Protein 4GLT (pdb70)

Structure (mmCIF, N/CA/C/O backbone):
data_4GLT
#
_entry.id   4GLT
#
_cell.length_a   54.815
_cell.length_b   97.024
_cell.length_c   81.868
_cell.angle_alpha   90.00
_cell.angle_beta   105.38
_cell.angle_gamma   90.00
#
_symmetry.space_group_name_H-M   'P 1 21 1'
#
loop_
_entity.id
_entity.type
_entity.pdbx_description
1 polymer 'Glutathione S-transferase-like protein'
2 non-polymer GLUTATHIONE
3 water water
#
loop_
_atom_site.group_PDB
_atom_site.id
_atom_site.type_symbol
_atom_site.label_atom_id
_atom_site.label_alt_id
_atom_site.label_comp_id
_atom_site.label_asym_id
_atom_site.label_entity_id
_atom_site.label_seq_id
_atom_site.pdbx_PDB_ins_code
_atom_site.Cartn_x
_atom_site.Cartn_y
_atom_site.Cartn_z
_atom_site.occupancy
_atom_site.B_iso_or_equiv
_atom_site.auth_seq_id
_atom_site.auth_comp_id
_atom_site.auth_asym_id
_atom_site.auth_atom_id
_atom_site.pdbx_PDB_model_num
ATOM 1 N N . ASN A 1 17 ? -24.280 -38.655 21.814 1.00 85.47 -5 ASN A N 1
ATOM 2 C CA . ASN A 1 17 ? -25.167 -37.565 21.329 1.00 99.77 -5 ASN A CA 1
ATOM 3 C C . ASN A 1 17 ? -26.632 -37.943 21.513 1.00 98.69 -5 ASN A C 1
ATOM 4 O O . ASN A 1 17 ? -26.996 -38.518 22.540 1.00 102.64 -5 ASN A O 1
ATOM 9 N N . LEU A 1 18 ? -27.467 -37.632 20.525 1.00 87.24 -4 LEU A N 1
ATOM 10 C CA . LEU A 1 18 ? -28.906 -37.872 20.651 1.00 86.33 -4 LEU A CA 1
ATOM 11 C C . LEU A 1 18 ? -29.570 -38.469 19.410 1.00 78.51 -4 LEU A C 1
ATOM 12 O O . LEU A 1 18 ? -29.349 -38.016 18.291 1.00 68.19 -4 LEU A O 1
ATOM 17 N N . TYR A 1 19 ? -30.412 -39.472 19.633 1.00 75.57 -3 TYR A N 1
ATOM 18 C CA . TYR A 1 19 ? -31.259 -40.020 18.585 1.00 70.62 -3 TYR A CA 1
ATOM 19 C C . TYR A 1 19 ? -32.512 -39.168 18.360 1.00 68.40 -3 TYR A C 1
ATOM 20 O O . TYR A 1 19 ? -32.961 -38.441 19.253 1.00 63.22 -3 TYR A O 1
ATOM 29 N N . PHE A 1 20 ? -33.075 -39.271 17.160 1.00 70.86 -2 PHE A N 1
ATOM 30 C CA . PHE A 1 20 ? -34.301 -38.553 16.809 1.00 66.79 -2 PHE A CA 1
ATOM 31 C C . PHE A 1 20 ? -34.094 -37.046 16.878 1.00 71.35 -2 PHE A C 1
ATOM 32 O O . PHE A 1 20 ? -35.046 -36.272 16.998 1.00 70.63 -2 PHE A O 1
ATOM 40 N N . GLN A 1 21 ? -32.836 -36.636 16.796 1.00 76.75 -1 GLN A N 1
ATOM 41 C CA . GLN A 1 21 ? -32.494 -35.226 16.781 1.00 72.46 -1 GLN A CA 1
ATOM 42 C C . GLN A 1 21 ? -33.186 -34.496 15.623 1.00 79.60 -1 GLN A C 1
ATOM 43 O O . GLN A 1 21 ? -33.240 -34.993 14.499 1.00 67.62 -1 GLN A O 1
ATOM 49 N N . SER A 1 22 ? -33.728 -33.317 15.907 1.00 73.16 0 SER A N 1
ATOM 50 C CA . SER A 1 22 ? -34.325 -32.497 14.865 1.00 73.44 0 SER A CA 1
ATOM 51 C C . SER A 1 22 ? -33.273 -31.579 14.262 1.00 65.84 0 SER A C 1
ATOM 52 O O . SER A 1 22 ? -32.203 -31.387 14.837 1.00 63.80 0 SER A O 1
ATOM 55 N N . MET A 1 23 ? -33.581 -31.013 13.102 1.00 62.77 1 MET A N 1
ATOM 56 C CA . MET A 1 23 ? -32.732 -29.992 12.517 1.00 58.05 1 MET A CA 1
ATOM 57 C C . MET A 1 23 ? -32.712 -28.805 13.460 1.00 74.22 1 MET A C 1
ATOM 58 O O . MET A 1 23 ? -33.757 -28.396 13.973 1.00 77.89 1 MET A O 1
ATOM 63 N N . LYS A 1 24 ? -31.527 -28.246 13.677 1.00 61.05 2 LYS A N 1
ATOM 64 C CA . LYS A 1 24 ? -31.374 -27.091 14.550 1.00 63.01 2 LYS A CA 1
ATOM 65 C C . LYS A 1 24 ? -31.035 -25.843 13.746 1.00 55.47 2 LYS A C 1
ATOM 66 O O . LYS A 1 24 ? -30.184 -25.884 12.864 1.00 69.07 2 LYS A O 1
ATOM 72 N N . LEU A 1 25 ? -31.717 -24.740 14.045 1.00 64.38 3 LEU A N 1
ATOM 73 C CA . LEU A 1 25 ? -31.459 -23.470 13.372 1.00 53.58 3 LEU A CA 1
ATOM 74 C C . LEU A 1 25 ? -30.890 -22.425 14.315 1.00 61.79 3 LEU A C 1
ATOM 75 O O . LEU A 1 25 ? -31.640 -21.776 15.044 1.00 69.64 3 LEU A O 1
ATOM 80 N N . LEU A 1 26 ? -29.579 -22.242 14.281 1.00 69.07 4 LEU A N 1
ATOM 81 C CA . LEU A 1 26 ? -28.951 -21.216 15.087 1.00 49.67 4 LEU A CA 1
ATOM 82 C C . LEU A 1 26 ? -29.427 -19.865 14.611 1.00 62.15 4 LEU A C 1
ATOM 83 O O . LEU A 1 26 ? -29.417 -19.583 13.426 1.00 55.85 4 LEU A O 1
ATOM 88 N N . TYR A 1 27 ? -29.805 -19.013 15.544 1.00 53.06 5 TYR A N 1
ATOM 89 C CA . TYR A 1 27 ? -30.326 -17.695 15.211 1.00 64.58 5 TYR A CA 1
ATOM 90 C C . TYR A 1 27 ? -30.222 -16.735 16.395 1.00 61.16 5 TYR A C 1
ATOM 91 O O . TYR A 1 27 ? -30.097 -17.164 17.542 1.00 52.81 5 TYR A O 1
ATOM 100 N N . SER A 1 28 ? -30.283 -15.436 16.100 1.00 60.87 6 SER A N 1
ATOM 101 C CA . SER A 1 28 ? -30.342 -14.389 17.122 1.00 75.78 6 SER A CA 1
ATOM 102 C C . SER A 1 28 ? -31.696 -13.710 17.013 1.00 54.88 6 SER A C 1
ATOM 103 O O . SER A 1 28 ? -32.440 -13.972 16.073 1.00 67.87 6 SER A O 1
ATOM 106 N N . ASN A 1 29 ? -32.010 -12.829 17.960 1.00 61.98 7 ASN A N 1
ATOM 107 C CA . ASN A 1 29 ? -33.317 -12.159 17.973 1.00 65.75 7 ASN A CA 1
ATOM 108 C C . ASN A 1 29 ? -33.475 -11.002 16.986 1.00 74.48 7 ASN A C 1
ATOM 109 O O . ASN A 1 29 ? -34.591 -10.575 16.703 1.00 69.42 7 ASN A O 1
ATOM 114 N N . THR A 1 30 ? -32.367 -10.495 16.459 1.00 68.06 8 THR A N 1
ATOM 115 C CA . THR A 1 30 ? -32.431 -9.327 15.590 1.00 59.09 8 THR A CA 1
ATOM 116 C C . THR A 1 30 ? -32.077 -9.626 14.134 1.00 60.87 8 THR A C 1
ATOM 117 O O . THR A 1 30 ? -32.387 -8.836 13.254 1.00 63.01 8 THR A O 1
ATOM 121 N N . SER A 1 31 ? -31.448 -10.770 13.877 1.00 56.97 9 SER A N 1
ATOM 122 C CA . SER A 1 31 ? -30.964 -11.083 12.526 1.00 58.99 9 SER A CA 1
ATOM 123 C C . SER A 1 31 ? -32.061 -11.257 11.471 1.00 51.76 9 SER A C 1
ATOM 124 O O . SER A 1 31 ? -32.801 -12.228 11.517 1.00 50.50 9 SER A O 1
ATOM 127 N N . PRO A 1 32 ? -32.137 -10.337 10.489 1.00 52.45 10 PRO A N 1
ATOM 128 C CA . PRO A 1 32 ? -33.203 -10.397 9.478 1.00 61.96 10 PRO A CA 1
ATOM 129 C C . PRO A 1 32 ? -33.012 -11.560 8.501 1.00 48.64 10 PRO A C 1
ATOM 130 O O . PRO A 1 32 ? -33.972 -12.034 7.889 1.00 46.44 10 PRO A O 1
ATOM 134 N N . TYR A 1 33 ? -31.774 -12.018 8.384 1.00 51.93 11 TYR A N 1
ATOM 135 C CA . TYR A 1 33 ? -31.449 -13.191 7.576 1.00 76.08 11 TYR A CA 1
ATOM 136 C C . TYR A 1 33 ? -31.918 -14.453 8.279 1.00 50.34 11 TYR A C 1
ATOM 137 O O . TYR A 1 33 ? -32.369 -15.389 7.639 1.00 50.51 11 TYR A O 1
ATOM 146 N N . ALA A 1 34 ? -31.784 -14.468 9.602 1.00 49.21 12 ALA A N 1
ATOM 147 C CA . ALA A 1 34 ? -32.274 -15.569 10.406 1.00 49.05 12 ALA A CA 1
ATOM 148 C C . ALA A 1 34 ? -33.793 -15.595 10.317 1.00 55.95 12 ALA A C 1
ATOM 149 O O . ALA A 1 34 ? -34.397 -16.653 10.176 1.00 56.95 12 ALA A O 1
ATOM 151 N N . ARG A 1 35 ? -34.398 -14.416 10.383 1.00 45.30 13 ARG A N 1
ATOM 152 C CA . ARG A 1 35 ? -35.842 -14.298 10.356 1.00 46.86 13 ARG A CA 1
ATOM 153 C C . ARG A 1 35 ? -36.416 -14.843 9.049 1.00 49.11 13 ARG A C 1
ATOM 154 O O . ARG A 1 35 ? -37.453 -15.506 9.051 1.00 55.51 13 ARG A O 1
ATOM 162 N N . LYS A 1 36 ? -35.752 -14.541 7.938 1.00 62.19 14 LYS A N 1
ATOM 163 C CA . LYS A 1 36 ? -36.172 -15.045 6.633 1.00 53.75 14 LYS A CA 1
ATOM 164 C C . LYS A 1 36 ? -36.202 -16.577 6.687 1.00 61.98 14 LYS A C 1
ATOM 165 O O . LYS A 1 36 ? -37.151 -17.210 6.205 1.00 51.75 14 LYS A O 1
ATOM 171 N N . VAL A 1 37 ? -35.169 -17.168 7.292 1.00 46.63 15 VAL A N 1
ATOM 172 C CA . VAL A 1 37 ? -35.104 -18.622 7.470 1.00 43.90 15 VAL A CA 1
ATOM 173 C C . VAL A 1 37 ? -36.219 -19.136 8.390 1.00 50.97 15 VAL A C 1
ATOM 174 O O . VAL A 1 37 ? -36.901 -20.104 8.072 1.00 48.83 15 VAL A O 1
ATOM 178 N N . ARG A 1 38 ? -36.408 -18.496 9.540 1.00 64.76 16 ARG A N 1
ATOM 179 C CA . ARG A 1 38 ? -37.450 -18.948 10.456 1.00 57.63 16 ARG A CA 1
ATOM 180 C C . ARG A 1 38 ? -38.807 -18.892 9.769 1.00 57.85 16 ARG A C 1
ATOM 181 O O . ARG A 1 38 ? -39.609 -19.818 9.893 1.00 66.00 16 ARG A O 1
ATOM 189 N N . VAL A 1 39 ? -39.059 -17.817 9.027 1.00 58.58 17 VAL A N 1
ATOM 190 C CA . VAL A 1 39 ? -40.357 -17.640 8.383 1.00 47.57 17 VAL A CA 1
ATOM 191 C C . VAL A 1 39 ? -40.624 -18.710 7.329 1.00 49.16 17 VAL A C 1
ATOM 192 O O . VAL A 1 39 ? -41.770 -19.136 7.129 1.00 60.80 17 VAL A O 1
ATOM 196 N N . VAL A 1 40 ? -39.576 -19.132 6.637 1.00 51.94 18 VAL A N 1
ATOM 197 C CA . VAL A 1 40 ? -39.736 -20.117 5.581 1.00 50.66 18 VAL A CA 1
ATOM 198 C C . VAL A 1 40 ? -40.052 -21.440 6.253 1.00 62.67 18 VAL A C 1
ATOM 199 O O . VAL A 1 40 ? -40.914 -22.185 5.789 1.00 54.87 18 VAL A O 1
ATOM 203 N N . ALA A 1 41 ? -39.373 -21.699 7.374 1.00 50.02 19 ALA A N 1
ATOM 204 C CA . ALA A 1 41 ? -39.577 -22.925 8.142 1.00 50.25 19 ALA A CA 1
ATOM 205 C C . ALA A 1 41 ? -41.043 -23.101 8.516 1.00 48.93 19 ALA A C 1
ATOM 206 O O . ALA A 1 41 ? -41.592 -24.201 8.419 1.00 58.53 19 ALA A O 1
ATOM 208 N N . ALA A 1 42 ? -41.668 -22.011 8.954 1.00 56.61 20 ALA A N 1
ATOM 209 C CA . ALA A 1 42 ? -43.068 -22.035 9.352 1.00 50.53 20 ALA A CA 1
ATOM 210 C C . ALA A 1 42 ? -43.964 -22.241 8.140 1.00 59.06 20 ALA A C 1
ATOM 211 O O . ALA A 1 42 ? -44.899 -23.028 8.181 1.00 55.28 20 ALA A O 1
ATOM 213 N N . GLU A 1 43 ? -43.681 -21.539 7.060 1.00 55.64 21 GLU A N 1
ATOM 214 C CA . GLU A 1 43 ? -44.489 -21.669 5.866 1.00 60.94 21 GLU A CA 1
ATOM 215 C C . GLU A 1 43 ? -44.426 -23.077 5.304 1.00 58.36 21 GLU A C 1
ATOM 216 O O . GLU A 1 43 ? -45.408 -23.595 4.830 1.00 65.19 21 GLU A O 1
ATOM 222 N N . LYS A 1 44 ? -43.266 -23.701 5.350 1.00 69.97 22 LYS A N 1
ATOM 223 C CA . LYS A 1 44 ? -43.167 -25.064 4.871 1.00 62.75 22 LYS A CA 1
ATOM 224 C C . LYS A 1 44 ? -43.814 -26.021 5.859 1.00 73.10 22 LYS A C 1
ATOM 225 O O . LYS A 1 44 ? -44.049 -27.173 5.545 1.00 68.27 22 LYS A O 1
ATOM 231 N N . ARG A 1 45 ? -44.083 -25.541 7.064 1.00 61.31 23 ARG A N 1
ATOM 232 C CA . ARG A 1 45 ? -44.607 -26.411 8.098 1.00 78.61 23 ARG A CA 1
ATOM 233 C C . ARG A 1 45 ? -43.588 -27.447 8.465 1.00 72.67 23 ARG A C 1
ATOM 234 O O . ARG A 1 45 ? -43.900 -28.618 8.567 1.00 76.23 23 ARG A O 1
ATOM 242 N N . ILE A 1 46 ? -42.353 -27.012 8.618 1.00 59.81 24 ILE A N 1
ATOM 243 C CA . ILE A 1 46 ? -41.293 -27.901 9.026 1.00 66.91 24 ILE A CA 1
ATOM 244 C C . ILE A 1 46 ? -40.962 -27.669 10.490 1.00 63.26 24 ILE A C 1
ATOM 245 O O . ILE A 1 46 ? -40.761 -26.543 10.913 1.00 66.84 24 ILE A O 1
ATOM 250 N N . ASP A 1 47 ? -40.926 -28.744 11.263 1.00 59.09 25 ASP A N 1
ATOM 251 C CA . ASP A 1 47 ? -40.581 -28.654 12.667 1.00 62.01 25 ASP A CA 1
ATOM 252 C C . ASP A 1 47 ? -39.084 -28.516 12.749 1.00 63.42 25 ASP A C 1
ATOM 253 O O . ASP A 1 47 ? -38.356 -29.328 12.213 1.00 70.15 25 ASP A O 1
ATOM 258 N N . VAL A 1 48 ? -38.625 -27.493 13.447 1.00 70.55 26 VAL A N 1
ATOM 259 C CA . VAL A 1 48 ? -37.192 -27.230 13.552 1.00 57.36 26 VAL A CA 1
ATOM 260 C C . VAL A 1 48 ? -36.814 -26.726 14.946 1.00 64.71 26 VAL A C 1
ATOM 261 O O . VAL A 1 48 ? -37.430 -25.806 15.476 1.00 76.89 26 VAL A O 1
ATOM 265 N N . ASP A 1 49 ? -35.806 -27.343 15.545 1.00 65.75 27 ASP A N 1
ATOM 266 C CA . ASP A 1 49 ? -35.314 -26.918 16.849 1.00 69.47 27 ASP A CA 1
ATOM 267 C C . ASP A 1 49 ? -34.642 -25.556 16.706 1.00 72.52 27 ASP A C 1
ATOM 268 O O . ASP A 1 49 ? -33.517 -25.459 16.229 1.00 77.36 27 ASP A O 1
ATOM 273 N N . MET A 1 50 ? -35.340 -24.500 17.102 1.00 68.24 28 MET A N 1
ATOM 274 C CA . MET A 1 50 ? -34.818 -23.154 16.915 1.00 63.73 28 MET A CA 1
ATOM 275 C C . MET A 1 50 ? -33.944 -22.760 18.098 1.00 52.05 28 MET A C 1
ATOM 276 O O . MET A 1 50 ? -34.429 -22.688 19.218 1.00 63.69 28 MET A O 1
ATOM 281 N N . VAL A 1 51 ? -32.663 -22.505 17.857 1.00 61.21 29 VAL A N 1
ATOM 282 C CA . VAL A 1 51 ? -31.725 -22.251 18.963 1.00 61.33 29 VAL A CA 1
ATOM 283 C C . VAL A 1 51 ? -31.231 -20.807 18.998 1.00 71.15 29 VAL A C 1
ATOM 284 O O . VAL A 1 51 ? -30.362 -20.410 18.217 1.00 62.95 29 VAL A O 1
ATOM 288 N N . LEU A 1 52 ? -31.797 -20.020 19.906 1.00 75.83 30 LEU A N 1
ATOM 289 C CA . LEU A 1 52 ? -31.358 -18.649 20.095 1.00 65.43 30 LEU A CA 1
ATOM 290 C C . LEU A 1 52 ? -29.900 -18.694 20.502 1.00 63.31 30 LEU A C 1
ATOM 291 O O . LEU A 1 52 ? -29.509 -19.497 21.348 1.00 65.83 30 LEU A O 1
ATOM 296 N N . VAL A 1 53 ? -29.091 -17.834 19.904 1.00 64.93 31 VAL A N 1
ATOM 297 C CA . VAL A 1 53 ? -27.656 -17.906 20.125 1.00 78.21 31 VAL A CA 1
ATOM 298 C C . VAL A 1 53 ? -27.041 -16.522 20.319 1.00 72.85 31 VAL A C 1
ATOM 299 O O . VAL A 1 53 ? -27.646 -15.508 19.964 1.00 74.58 31 VAL A O 1
ATOM 303 N N . VAL A 1 54 ? -25.862 -16.489 20.922 1.00 74.08 32 VAL A N 1
ATOM 304 C CA . VAL A 1 54 ? -25.107 -15.260 21.085 1.00 71.53 32 VAL A CA 1
ATOM 305 C C . VAL A 1 54 ? -23.790 -15.510 20.394 1.00 84.00 32 VAL A C 1
ATOM 306 O O . VAL A 1 54 ? -23.091 -16.466 20.711 1.00 109.37 32 VAL A O 1
ATOM 310 N N . LEU A 1 55 ? -23.437 -14.643 19.458 1.00 107.99 33 LEU A N 1
ATOM 311 C CA . LEU A 1 55 ? -22.303 -14.899 18.585 1.00 103.14 33 LEU A CA 1
ATOM 312 C C . LEU A 1 55 ? -20.993 -15.016 19.317 1.00 104.50 33 LEU A C 1
ATOM 313 O O . LEU A 1 55 ? -20.180 -15.877 19.005 1.00 149.27 33 LEU A O 1
ATOM 318 N N . ALA A 1 56 ? -20.796 -14.158 20.301 1.00 103.90 34 ALA A N 1
ATOM 319 C CA . ALA A 1 56 ? -19.569 -14.155 21.083 1.00 94.27 34 ALA A CA 1
ATOM 320 C C . ALA A 1 56 ? -19.325 -15.442 21.884 1.00 100.76 34 ALA A C 1
ATOM 321 O O . ALA A 1 56 ? -18.186 -15.842 22.089 1.00 108.65 34 ALA A O 1
ATOM 323 N N . ASP A 1 57 ? -20.410 -16.066 22.327 1.00 92.83 35 ASP A N 1
ATOM 324 C CA . ASP A 1 57 ? -20.363 -17.137 23.317 1.00 89.15 35 ASP A CA 1
ATOM 325 C C . ASP A 1 57 ? -19.579 -18.402 22.974 1.00 105.07 35 ASP A C 1
ATOM 326 O O . ASP A 1 57 ? -19.623 -18.915 21.855 1.00 90.73 35 ASP A O 1
ATOM 328 N N . PRO A 1 58 ? -18.867 -18.887 23.988 1.00 90.69 36 PRO A N 1
ATOM 329 C CA . PRO A 1 58 ? -18.101 -20.141 23.947 1.00 91.36 36 PRO A CA 1
ATOM 330 C C . PRO A 1 58 ? -18.904 -21.449 23.932 1.00 100.59 36 PRO A C 1
ATOM 331 O O . PRO A 1 58 ? -18.505 -22.389 23.245 1.00 106.24 36 PRO A O 1
ATOM 335 N N . GLU A 1 59 ? -19.997 -21.518 24.691 1.00 112.42 37 GLU A N 1
ATOM 336 C CA . GLU A 1 59 ? -20.731 -22.774 24.862 1.00 110.13 37 GLU A CA 1
ATOM 337 C C . GLU A 1 59 ? -21.261 -23.318 23.542 1.00 98.03 37 GLU A C 1
ATOM 338 O O . GLU A 1 59 ? -21.168 -24.515 23.272 1.00 86.51 37 GLU A O 1
ATOM 340 N N . CYS A 1 60 ? -21.797 -22.432 22.715 1.00 89.62 38 CYS A N 1
ATOM 341 C CA . CYS A 1 60 ? -22.197 -22.786 21.378 1.00 93.62 38 CYS A CA 1
ATOM 342 C C . CYS A 1 60 ? -21.256 -22.001 20.491 1.00 99.05 38 CYS A C 1
ATOM 343 O O . CYS A 1 60 ? -21.396 -20.794 20.331 1.00 77.83 38 CYS A O 1
ATOM 346 N N . PRO A 1 61 ? -20.305 -22.690 19.886 1.00 93.07 39 PRO A N 1
ATOM 347 C CA . PRO A 1 61 ? -19.354 -22.001 19.025 1.00 87.52 39 PRO A CA 1
ATOM 348 C C . PRO A 1 61 ? -19.795 -22.204 17.600 1.00 85.58 39 PRO A C 1
ATOM 349 O O . PRO A 1 61 ? -19.703 -23.288 17.042 1.00 69.36 39 PRO A O 1
ATOM 353 N N . VAL A 1 62 ? -20.263 -21.116 17.016 1.00 90.21 40 VAL A N 1
ATOM 354 C CA . VAL A 1 62 ? -20.802 -21.117 15.684 1.00 68.57 40 VAL A CA 1
ATOM 355 C C . VAL A 1 62 ? -19.736 -21.514 14.696 1.00 69.92 40 VAL A C 1
ATOM 356 O O . VAL A 1 62 ? -20.002 -22.209 13.731 1.00 66.88 40 VAL A O 1
ATOM 360 N N . ALA A 1 63 ? -18.527 -21.045 14.943 1.00 55.82 41 ALA A N 1
ATOM 361 C CA . ALA A 1 63 ? -17.405 -21.260 14.051 1.00 78.24 41 ALA A CA 1
ATOM 362 C C . ALA A 1 63 ? -17.162 -22.729 13.753 1.00 82.71 41 ALA A C 1
ATOM 363 O O . ALA A 1 63 ? -16.559 -23.062 12.744 1.00 86.09 41 ALA A O 1
ATOM 365 N N . ASP A 1 64 ? -17.589 -23.600 14.651 1.00 79.81 42 ASP A N 1
ATOM 366 C CA . ASP A 1 64 ? -17.438 -25.030 14.444 1.00 70.97 42 ASP A CA 1
ATOM 367 C C . ASP A 1 64 ? -18.475 -25.534 13.435 1.00 68.53 42 ASP A C 1
ATOM 368 O O . ASP A 1 64 ? -18.353 -26.635 12.902 1.00 65.35 42 ASP A O 1
ATOM 373 N N . HIS A 1 65 ? -19.500 -24.737 13.171 1.00 62.99 43 HIS A N 1
ATOM 374 C CA . HIS A 1 65 ? -20.522 -25.151 12.217 1.00 59.04 43 HIS A CA 1
ATOM 375 C C . HIS A 1 65 ? -20.526 -24.241 10.993 1.00 66.90 43 HIS A C 1
ATOM 376 O O . HIS A 1 65 ? -20.705 -24.688 9.859 1.00 63.03 43 HIS A O 1
ATOM 383 N N . ASN A 1 66 ? -20.313 -22.956 11.227 1.00 68.47 44 ASN A N 1
ATOM 384 C CA . ASN A 1 66 ? -20.097 -22.025 10.137 1.00 53.13 44 ASN A CA 1
ATOM 385 C C . ASN A 1 66 ? -18.783 -21.299 10.349 1.00 56.55 44 ASN A C 1
ATOM 386 O O . ASN A 1 66 ? -18.659 -20.503 11.275 1.00 79.66 44 ASN A O 1
ATOM 391 N N . PRO A 1 67 ? -17.786 -21.587 9.502 1.00 62.39 45 PRO A N 1
ATOM 392 C CA . PRO A 1 67 ? -16.454 -21.014 9.676 1.00 56.77 45 PRO A CA 1
ATOM 393 C C . PRO A 1 67 ? -16.477 -19.489 9.598 1.00 65.31 45 PRO A C 1
ATOM 394 O O . PRO A 1 67 ? -15.650 -18.825 10.229 1.00 63.40 45 PRO A O 1
ATOM 398 N N . LEU A 1 68 ? -17.427 -18.954 8.832 1.00 48.50 46 LEU A N 1
ATOM 399 C CA . LEU A 1 68 ? -17.613 -17.520 8.686 1.00 54.11 46 LEU A CA 1
ATOM 400 C C . LEU A 1 68 ? -17.999 -16.883 10.020 1.00 58.01 46 LEU A C 1
ATOM 401 O O . LEU A 1 68 ? -17.782 -15.696 10.230 1.00 73.86 46 LEU A O 1
ATOM 406 N N . GLY A 1 69 ? -18.580 -17.682 10.911 1.00 58.61 47 GLY A N 1
ATOM 407 C CA . GLY A 1 69 ? -19.043 -17.209 12.218 1.00 53.29 47 GLY A CA 1
ATOM 408 C C . GLY A 1 69 ? -20.384 -16.496 12.184 1.00 58.73 47 GLY A C 1
ATOM 409 O O . GLY A 1 69 ? -20.680 -15.678 13.053 1.00 69.19 47 GLY A O 1
ATOM 410 N N . LYS A 1 70 ? -21.206 -16.812 11.190 1.00 52.40 48 LYS A N 1
ATOM 411 C CA . LYS A 1 70 ? -22.413 -16.043 10.945 1.00 47.68 48 LYS A CA 1
ATOM 412 C C . LYS A 1 70 ? -23.694 -16.852 11.105 1.00 53.72 48 LYS A C 1
ATOM 413 O O . LYS A 1 70 ? -23.767 -18.021 10.727 1.00 51.18 48 LYS A O 1
ATOM 419 N N . ILE A 1 71 ? -24.707 -16.202 11.663 1.00 48.58 49 ILE A N 1
ATOM 420 C CA . ILE A 1 71 ? -26.033 -16.774 11.794 1.00 51.71 49 ILE A CA 1
ATOM 421 C C . ILE A 1 71 ? -26.855 -16.260 10.609 1.00 51.72 49 ILE A C 1
ATOM 422 O O . ILE A 1 71 ? -26.555 -15.199 10.086 1.00 54.92 49 ILE A O 1
ATOM 427 N N . PRO A 1 72 ? -27.869 -17.021 10.154 1.00 49.21 50 PRO A N 1
ATOM 428 C CA . PRO A 1 72 ? -28.295 -18.323 10.650 1.00 50.30 50 PRO A CA 1
ATOM 429 C C . PRO A 1 72 ? -27.416 -19.457 10.121 1.00 57.41 50 PRO A C 1
ATOM 430 O O . PRO A 1 72 ? -26.848 -19.341 9.041 1.00 55.99 50 PRO A O 1
ATOM 434 N N . VAL A 1 73 ? -27.393 -20.556 10.862 1.00 64.03 51 VAL A N 1
ATOM 435 C CA . VAL A 1 73 ? -26.838 -21.811 10.417 1.00 62.88 51 VAL A CA 1
ATOM 436 C C . VAL A 1 73 ? -27.873 -22.887 10.652 1.00 52.64 51 VAL A C 1
ATOM 437 O O . VAL A 1 73 ? -28.414 -22.968 11.735 1.00 55.43 51 VAL A O 1
ATOM 441 N N . LEU A 1 74 ? -28.146 -23.719 9.654 1.00 55.62 52 LEU A N 1
ATOM 442 C CA . LEU A 1 74 ? -28.977 -24.901 9.872 1.00 57.64 52 LEU A CA 1
ATOM 443 C C . LEU A 1 74 ? -28.088 -26.122 10.064 1.00 55.74 52 LEU A C 1
ATOM 444 O O . LEU A 1 74 ? -27.393 -26.548 9.137 1.00 54.15 52 LEU A O 1
ATOM 449 N N . ILE A 1 75 ? -28.091 -26.658 11.283 1.00 59.95 53 ILE A N 1
ATOM 450 C CA . ILE A 1 75 ? -27.393 -27.902 11.598 1.00 57.48 53 ILE A CA 1
ATOM 451 C C . ILE A 1 75 ? -28.344 -29.089 11.489 1.00 56.52 53 ILE A C 1
ATOM 452 O O . ILE A 1 75 ? -29.262 -29.216 12.295 1.00 59.57 53 ILE A O 1
ATOM 457 N N . LEU A 1 76 ? -28.117 -29.947 10.494 1.00 62.62 54 LEU A N 1
ATOM 458 C CA . LEU A 1 76 ? -28.944 -31.134 10.249 1.00 63.47 54 LEU A CA 1
ATOM 459 C C . LEU A 1 76 ? -28.535 -32.307 11.150 1.00 65.85 54 LEU A C 1
ATOM 460 O O . LEU A 1 76 ? -27.442 -32.307 11.708 1.00 63.42 54 LEU A O 1
ATOM 465 N N . PRO A 1 77 ? -29.417 -33.316 11.293 1.00 75.26 55 PRO A N 1
ATOM 466 C CA . PRO A 1 77 ? -29.162 -34.478 12.159 1.00 69.66 55 PRO A CA 1
ATOM 467 C C . PRO A 1 77 ? -27.841 -35.210 11.880 1.00 78.91 55 PRO A C 1
ATOM 468 O O . PRO A 1 77 ? -27.347 -35.927 12.754 1.00 78.78 55 PRO A O 1
ATOM 472 N N . ASP A 1 78 ? -27.284 -35.044 10.680 1.00 90.92 56 ASP A N 1
ATOM 473 C CA . ASP A 1 78 ? -25.960 -35.592 10.361 1.00 85.39 56 ASP A CA 1
ATOM 474 C C . ASP A 1 78 ? -24.889 -34.835 11.136 1.00 81.41 56 ASP A C 1
ATOM 475 O O . ASP A 1 78 ? -23.759 -35.302 11.289 1.00 81.70 56 ASP A O 1
ATOM 480 N N . GLY A 1 79 ? -25.244 -33.647 11.608 1.00 69.64 57 GLY A N 1
ATOM 481 C CA . GLY A 1 79 ? -24.270 -32.762 12.223 1.00 76.95 57 GLY A CA 1
ATOM 482 C C . GLY A 1 79 ? -23.603 -31.917 11.158 1.00 83.91 57 GLY A C 1
ATOM 483 O O . GLY A 1 79 ? -22.601 -31.253 11.422 1.00 85.21 57 GLY A O 1
ATOM 484 N N . GLU A 1 80 ? -24.156 -31.949 9.946 1.00 77.92 58 GLU A N 1
ATOM 485 C CA . GLU A 1 80 ? -23.623 -31.148 8.853 1.00 69.02 58 GLU A CA 1
ATOM 486 C C . GLU A 1 80 ? -24.425 -29.862 8.742 1.00 74.20 58 GLU A C 1
ATOM 487 O O . GLU A 1 80 ? -25.650 -29.883 8.823 1.00 72.30 58 GLU A O 1
ATOM 493 N N . SER A 1 81 ? -23.735 -28.742 8.553 1.00 62.72 59 SER A N 1
ATOM 494 C CA . SER A 1 81 ? -24.396 -27.443 8.621 1.00 72.63 59 SER A CA 1
ATOM 495 C C . SER A 1 81 ? -24.467 -26.709 7.285 1.00 67.58 59 SER A C 1
ATOM 496 O O . SER A 1 81 ? -23.500 -26.661 6.535 1.00 73.12 59 SER A O 1
ATOM 499 N N . LEU A 1 82 ? -25.605 -26.076 7.056 1.00 64.65 60 LEU A N 1
ATOM 500 C CA . LEU A 1 82 ? -25.841 -25.277 5.873 1.00 59.90 60 LEU A CA 1
ATOM 501 C C . LEU A 1 82 ? -25.944 -23.793 6.228 1.00 66.54 60 LEU A C 1
ATOM 502 O O . LEU A 1 82 ? -26.604 -23.423 7.184 1.00 46.98 60 LEU A O 1
ATOM 507 N N . TYR A 1 83 ? -25.257 -22.967 5.451 1.00 49.54 61 TYR A N 1
ATOM 508 C CA . TYR A 1 83 ? -25.258 -21.518 5.558 1.00 52.03 61 TYR A CA 1
ATOM 509 C C . TYR A 1 83 ? -24.919 -21.114 4.136 1.00 62.27 61 TYR A C 1
ATOM 510 O O . TYR A 1 83 ? -24.370 -21.921 3.425 1.00 46.36 61 TYR A O 1
ATOM 519 N N . ASP A 1 84 ? -25.215 -19.907 3.682 1.00 64.68 62 ASP A N 1
ATOM 520 C CA . ASP A 1 84 ? -25.904 -18.863 4.407 1.00 49.72 62 ASP A CA 1
ATOM 521 C C . ASP A 1 84 ? -27.397 -18.994 4.218 1.00 54.05 62 ASP A C 1
ATOM 522 O O . ASP A 1 84 ? -27.886 -20.015 3.793 1.00 45.28 62 ASP A O 1
ATOM 527 N N . SER A 1 85 ? -28.115 -17.937 4.529 1.00 43.87 63 SER A N 1
ATOM 528 C CA . SER A 1 85 ? -29.549 -17.983 4.504 1.00 50.56 63 SER A CA 1
ATOM 529 C C . SER A 1 85 ? -30.059 -18.363 3.133 1.00 48.99 63 SER A C 1
ATOM 530 O O . SER A 1 85 ? -31.048 -19.050 3.031 1.00 48.58 63 SER A O 1
ATOM 533 N N . ARG A 1 86 ? -29.408 -17.901 2.080 1.00 50.23 64 ARG A N 1
ATOM 534 C CA . ARG A 1 86 ? -29.853 -18.230 0.730 1.00 53.70 64 ARG A CA 1
ATOM 535 C C . ARG A 1 86 ? -29.787 -19.716 0.382 1.00 47.10 64 ARG A C 1
ATOM 536 O O . ARG A 1 86 ? -30.674 -20.234 -0.266 1.00 40.08 64 ARG A O 1
ATOM 544 N N . VAL A 1 87 ? -28.737 -20.390 0.819 1.00 41.35 65 VAL A N 1
ATOM 545 C CA . VAL A 1 87 ? -28.629 -21.831 0.670 1.00 43.06 65 VAL A CA 1
ATOM 546 C C . VAL A 1 87 ? -29.707 -22.552 1.506 1.00 64.84 65 VAL A C 1
ATOM 547 O O . VAL A 1 87 ? -30.434 -23.413 0.992 1.00 47.08 65 VAL A O 1
ATOM 551 N N . ILE A 1 88 ? -29.804 -22.179 2.785 1.00 47.38 66 ILE A N 1
ATOM 552 C CA . ILE A 1 88 ? -30.709 -22.806 3.753 1.00 47.33 66 ILE A CA 1
ATOM 553 C C . ILE A 1 88 ? -32.172 -22.811 3.307 1.00 46.57 66 ILE A C 1
ATOM 554 O O . ILE A 1 88 ? -32.882 -23.808 3.440 1.00 46.60 66 ILE A O 1
ATOM 559 N N . VAL A 1 89 ? -32.609 -21.673 2.796 1.00 47.08 67 VAL A N 1
ATOM 560 C CA . VAL A 1 89 ? -33.951 -21.495 2.256 1.00 53.21 67 VAL A CA 1
ATOM 561 C C . VAL A 1 89 ? -34.254 -22.314 0.989 1.00 52.16 67 VAL A C 1
ATOM 562 O O . VAL A 1 89 ? -35.421 -22.601 0.691 1.00 53.57 67 VAL A O 1
ATOM 566 N N . GLU A 1 90 ? -33.238 -22.675 0.217 1.00 58.06 68 GLU A N 1
ATOM 567 C CA . GLU A 1 90 ? -33.511 -23.529 -0.939 1.00 64.71 68 GLU A CA 1
ATOM 568 C C . GLU A 1 90 ? -33.661 -24.959 -0.444 1.00 62.48 68 GLU A C 1
ATOM 569 O O . GLU A 1 90 ? -34.566 -25.685 -0.841 1.00 55.33 68 GLU A O 1
ATOM 575 N N . TYR A 1 91 ? -32.773 -25.343 0.460 1.00 55.70 69 TYR A N 1
ATOM 576 C CA . TYR A 1 91 ? -32.868 -26.632 1.121 1.00 54.94 69 TYR A CA 1
ATOM 577 C C . TYR A 1 91 ? -34.251 -26.917 1.729 1.00 54.02 69 TYR A C 1
ATOM 578 O O . TYR A 1 91 ? -34.808 -27.990 1.523 1.00 59.67 69 TYR A O 1
ATOM 587 N N . LEU A 1 92 ? -34.796 -25.963 2.480 1.00 49.61 70 LEU A N 1
ATOM 588 C CA . LEU A 1 92 ? -36.059 -26.179 3.190 1.00 52.97 70 LEU A CA 1
ATOM 589 C C . LEU A 1 92 ? -37.284 -26.203 2.268 1.00 60.29 70 LEU A C 1
ATOM 590 O O . LEU A 1 92 ? -38.221 -26.963 2.498 1.00 57.46 70 LEU A O 1
ATOM 595 N N . ASP A 1 93 ? -37.284 -25.380 1.223 1.00 47.36 71 ASP A N 1
ATOM 596 C CA . ASP A 1 93 ? -38.435 -25.339 0.327 1.00 53.69 71 ASP A CA 1
ATOM 597 C C . ASP A 1 93 ? -38.622 -26.688 -0.358 1.00 61.42 71 ASP A C 1
ATOM 598 O O . ASP A 1 93 ? -39.689 -26.977 -0.873 1.00 57.29 71 ASP A O 1
ATOM 603 N N . HIS A 1 94 ? -37.587 -27.520 -0.336 1.00 68.67 72 HIS A N 1
ATOM 604 C CA . HIS A 1 94 ? -37.632 -28.815 -1.012 1.00 57.33 72 HIS A CA 1
ATOM 605 C C . HIS A 1 94 ? -37.989 -29.939 -0.040 1.00 67.76 72 HIS A C 1
ATOM 606 O O . HIS A 1 94 ? -38.157 -31.082 -0.443 1.00 63.08 72 HIS A O 1
ATOM 613 N N . ARG A 1 95 ? -38.002 -29.634 1.248 1.00 61.71 73 ARG A N 1
ATOM 614 C CA . ARG A 1 95 ? -38.384 -30.601 2.273 1.00 55.72 73 ARG A CA 1
ATOM 615 C C . ARG A 1 95 ? -39.848 -31.053 2.250 1.00 71.66 73 ARG A C 1
ATOM 616 O O . ARG A 1 95 ? -40.146 -32.200 2.520 1.00 71.45 73 ARG A O 1
ATOM 624 N N . THR A 1 96 ? -40.757 -30.131 1.975 1.00 62.57 74 THR A N 1
ATOM 625 C CA . THR A 1 96 ? -42.174 -30.427 1.999 1.00 65.94 74 THR A CA 1
ATOM 626 C C . THR A 1 96 ? -42.886 -29.806 0.817 1.00 71.03 74 THR A C 1
ATOM 627 O O . THR A 1 96 ? -42.423 -28.850 0.221 1.00 67.67 74 THR A O 1
ATOM 631 N N . PRO A 1 97 ? -44.043 -30.350 0.504 1.00 74.45 75 PRO A N 1
ATOM 632 C CA . PRO A 1 97 ? -44.807 -29.955 -0.673 1.00 74.42 75 PRO A CA 1
ATOM 633 C C . PRO A 1 97 ? -45.863 -28.946 -0.322 1.00 80.54 75 PRO A C 1
ATOM 634 O O . PRO A 1 97 ? -46.770 -28.723 -1.105 1.00 73.29 75 PRO A O 1
ATOM 638 N N . VAL A 1 98 ? -45.763 -28.359 0.857 1.00 66.86 76 VAL A N 1
ATOM 639 C CA . VAL A 1 98 ? -46.805 -27.471 1.317 1.00 87.62 76 VAL A CA 1
ATOM 640 C C . VAL A 1 98 ? -46.997 -26.300 0.382 1.00 97.58 76 VAL A C 1
ATOM 641 O O . VAL A 1 98 ? -48.121 -25.960 0.023 1.00 129.79 76 VAL A O 1
ATOM 645 N N . ALA A 1 99 ? -45.902 -25.694 -0.037 1.00 96.33 77 ALA A N 1
ATOM 646 C CA . ALA A 1 99 ? -45.986 -24.564 -0.939 1.00 106.40 77 ALA A CA 1
ATOM 647 C C . ALA A 1 99 ? -44.686 -24.471 -1.686 1.00 93.41 77 ALA A C 1
ATOM 648 O O . ALA A 1 99 ? -43.696 -25.056 -1.273 1.00 89.59 77 ALA A O 1
ATOM 650 N N . HIS A 1 100 ? -44.679 -23.759 -2.797 1.00 84.64 78 HIS A N 1
ATOM 651 C CA . HIS A 1 100 ? -43.431 -23.566 -3.483 1.00 67.17 78 HIS A CA 1
ATOM 652 C C . HIS A 1 100 ? -42.975 -22.158 -3.191 1.00 69.99 78 HIS A C 1
ATOM 653 O O . HIS A 1 100 ? -43.419 -21.215 -3.824 1.00 76.78 78 HIS A O 1
ATOM 660 N N . LEU A 1 101 ? -42.082 -22.023 -2.224 1.00 59.93 79 LEU A N 1
ATOM 661 C CA . LEU A 1 101 ? -41.499 -20.742 -1.905 1.00 63.08 79 LEU A CA 1
ATOM 662 C C . LEU A 1 101 ? -40.631 -20.307 -3.067 1.00 74.50 79 LEU A C 1
ATOM 663 O O . LEU A 1 101 ? -40.559 -19.136 -3.391 1.00 75.15 79 LEU A O 1
ATOM 668 N N . ILE A 1 102 ? -39.952 -21.267 -3.676 1.00 56.70 80 ILE A N 1
ATOM 669 C CA . ILE A 1 102 ? -39.190 -21.004 -4.876 1.00 54.79 80 ILE A CA 1
ATOM 670 C C . ILE A 1 102 ? -39.839 -21.725 -6.046 1.00 55.71 80 ILE A C 1
ATOM 671 O O . ILE A 1 102 ? -39.821 -22.941 -6.113 1.00 60.93 80 ILE A O 1
ATOM 676 N N . PRO A 1 103 ? -40.367 -20.971 -6.993 1.00 52.69 81 PRO A N 1
ATOM 677 C CA . PRO A 1 103 ? -41.077 -21.565 -8.120 1.00 56.43 81 PRO A CA 1
ATOM 678 C C . PRO A 1 103 ? -40.226 -22.544 -8.929 1.00 62.17 81 PRO A C 1
ATOM 679 O O . PRO A 1 103 ? -39.031 -22.332 -9.116 1.00 66.75 81 PRO A O 1
ATOM 683 N N . GLN A 1 104 ? -40.856 -23.611 -9.399 1.00 65.31 82 GLN A N 1
ATOM 684 C CA . GLN A 1 104 ? -40.208 -24.599 -10.255 1.00 78.91 82 GLN A CA 1
ATOM 685 C C . GLN A 1 104 ? -39.854 -24.016 -11.628 1.00 85.11 82 GLN A C 1
ATOM 686 O O . GLN A 1 104 ? -38.799 -24.322 -12.184 1.00 81.83 82 GLN A O 1
ATOM 692 N N . ASP A 1 105 ? -40.734 -23.178 -12.173 1.00 63.81 83 ASP A N 1
ATOM 693 C CA . ASP A 1 105 ? -40.495 -22.565 -13.484 1.00 73.93 83 ASP A CA 1
ATOM 694 C C . ASP A 1 105 ? -39.315 -21.592 -13.449 1.00 65.97 83 ASP A C 1
ATOM 695 O O . ASP A 1 105 ? -39.235 -20.718 -12.582 1.00 81.85 83 ASP A O 1
ATOM 700 N N . HIS A 1 106 ? -38.400 -21.739 -14.399 1.00 69.58 84 HIS A N 1
ATOM 701 C CA . HIS A 1 106 ? -37.140 -21.004 -14.339 1.00 77.20 84 HIS A CA 1
ATOM 702 C C . HIS A 1 106 ? -37.324 -19.485 -14.379 1.00 65.54 84 HIS A C 1
ATOM 703 O O . HIS A 1 106 ? -36.700 -18.761 -13.602 1.00 62.00 84 HIS A O 1
ATOM 710 N N . THR A 1 107 ? -38.174 -19.003 -15.280 1.00 61.83 85 THR A N 1
ATOM 711 C CA . THR A 1 107 ? -38.455 -17.573 -15.348 1.00 60.84 85 THR A CA 1
ATOM 712 C C . THR A 1 107 ? -38.837 -17.081 -13.953 1.00 57.22 85 THR A C 1
ATOM 713 O O . THR A 1 107 ? -38.129 -16.266 -13.341 1.00 76.03 85 THR A O 1
ATOM 717 N N . ALA A 1 108 ? -39.948 -17.605 -13.446 1.00 59.22 86 ALA A N 1
ATOM 718 C CA . ALA A 1 108 ? -40.437 -17.250 -12.113 1.00 56.27 86 ALA A CA 1
ATOM 719 C C . ALA A 1 108 ? -39.381 -17.401 -11.017 1.00 56.71 86 ALA A C 1
ATOM 720 O O . ALA A 1 108 ? -39.311 -16.586 -10.105 1.00 64.87 86 ALA A O 1
ATOM 722 N N . LYS A 1 109 ? -38.562 -18.441 -11.102 1.00 57.93 87 LYS A N 1
ATOM 723 C CA . LYS A 1 109 ? -37.583 -18.706 -10.046 1.00 60.57 87 LYS A CA 1
ATOM 724 C C . LYS A 1 109 ? -36.405 -17.723 -10.037 1.00 50.19 87 LYS A C 1
ATOM 725 O O . LYS A 1 109 ? -35.919 -17.303 -8.982 1.00 50.06 87 LYS A O 1
ATOM 731 N N . ILE A 1 110 ? -35.942 -17.346 -11.217 1.00 56.85 88 ILE A N 1
ATOM 732 C CA . ILE A 1 110 ? -34.932 -16.307 -11.297 1.00 54.00 88 ILE A CA 1
ATOM 733 C C . ILE A 1 110 ? -35.553 -14.984 -10.838 1.00 51.89 88 ILE A C 1
ATOM 734 O O . ILE A 1 110 ? -34.925 -14.195 -10.131 1.00 58.23 88 ILE A O 1
ATOM 739 N N . ALA A 1 111 ? -36.796 -14.753 -11.249 1.00 59.29 89 ALA A N 1
ATOM 740 C CA . ALA A 1 111 ? -37.532 -13.598 -10.775 1.00 53.72 89 ALA A CA 1
ATOM 741 C C . ALA A 1 111 ? -37.570 -13.582 -9.248 1.00 59.65 89 ALA A C 1
ATOM 742 O O . ALA A 1 111 ? -37.386 -12.531 -8.632 1.00 65.51 89 ALA A O 1
ATOM 744 N N . VAL A 1 112 ? -37.785 -14.745 -8.637 1.00 55.50 90 VAL A N 1
ATOM 745 C CA . VAL A 1 112 ? -37.866 -14.831 -7.181 1.00 58.89 90 VAL A CA 1
ATOM 746 C C . VAL A 1 112 ? -36.528 -14.570 -6.532 1.00 57.41 90 VAL A C 1
ATOM 747 O O . VAL A 1 112 ? -36.436 -13.824 -5.557 1.00 60.20 90 VAL A O 1
ATOM 751 N N . ARG A 1 113 ? -35.478 -15.173 -7.069 1.00 56.69 91 ARG A N 1
ATOM 752 C CA . ARG A 1 113 ? -34.161 -14.993 -6.461 1.00 52.45 91 ARG A CA 1
ATOM 753 C C . ARG A 1 113 ? -33.603 -13.573 -6.684 1.00 55.70 91 ARG A C 1
ATOM 754 O O . ARG A 1 113 ? -32.792 -13.092 -5.894 1.00 55.43 91 ARG A O 1
ATOM 762 N N . ARG A 1 114 ? -34.058 -12.896 -7.738 1.00 52.05 92 ARG A N 1
ATOM 763 C CA . ARG A 1 114 ? -33.639 -11.515 -7.998 1.00 48.58 92 ARG A CA 1
ATOM 764 C C . ARG A 1 114 ? -34.226 -10.553 -6.962 1.00 63.05 92 ARG A C 1
ATOM 765 O O . ARG A 1 114 ? -33.485 -9.793 -6.295 1.00 58.05 92 ARG A O 1
ATOM 773 N N . TRP A 1 115 ? -35.548 -10.613 -6.799 1.00 38.07 93 TRP A N 1
ATOM 774 C CA . TRP A 1 115 ? -36.209 -9.903 -5.700 1.00 43.67 93 TRP A CA 1
ATOM 775 C C . TRP A 1 115 ? -35.445 -10.110 -4.393 1.00 52.08 93 TRP A C 1
ATOM 776 O O . TRP A 1 115 ? -35.071 -9.137 -3.719 1.00 54.52 93 TRP A O 1
ATOM 787 N N . GLU A 1 116 ? -35.223 -11.379 -4.038 1.00 42.43 94 GLU A N 1
ATOM 788 C CA . GLU A 1 116 ? -34.561 -11.742 -2.768 1.00 47.42 94 GLU A CA 1
ATOM 789 C C . GLU A 1 116 ? -33.173 -11.120 -2.594 1.00 43.91 94 GLU A C 1
ATOM 790 O O . GLU A 1 116 ? -32.778 -10.759 -1.479 1.00 66.40 94 GLU A O 1
ATOM 796 N N . ALA A 1 117 ? -32.416 -11.058 -3.690 1.00 43.21 95 ALA A N 1
ATOM 797 C CA . ALA A 1 117 ? -31.088 -10.442 -3.689 1.00 47.68 95 ALA A CA 1
ATOM 798 C C . ALA A 1 117 ? -31.212 -8.939 -3.483 1.00 47.21 95 ALA A C 1
ATOM 799 O O . ALA A 1 117 ? -30.402 -8.330 -2.784 1.00 40.37 95 ALA A O 1
ATOM 801 N N . LEU A 1 118 ? -32.248 -8.343 -4.064 1.00 41.31 96 LEU A N 1
ATOM 802 C CA . LEU A 1 118 ? -32.475 -6.917 -3.888 1.00 51.52 96 LEU A CA 1
ATOM 803 C C . LEU A 1 118 ? -32.758 -6.638 -2.419 1.00 56.27 96 LEU A C 1
ATOM 804 O O . LEU A 1 118 ? -32.163 -5.747 -1.813 1.00 55.33 96 LEU A O 1
ATOM 809 N N . ALA A 1 119 ? -33.675 -7.422 -1.865 1.00 55.99 97 ALA A N 1
ATOM 810 C CA . ALA A 1 119 ? -34.052 -7.340 -0.460 1.00 44.34 97 ALA A CA 1
ATOM 811 C C . ALA A 1 119 ? -32.876 -7.628 0.473 1.00 50.43 97 ALA A C 1
ATOM 812 O O . ALA A 1 119 ? -32.634 -6.887 1.428 1.00 47.68 97 ALA A O 1
ATOM 814 N N . ASP A 1 120 ? -32.139 -8.701 0.214 1.00 48.82 98 ASP A N 1
ATOM 815 C CA . ASP A 1 120 ? -30.969 -8.973 1.050 1.00 45.73 98 ASP A CA 1
ATOM 816 C C . ASP A 1 120 ? -29.934 -7.860 0.908 1.00 44.52 98 ASP A C 1
ATOM 817 O O . ASP A 1 120 ? -29.287 -7.478 1.876 1.00 41.26 98 ASP A O 1
ATOM 822 N N . GLY A 1 121 ? -29.803 -7.329 -0.301 1.00 45.14 99 GLY A N 1
ATOM 823 C CA . GLY A 1 121 ? -28.823 -6.289 -0.580 1.00 45.32 99 GLY A CA 1
ATOM 824 C C . GLY A 1 121 ? -29.114 -5.010 0.183 1.00 51.15 99 GLY A C 1
ATOM 825 O O . GLY A 1 121 ? -28.212 -4.372 0.724 1.00 51.91 99 GLY A O 1
ATOM 826 N N . VAL A 1 122 ? -30.386 -4.642 0.216 1.00 47.06 100 VAL A N 1
ATOM 827 C CA . VAL A 1 122 ? -30.838 -3.520 1.013 1.00 51.33 100 VAL A CA 1
ATOM 828 C C . VAL A 1 122 ? -30.532 -3.771 2.483 1.00 49.66 100 VAL A C 1
ATOM 829 O O . VAL A 1 122 ? -30.080 -2.875 3.205 1.00 55.32 100 VAL A O 1
ATOM 833 N N . THR A 1 123 ? -30.762 -4.999 2.925 1.00 51.60 101 THR A N 1
ATOM 834 C CA . THR A 1 123 ? -30.511 -5.346 4.317 1.00 46.02 101 THR A CA 1
ATOM 835 C C . THR A 1 123 ? -29.011 -5.202 4.578 1.00 44.11 101 THR A C 1
ATOM 836 O O . THR A 1 123 ? -28.609 -4.661 5.604 1.00 54.62 101 THR A O 1
ATOM 840 N N . ASP A 1 124 ? -28.181 -5.648 3.634 1.00 48.41 102 ASP A N 1
ATOM 841 C CA . ASP A 1 124 ? -26.731 -5.553 3.825 1.00 54.25 102 ASP A CA 1
ATOM 842 C C . ASP A 1 124 ? -26.369 -4.095 3.975 1.00 54.45 102 ASP A C 1
ATOM 843 O O . ASP A 1 124 ? -25.451 -3.761 4.708 1.00 47.21 102 ASP A O 1
ATOM 848 N N . ALA A 1 125 ? -27.075 -3.231 3.249 1.00 52.47 103 ALA A N 1
ATOM 849 C CA . ALA A 1 125 ? -26.731 -1.814 3.235 1.00 49.01 103 ALA A CA 1
ATOM 850 C C . ALA A 1 125 ? -27.073 -1.202 4.592 1.00 55.11 103 ALA A C 1
ATOM 851 O O . ALA A 1 125 ? -26.276 -0.457 5.169 1.00 57.68 103 ALA A O 1
ATOM 853 N N . ALA A 1 126 ? -28.242 -1.566 5.110 1.00 56.06 104 ALA A N 1
ATOM 854 C CA . ALA A 1 126 ? -28.692 -1.142 6.434 1.00 57.07 104 ALA A CA 1
ATOM 855 C C . ALA A 1 126 ? -27.790 -1.643 7.556 1.00 53.27 104 ALA A C 1
ATOM 856 O O . ALA A 1 126 ? -27.465 -0.902 8.478 1.00 58.54 104 ALA A O 1
ATOM 858 N N . VAL A 1 127 ? -27.406 -2.909 7.491 1.00 49.35 105 VAL A N 1
ATOM 859 C CA . VAL A 1 127 ? -26.519 -3.463 8.494 1.00 61.58 105 VAL A CA 1
ATOM 860 C C . VAL A 1 127 ? -25.224 -2.672 8.481 1.00 66.06 105 VAL A C 1
ATOM 861 O O . VAL A 1 127 ? -24.637 -2.378 9.534 1.00 63.90 105 VAL A O 1
ATOM 865 N N . ALA A 1 128 ? -24.790 -2.323 7.274 1.00 53.96 106 ALA A N 1
ATOM 866 C CA . ALA A 1 128 ? -23.537 -1.606 7.093 1.00 63.73 106 ALA A CA 1
ATOM 867 C C . ALA A 1 128 ? -23.632 -0.267 7.798 1.00 64.17 106 ALA A C 1
ATOM 868 O O . ALA A 1 128 ? -22.807 0.072 8.652 1.00 52.59 106 ALA A O 1
ATOM 870 N N . ALA A 1 129 ? -24.661 0.489 7.439 1.00 53.72 107 ALA A N 1
ATOM 871 C CA . ALA A 1 129 ? -24.925 1.756 8.084 1.00 57.57 107 ALA A CA 1
ATOM 872 C C . ALA A 1 129 ? -24.930 1.577 9.605 1.00 63.28 107 ALA A C 1
ATOM 873 O O . ALA A 1 129 ? -24.126 2.187 10.316 1.00 61.67 107 ALA A O 1
ATOM 875 N N . VAL A 1 130 ? -25.825 0.718 10.093 1.00 60.32 108 VAL A N 1
ATOM 876 C CA . VAL A 1 130 ? -25.990 0.499 11.529 1.00 57.18 108 VAL A CA 1
ATOM 877 C C . VAL A 1 130 ? -24.673 0.209 12.241 1.00 54.57 108 VAL A C 1
ATOM 878 O O . VAL A 1 130 ? -24.336 0.853 13.231 1.00 73.84 108 VAL A O 1
ATOM 882 N N . MET A 1 131 ? -23.926 -0.764 11.740 1.00 61.01 109 MET A N 1
ATOM 883 C CA . MET A 1 131 ? -22.641 -1.087 12.354 1.00 70.94 109 MET A CA 1
ATOM 884 C C . MET A 1 131 ? -21.672 0.084 12.250 1.00 66.70 109 MET A C 1
ATOM 885 O O . MET A 1 131 ? -20.848 0.309 13.152 1.00 58.30 109 MET A O 1
ATOM 890 N N . GLU A 1 132 ? -21.767 0.839 11.157 1.00 63.05 110 GLU A N 1
ATOM 891 C CA . GLU A 1 132 ? -20.868 1.977 10.968 1.00 63.88 110 GLU A CA 1
ATOM 892 C C . GLU A 1 132 ? -21.021 2.939 12.134 1.00 67.85 110 GLU A C 1
ATOM 893 O O . GLU A 1 132 ? -20.049 3.519 12.611 1.00 64.87 110 GLU A O 1
ATOM 899 N N . GLY A 1 133 ? -22.257 3.090 12.594 1.00 77.48 111 GLY A N 1
ATOM 900 C CA . GLY A 1 133 ? -22.559 3.995 13.686 1.00 63.31 111 GLY A CA 1
ATOM 901 C C . GLY A 1 133 ? -22.072 3.471 15.020 1.00 73.45 111 GLY A C 1
ATOM 902 O O . GLY A 1 133 ? -21.996 4.215 15.998 1.00 77.62 111 GLY A O 1
ATOM 903 N N . ARG A 1 134 ? -21.740 2.186 15.062 1.00 72.62 112 ARG A N 1
ATOM 904 C CA . ARG A 1 134 ? -21.324 1.552 16.302 1.00 62.39 112 ARG A CA 1
ATOM 905 C C . ARG A 1 134 ? -19.816 1.546 16.472 1.00 76.52 112 ARG A C 1
ATOM 906 O O . ARG A 1 134 ? -19.305 1.034 17.470 1.00 64.83 112 ARG A O 1
ATOM 914 N N . ARG A 1 135 ? -19.103 2.096 15.498 1.00 73.03 113 ARG A N 1
ATOM 915 C CA . ARG A 1 135 ? -17.648 2.123 15.567 1.00 72.25 113 ARG A CA 1
ATOM 916 C C . ARG A 1 135 ? -17.203 3.050 16.698 1.00 81.39 113 ARG A C 1
ATOM 917 O O . ARG A 1 135 ? -17.966 3.918 17.119 1.00 93.18 113 ARG A O 1
ATOM 925 N N . PRO A 1 136 ? -15.980 2.850 17.223 1.00 91.16 114 PRO A N 1
ATOM 926 C CA . PRO A 1 136 ? -15.501 3.746 18.275 1.00 88.80 114 PRO A CA 1
ATOM 927 C C . PRO A 1 136 ? -15.674 5.211 17.877 1.00 96.22 114 PRO A C 1
ATOM 928 O O . PRO A 1 136 ? -15.650 5.541 16.686 1.00 81.00 114 PRO A O 1
ATOM 932 N N . GLU A 1 137 ? -15.842 6.078 18.873 1.00 101.00 115 GLU A N 1
ATOM 933 C CA . GLU A 1 137 ? -16.261 7.457 18.625 1.00 100.76 115 GLU A CA 1
ATOM 934 C C . GLU A 1 137 ? -15.369 8.214 17.638 1.00 102.39 115 GLU A C 1
ATOM 935 O O . GLU A 1 137 ? -15.867 8.983 16.814 1.00 110.28 115 GLU A O 1
ATOM 941 N N . GLY A 1 138 ? -14.062 7.985 17.713 1.00 89.15 116 GLY A N 1
ATOM 942 C CA . GLY A 1 138 ? -13.119 8.598 16.780 1.00 92.81 116 GLY A CA 1
ATOM 943 C C . GLY A 1 138 ? -13.274 8.089 15.341 1.00 104.19 116 GLY A C 1
ATOM 944 O O . GLY A 1 138 ? -13.447 8.879 14.409 1.00 103.03 116 GLY A O 1
ATOM 945 N N . MET A 1 139 ? -13.215 6.771 15.164 1.00 97.99 117 MET A N 1
ATOM 946 C CA . MET A 1 139 ? -13.165 6.178 13.826 1.00 96.21 117 MET A CA 1
ATOM 947 C C . MET A 1 139 ? -14.532 5.847 13.225 1.00 84.77 117 MET A C 1
ATOM 948 O O . MET A 1 139 ? -14.869 4.682 13.041 1.00 85.27 117 MET A O 1
ATOM 953 N N . GLN A 1 140 ? -15.295 6.880 12.886 1.00 90.45 118 GLN A N 1
ATOM 954 C CA . GLN A 1 140 ? -16.632 6.703 12.331 1.00 74.12 118 GLN A CA 1
ATOM 955 C C . GLN A 1 140 ? -16.875 7.662 11.165 1.00 83.23 118 GLN A C 1
ATOM 956 O O . GLN A 1 140 ? -16.661 8.867 11.289 1.00 101.53 118 GLN A O 1
ATOM 962 N N . ASP A 1 141 ? -17.342 7.128 10.038 1.00 85.84 119 ASP A N 1
ATOM 963 C CA . ASP A 1 141 ? -17.344 7.881 8.785 1.00 89.67 119 ASP A CA 1
ATOM 964 C C . ASP A 1 141 ? -18.728 8.149 8.188 1.00 72.41 119 ASP A C 1
ATOM 965 O O . ASP A 1 141 ? -19.349 7.265 7.611 1.00 65.45 119 ASP A O 1
ATOM 970 N N . SER A 1 142 ? -19.181 9.392 8.304 1.00 78.84 120 SER A N 1
ATOM 971 C CA . SER A 1 142 ? -20.507 9.795 7.837 1.00 72.77 120 SER A CA 1
ATOM 972 C C . SER A 1 142 ? -20.782 9.495 6.350 1.00 69.63 120 SER A C 1
ATOM 973 O O . SER A 1 142 ? -21.939 9.360 5.941 1.00 71.44 120 SER A O 1
ATOM 976 N N . ALA A 1 143 ? -19.721 9.408 5.551 1.00 71.92 121 ALA A N 1
ATOM 977 C CA . ALA A 1 143 ? -19.845 9.189 4.105 1.00 71.26 121 ALA A CA 1
ATOM 978 C C . ALA A 1 143 ? -20.312 7.774 3.812 1.00 75.23 121 ALA A C 1
ATOM 979 O O . ALA A 1 143 ? -21.149 7.541 2.935 1.00 65.62 121 ALA A O 1
ATOM 981 N N . VAL A 1 144 ? -19.745 6.835 4.561 1.00 67.24 122 VAL A N 1
ATOM 982 C CA . VAL A 1 144 ? -20.076 5.429 4.458 1.00 67.37 122 VAL A CA 1
ATOM 983 C C . VAL A 1 144 ? -21.551 5.218 4.764 1.00 62.42 122 VAL A C 1
ATOM 984 O O . VAL A 1 144 ? -22.258 4.519 4.043 1.00 74.86 122 VAL A O 1
ATOM 988 N N . ILE A 1 145 ? -22.012 5.847 5.836 1.00 74.04 123 ILE A N 1
ATOM 989 C CA . ILE A 1 145 ? -23.414 5.786 6.208 1.00 67.50 123 ILE A CA 1
ATOM 990 C C . ILE A 1 145 ? -24.286 6.344 5.082 1.00 65.14 123 ILE A C 1
ATOM 991 O O . ILE A 1 145 ? -25.287 5.741 4.689 1.00 67.13 123 ILE A O 1
ATOM 996 N N . GLU A 1 146 ? -23.891 7.500 4.561 1.00 66.92 124 GLU A N 1
ATOM 997 C CA . GLU A 1 146 ? -24.635 8.156 3.495 1.00 75.28 124 GLU A CA 1
ATOM 998 C C . GLU A 1 146 ? -24.780 7.239 2.278 1.00 67.93 124 GLU A C 1
ATOM 999 O O . GLU A 1 146 ? -25.881 7.013 1.772 1.00 67.50 124 GLU A O 1
ATOM 1005 N N . LYS A 1 147 ? -23.670 6.707 1.818 1.00 62.46 125 LYS A N 1
ATOM 1006 C CA . LYS A 1 147 ? -23.659 5.837 0.666 1.00 72.27 125 LYS A CA 1
ATOM 1007 C C . LYS A 1 147 ? -24.568 4.626 0.840 1.00 71.75 125 LYS A C 1
ATOM 1008 O O . LYS A 1 147 ? -25.328 4.276 -0.042 1.00 62.33 125 LYS A O 1
ATOM 1014 N N . GLN A 1 148 ? -24.459 3.974 1.982 1.00 67.03 126 GLN A N 1
ATOM 1015 C CA . GLN A 1 148 ? -25.253 2.773 2.230 1.00 59.01 126 GLN A CA 1
ATOM 1016 C C . GLN A 1 148 ? -26.743 3.084 2.316 1.00 64.31 126 GLN A C 1
ATOM 1017 O O . GLN A 1 148 ? -27.573 2.380 1.735 1.00 64.12 126 GLN A O 1
ATOM 1023 N N . LEU A 1 149 ? -27.087 4.139 3.047 1.00 79.11 127 LEU A N 1
ATOM 1024 C CA . LEU A 1 149 ? -28.486 4.527 3.171 1.00 59.15 127 LEU A CA 1
ATOM 1025 C C . LEU A 1 149 ? -28.972 4.987 1.803 1.00 71.45 127 LEU A C 1
ATOM 1026 O O . LEU A 1 149 ? -30.176 5.033 1.528 1.00 61.31 127 LEU A O 1
ATOM 1031 N N . ASN A 1 150 ? -28.021 5.300 0.932 1.00 65.95 128 ASN A N 1
ATOM 1032 C CA . ASN A 1 150 ? -28.346 5.534 -0.466 1.00 76.37 128 ASN A CA 1
ATOM 1033 C C . ASN A 1 150 ? -28.838 4.274 -1.166 1.00 72.80 128 ASN A C 1
ATOM 1034 O O . ASN A 1 150 ? -29.828 4.316 -1.887 1.00 60.33 128 ASN A O 1
ATOM 1039 N N . LYS A 1 151 ? -28.148 3.153 -0.955 1.00 69.90 129 LYS A N 1
ATOM 1040 C CA . LYS A 1 151 ? -28.567 1.892 -1.571 1.00 63.94 129 LYS A CA 1
ATOM 1041 C C . LYS A 1 151 ? -29.975 1.518 -1.112 1.00 62.47 129 LYS A C 1
ATOM 1042 O O . LYS A 1 151 ? -30.792 1.020 -1.898 1.00 53.10 129 LYS A O 1
ATOM 1048 N N . VAL A 1 152 ? -30.239 1.753 0.172 1.00 50.34 130 VAL A N 1
ATOM 1049 C CA . VAL A 1 152 ? -31.533 1.482 0.793 1.00 49.56 130 VAL A CA 1
ATOM 1050 C C . VAL A 1 152 ? -32.667 2.221 0.092 1.00 57.43 130 VAL A C 1
ATOM 1051 O O . VAL A 1 152 ? -33.632 1.607 -0.376 1.00 55.64 130 VAL A O 1
ATOM 1055 N N . GLU A 1 153 ? -32.529 3.539 0.010 1.00 55.69 131 GLU A N 1
ATOM 1056 C CA . GLU A 1 153 ? -33.546 4.392 -0.584 1.00 68.63 131 GLU A CA 1
ATOM 1057 C C . GLU A 1 153 ? -33.839 3.967 -2.020 1.00 63.34 131 GLU A C 1
ATOM 1058 O O . GLU A 1 153 ? -34.997 3.837 -2.418 1.00 66.77 131 GLU A O 1
ATOM 1064 N N . ARG A 1 154 ? -32.781 3.753 -2.795 1.00 71.50 132 ARG A N 1
ATOM 1065 C CA . ARG A 1 154 ? -32.931 3.346 -4.188 1.00 68.78 132 ARG A CA 1
ATOM 1066 C C . ARG A 1 154 ? -33.625 1.994 -4.294 1.00 61.29 132 ARG A C 1
ATOM 1067 O O . ARG A 1 154 ? -34.557 1.819 -5.091 1.00 55.22 132 ARG A O 1
ATOM 1075 N N . GLY A 1 155 ? -33.181 1.040 -3.478 1.00 58.16 133 GLY A N 1
ATOM 1076 C CA . GLY A 1 155 ? -33.806 -0.282 -3.450 1.00 57.89 133 GLY A CA 1
ATOM 1077 C C . GLY A 1 155 ? -35.284 -0.219 -3.103 1.00 55.87 133 GLY A C 1
ATOM 1078 O O . GLY A 1 155 ? -36.119 -0.828 -3.777 1.00 59.44 133 GLY A O 1
ATOM 1079 N N . LEU A 1 156 ? -35.606 0.532 -2.051 1.00 63.84 134 LEU A N 1
ATOM 1080 C CA . LEU A 1 156 ? -36.997 0.728 -1.634 1.00 55.68 134 LEU A CA 1
ATOM 1081 C C . LEU A 1 156 ? -37.851 1.354 -2.719 1.00 60.71 134 LEU A C 1
ATOM 1082 O O . LEU A 1 156 ? -39.000 0.954 -2.912 1.00 59.25 134 LEU A O 1
ATOM 1087 N N . ARG A 1 157 ? -37.302 2.340 -3.423 1.00 62.60 135 ARG A N 1
ATOM 1088 C CA . ARG A 1 157 ? -38.056 2.993 -4.484 1.00 72.43 135 ARG A CA 1
ATOM 1089 C C . ARG A 1 157 ? -38.334 2.005 -5.595 1.00 64.01 135 ARG A C 1
ATOM 1090 O O . ARG A 1 157 ? -39.431 1.970 -6.145 1.00 71.85 135 ARG A O 1
ATOM 1098 N N . ARG A 1 158 ? -37.334 1.193 -5.916 1.00 67.74 136 ARG A N 1
ATOM 1099 C CA . ARG A 1 158 ? -37.483 0.205 -6.972 1.00 54.88 136 ARG A CA 1
ATOM 1100 C C . ARG A 1 158 ? -38.528 -0.835 -6.595 1.00 59.44 136 ARG A C 1
ATOM 1101 O O . ARG A 1 158 ? -39.431 -1.128 -7.372 1.00 60.07 136 ARG A O 1
ATOM 1109 N N . MET A 1 159 ? -38.399 -1.414 -5.407 1.00 66.37 137 MET A N 1
ATOM 1110 C CA . MET A 1 159 ? -39.383 -2.389 -4.974 1.00 64.55 137 MET A CA 1
ATOM 1111 C C . MET A 1 159 ? -40.773 -1.765 -5.046 1.00 79.05 137 MET A C 1
ATOM 1112 O O . MET A 1 159 ? -41.706 -2.343 -5.615 1.00 69.59 137 MET A O 1
ATOM 1117 N N . ASP A 1 160 ? -40.893 -0.556 -4.510 1.00 78.90 138 ASP A N 1
ATOM 1118 C CA . ASP A 1 160 ? -42.181 0.110 -4.451 1.00 73.41 138 ASP A CA 1
ATOM 1119 C C . ASP A 1 160 ? -42.803 0.317 -5.828 1.00 75.58 138 ASP A C 1
ATOM 1120 O O . ASP A 1 160 ? -44.016 0.219 -5.974 1.00 60.95 138 ASP A O 1
ATOM 1125 N N . GLN A 1 161 ? -41.978 0.608 -6.829 1.00 72.66 139 GLN A N 1
ATOM 1126 C CA . GLN A 1 161 ? -42.471 0.744 -8.198 1.00 81.04 139 GLN A CA 1
ATOM 1127 C C . GLN A 1 161 ? -42.916 -0.601 -8.757 1.00 75.43 139 GLN A C 1
ATOM 1128 O O . GLN A 1 161 ? -43.884 -0.685 -9.512 1.00 69.38 139 GLN A O 1
ATOM 1134 N N . ASP A 1 162 ? -42.197 -1.651 -8.382 1.00 70.12 140 ASP A N 1
ATOM 1135 C CA . ASP A 1 162 ? -42.486 -2.978 -8.892 1.00 76.99 140 ASP A CA 1
ATOM 1136 C C . ASP A 1 162 ? -43.766 -3.575 -8.325 1.00 74.42 140 ASP A C 1
ATOM 1137 O O . ASP A 1 162 ? -44.265 -4.576 -8.834 1.00 82.77 140 ASP A O 1
ATOM 1142 N N . LEU A 1 163 ? -44.309 -2.950 -7.287 1.00 71.57 141 LEU A N 1
ATOM 1143 C CA . LEU A 1 163 ? -45.504 -3.477 -6.636 1.00 73.51 141 LEU A CA 1
ATOM 1144 C C . LEU A 1 163 ? -46.732 -2.626 -6.918 1.00 81.02 141 LEU A C 1
ATOM 1145 O O . LEU A 1 163 ? -47.758 -2.762 -6.256 1.00 83.95 141 LEU A O 1
ATOM 1150 N N . GLU A 1 164 ? -46.626 -1.752 -7.911 1.00 90.63 142 GLU A N 1
ATOM 1151 C CA . GLU A 1 164 ? -47.748 -0.919 -8.295 1.00 85.39 142 GLU A CA 1
ATOM 1152 C C . GLU A 1 164 ? -49.020 -1.730 -8.428 1.00 89.94 142 GLU A C 1
ATOM 1153 O O . GLU A 1 164 ? -49.987 -1.510 -7.693 1.00 89.34 142 GLU A O 1
ATOM 1159 N N . LYS A 1 165 ? -49.018 -2.669 -9.367 1.00 79.01 143 LYS A N 1
ATOM 1160 C CA . LYS A 1 165 ? -50.250 -3.364 -9.725 1.00 94.19 143 LYS A CA 1
ATOM 1161 C C . LYS A 1 165 ? -50.148 -4.838 -9.392 1.00 87.33 143 LYS A C 1
ATOM 1162 O O . LYS A 1 165 ? -50.644 -5.686 -10.137 1.00 105.82 143 LYS A O 1
ATOM 1168 N N . ARG A 1 166 ? -49.506 -5.140 -8.271 1.00 88.35 144 ARG A N 1
ATOM 1169 C CA . ARG A 1 166 ? -49.217 -6.517 -7.907 1.00 83.46 144 ARG A CA 1
ATOM 1170 C C . ARG A 1 166 ? -49.730 -6.851 -6.507 1.00 80.04 144 ARG A C 1
ATOM 1171 O O . ARG A 1 166 ? -49.631 -6.041 -5.582 1.00 64.97 144 ARG A O 1
ATOM 1179 N N . LYS A 1 167 ? -50.359 -8.005 -6.346 1.00 87.71 145 LYS A N 1
ATOM 1180 C CA . LYS A 1 167 ? -50.645 -8.491 -5.007 1.00 68.93 145 LYS A CA 1
ATOM 1181 C C . LYS A 1 167 ? -49.376 -8.913 -4.256 1.00 76.29 145 LYS A C 1
ATOM 1182 O O . LYS A 1 167 ? -49.162 -8.527 -3.117 1.00 63.45 145 LYS A O 1
ATOM 1188 N N . TRP A 1 168 ? -48.515 -9.654 -4.947 1.00 64.76 146 TRP A N 1
ATOM 1189 C CA . TRP A 1 168 ? -47.294 -10.237 -4.391 1.00 76.53 146 TRP A CA 1
ATOM 1190 C C . TRP A 1 168 ? -46.181 -9.978 -5.386 1.00 71.22 146 TRP A C 1
ATOM 1191 O O . TRP A 1 168 ? -46.448 -9.536 -6.493 1.00 63.75 146 TRP A O 1
ATOM 1202 N N . CYS A 1 169 ? -44.933 -10.207 -4.989 1.00 69.99 147 CYS A N 1
ATOM 1203 C CA . CYS A 1 169 ? -43.800 -9.861 -5.842 1.00 59.36 147 CYS A CA 1
ATOM 1204 C C . CYS A 1 169 ? -43.749 -10.578 -7.186 1.00 61.92 147 CYS A C 1
ATOM 1205 O O . CYS A 1 169 ? -43.531 -9.947 -8.204 1.00 57.91 147 CYS A O 1
ATOM 1208 N N . VAL A 1 170 ? -43.975 -11.882 -7.204 1.00 61.04 148 VAL A N 1
ATOM 1209 C CA . VAL A 1 170 ? -43.856 -12.618 -8.452 1.00 55.23 148 VAL A CA 1
ATOM 1210 C C . VAL A 1 170 ? -45.102 -13.434 -8.756 1.00 68.58 148 VAL A C 1
ATOM 1211 O O . VAL A 1 170 ? -45.696 -14.049 -7.875 1.00 64.95 148 VAL A O 1
ATOM 1215 N N . ASN A 1 171 ? -45.496 -13.418 -10.019 1.00 67.54 149 ASN A N 1
ATOM 1216 C CA . ASN A 1 171 ? -46.493 -14.343 -10.534 1.00 77.18 149 ASN A CA 1
ATOM 1217 C C . ASN A 1 171 ? -47.822 -14.374 -9.797 1.00 79.64 149 ASN A C 1
ATOM 1218 O O . ASN A 1 171 ? -48.711 -15.157 -10.139 1.00 91.32 149 ASN A O 1
ATOM 1223 N N . GLU A 1 172 ? -47.934 -13.455 -8.850 1.00 61.66 150 GLU A N 1
ATOM 1224 C CA . GLU A 1 172 ? -49.072 -13.324 -7.971 1.00 61.77 150 GLU A CA 1
ATOM 1225 C C . GLU A 1 172 ? -49.217 -14.415 -6.920 1.00 68.14 150 GLU A C 1
ATOM 1226 O O . GLU A 1 172 ? -50.326 -14.730 -6.518 1.00 56.57 150 GLU A O 1
ATOM 1232 N N . SER A 1 173 ? -48.102 -14.991 -6.475 1.00 63.29 151 SER A N 1
ATOM 1233 C CA . SER A 1 173 ? -48.153 -16.000 -5.418 1.00 53.51 151 SER A CA 1
ATOM 1234 C C . SER A 1 173 ? -47.041 -15.878 -4.411 1.00 67.96 151 SER A C 1
ATOM 1235 O O . SER A 1 173 ? -45.880 -15.639 -4.757 1.00 66.68 151 SER A O 1
ATOM 1238 N N . PHE A 1 174 ? -47.431 -16.052 -3.157 1.00 54.09 152 PHE A N 1
ATOM 1239 C CA . PHE A 1 174 ? -46.561 -15.851 -2.039 1.00 69.13 152 PHE A CA 1
ATOM 1240 C C . PHE A 1 174 ? -45.289 -16.667 -2.237 1.00 55.69 152 PHE A C 1
ATOM 1241 O O . PHE A 1 174 ? -45.335 -17.884 -2.380 1.00 59.06 152 PHE A O 1
ATOM 1249 N N . SER A 1 175 ? -44.150 -15.993 -2.272 1.00 59.40 153 SER A N 1
ATOM 1250 C CA . SER A 1 175 ? -42.900 -16.700 -2.446 1.00 56.44 153 SER A CA 1
ATOM 1251 C C . SER A 1 175 ? -41.827 -16.186 -1.501 1.00 62.16 153 SER A C 1
ATOM 1252 O O . SER A 1 175 ? -42.051 -15.263 -0.711 1.00 58.56 153 SER A O 1
ATOM 1255 N N . LEU A 1 176 ? -40.662 -16.815 -1.591 1.00 51.32 154 LEU A N 1
ATOM 1256 C CA . LEU A 1 176 ? -39.473 -16.348 -0.920 1.00 56.00 154 LEU A CA 1
ATOM 1257 C C . LEU A 1 176 ? -39.337 -14.832 -1.096 1.00 57.29 154 LEU A C 1
ATOM 1258 O O . LEU A 1 176 ? -38.921 -14.132 -0.180 1.00 45.65 154 LEU A O 1
ATOM 1263 N N . ALA A 1 177 ? -39.702 -14.321 -2.272 1.00 55.60 155 ALA A N 1
ATOM 1264 C CA . ALA A 1 177 ? -39.590 -12.886 -2.525 1.00 52.63 155 ALA A CA 1
ATOM 1265 C C . ALA A 1 177 ? -40.263 -12.092 -1.402 1.00 66.96 155 ALA A C 1
ATOM 1266 O O . ALA A 1 177 ? -39.620 -11.334 -0.668 1.00 60.04 155 ALA A O 1
ATOM 1268 N N . ASP A 1 178 ? -41.568 -12.285 -1.267 1.00 51.09 156 ASP A N 1
ATOM 1269 C CA . ASP A 1 178 ? -42.343 -11.614 -0.233 1.00 46.84 156 ASP A CA 1
ATOM 1270 C C . ASP A 1 178 ? -41.736 -11.756 1.158 1.00 60.22 156 ASP A C 1
ATOM 1271 O O . ASP A 1 178 ? -41.602 -10.775 1.894 1.00 57.35 156 ASP A O 1
ATOM 1276 N N . ILE A 1 179 ? -41.349 -12.969 1.516 1.00 49.26 157 ILE A N 1
ATOM 1277 C CA . ILE A 1 179 ? -40.746 -13.169 2.815 1.00 55.73 157 ILE A CA 1
ATOM 1278 C C . ILE A 1 179 ? -39.535 -12.263 2.969 1.00 50.23 157 ILE A C 1
ATOM 1279 O O . ILE A 1 179 ? -39.341 -11.634 4.012 1.00 58.27 157 ILE A O 1
ATOM 1284 N N . ALA A 1 180 ? -38.728 -12.185 1.920 1.00 47.07 158 ALA A N 1
ATOM 1285 C CA . ALA A 1 180 ? -37.477 -11.456 2.005 1.00 52.73 158 ALA A CA 1
ATOM 1286 C C . ALA A 1 180 ? -37.736 -9.970 2.160 1.00 49.98 158 ALA A C 1
ATOM 1287 O O . ALA A 1 180 ? -37.051 -9.279 2.916 1.00 51.16 158 ALA A O 1
ATOM 1289 N N . VAL A 1 181 ? -38.729 -9.481 1.433 1.00 46.96 159 VAL A N 1
ATOM 1290 C CA . VAL A 1 181 ? -39.110 -8.084 1.520 1.00 53.50 159 VAL A CA 1
ATOM 1291 C C . VAL A 1 181 ? -39.688 -7.743 2.897 1.00 54.64 159 VAL A C 1
ATOM 1292 O O . VAL A 1 181 ? -39.516 -6.634 3.392 1.00 67.21 159 VAL A O 1
ATOM 1296 N N . GLY A 1 182 ? -40.363 -8.701 3.522 1.00 58.01 160 GLY A N 1
ATOM 1297 C CA . GLY A 1 182 ? -40.884 -8.493 4.875 1.00 60.54 160 GLY A CA 1
ATOM 1298 C C . GLY A 1 182 ? -39.765 -8.379 5.903 1.00 59.02 160 GLY A C 1
ATOM 1299 O O . GLY A 1 182 ? -39.687 -7.416 6.668 1.00 54.07 160 GLY A O 1
ATOM 1300 N N . CYS A 1 183 ? -38.893 -9.373 5.927 1.00 44.09 161 CYS A N 1
ATOM 1301 C CA . CYS A 1 183 ? -37.774 -9.361 6.857 1.00 71.52 161 CYS A CA 1
ATOM 1302 C C . CYS A 1 183 ? -36.937 -8.093 6.713 1.00 53.74 161 CYS A C 1
ATOM 1303 O O . CYS A 1 183 ? -36.477 -7.533 7.710 1.00 58.60 161 CYS A O 1
ATOM 1306 N N . MET A 1 184 ? -36.755 -7.647 5.471 1.00 55.75 162 MET A N 1
ATOM 1307 C CA . MET A 1 184 ? -36.048 -6.402 5.158 1.00 57.13 162 MET A CA 1
ATOM 1308 C C . MET A 1 184 ? -36.673 -5.168 5.821 1.00 64.36 162 MET A C 1
ATOM 1309 O O . MET A 1 184 ? -35.999 -4.441 6.564 1.00 54.16 162 MET A O 1
ATOM 1314 N N . LEU A 1 185 ? -37.950 -4.926 5.513 1.00 50.58 163 LEU A N 1
ATOM 1315 C CA . LEU A 1 185 ? -38.717 -3.830 6.105 1.00 47.30 163 LEU A CA 1
ATOM 1316 C C . LEU A 1 185 ? -38.709 -3.870 7.635 1.00 57.69 163 LEU A C 1
ATOM 1317 O O . LEU A 1 185 ? -38.496 -2.849 8.304 1.00 56.18 163 LEU A O 1
ATOM 1322 N N . GLY A 1 186 ? -38.954 -5.052 8.187 1.00 52.13 164 GLY A N 1
ATOM 1323 C CA . GLY A 1 186 ? -38.956 -5.221 9.630 1.00 43.42 164 GLY A CA 1
ATOM 1324 C C . GLY A 1 186 ? -37.603 -4.837 10.184 1.00 46.02 164 GLY A C 1
ATOM 1325 O O . GLY A 1 186 ? -37.501 -4.278 11.273 1.00 60.18 164 GLY A O 1
ATOM 1326 N N . TYR A 1 187 ? -36.551 -5.123 9.427 1.00 53.72 165 TYR A N 1
ATOM 1327 C CA . TYR A 1 187 ? -35.228 -4.734 9.870 1.00 53.06 165 TYR A CA 1
ATOM 1328 C C . TYR A 1 187 ? -35.122 -3.216 9.925 1.00 65.51 165 TYR A C 1
ATOM 1329 O O . TYR A 1 187 ? -34.598 -2.645 10.893 1.00 53.28 165 TYR A O 1
ATOM 1338 N N . LEU A 1 188 ? -35.623 -2.554 8.890 1.00 50.74 166 LEU A N 1
ATOM 1339 C CA . LEU A 1 188 ? -35.626 -1.098 8.908 1.00 56.57 166 LEU A CA 1
ATOM 1340 C C . LEU A 1 188 ? -36.311 -0.592 10.170 1.00 65.57 166 LEU A C 1
ATOM 1341 O O . LEU A 1 188 ? -35.768 0.245 10.886 1.00 57.10 166 LEU A O 1
ATOM 1346 N N . GLU A 1 189 ? -37.499 -1.110 10.454 1.00 65.71 167 GLU A N 1
ATOM 1347 C CA . GLU A 1 189 ? -38.227 -0.658 11.626 1.00 61.84 167 GLU A CA 1
ATOM 1348 C C . GLU A 1 189 ? -37.422 -0.874 12.902 1.00 68.96 167 GLU A C 1
ATOM 1349 O O . GLU A 1 189 ? -37.404 -0.031 13.795 1.00 57.30 167 GLU A O 1
ATOM 1355 N N . LEU A 1 190 ? -36.755 -2.013 12.992 1.00 62.62 168 LEU A N 1
ATOM 1356 C CA . LEU A 1 190 ? -35.973 -2.313 14.176 1.00 56.71 168 LEU A CA 1
ATOM 1357 C C . LEU A 1 190 ? -34.849 -1.299 14.343 1.00 64.67 168 LEU A C 1
ATOM 1358 O O . LEU A 1 190 ? -34.592 -0.823 15.445 1.00 55.67 168 LEU A O 1
ATOM 1363 N N . ARG A 1 191 ? -34.177 -0.962 13.251 1.00 62.97 169 ARG A N 1
ATOM 1364 C CA . ARG A 1 191 ? -32.941 -0.197 13.366 1.00 65.60 169 ARG A CA 1
ATOM 1365 C C . ARG A 1 191 ? -33.133 1.296 13.154 1.00 70.05 169 ARG A C 1
ATOM 1366 O O . ARG A 1 191 ? -32.292 2.097 13.559 1.00 66.70 169 ARG A O 1
ATOM 1374 N N . TYR A 1 192 ? -34.242 1.673 12.531 1.00 68.87 170 TYR A N 1
ATOM 1375 C CA . TYR A 1 192 ? -34.487 3.076 12.220 1.00 73.65 170 TYR A CA 1
ATOM 1376 C C . TYR A 1 192 ? -35.901 3.493 12.587 1.00 74.59 170 TYR A C 1
ATOM 1377 O O . TYR A 1 192 ? -36.775 3.551 11.726 1.00 75.57 170 TYR A O 1
ATOM 1386 N N . GLN A 1 193 ? -36.113 3.784 13.870 1.00 84.91 171 GLN A N 1
ATOM 1387 C CA . GLN A 1 193 ? -37.425 4.190 14.367 1.00 95.52 171 GLN A CA 1
ATOM 1388 C C . GLN A 1 193 ? -37.973 5.354 13.559 1.00 96.14 171 GLN A C 1
ATOM 1389 O O . GLN A 1 193 ? -39.175 5.439 13.310 1.00 96.44 171 GLN A O 1
ATOM 1395 N N . HIS A 1 194 ? -37.081 6.250 13.153 1.00 90.71 172 HIS A N 1
ATOM 1396 C CA . HIS A 1 194 ? -37.493 7.511 12.553 1.00 92.32 172 HIS A CA 1
ATOM 1397 C C . HIS A 1 194 ? -37.723 7.434 11.046 1.00 77.84 172 HIS A C 1
ATOM 1398 O O . HIS A 1 194 ? -38.191 8.390 10.441 1.00 80.99 172 HIS A O 1
ATOM 1405 N N . LEU A 1 195 ? -37.402 6.300 10.439 1.00 88.62 173 LEU A N 1
ATOM 1406 C CA . LEU A 1 195 ? -37.719 6.100 9.028 1.00 101.85 173 LEU A CA 1
ATOM 1407 C C . LEU A 1 195 ? -39.226 5.938 8.859 1.00 97.32 173 LEU A C 1
ATOM 1408 O O . LEU A 1 195 ? -39.820 4.992 9.377 1.00 88.24 173 LEU A O 1
ATOM 1413 N N . ASP A 1 196 ? -39.843 6.866 8.139 1.00 92.95 174 ASP A N 1
ATOM 1414 C CA . ASP A 1 196 ? -41.271 6.776 7.869 1.00 90.16 174 ASP A CA 1
ATOM 1415 C C . ASP A 1 196 ? -41.510 6.266 6.453 1.00 88.09 174 ASP A C 1
ATOM 1416 O O . ASP A 1 196 ? -42.013 6.990 5.593 1.00 101.62 174 ASP A O 1
ATOM 1421 N N . TRP A 1 197 ? -41.147 5.010 6.224 1.00 79.24 175 TRP A N 1
ATOM 1422 C CA . TRP A 1 197 ? -41.231 4.417 4.896 1.00 86.05 175 TRP A CA 1
ATOM 1423 C C . TRP A 1 197 ? -42.664 4.157 4.450 1.00 75.24 175 TRP A C 1
ATOM 1424 O O . TRP A 1 197 ? -43.021 4.424 3.303 1.00 78.39 175 TRP A O 1
ATOM 1435 N N . LYS A 1 198 ? -43.473 3.623 5.359 1.00 75.94 176 LYS A N 1
ATOM 1436 C CA . LYS A 1 198 ? -44.843 3.250 5.036 1.00 87.96 176 LYS A CA 1
ATOM 1437 C C . LYS A 1 198 ? -45.509 4.328 4.196 1.00 84.42 176 LYS A C 1
ATOM 1438 O O . LYS A 1 198 ? -46.121 4.046 3.162 1.00 85.15 176 LYS A O 1
ATOM 1444 N N . GLN A 1 199 ? -45.369 5.571 4.641 1.00 84.58 177 GLN A N 1
ATOM 1445 C CA . GLN A 1 199 ? -46.023 6.695 3.987 1.00 80.95 177 GLN A CA 1
ATOM 1446 C C . GLN A 1 199 ? -45.426 7.001 2.614 1.00 81.78 177 GLN A C 1
ATOM 1447 O O . GLN A 1 199 ? -46.148 7.361 1.680 1.00 75.34 177 GLN A O 1
ATOM 1453 N N . GLN A 1 200 ? -44.108 6.862 2.503 1.00 79.41 178 GLN A N 1
ATOM 1454 C CA . GLN A 1 200 ? -43.395 7.198 1.273 1.00 81.79 178 GLN A CA 1
ATOM 1455 C C . GLN A 1 200 ? -43.547 6.108 0.212 1.00 78.68 178 GLN A C 1
ATOM 1456 O O . GLN A 1 200 ? -43.511 6.385 -0.987 1.00 70.12 178 GLN A O 1
ATOM 1462 N N . TYR A 1 201 ? -43.710 4.869 0.657 1.00 71.36 179 TYR A N 1
ATOM 1463 C CA . TYR A 1 201 ? -43.827 3.745 -0.258 1.00 67.65 179 TYR A CA 1
ATOM 1464 C C . TYR A 1 201 ? -45.114 2.994 0.045 1.00 75.20 179 TYR A C 1
ATOM 1465 O O . TYR A 1 201 ? -45.111 2.024 0.808 1.00 75.95 179 TYR A O 1
ATOM 1474 N N . PRO A 1 202 ? -46.224 3.446 -0.555 1.00 65.03 180 PRO A N 1
ATOM 1475 C CA . PRO A 1 202 ? -47.549 2.913 -0.248 1.00 74.77 180 PRO A CA 1
ATOM 1476 C C . PRO A 1 202 ? -47.726 1.451 -0.640 1.00 73.74 180 PRO A C 1
ATOM 1477 O O . PRO A 1 202 ? -48.357 0.695 0.098 1.00 84.95 180 PRO A O 1
ATOM 1481 N N . ASN A 1 203 ? -47.180 1.051 -1.786 1.00 71.78 181 ASN A N 1
ATOM 1482 C CA . ASN A 1 203 ? -47.240 -0.352 -2.190 1.00 71.62 181 ASN A CA 1
ATOM 1483 C C . ASN A 1 203 ? -46.509 -1.254 -1.189 1.00 65.22 181 ASN A C 1
ATOM 1484 O O . ASN A 1 203 ? -46.979 -2.330 -0.854 1.00 66.70 181 ASN A O 1
ATOM 1489 N N . LEU A 1 204 ? -45.356 -0.805 -0.716 1.00 60.20 182 LEU A N 1
ATOM 1490 C CA . LEU A 1 204 ? -44.571 -1.595 0.225 1.00 69.27 182 LEU A CA 1
ATOM 1491 C C . LEU A 1 204 ? -45.285 -1.725 1.568 1.00 65.77 182 LEU A C 1
ATOM 1492 O O . LEU A 1 204 ? -45.353 -2.810 2.137 1.00 64.52 182 LEU A O 1
ATOM 1497 N N . ALA A 1 205 ? -45.819 -0.615 2.066 1.00 76.08 183 ALA A N 1
ATOM 1498 C CA . ALA A 1 205 ? -46.578 -0.628 3.312 1.00 71.53 183 ALA A CA 1
ATOM 1499 C C . ALA A 1 205 ? -47.787 -1.563 3.204 1.00 75.57 183 ALA A C 1
ATOM 1500 O O . ALA A 1 205 ? -48.092 -2.302 4.141 1.00 73.66 183 ALA A O 1
ATOM 1502 N N . ARG A 1 206 ? -48.465 -1.529 2.059 1.00 64.38 184 ARG A N 1
ATOM 1503 C CA . ARG A 1 206 ? -49.545 -2.475 1.772 1.00 69.56 184 ARG A CA 1
ATOM 1504 C C . ARG A 1 206 ? -49.072 -3.928 1.793 1.00 73.55 184 ARG A C 1
ATOM 1505 O O . ARG A 1 206 ? -49.760 -4.813 2.308 1.00 71.44 184 ARG A O 1
ATOM 1513 N N . HIS A 1 207 ? -47.905 -4.172 1.206 1.00 63.61 185 HIS A N 1
ATOM 1514 C CA . HIS A 1 207 ? -47.320 -5.501 1.202 1.00 60.60 185 HIS A CA 1
ATOM 1515 C C . HIS A 1 207 ? -47.009 -5.891 2.640 1.00 54.68 185 HIS A C 1
ATOM 1516 O O . HIS A 1 207 ? -47.336 -6.989 3.083 1.00 60.50 185 HIS A O 1
ATOM 1523 N N . TYR A 1 208 ? -46.377 -4.973 3.363 1.00 60.55 186 TYR A N 1
ATOM 1524 C CA . TYR A 1 208 ? -46.002 -5.198 4.752 1.00 74.45 186 TYR A CA 1
ATOM 1525 C C . TYR A 1 208 ? -47.240 -5.482 5.585 1.00 72.77 186 TYR A C 1
ATOM 1526 O O . TYR A 1 208 ? -47.200 -6.254 6.546 1.00 74.90 186 TYR A O 1
ATOM 1535 N N . ALA A 1 209 ? -48.343 -4.846 5.207 1.00 73.57 187 ALA A N 1
ATOM 1536 C CA . ALA A 1 209 ? -49.617 -5.086 5.860 1.00 77.68 187 ALA A CA 1
ATOM 1537 C C . ALA A 1 209 ? -50.004 -6.552 5.719 1.00 76.89 187 ALA A C 1
ATOM 1538 O O . ALA A 1 209 ? -50.160 -7.256 6.716 1.00 87.88 187 ALA A O 1
ATOM 1540 N N . ALA A 1 210 ? -50.158 -7.009 4.477 1.00 62.14 188 ALA A N 1
ATOM 1541 C CA . ALA A 1 210 ? -50.424 -8.421 4.208 1.00 57.13 188 ALA A CA 1
ATOM 1542 C C . ALA A 1 210 ? -49.505 -9.353 5.015 1.00 61.22 188 ALA A C 1
ATOM 1543 O O . ALA A 1 210 ? -49.967 -10.308 5.630 1.00 69.27 188 ALA A O 1
ATOM 1545 N N . MET A 1 211 ? -48.205 -9.073 4.996 1.00 56.91 189 MET A N 1
ATOM 1546 C CA . MET A 1 211 ? -47.214 -9.888 5.708 1.00 66.37 189 MET A CA 1
ATOM 1547 C C . MET A 1 211 ? -47.423 -9.925 7.223 1.00 65.45 189 MET A C 1
ATOM 1548 O O . MET A 1 211 ? -47.325 -10.979 7.852 1.00 69.10 189 MET A O 1
ATOM 1553 N N . MET A 1 212 ? -47.684 -8.764 7.811 1.00 65.92 190 MET A N 1
ATOM 1554 C CA . MET A 1 212 ? -47.947 -8.677 9.243 1.00 65.60 190 MET A CA 1
ATOM 1555 C C . MET A 1 212 ? -49.125 -9.540 9.682 1.00 83.53 190 MET A C 1
ATOM 1556 O O . MET A 1 212 ? -49.325 -9.766 10.878 1.00 76.25 190 MET A O 1
ATOM 1561 N N . LYS A 1 213 ? -49.908 -10.012 8.717 1.00 71.95 191 LYS A N 1
ATOM 1562 C CA . LYS A 1 213 ? -51.091 -10.817 9.022 1.00 81.55 191 LYS A CA 1
ATOM 1563 C C . LYS A 1 213 ? -50.802 -12.318 9.070 1.00 71.20 191 LYS A C 1
ATOM 1564 O O . LYS A 1 213 ? -51.702 -13.122 9.309 1.00 68.56 191 LYS A O 1
ATOM 1570 N N . ARG A 1 214 ? -49.541 -12.686 8.903 1.00 73.85 192 ARG A N 1
ATOM 1571 C CA . ARG A 1 214 ? -49.152 -14.083 8.959 1.00 67.64 192 ARG A CA 1
ATOM 1572 C C . ARG A 1 214 ? -48.434 -14.393 10.259 1.00 74.39 192 ARG A C 1
ATOM 1573 O O . ARG A 1 214 ? -47.506 -13.702 10.642 1.00 78.20 192 ARG A O 1
ATOM 1581 N N . ALA A 1 215 ? -48.874 -15.438 10.940 1.00 68.19 193 ALA A N 1
ATOM 1582 C CA . ALA A 1 215 ? -48.227 -15.841 12.172 1.00 73.29 193 ALA A CA 1
ATOM 1583 C C . ALA A 1 215 ? -46.743 -16.052 11.905 1.00 68.50 193 ALA A C 1
ATOM 1584 O O . ALA A 1 215 ? -45.889 -15.530 12.625 1.00 64.81 193 ALA A O 1
ATOM 1586 N N . SER A 1 216 ? -46.435 -16.812 10.858 1.00 72.87 194 SER A N 1
ATOM 1587 C CA . SER A 1 216 ? -45.044 -17.045 10.491 1.00 60.92 194 SER A CA 1
ATOM 1588 C C . SER A 1 216 ? -44.296 -15.734 10.616 1.00 64.76 194 SER A C 1
ATOM 1589 O O . SER A 1 216 ? -43.325 -15.620 11.367 1.00 74.72 194 SER A O 1
ATOM 1592 N N . PHE A 1 217 ? -44.762 -14.735 9.876 1.00 61.30 195 PHE A N 1
ATOM 1593 C CA . PHE A 1 217 ? -44.106 -13.439 9.874 1.00 65.08 195 PHE A CA 1
ATOM 1594 C C . PHE A 1 217 ? -44.188 -12.739 11.228 1.00 66.76 195 PHE A C 1
ATOM 1595 O O . PHE A 1 217 ? -43.161 -12.453 11.841 1.00 79.10 195 PHE A O 1
ATOM 1603 N N . LYS A 1 218 ? -45.407 -12.478 11.693 1.00 67.03 196 LYS A N 1
ATOM 1604 C CA . LYS A 1 218 ? -45.607 -11.742 12.936 1.00 67.06 196 LYS A CA 1
ATOM 1605 C C . LYS A 1 218 ? -44.986 -12.438 14.141 1.00 84.58 196 LYS A C 1
ATOM 1606 O O . LYS A 1 218 ? -44.543 -11.784 15.083 1.00 92.29 196 LYS A O 1
ATOM 1612 N N . ASP A 1 219 ? -44.957 -13.766 14.109 1.00 82.57 197 ASP A N 1
ATOM 1613 C CA . ASP A 1 219 ? -44.433 -14.546 15.221 1.00 70.31 197 ASP A CA 1
ATOM 1614 C C . ASP A 1 219 ? -42.920 -14.465 15.347 1.00 69.71 197 ASP A C 1
ATOM 1615 O O . ASP A 1 219 ? -42.344 -15.022 16.279 1.00 70.92 197 ASP A O 1
ATOM 1620 N N . THR A 1 220 ? -42.273 -13.787 14.408 1.00 73.87 198 THR A N 1
ATOM 1621 C CA . THR A 1 220 ? -40.812 -13.769 14.381 1.00 72.35 198 THR A CA 1
ATOM 1622 C C . THR A 1 220 ? -40.216 -12.359 14.401 1.00 72.34 198 THR A C 1
ATOM 1623 O O . THR A 1 220 ? -39.034 -12.181 14.119 1.00 68.75 198 THR A O 1
ATOM 1627 N N . ALA A 1 221 ? -41.029 -11.363 14.742 1.00 70.17 199 ALA A N 1
ATOM 1628 C CA . ALA A 1 221 ? -40.555 -9.980 14.803 1.00 68.09 199 ALA A CA 1
ATOM 1629 C C . ALA A 1 221 ? -39.321 -9.833 15.691 1.00 70.31 199 ALA A C 1
ATOM 1630 O O . ALA A 1 221 ? -39.251 -10.396 16.785 1.00 61.97 199 ALA A O 1
ATOM 1632 N N . PRO A 1 222 ? -38.335 -9.062 15.222 1.00 65.21 200 PRO A N 1
ATOM 1633 C CA . PRO A 1 222 ? -37.161 -8.855 16.053 1.00 60.65 200 PRO A CA 1
ATOM 1634 C C . PRO A 1 222 ? -37.551 -8.185 17.363 1.00 75.38 200 PRO A C 1
ATOM 1635 O O . PRO A 1 222 ? -38.615 -7.570 17.454 1.00 85.64 200 PRO A O 1
ATOM 1639 N N . VAL A 1 223 ? -36.694 -8.345 18.359 1.00 69.58 201 VAL A N 1
ATOM 1640 C CA . VAL A 1 223 ? -37.007 -8.071 19.746 1.00 92.12 201 VAL A CA 1
ATOM 1641 C C . VAL A 1 223 ? -35.748 -7.840 20.567 1.00 82.00 201 VAL A C 1
ATOM 1642 O O . VAL A 1 223 ? -34.650 -8.010 20.066 1.00 77.85 201 VAL A O 1
ATOM 1646 N N . ILE A 1 224 ? -35.911 -7.429 21.823 1.00 106.86 202 ILE A N 1
ATOM 1647 C CA . ILE A 1 224 ? -34.777 -7.279 22.730 1.00 91.92 202 ILE A CA 1
ATOM 1648 C C . ILE A 1 224 ? -34.197 -5.878 22.699 1.00 88.29 202 ILE A C 1
ATOM 1649 O O . ILE A 1 224 ? -33.673 -5.428 21.676 1.00 83.07 202 ILE A O 1
ATOM 1650 N N . SER B 1 22 ? -28.382 -9.426 -27.778 1.00 61.35 0 SER B N 1
ATOM 1651 C CA . SER B 1 22 ? -27.633 -10.199 -26.720 1.00 77.80 0 SER B CA 1
ATOM 1652 C C . SER B 1 22 ? -27.533 -9.513 -25.354 1.00 71.83 0 SER B C 1
ATOM 1653 O O . SER B 1 22 ? -28.058 -8.426 -25.137 1.00 78.80 0 SER B O 1
ATOM 1656 N N . MET B 1 23 ? -26.829 -10.157 -24.433 1.00 77.10 1 MET B N 1
ATOM 1657 C CA . MET B 1 23 ? -26.794 -9.697 -23.063 1.00 72.85 1 MET B CA 1
ATOM 1658 C C . MET B 1 23 ? -25.557 -8.859 -22.763 1.00 80.39 1 MET B C 1
ATOM 1659 O O . MET B 1 23 ? -24.547 -8.937 -23.459 1.00 85.44 1 MET B O 1
ATOM 1664 N N . LYS B 1 24 ? -25.647 -8.065 -21.705 1.00 59.89 2 LYS B N 1
ATOM 1665 C CA . LYS B 1 24 ? -24.578 -7.161 -21.348 1.00 65.46 2 LYS B CA 1
ATOM 1666 C C . LYS B 1 24 ? -24.139 -7.489 -19.931 1.00 54.44 2 LYS B C 1
ATOM 1667 O O . LYS B 1 24 ? -24.962 -7.564 -19.023 1.00 56.98 2 LYS B O 1
ATOM 1673 N N . LEU B 1 25 ? -22.844 -7.697 -19.735 1.00 65.86 3 LEU B N 1
ATOM 1674 C CA . LEU B 1 25 ? -22.341 -7.897 -18.381 1.00 54.41 3 LEU B CA 1
ATOM 1675 C C . LEU B 1 25 ? -21.521 -6.716 -17.876 1.00 61.77 3 LEU B C 1
ATOM 1676 O O . LEU B 1 25 ? -20.501 -6.359 -18.463 1.00 75.48 3 LEU B O 1
ATOM 1681 N N . LEU B 1 26 ? -21.973 -6.118 -16.778 1.00 59.47 4 LEU B N 1
ATOM 1682 C CA . LEU B 1 26 ? -21.220 -5.061 -16.121 1.00 47.99 4 LEU B CA 1
ATOM 1683 C C . LEU B 1 26 ? -20.266 -5.710 -15.150 1.00 51.83 4 LEU B C 1
ATOM 1684 O O . LEU B 1 26 ? -20.685 -6.427 -14.259 1.00 52.41 4 LEU B O 1
ATOM 1689 N N . TYR B 1 27 ? -18.977 -5.452 -15.335 1.00 50.67 5 TYR B N 1
ATOM 1690 C CA . TYR B 1 27 ? -17.948 -6.057 -14.518 1.00 51.45 5 TYR B CA 1
ATOM 1691 C C . TYR B 1 27 ? -16.802 -5.054 -14.377 1.00 48.98 5 TYR B C 1
ATOM 1692 O O . TYR B 1 27 ? -16.736 -4.060 -15.105 1.00 54.00 5 TYR B O 1
ATOM 1701 N N . SER B 1 28 ? -15.881 -5.331 -13.466 1.00 54.21 6 SER B N 1
ATOM 1702 C CA . SER B 1 28 ? -14.634 -4.599 -13.441 1.00 49.15 6 SER B CA 1
ATOM 1703 C C . SER B 1 28 ? -13.444 -5.546 -13.520 1.00 56.56 6 SER B C 1
ATOM 1704 O O . SER B 1 28 ? -13.593 -6.759 -13.429 1.00 62.27 6 SER B O 1
ATOM 1707 N N . ASN B 1 29 ? -12.260 -4.969 -13.682 1.00 59.83 7 ASN B N 1
ATOM 1708 C CA . ASN B 1 29 ? -11.026 -5.725 -13.800 1.00 67.06 7 ASN B CA 1
ATOM 1709 C C . ASN B 1 29 ? -10.755 -6.605 -12.583 1.00 57.41 7 ASN B C 1
ATOM 1710 O O . ASN B 1 29 ? -10.246 -7.713 -12.719 1.00 58.36 7 ASN B O 1
ATOM 1715 N N . THR B 1 30 ? -11.090 -6.115 -11.394 1.00 55.57 8 THR B N 1
ATOM 1716 C CA . THR B 1 30 ? -10.697 -6.821 -10.172 1.00 62.18 8 THR B CA 1
ATOM 1717 C C . THR B 1 30 ? -11.815 -7.549 -9.417 1.00 53.84 8 THR B C 1
ATOM 1718 O O . THR B 1 30 ? -11.542 -8.378 -8.553 1.00 58.77 8 THR B O 1
ATOM 1722 N N . SER B 1 31 ? -13.068 -7.260 -9.735 1.00 46.92 9 SER B N 1
ATOM 1723 C CA . SER B 1 31 ? -14.142 -7.864 -8.980 1.00 46.56 9 SER B CA 1
ATOM 1724 C C . SER B 1 31 ? -14.124 -9.391 -9.105 1.00 50.08 9 SER B C 1
ATOM 1725 O O . SER B 1 31 ? -14.278 -9.942 -10.200 1.00 60.61 9 SER B O 1
ATOM 1728 N N . PRO B 1 32 ? -13.939 -10.085 -7.979 1.00 50.66 10 PRO B N 1
ATOM 1729 C CA . PRO B 1 32 ? -13.967 -11.540 -7.997 1.00 46.50 10 PRO B CA 1
ATOM 1730 C C . PRO B 1 32 ? -15.407 -12.064 -8.115 1.00 45.62 10 PRO B C 1
ATOM 1731 O O . PRO B 1 32 ? -15.642 -13.148 -8.656 1.00 50.53 10 PRO B O 1
ATOM 1735 N N . TYR B 1 33 ? -16.373 -11.292 -7.642 1.00 42.13 11 TYR B N 1
ATOM 1736 C CA . TYR B 1 33 ? -17.767 -11.661 -7.830 1.00 42.83 11 TYR B CA 1
ATOM 1737 C C . TYR B 1 33 ? -18.097 -11.672 -9.310 1.00 49.24 11 TYR B C 1
ATOM 1738 O O . TYR B 1 33 ? -18.841 -12.528 -9.790 1.00 47.96 11 TYR B O 1
ATOM 1747 N N . ALA B 1 34 ? -17.545 -10.711 -10.042 1.00 54.50 12 ALA B N 1
ATOM 1748 C CA . ALA B 1 34 ? -17.838 -10.622 -11.460 1.00 48.09 12 ALA B CA 1
ATOM 1749 C C . ALA B 1 34 ? -17.017 -11.636 -12.254 1.00 52.86 12 ALA B C 1
ATOM 1750 O O . ALA B 1 34 ? -17.471 -12.118 -13.293 1.00 47.03 12 ALA B O 1
ATOM 1752 N N . ARG B 1 35 ? -15.814 -11.946 -11.762 1.00 42.14 13 ARG B N 1
ATOM 1753 C CA . ARG B 1 35 ? -14.931 -12.916 -12.411 1.00 48.57 13 ARG B CA 1
ATOM 1754 C C . ARG B 1 35 ? -15.600 -14.284 -12.388 1.00 51.77 13 ARG B C 1
ATOM 1755 O O . ARG B 1 35 ? -15.341 -15.138 -13.238 1.00 50.67 13 ARG B O 1
ATOM 1763 N N . LYS B 1 36 ? -16.477 -14.471 -11.407 1.00 48.29 14 LYS B N 1
ATOM 1764 C CA . LYS B 1 36 ? -17.159 -15.732 -11.211 1.00 42.41 14 LYS B CA 1
ATOM 1765 C C . LYS B 1 36 ? -18.175 -15.947 -12.330 1.00 41.90 14 LYS B C 1
ATOM 1766 O O . LYS B 1 36 ? -18.230 -17.022 -12.903 1.00 47.91 14 LYS B O 1
ATOM 1772 N N . VAL B 1 37 ? -18.970 -14.918 -12.620 1.00 36.56 15 VAL B N 1
ATOM 1773 C CA . VAL B 1 37 ? -19.898 -14.925 -13.749 1.00 58.16 1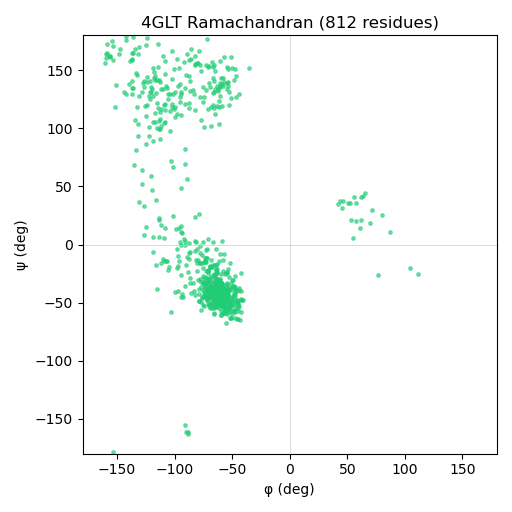5 VAL B CA 1
ATOM 1774 C C . VAL B 1 37 ? -19.157 -15.068 -15.084 1.00 47.94 15 VAL B C 1
ATOM 1775 O O . VAL B 1 37 ? -19.568 -15.838 -15.951 1.00 60.40 15 VAL B O 1
ATOM 1779 N N . ARG B 1 38 ? -18.060 -14.330 -15.236 1.00 55.45 16 ARG B N 1
ATOM 1780 C CA . ARG B 1 38 ? -17.258 -14.381 -16.457 1.00 61.38 16 ARG B CA 1
ATOM 1781 C C . ARG B 1 38 ? -16.775 -15.801 -16.722 1.00 60.92 16 ARG B C 1
ATOM 1782 O O . ARG B 1 38 ? -16.942 -16.331 -17.832 1.00 52.65 16 ARG B O 1
ATOM 1790 N N . VAL B 1 39 ? -16.204 -16.416 -15.687 1.00 45.04 17 VAL B N 1
ATOM 1791 C CA . VAL B 1 39 ? -15.773 -17.812 -15.744 1.00 48.00 17 VAL B CA 1
ATOM 1792 C C . VAL B 1 39 ? -16.910 -18.769 -16.110 1.00 55.94 17 VAL B C 1
ATOM 1793 O O . VAL B 1 39 ? -16.746 -19.663 -16.945 1.00 56.59 17 VAL B O 1
ATOM 1797 N N . VAL B 1 40 ? -18.068 -18.573 -15.498 1.00 54.35 18 VAL B N 1
ATOM 1798 C CA . VAL B 1 40 ? -19.240 -19.359 -15.860 1.00 46.98 18 VAL B CA 1
ATOM 1799 C C . VAL B 1 40 ? -19.583 -19.194 -17.337 1.00 58.88 18 VAL B C 1
ATOM 1800 O O . VAL B 1 40 ? -19.707 -20.173 -18.074 1.00 57.36 18 VAL B O 1
ATOM 1804 N N . ALA B 1 41 ? -19.708 -17.947 -17.767 1.00 62.07 19 ALA B N 1
ATOM 1805 C CA . ALA B 1 41 ? -20.045 -17.638 -19.147 1.00 58.46 19 ALA B CA 1
ATOM 1806 C C . ALA B 1 41 ? -19.082 -18.295 -20.133 1.00 73.00 19 ALA B C 1
ATOM 1807 O O . ALA B 1 41 ? -19.503 -18.841 -21.174 1.00 59.00 19 ALA B O 1
ATOM 1809 N N . ALA B 1 42 ? -17.793 -18.220 -19.807 1.00 58.82 20 ALA B N 1
ATOM 1810 C CA . ALA B 1 42 ? -16.754 -18.837 -20.617 1.00 58.83 20 ALA B CA 1
ATOM 1811 C C . ALA B 1 42 ? -16.919 -20.346 -20.571 1.00 65.22 20 ALA B C 1
ATOM 1812 O O . ALA B 1 42 ? -17.020 -21.002 -21.608 1.00 55.88 20 ALA B O 1
ATOM 1814 N N . GLU B 1 43 ? -16.942 -20.898 -19.363 1.00 56.99 21 GLU B N 1
ATOM 1815 C CA . GLU B 1 43 ? -17.177 -22.325 -19.204 1.00 58.12 21 GLU B CA 1
ATOM 1816 C C . GLU B 1 43 ? -18.381 -22.786 -20.037 1.00 56.96 21 GLU B C 1
ATOM 1817 O O . GLU B 1 43 ? -18.326 -23.819 -20.694 1.00 70.25 21 GLU B O 1
ATOM 1823 N N . LYS B 1 44 ? -19.449 -21.995 -20.027 1.00 63.18 22 LYS B N 1
ATOM 1824 C CA . LYS B 1 44 ? -20.699 -22.340 -20.701 1.00 52.80 22 LYS B CA 1
ATOM 1825 C C . LYS B 1 44 ? -20.672 -22.022 -22.187 1.00 63.25 22 LYS B C 1
ATOM 1826 O O . LYS B 1 44 ? -21.630 -22.310 -22.904 1.00 71.50 22 LYS B O 1
ATOM 1832 N N . ARG B 1 45 ? -19.594 -21.388 -22.638 1.00 70.62 23 ARG B N 1
ATOM 1833 C CA . ARG B 1 45 ? -19.480 -20.953 -24.018 1.00 69.57 23 ARG B CA 1
ATOM 1834 C C . ARG B 1 45 ? -20.560 -19.935 -24.393 1.00 70.38 23 ARG B C 1
ATOM 1835 O O . ARG B 1 45 ? -21.123 -19.989 -25.492 1.00 60.85 23 ARG B O 1
ATOM 1843 N N . ILE B 1 46 ? -20.847 -19.014 -23.482 1.00 54.97 24 ILE B N 1
ATOM 1844 C CA . ILE B 1 46 ? -21.831 -17.962 -23.737 1.00 69.11 24 ILE B CA 1
ATOM 1845 C C . ILE B 1 46 ? -21.166 -16.624 -24.082 1.00 66.63 24 ILE B C 1
ATOM 1846 O O . ILE B 1 46 ? -20.280 -16.165 -23.366 1.00 72.96 24 ILE B O 1
ATOM 1851 N N . ASP B 1 47 ? -21.602 -16.005 -25.178 1.00 71.71 25 ASP B N 1
ATOM 1852 C CA . ASP B 1 47 ? -20.987 -14.766 -25.668 1.00 80.98 25 ASP B CA 1
ATOM 1853 C C . ASP B 1 47 ? -21.637 -13.487 -25.124 1.00 72.34 25 ASP B C 1
ATOM 1854 O O . ASP B 1 47 ? -22.452 -12.852 -25.792 1.00 92.55 25 ASP B O 1
ATOM 1859 N N . VAL B 1 48 ? -21.244 -13.097 -23.917 1.00 76.65 26 VAL B N 1
ATOM 1860 C CA . VAL B 1 48 ? -21.778 -11.896 -23.286 1.00 59.46 26 VAL B CA 1
ATOM 1861 C C . VAL B 1 48 ? -21.051 -10.624 -23.735 1.00 68.75 26 VAL B C 1
ATOM 1862 O O . VAL B 1 48 ? -19.820 -10.584 -23.773 1.00 83.57 26 VAL B O 1
ATOM 1866 N N . ASP B 1 49 ? -21.813 -9.591 -24.089 1.00 59.35 27 ASP B N 1
ATOM 1867 C CA . ASP B 1 49 ? -21.229 -8.272 -24.326 1.00 63.29 27 ASP B CA 1
ATOM 1868 C C . ASP B 1 49 ? -20.705 -7.741 -22.997 1.00 59.50 27 ASP B C 1
ATOM 1869 O O . ASP B 1 49 ? -21.462 -7.584 -22.047 1.00 62.29 27 ASP B O 1
ATOM 1874 N N . MET B 1 50 ? -19.407 -7.474 -22.941 1.00 66.24 28 MET B N 1
ATOM 1875 C CA . MET B 1 50 ? -18.726 -7.177 -21.691 1.00 59.76 28 MET B CA 1
ATOM 1876 C C . MET B 1 50 ? -18.662 -5.659 -21.511 1.00 64.49 28 MET B C 1
ATOM 1877 O O . MET B 1 50 ? -18.200 -4.955 -22.406 1.00 59.80 28 MET B O 1
ATOM 1882 N N . VAL B 1 51 ? -19.122 -5.154 -20.368 1.00 60.28 29 VAL B N 1
ATOM 1883 C CA . VAL B 1 51 ? -19.180 -3.702 -20.146 1.00 61.67 29 VAL B CA 1
ATOM 1884 C C . VAL B 1 51 ? -18.309 -3.278 -18.972 1.00 56.44 29 VAL B C 1
ATOM 1885 O O . VAL B 1 51 ? -18.632 -3.555 -17.823 1.00 53.88 29 VAL B O 1
ATOM 1889 N N . LEU B 1 52 ? -17.175 -2.665 -19.261 1.00 59.27 30 LEU B N 1
ATOM 1890 C CA . LEU B 1 52 ? -16.244 -2.353 -18.205 1.00 54.34 30 LEU B CA 1
ATOM 1891 C C . LEU B 1 52 ? -16.694 -1.224 -17.329 1.00 59.35 30 LEU B C 1
ATOM 1892 O O . LEU B 1 52 ? -17.099 -0.182 -17.787 1.00 63.29 30 LEU B O 1
ATOM 1897 N N . VAL B 1 53 ? -16.592 -1.457 -16.039 1.00 66.83 31 VAL B N 1
ATOM 1898 C CA . VAL B 1 53 ? -16.893 -0.458 -15.043 1.00 66.90 31 VAL B CA 1
ATOM 1899 C C . VAL B 1 53 ? -15.589 -0.176 -14.333 1.00 58.84 31 VAL B C 1
ATOM 1900 O O . VAL B 1 53 ? -14.796 -1.090 -14.112 1.00 58.92 31 VAL B O 1
ATOM 1904 N N . VAL B 1 54 ? -15.348 1.084 -13.996 1.00 60.39 32 VAL B N 1
ATOM 1905 C CA . VAL B 1 54 ? -14.117 1.446 -13.299 1.00 67.18 32 VAL B CA 1
ATOM 1906 C C . VAL B 1 54 ? -14.408 2.043 -11.928 1.00 77.56 32 VAL B C 1
ATOM 1907 O O . VAL B 1 54 ? -15.430 2.706 -11.735 1.00 68.44 32 VAL B O 1
ATOM 1911 N N . LEU B 1 55 ? -13.497 1.806 -10.986 1.00 92.81 33 LEU B N 1
ATOM 1912 C CA . LEU B 1 55 ? -13.743 2.084 -9.568 1.00 100.90 33 LEU B CA 1
ATOM 1913 C C . LEU B 1 55 ? -14.041 3.551 -9.268 1.00 86.29 33 LEU B C 1
ATOM 1914 O O . LEU B 1 55 ? -14.798 3.866 -8.349 1.00 83.95 33 LEU B O 1
ATOM 1919 N N . ALA B 1 56 ? -13.470 4.447 -10.060 1.00 71.49 34 ALA B N 1
ATOM 1920 C CA . ALA B 1 56 ? -13.745 5.867 -9.897 1.00 74.55 34 ALA B CA 1
ATOM 1921 C C . ALA B 1 56 ? -15.099 6.250 -10.491 1.00 82.76 34 ALA B C 1
ATOM 1922 O O . ALA B 1 56 ? -15.624 7.321 -10.204 1.00 95.77 34 ALA B O 1
ATOM 1924 N N . ASP B 1 57 ? -15.658 5.371 -11.320 1.00 78.20 35 ASP B N 1
ATOM 1925 C CA . ASP B 1 57 ? -16.929 5.642 -12.003 1.00 80.95 35 ASP B CA 1
ATOM 1926 C C . ASP B 1 57 ? -18.012 6.180 -11.068 1.00 75.95 35 ASP B C 1
ATOM 1927 O O . ASP B 1 57 ? -18.019 5.868 -9.881 1.00 83.12 35 ASP B O 1
ATOM 1932 N N . PRO B 1 58 ? -18.941 6.985 -11.611 1.00 82.28 36 PRO B N 1
ATOM 1933 C CA . PRO B 1 58 ? -20.126 7.421 -10.863 1.00 92.18 36 PRO B CA 1
ATOM 1934 C C . PRO B 1 58 ? -21.139 6.291 -10.667 1.00 87.16 36 PRO B C 1
ATOM 1935 O O . PRO B 1 58 ? -20.942 5.185 -11.175 1.00 86.60 36 PRO B O 1
ATOM 1939 N N . GLU B 1 59 ? -22.215 6.579 -9.939 1.00 97.07 37 GLU B N 1
ATOM 1940 C CA . GLU B 1 59 ? -23.219 5.571 -9.587 1.00 91.92 37 GLU B CA 1
ATOM 1941 C C . GLU B 1 59 ? -23.768 4.827 -10.802 1.00 89.33 37 GLU B C 1
ATOM 1942 O O . GLU B 1 59 ? -23.754 3.597 -10.846 1.00 94.67 37 GLU B O 1
ATOM 1948 N N . CYS B 1 60 ? -24.262 5.574 -11.780 1.00 86.46 38 CYS B N 1
ATOM 1949 C CA . CYS B 1 60 ? -24.681 4.981 -13.037 1.00 89.20 38 CYS B CA 1
ATOM 1950 C C . CYS B 1 60 ? -23.458 4.889 -13.937 1.00 84.15 38 CYS B C 1
ATOM 1951 O O . CYS B 1 60 ? -22.479 5.603 -13.723 1.00 83.21 38 CYS B O 1
ATOM 1954 N N . PRO B 1 61 ? -23.511 4.019 -14.957 1.00 84.31 39 PRO B N 1
ATOM 1955 C CA . PRO B 1 61 ? -24.702 3.275 -15.361 1.00 93.79 39 PRO B CA 1
ATOM 1956 C C . PRO B 1 61 ? -25.073 2.085 -14.471 1.00 72.43 39 PRO B C 1
ATOM 1957 O O . PRO B 1 61 ? -26.149 1.518 -14.646 1.00 84.68 39 PRO B O 1
ATOM 1961 N N . VAL B 1 62 ? -24.212 1.704 -13.531 1.00 70.90 40 VAL B N 1
ATOM 1962 C CA . VAL B 1 62 ? -24.538 0.570 -12.668 1.00 66.50 40 VAL B CA 1
ATOM 1963 C C . VAL B 1 62 ? -25.892 0.736 -11.967 1.00 74.82 40 VAL B C 1
ATOM 1964 O O . VAL B 1 62 ? -26.795 -0.086 -12.144 1.00 69.53 40 VAL B O 1
ATOM 1968 N N . ALA B 1 63 ? -26.026 1.801 -11.178 1.00 72.47 41 ALA B N 1
ATOM 1969 C CA . ALA B 1 63 ? -27.226 2.033 -10.375 1.00 64.71 41 ALA B CA 1
ATOM 1970 C C . ALA B 1 63 ? -28.489 2.018 -11.226 1.00 79.18 41 ALA B C 1
ATOM 1971 O O . ALA B 1 63 ? -29.582 1.768 -10.722 1.00 79.81 41 ALA B O 1
ATOM 1973 N N . ASP B 1 64 ? -28.336 2.292 -12.516 1.00 76.50 42 ASP B N 1
ATOM 1974 C CA . ASP B 1 64 ? -29.470 2.274 -13.429 1.00 81.29 42 ASP B CA 1
ATOM 1975 C C . ASP B 1 64 ? -30.081 0.895 -13.546 1.00 66.28 42 ASP B C 1
ATOM 1976 O O . ASP B 1 64 ? -31.282 0.756 -13.775 1.00 74.19 42 ASP B O 1
ATOM 1981 N N . HIS B 1 65 ? -29.249 -0.125 -13.390 1.00 68.61 43 HIS B N 1
ATOM 1982 C CA . HIS B 1 65 ? -29.689 -1.488 -13.648 1.00 66.59 43 HIS B CA 1
ATOM 1983 C C . HIS B 1 65 ? -29.665 -2.365 -12.404 1.00 68.12 43 HIS B C 1
ATOM 1984 O O . HIS B 1 65 ? -30.290 -3.422 -12.380 1.00 69.60 43 HIS B O 1
ATOM 1991 N N . ASN B 1 66 ? -28.930 -1.923 -11.385 1.00 57.59 44 ASN B N 1
ATOM 1992 C CA . ASN B 1 66 ? -28.929 -2.577 -10.079 1.00 53.27 44 ASN B CA 1
ATOM 1993 C C . ASN B 1 66 ? -29.049 -1.517 -8.996 1.00 63.34 44 ASN B C 1
ATOM 1994 O O . ASN B 1 66 ? -28.111 -0.775 -8.735 1.00 54.06 44 ASN B O 1
ATOM 1999 N N . PRO B 1 67 ? -30.224 -1.433 -8.371 1.00 66.77 45 PRO B N 1
ATOM 2000 C CA . PRO B 1 67 ? -30.481 -0.389 -7.396 1.00 62.76 45 PRO B CA 1
ATOM 2001 C C . PRO B 1 67 ? -29.409 -0.339 -6.310 1.00 54.14 45 PRO B C 1
ATOM 2002 O O . PRO B 1 67 ? -29.165 0.719 -5.734 1.00 59.90 45 PRO B O 1
ATOM 2006 N N . LEU B 1 68 ? -28.781 -1.475 -6.043 1.00 51.86 46 LEU B N 1
ATOM 2007 C CA . LEU B 1 68 ? -27.729 -1.564 -5.030 1.00 53.18 46 LEU B CA 1
ATOM 2008 C C . LEU B 1 68 ? -26.408 -1.011 -5.554 1.00 68.63 46 LEU B C 1
ATOM 2009 O O . LEU B 1 68 ? -25.418 -0.904 -4.812 1.00 53.28 46 LEU B O 1
ATOM 2014 N N . GLY B 1 69 ? -26.383 -0.701 -6.847 1.00 56.47 47 GLY B N 1
ATOM 2015 C CA . GLY B 1 69 ? -25.199 -0.129 -7.470 1.00 58.80 47 GLY B CA 1
ATOM 2016 C C . GLY B 1 69 ? -23.967 -0.991 -7.280 1.00 57.50 47 GLY B C 1
ATOM 2017 O O . GLY B 1 69 ? -22.872 -0.491 -7.025 1.00 66.31 47 GLY B O 1
ATOM 2018 N N . LYS B 1 70 ? -24.145 -2.299 -7.407 1.00 53.96 48 LYS B N 1
ATOM 2019 C CA . LYS B 1 70 ? -23.043 -3.229 -7.243 1.00 47.11 48 LYS B CA 1
ATOM 2020 C C . LYS B 1 70 ? -22.801 -4.007 -8.526 1.00 46.96 48 LYS B C 1
ATOM 2021 O O . LYS B 1 70 ? -23.704 -4.204 -9.338 1.00 45.78 48 LYS B O 1
ATOM 2027 N N . ILE B 1 71 ? -21.556 -4.422 -8.701 1.00 55.13 49 ILE B N 1
ATOM 2028 C CA . ILE B 1 71 ? -21.167 -5.232 -9.830 1.00 52.19 49 ILE B CA 1
ATOM 2029 C C . ILE B 1 71 ? -20.903 -6.613 -9.247 1.00 51.36 49 ILE B C 1
ATOM 2030 O O . ILE B 1 71 ? -20.449 -6.717 -8.097 1.00 61.14 49 ILE B O 1
ATOM 2035 N N . PRO B 1 72 ? -21.186 -7.678 -10.017 1.00 41.15 50 PRO B N 1
ATOM 2036 C CA . PRO B 1 72 ? -21.639 -7.699 -11.429 1.00 48.65 50 PRO B CA 1
ATOM 2037 C C . PRO B 1 72 ? -23.139 -7.600 -11.611 1.00 40.63 50 PRO B C 1
ATOM 2038 O O . PRO B 1 72 ? -23.896 -7.922 -10.701 1.00 45.13 50 PRO B O 1
ATOM 2042 N N . VAL B 1 73 ? -23.564 -7.189 -12.801 1.00 58.42 51 VAL B N 1
ATOM 2043 C CA . VAL B 1 73 ? -24.970 -7.208 -13.148 1.00 50.72 51 VAL B CA 1
ATOM 2044 C C . VAL B 1 73 ? -25.171 -7.569 -14.623 1.00 56.88 51 VAL B C 1
ATOM 2045 O O . VAL B 1 73 ? -24.521 -7.011 -15.505 1.00 61.20 51 VAL B O 1
ATOM 2049 N N . LEU B 1 74 ? -26.076 -8.511 -14.881 1.00 54.52 52 LEU B N 1
ATOM 2050 C CA . LEU B 1 74 ? -26.358 -8.951 -16.242 1.00 55.86 52 LEU B CA 1
ATOM 2051 C C . LEU B 1 74 ? -27.621 -8.268 -16.751 1.00 60.00 52 LEU B C 1
ATOM 2052 O O . LEU B 1 74 ? -28.639 -8.247 -16.066 1.00 69.26 52 LEU B O 1
ATOM 2057 N N . ILE B 1 75 ? -27.550 -7.701 -17.950 1.00 55.86 53 ILE B N 1
ATOM 2058 C CA . ILE B 1 75 ? -28.712 -7.096 -18.569 1.00 54.16 53 ILE B CA 1
ATOM 2059 C C . ILE B 1 75 ? -29.159 -7.993 -19.708 1.00 72.17 53 ILE B C 1
ATOM 2060 O O . ILE B 1 75 ? -28.329 -8.477 -20.475 1.00 78.40 53 ILE B O 1
ATOM 2065 N N . LEU B 1 76 ? -30.468 -8.213 -19.815 1.00 61.86 54 LEU B N 1
ATOM 2066 C CA . LEU B 1 76 ? -31.000 -9.128 -20.809 1.00 71.92 54 LEU B CA 1
ATOM 2067 C C . LEU B 1 76 ? -31.675 -8.308 -21.869 1.00 65.52 54 LEU B C 1
ATOM 2068 O O . LEU B 1 76 ? -32.072 -7.173 -21.609 1.00 63.37 54 LEU B O 1
ATOM 2073 N N . PRO B 1 77 ? -31.823 -8.883 -23.070 1.00 84.56 55 PRO B N 1
ATOM 2074 C CA . PRO B 1 77 ? -32.449 -8.201 -24.204 1.00 69.78 55 PRO B CA 1
ATOM 2075 C C . PRO B 1 77 ? -33.859 -7.799 -23.829 1.00 71.12 55 PRO B C 1
ATOM 2076 O O . PRO B 1 77 ? -34.612 -7.290 -24.655 1.00 91.81 55 PRO B O 1
ATOM 2080 N N . ASP B 1 78 ? -34.221 -8.062 -22.583 1.00 78.06 56 ASP B N 1
ATOM 2081 C CA . ASP B 1 78 ? -35.446 -7.524 -22.022 1.00 93.73 56 ASP B CA 1
ATOM 2082 C C . ASP B 1 78 ? -35.184 -6.148 -21.423 1.00 107.25 56 ASP B C 1
ATOM 2083 O O . ASP B 1 78 ? -36.115 -5.438 -21.016 1.00 88.21 56 ASP B O 1
ATOM 2088 N N . GLY B 1 79 ? -33.907 -5.770 -21.387 1.00 106.80 57 GLY B N 1
ATOM 2089 C CA . GLY B 1 79 ? -33.493 -4.592 -20.646 1.00 79.46 57 GLY B CA 1
ATOM 2090 C C . GLY B 1 79 ? -33.487 -4.968 -19.179 1.00 74.62 57 GLY B C 1
ATOM 2091 O O . GLY B 1 79 ? -32.751 -4.388 -18.380 1.00 106.30 57 GLY B O 1
ATOM 2092 N N . GLU B 1 80 ? -34.305 -5.960 -18.832 1.00 63.83 58 GLU B N 1
ATOM 2093 C CA . GLU B 1 80 ? -34.337 -6.495 -17.472 1.00 77.99 58 GLU B CA 1
ATOM 2094 C C . GLU B 1 80 ? -32.927 -6.753 -16.954 1.00 65.84 58 GLU B C 1
ATOM 2095 O O . GLU B 1 80 ? -32.038 -7.131 -17.716 1.00 73.45 58 GLU B O 1
ATOM 2101 N N . SER B 1 81 ? -32.725 -6.534 -15.660 1.00 57.23 59 SER B N 1
ATOM 2102 C CA . SER B 1 81 ? -31.411 -6.708 -15.058 1.00 63.21 59 SER B CA 1
ATOM 2103 C C . SER B 1 81 ? -31.467 -7.741 -13.946 1.00 62.08 59 SER B C 1
ATOM 2104 O O . SER B 1 81 ? -32.409 -7.748 -13.161 1.00 64.78 59 SER B O 1
ATOM 2107 N N . LEU B 1 82 ? -30.427 -8.563 -13.866 1.00 57.37 60 LEU B N 1
ATOM 2108 C CA . LEU B 1 82 ? -30.272 -9.592 -12.847 1.00 42.72 60 LEU B CA 1
ATOM 2109 C C . LEU B 1 82 ? -29.018 -9.375 -12.024 1.00 57.47 60 LEU B C 1
ATOM 2110 O O . LEU B 1 82 ? -27.968 -9.083 -12.562 1.00 45.05 60 LEU B O 1
ATOM 2115 N N . TYR B 1 83 ? -29.153 -9.522 -10.716 1.00 47.44 61 TYR B N 1
ATOM 2116 C CA . TYR B 1 83 ? -28.066 -9.422 -9.767 1.00 57.11 61 TYR B CA 1
ATOM 2117 C C . TYR B 1 83 ? -28.556 -10.223 -8.577 1.00 63.90 61 TYR B C 1
ATOM 2118 O O . TYR B 1 83 ? -29.735 -10.463 -8.483 1.00 50.98 61 TYR B O 1
ATOM 2127 N N . ASP B 1 84 ? -27.705 -10.663 -7.667 1.00 64.99 62 ASP B N 1
ATOM 2128 C CA . ASP B 1 84 ? -26.274 -10.479 -7.658 1.00 56.85 62 ASP B CA 1
ATOM 2129 C C . ASP B 1 84 ? -25.647 -11.654 -8.377 1.00 49.55 62 ASP B C 1
ATOM 2130 O O . ASP B 1 84 ? -26.286 -12.255 -9.213 1.00 40.14 62 ASP B O 1
ATOM 2135 N N . SER B 1 85 ? -24.395 -11.963 -8.077 1.00 37.32 63 SER B N 1
ATOM 2136 C CA . SER B 1 85 ? -23.677 -13.016 -8.778 1.00 40.48 63 SER B CA 1
ATOM 2137 C C . SER B 1 85 ? -24.337 -14.382 -8.658 1.00 50.16 63 SER B C 1
ATOM 2138 O O . SER B 1 85 ? -24.309 -15.157 -9.589 1.00 48.67 63 SER B O 1
ATOM 2141 N N . ARG B 1 86 ? -24.896 -14.688 -7.503 1.00 47.87 64 ARG B N 1
ATOM 2142 C CA . ARG B 1 86 ? -25.575 -15.955 -7.309 1.00 44.81 64 ARG B CA 1
ATOM 2143 C C . ARG B 1 86 ? -26.803 -16.124 -8.199 1.00 43.93 64 ARG B C 1
ATOM 2144 O O . ARG B 1 86 ? -27.042 -17.191 -8.714 1.00 43.70 64 ARG B O 1
ATOM 2152 N N . VAL B 1 87 ? -27.576 -15.064 -8.369 1.00 49.43 65 VAL B N 1
ATOM 2153 C CA . VAL B 1 87 ? -28.728 -15.081 -9.271 1.00 56.48 65 VAL B CA 1
ATOM 2154 C C . VAL B 1 87 ? -28.297 -15.206 -10.742 1.00 54.67 65 VAL B C 1
ATOM 2155 O O . VAL B 1 87 ? -28.961 -15.869 -11.550 1.00 59.59 65 VAL B O 1
ATOM 2159 N N . ILE B 1 88 ? -27.188 -14.553 -11.084 1.00 54.69 66 ILE B N 1
ATOM 2160 C CA . ILE B 1 88 ? -26.753 -14.446 -12.474 1.00 47.66 66 ILE B CA 1
ATOM 2161 C C . ILE B 1 88 ? -26.245 -15.788 -12.935 1.00 46.19 66 ILE B C 1
ATOM 2162 O O . ILE B 1 88 ? -26.547 -16.247 -14.039 1.00 47.51 66 ILE B O 1
ATOM 2167 N N . VAL B 1 89 ? -25.429 -16.410 -12.102 1.00 46.11 67 VAL B N 1
ATOM 2168 C CA . VAL B 1 89 ? -24.844 -17.681 -12.466 1.00 56.23 67 VAL B CA 1
ATOM 2169 C C . VAL B 1 89 ? -25.919 -18.721 -12.642 1.00 47.73 67 VAL B C 1
ATOM 2170 O O . VAL B 1 89 ? -25.797 -19.586 -13.475 1.00 51.88 67 VAL B O 1
ATOM 2174 N N . GLU B 1 90 ? -26.955 -18.661 -11.829 1.00 56.23 68 GLU B N 1
ATOM 2175 C CA . GLU B 1 90 ? -28.028 -19.620 -11.988 1.00 43.62 68 GLU B CA 1
ATOM 2176 C C . GLU B 1 90 ? -28.778 -19.370 -13.288 1.00 54.35 68 GLU B C 1
ATOM 2177 O O . GLU B 1 90 ? -29.174 -20.299 -13.974 1.00 63.77 68 GLU B O 1
ATOM 2183 N N . TYR B 1 91 ? -28.989 -18.110 -13.630 1.00 62.57 69 TYR B N 1
ATOM 2184 C CA . TYR B 1 91 ? -29.632 -17.837 -14.897 1.00 49.23 69 TYR B CA 1
ATOM 2185 C C . TYR B 1 91 ? -28.707 -18.262 -16.042 1.00 62.23 69 TYR B C 1
ATOM 2186 O O . TYR B 1 91 ? -29.134 -18.891 -16.998 1.00 49.02 69 TYR B O 1
ATOM 2195 N N . LEU B 1 92 ? -27.425 -17.943 -15.939 1.00 63.52 70 LEU B N 1
ATOM 2196 C CA . LEU B 1 92 ? -26.495 -18.370 -16.981 1.00 66.44 70 LEU B CA 1
ATOM 2197 C C . LEU B 1 92 ? -26.471 -19.897 -17.170 1.00 64.15 70 LEU B C 1
ATOM 2198 O O . LEU B 1 92 ? -26.472 -20.381 -18.298 1.00 58.20 70 LEU B O 1
ATOM 2203 N N . ASP B 1 93 ? -26.460 -20.653 -16.072 1.00 57.47 71 ASP B N 1
ATOM 2204 C CA . ASP B 1 93 ? -26.312 -22.115 -16.158 1.00 62.75 71 ASP B CA 1
ATOM 2205 C C . ASP B 1 93 ? -27.482 -22.835 -16.829 1.00 60.22 71 ASP B C 1
ATOM 2206 O O . ASP B 1 93 ? -27.305 -23.908 -17.419 1.00 68.16 71 ASP B O 1
ATOM 2211 N N . HIS B 1 94 ? -28.670 -22.241 -16.769 1.00 74.03 72 HIS B N 1
ATOM 2212 C CA . HIS B 1 94 ? -29.856 -22.831 -17.409 1.00 52.64 72 HIS B CA 1
ATOM 2213 C C . HIS B 1 94 ? -29.955 -22.375 -18.864 1.00 68.76 72 HIS B C 1
ATOM 2214 O O . HIS B 1 94 ? -30.885 -22.746 -19.590 1.00 63.04 72 HIS B O 1
ATOM 2221 N N . ARG B 1 95 ? -28.986 -21.581 -19.309 1.00 70.50 73 ARG B N 1
ATOM 2222 C CA . ARG B 1 95 ? -29.010 -21.129 -20.700 1.00 84.80 73 ARG B CA 1
ATOM 2223 C C . ARG B 1 95 ? -28.558 -22.242 -21.649 1.00 84.10 73 ARG B C 1
ATOM 2224 O O . ARG B 1 95 ? -29.186 -22.481 -22.681 1.00 102.68 73 ARG B O 1
ATOM 2232 N N . THR B 1 96 ? -27.471 -22.920 -21.296 1.00 85.24 74 THR B N 1
ATOM 2233 C CA . THR B 1 96 ? -26.975 -24.041 -22.091 1.00 95.43 74 THR B CA 1
ATOM 2234 C C . THR B 1 96 ? -27.208 -25.348 -21.342 1.00 92.17 74 THR B C 1
ATOM 2235 O O . THR B 1 96 ? -26.489 -25.669 -20.393 1.00 70.76 74 THR B O 1
ATOM 2239 N N . PRO B 1 97 ? -28.208 -26.118 -21.785 1.00 94.29 75 PRO B N 1
ATOM 2240 C CA . PRO B 1 97 ? -28.692 -27.306 -21.081 1.00 96.03 75 PRO B CA 1
ATOM 2241 C C . PRO B 1 97 ? -27.654 -28.419 -20.990 1.00 100.45 75 PRO B C 1
ATOM 2242 O O . PRO B 1 97 ? -27.450 -28.995 -19.920 1.00 106.78 75 PRO B O 1
ATOM 2246 N N . VAL B 1 98 ? -27.002 -28.704 -22.111 1.00 97.90 76 VAL B N 1
ATOM 2247 C CA . VAL B 1 98 ? -26.171 -29.897 -22.258 1.00 100.78 76 VAL B CA 1
ATOM 2248 C C . VAL B 1 98 ? -25.122 -30.085 -21.164 1.00 87.62 76 VAL B C 1
ATOM 2249 O O . VAL B 1 98 ? -24.578 -31.180 -21.006 1.00 102.61 76 VAL B O 1
ATOM 2253 N N . ALA B 1 99 ? -24.838 -29.031 -20.409 1.00 74.33 77 ALA B N 1
ATOM 2254 C CA . ALA B 1 99 ? -23.802 -29.114 -19.386 1.00 71.04 77 ALA B CA 1
ATOM 2255 C C . ALA B 1 99 ? -24.047 -28.151 -18.221 1.00 71.78 77 ALA B C 1
ATOM 2256 O O . ALA B 1 99 ? -24.051 -26.935 -18.406 1.00 86.27 77 ALA B O 1
ATOM 2258 N N . HIS B 1 100 ? -24.222 -28.694 -17.018 1.00 67.38 78 HIS B N 1
ATOM 2259 C CA . HIS B 1 100 ? -24.576 -27.876 -15.858 1.00 61.19 78 HIS B CA 1
ATOM 2260 C C . HIS B 1 100 ? -23.415 -27.694 -14.891 1.00 63.22 78 HIS B C 1
ATOM 2261 O O . HIS B 1 100 ? -22.714 -28.648 -14.569 1.00 67.00 78 HIS B O 1
ATOM 2268 N N . LEU B 1 101 ? -23.219 -26.461 -14.435 1.00 61.91 79 LEU B N 1
ATOM 2269 C CA . LEU B 1 101 ? -22.189 -26.163 -13.463 1.00 60.89 79 LEU B CA 1
ATOM 2270 C C . LEU B 1 101 ? -22.829 -26.161 -12.092 1.00 57.79 79 LEU B C 1
ATOM 2271 O O . LEU B 1 101 ? -22.146 -26.169 -11.065 1.00 51.22 79 LEU B O 1
ATOM 2276 N N . ILE B 1 102 ? -24.157 -26.123 -12.098 1.00 61.82 80 ILE B N 1
ATOM 2277 C CA . ILE B 1 102 ? -24.951 -26.382 -10.906 1.00 64.00 80 ILE B CA 1
ATOM 2278 C C . ILE B 1 102 ? -25.763 -27.660 -11.142 1.00 58.40 80 ILE B C 1
ATOM 2279 O O . ILE B 1 102 ? -26.531 -27.740 -12.104 1.00 62.05 80 ILE B O 1
ATOM 2284 N N . PRO B 1 103 ? -25.574 -28.669 -10.274 1.00 54.60 81 PRO B N 1
ATOM 2285 C CA . PRO B 1 103 ? -26.296 -29.930 -10.339 1.00 54.95 81 PRO B CA 1
ATOM 2286 C C . PRO B 1 103 ? -27.814 -29.759 -10.351 1.00 66.78 81 PRO B C 1
ATOM 2287 O O . PRO B 1 103 ? -28.371 -28.985 -9.560 1.00 58.28 81 PRO B O 1
ATOM 2291 N N . GLN B 1 104 ? -28.466 -30.482 -11.256 1.00 64.62 82 GLN B N 1
ATOM 2292 C CA . GLN B 1 104 ? -29.917 -30.476 -11.361 1.00 69.88 82 GLN B CA 1
ATOM 2293 C C . GLN B 1 104 ? -30.526 -31.201 -10.172 1.00 77.39 82 GLN B C 1
ATOM 2294 O O . GLN B 1 104 ? -31.689 -30.980 -9.835 1.00 85.34 82 GLN B O 1
ATOM 2300 N N . ASP B 1 105 ? -29.743 -32.069 -9.535 1.00 68.87 83 ASP B N 1
ATOM 2301 C CA . ASP B 1 105 ? -30.266 -32.849 -8.421 1.00 69.81 83 ASP B CA 1
ATOM 2302 C C . ASP B 1 105 ? -30.153 -32.092 -7.095 1.00 69.91 83 ASP B C 1
ATOM 2303 O O . ASP B 1 105 ? -29.103 -31.539 -6.748 1.00 66.99 83 ASP B O 1
ATOM 2308 N N . HIS B 1 106 ? -31.251 -32.083 -6.352 1.00 73.82 84 HIS B N 1
ATOM 2309 C CA . HIS B 1 106 ? -31.361 -31.257 -5.170 1.00 60.72 84 HIS B CA 1
ATOM 2310 C C . HIS B 1 106 ? -30.175 -31.396 -4.231 1.00 60.15 84 HIS B C 1
ATOM 2311 O O . HIS B 1 106 ? -29.640 -30.395 -3.769 1.00 57.74 84 HIS B O 1
ATOM 2318 N N . THR B 1 107 ? -29.758 -32.620 -3.933 1.00 53.94 85 THR B N 1
ATOM 2319 C CA . THR B 1 107 ? -28.710 -32.778 -2.930 1.00 61.97 85 THR B CA 1
ATOM 2320 C C . THR B 1 107 ? -27.375 -32.184 -3.390 1.00 58.12 85 THR B C 1
ATOM 2321 O O . THR B 1 107 ? -26.721 -31.463 -2.643 1.00 59.68 85 THR B O 1
ATOM 2325 N N . ALA B 1 108 ? -26.988 -32.464 -4.631 1.00 62.33 86 ALA B N 1
ATOM 2326 C CA . ALA B 1 108 ? -25.734 -31.950 -5.168 1.00 54.31 86 ALA B CA 1
ATOM 2327 C C . ALA B 1 108 ? -25.821 -30.448 -5.423 1.00 50.05 86 ALA B C 1
ATOM 2328 O O . ALA B 1 108 ? -24.823 -29.735 -5.337 1.00 56.96 86 ALA B O 1
ATOM 2330 N N . LYS B 1 109 ? -27.024 -29.974 -5.722 1.00 52.86 87 LYS B N 1
ATOM 2331 C CA . LYS B 1 109 ? -27.254 -28.547 -5.890 1.00 56.01 87 LYS B CA 1
ATOM 2332 C C . LYS B 1 109 ? -26.983 -27.822 -4.575 1.00 51.96 87 LYS B C 1
ATOM 2333 O O . LYS B 1 109 ? -26.242 -26.841 -4.529 1.00 52.87 87 LYS B O 1
ATOM 2339 N N . ILE B 1 110 ? -27.594 -28.309 -3.502 1.00 51.26 88 ILE B N 1
ATOM 2340 C CA . ILE B 1 110 ? -27.402 -27.692 -2.202 1.00 53.90 88 ILE B CA 1
ATOM 2341 C C . ILE B 1 110 ? -25.928 -27.657 -1.801 1.00 48.25 88 ILE B C 1
ATOM 2342 O O . ILE B 1 110 ? -25.447 -26.630 -1.326 1.00 61.49 88 ILE B O 1
ATOM 2347 N N . ALA B 1 111 ? -25.205 -28.758 -2.001 1.00 54.78 89 ALA B N 1
ATOM 2348 C CA . ALA B 1 111 ? -23.793 -28.838 -1.543 1.00 46.52 89 ALA B CA 1
ATOM 2349 C C . ALA B 1 111 ? -22.895 -27.859 -2.313 1.00 50.58 89 ALA B C 1
ATOM 2350 O O . ALA B 1 111 ? -21.921 -27.331 -1.779 1.00 50.95 89 ALA B O 1
ATOM 2352 N N . VAL B 1 112 ? -23.240 -27.630 -3.578 1.00 53.99 90 VAL B N 1
ATOM 2353 C CA . VAL B 1 112 ? -22.512 -26.707 -4.429 1.00 48.70 90 VAL B CA 1
ATOM 2354 C C . VAL B 1 112 ? -22.766 -25.268 -4.005 1.00 48.31 90 VAL B C 1
ATOM 2355 O O . VAL B 1 112 ? -21.842 -24.467 -3.875 1.00 44.38 90 VAL B O 1
ATOM 2359 N N . ARG B 1 113 ? -24.037 -24.941 -3.813 1.00 49.63 91 ARG B N 1
ATOM 2360 C CA . ARG B 1 113 ? -24.439 -23.614 -3.398 1.00 43.55 91 ARG B CA 1
ATOM 2361 C C . ARG B 1 113 ? -23.754 -23.294 -2.066 1.00 48.46 91 ARG B C 1
ATOM 2362 O O . ARG B 1 113 ? -23.328 -22.176 -1.811 1.00 52.88 91 ARG B O 1
ATOM 2370 N N . ARG B 1 114 ? -23.639 -24.298 -1.216 1.00 54.42 92 ARG B N 1
ATOM 2371 C CA . ARG B 1 114 ? -23.019 -24.099 0.074 1.00 50.81 92 ARG B CA 1
ATOM 2372 C C . ARG B 1 114 ? -21.502 -23.891 -0.018 1.00 50.24 92 ARG B C 1
ATOM 2373 O O . ARG B 1 114 ? -20.947 -23.115 0.754 1.00 53.62 92 ARG B O 1
ATOM 2381 N N . TRP B 1 115 ? -20.828 -24.543 -0.962 1.00 51.16 93 TRP B N 1
ATOM 2382 C CA . TRP B 1 115 ? -19.418 -24.203 -1.221 1.00 66.34 93 TRP B CA 1
ATOM 2383 C C . TRP B 1 115 ? -19.325 -22.748 -1.698 1.00 60.31 93 TRP B C 1
ATOM 2384 O O . TRP B 1 115 ? -18.470 -21.986 -1.243 1.00 50.69 93 TRP B O 1
ATOM 2395 N N . GLU B 1 116 ? -20.206 -22.369 -2.622 1.00 45.32 94 GLU B N 1
ATOM 2396 C CA . GLU B 1 116 ? -20.207 -21.011 -3.139 1.00 50.84 94 GLU B CA 1
ATOM 2397 C C . GLU B 1 116 ? -20.404 -20.004 -2.011 1.00 57.02 94 GLU B C 1
ATOM 2398 O O . GLU B 1 116 ? -19.644 -19.037 -1.887 1.00 44.46 94 GLU B O 1
ATOM 2404 N N . ALA B 1 117 ? -21.414 -20.249 -1.184 1.00 52.86 95 ALA B N 1
ATOM 2405 C CA . ALA B 1 117 ? -21.664 -19.429 0.004 1.00 54.82 95 ALA B CA 1
ATOM 2406 C C . ALA B 1 117 ? -20.424 -19.288 0.876 1.00 41.79 95 ALA B C 1
ATOM 2407 O O . ALA B 1 117 ? -20.140 -18.221 1.432 1.00 57.18 95 ALA B O 1
ATOM 2409 N N . LEU B 1 118 ? -19.667 -20.358 1.017 1.00 57.70 96 LEU B N 1
ATOM 2410 C CA . LEU B 1 118 ? -18.522 -20.279 1.903 1.00 50.84 96 LEU B CA 1
ATOM 2411 C C . LEU B 1 118 ? -17.406 -19.472 1.252 1.00 55.02 96 LEU B C 1
ATOM 2412 O O . LEU B 1 118 ? -16.669 -18.739 1.926 1.00 51.63 96 LEU B O 1
ATOM 2417 N N . ALA B 1 119 ? -17.292 -19.605 -0.063 1.00 48.28 97 ALA B N 1
ATOM 2418 C CA . ALA B 1 119 ? -16.236 -18.937 -0.806 1.00 57.19 97 ALA B CA 1
ATOM 2419 C C . ALA B 1 119 ? -16.536 -17.450 -0.928 1.00 51.54 97 ALA B C 1
ATOM 2420 O O . ALA B 1 119 ? -15.649 -16.608 -0.739 1.00 51.25 97 ALA B O 1
ATOM 2422 N N . ASP B 1 120 ? -17.786 -17.132 -1.249 1.00 42.17 98 ASP B N 1
ATOM 2423 C CA . ASP B 1 120 ? -18.218 -15.755 -1.327 1.00 41.97 98 ASP B CA 1
ATOM 2424 C C . ASP B 1 120 ? -18.007 -15.085 0.028 1.00 47.60 98 ASP B C 1
ATOM 2425 O O . ASP B 1 120 ? -17.661 -13.918 0.106 1.00 46.79 98 ASP B O 1
ATOM 2430 N N . GLY B 1 121 ? -18.233 -15.838 1.093 1.00 45.28 99 GLY B N 1
ATOM 2431 C CA . GLY B 1 121 ? -18.186 -15.290 2.430 1.00 35.38 99 GLY B CA 1
ATOM 2432 C C . GLY B 1 121 ? -16.749 -14.996 2.798 1.00 41.95 99 GLY B C 1
ATOM 2433 O O . GLY B 1 121 ? -16.480 -14.046 3.520 1.00 46.38 99 GLY B O 1
ATOM 2434 N N . VAL B 1 122 ? -15.816 -15.803 2.306 1.00 45.44 100 VAL B N 1
ATOM 2435 C CA . VAL B 1 122 ? -14.408 -15.539 2.605 1.00 66.06 100 VAL B CA 1
ATOM 2436 C C . VAL B 1 122 ? -13.933 -14.333 1.804 1.00 64.73 100 VAL B C 1
ATOM 2437 O O . VAL B 1 122 ? -13.227 -13.476 2.320 1.00 43.72 100 VAL B O 1
ATOM 2441 N N . THR B 1 123 ? -14.338 -14.272 0.542 1.00 51.42 101 THR B N 1
ATOM 2442 C CA . THR B 1 123 ? -14.130 -13.082 -0.273 1.00 47.21 101 THR B CA 1
ATOM 2443 C C . THR B 1 123 ? -14.679 -11.840 0.450 1.00 59.18 101 THR B C 1
ATOM 2444 O O . THR B 1 123 ? -13.989 -10.832 0.553 1.00 57.48 101 THR B O 1
ATOM 2448 N N . ASP B 1 124 ? -15.919 -11.917 0.944 1.00 52.24 102 ASP B N 1
ATOM 2449 C CA . ASP B 1 124 ? -16.511 -10.835 1.752 1.00 48.07 102 ASP B CA 1
ATOM 2450 C C . ASP B 1 124 ? -15.562 -10.348 2.840 1.00 44.65 102 ASP B C 1
ATOM 2451 O O . ASP B 1 124 ? -15.235 -9.168 2.914 1.00 49.15 102 ASP B O 1
ATOM 2456 N N . ALA B 1 125 ? -15.143 -11.261 3.708 1.00 44.53 103 ALA B N 1
ATOM 2457 C CA . ALA B 1 125 ? -14.289 -10.888 4.830 1.00 51.60 103 ALA B CA 1
ATOM 2458 C C . ALA B 1 125 ? -12.982 -10.282 4.341 1.00 48.37 103 ALA B C 1
ATOM 2459 O O . ALA B 1 125 ? -12.397 -9.417 5.007 1.00 59.55 103 ALA B O 1
ATOM 2461 N N . ALA B 1 126 ? -12.504 -10.767 3.197 1.00 51.06 104 ALA B N 1
ATOM 2462 C CA . ALA B 1 126 ? -11.191 -10.364 2.691 1.00 66.39 104 ALA B CA 1
ATOM 2463 C C . ALA B 1 126 ? -11.287 -8.966 2.115 1.00 71.30 104 ALA B C 1
ATOM 2464 O O . ALA B 1 126 ? -10.379 -8.147 2.266 1.00 46.88 104 ALA B O 1
ATOM 2466 N N . VAL B 1 127 ? -12.403 -8.707 1.448 1.00 43.55 105 VAL B N 1
ATOM 2467 C CA . VAL B 1 127 ? -12.667 -7.404 0.860 1.00 53.14 105 VAL B CA 1
ATOM 2468 C C . VAL B 1 127 ? -12.876 -6.381 1.972 1.00 53.37 105 VAL B C 1
ATOM 2469 O O . VAL B 1 127 ? -12.447 -5.236 1.872 1.00 64.22 105 VAL B O 1
ATOM 2473 N N . ALA B 1 128 ? -13.553 -6.798 3.035 1.00 57.25 106 ALA B N 1
ATOM 2474 C CA . ALA B 1 128 ? -13.822 -5.893 4.140 1.00 51.61 106 ALA B CA 1
ATOM 2475 C C . ALA B 1 128 ? -12.516 -5.436 4.750 1.00 56.78 106 ALA B C 1
ATOM 2476 O O . ALA B 1 128 ? -12.320 -4.252 4.989 1.00 73.35 106 ALA B O 1
ATOM 2478 N N . ALA B 1 129 ? -11.614 -6.377 5.001 1.00 58.94 107 ALA B N 1
ATOM 2479 C CA . ALA B 1 129 ? -10.349 -6.020 5.628 1.00 67.18 107 ALA B CA 1
ATOM 2480 C C . ALA B 1 129 ? -9.565 -5.074 4.720 1.00 73.55 107 ALA B C 1
ATOM 2481 O O . ALA B 1 129 ? -9.028 -4.068 5.177 1.00 65.35 107 ALA B O 1
ATOM 2483 N N . VAL B 1 130 ? -9.521 -5.374 3.426 1.00 75.04 108 VAL B N 1
ATOM 2484 C CA . VAL B 1 130 ? -8.928 -4.432 2.489 1.00 64.88 108 VAL B CA 1
ATOM 2485 C C . VAL B 1 130 ? -9.581 -3.066 2.665 1.00 68.73 108 VAL B C 1
ATOM 2486 O O . VAL B 1 130 ? -8.887 -2.060 2.814 1.00 81.87 108 VAL B O 1
ATOM 2490 N N . MET B 1 131 ? -10.914 -3.033 2.679 1.00 60.29 109 MET B N 1
ATOM 2491 C CA . MET B 1 131 ? -11.631 -1.767 2.873 1.00 61.61 109 MET B CA 1
ATOM 2492 C C . MET B 1 131 ? -11.291 -1.064 4.188 1.00 70.95 109 MET B C 1
ATOM 2493 O O . MET B 1 131 ? -11.218 0.164 4.234 1.00 83.31 109 MET B O 1
ATOM 2498 N N . GLU B 1 132 ? -11.088 -1.834 5.254 1.00 67.34 110 GLU B N 1
ATOM 2499 C CA . GLU B 1 132 ? -10.723 -1.251 6.551 1.00 71.49 110 GLU B CA 1
ATOM 2500 C C . GLU B 1 132 ? -9.299 -0.706 6.531 1.00 77.25 110 GLU B C 1
ATOM 2501 O O . GLU B 1 132 ? -8.932 0.148 7.346 1.00 77.21 110 GLU B O 1
ATOM 2507 N N . GLY B 1 133 ? -8.496 -1.228 5.609 1.00 82.57 111 GLY B N 1
ATOM 2508 C CA . GLY B 1 133 ? -7.122 -0.784 5.438 1.00 79.22 111 GLY B CA 1
ATOM 2509 C C . GLY B 1 133 ? -7.051 0.390 4.485 1.00 78.80 111 GLY B C 1
ATOM 2510 O O . GLY B 1 133 ? -6.020 1.043 4.375 1.00 86.47 111 GLY B O 1
ATOM 2511 N N . ARG B 1 134 ? -8.150 0.651 3.783 1.00 78.53 112 ARG B N 1
ATOM 2512 C CA . ARG B 1 134 ? -8.250 1.824 2.920 1.00 79.65 112 ARG B CA 1
ATOM 2513 C C . ARG B 1 134 ? -8.850 3.017 3.655 1.00 92.87 112 ARG B C 1
ATOM 2514 O O . ARG B 1 134 ? -9.103 4.056 3.049 1.00 113.22 112 ARG B O 1
ATOM 2522 N N . ARG B 1 135 ? -9.102 2.866 4.952 1.00 103.71 113 ARG B N 1
ATOM 2523 C CA . ARG B 1 135 ? -9.660 3.961 5.739 1.00 99.08 113 ARG B CA 1
ATOM 2524 C C . ARG B 1 135 ? -8.548 4.894 6.161 1.00 102.85 113 ARG B C 1
ATOM 2525 O O . ARG B 1 135 ? -7.399 4.472 6.279 1.00 106.36 113 ARG B O 1
ATOM 2533 N N . PRO B 1 136 ? -8.885 6.168 6.409 1.00 102.27 114 PRO B N 1
ATOM 2534 C CA . PRO B 1 136 ? -7.886 7.048 6.988 1.00 105.46 114 PRO B CA 1
ATOM 2535 C C . PRO B 1 136 ? -7.217 6.316 8.142 1.00 106.07 114 PRO B C 1
ATOM 2536 O O . PRO B 1 136 ? -7.912 5.800 9.026 1.00 97.90 114 PRO B O 1
ATOM 2540 N N . GLU B 1 137 ? -5.884 6.252 8.125 1.00 125.26 115 GLU B N 1
ATOM 2541 C CA . GLU B 1 137 ? -5.151 5.586 9.196 1.00 116.87 115 GLU B CA 1
ATOM 2542 C C . GLU B 1 137 ? -5.779 5.966 10.525 1.00 126.39 115 GLU B C 1
ATOM 2543 O O . GLU B 1 137 ? -5.679 5.233 11.518 1.00 129.53 115 GLU B O 1
ATOM 2549 N N . GLY B 1 138 ? -6.438 7.124 10.518 1.00 139.73 116 GLY B N 1
ATOM 2550 C CA . GLY B 1 138 ? -6.962 7.739 11.727 1.00 133.31 116 GLY B CA 1
ATOM 2551 C C . GLY B 1 138 ? -8.293 7.115 12.141 1.00 117.94 116 GLY B C 1
ATOM 2552 O O . GLY B 1 138 ? -8.746 7.284 13.271 1.00 111.10 116 GLY B O 1
ATOM 2553 N N . MET B 1 139 ? -8.919 6.395 11.219 1.00 96.59 117 MET B N 1
ATOM 2554 C CA . MET B 1 139 ? -10.219 5.802 11.490 1.00 97.07 117 MET B CA 1
ATOM 2555 C C . MET B 1 139 ? -10.228 4.300 11.212 1.00 95.66 117 MET B C 1
ATOM 2556 O O . MET B 1 139 ? -11.249 3.745 10.794 1.00 82.73 117 MET B O 1
ATOM 2561 N N . GLN B 1 140 ? -9.099 3.649 11.450 1.00 84.41 118 GLN B N 1
ATOM 2562 C CA . GLN B 1 140 ? -9.003 2.215 11.284 1.00 89.06 118 GLN B CA 1
ATOM 2563 C C . GLN B 1 140 ? -9.345 1.519 12.584 1.00 97.88 118 GLN B C 1
ATOM 2564 O O . GLN B 1 140 ? -8.887 1.917 13.650 1.00 95.89 118 GLN B O 1
ATOM 2570 N N . ASP B 1 141 ? -10.157 0.477 12.503 1.00 94.51 119 ASP B N 1
ATOM 2571 C CA . ASP B 1 141 ? -10.525 -0.246 13.699 1.00 103.13 119 ASP B CA 1
ATOM 2572 C C . ASP B 1 141 ? -9.719 -1.523 13.774 1.00 96.48 119 ASP B C 1
ATOM 2573 O O . ASP B 1 141 ? -9.819 -2.387 12.916 1.00 86.38 119 ASP B O 1
ATOM 2578 N N . SER B 1 142 ? -8.922 -1.643 14.822 1.00 94.58 120 SER B N 1
ATOM 2579 C CA . SER B 1 142 ? -8.022 -2.770 14.950 1.00 95.28 120 SER B CA 1
ATOM 2580 C C . SER B 1 142 ? -8.821 -4.045 15.017 1.00 92.69 120 SER B C 1
ATOM 2581 O O . SER B 1 142 ? -8.464 -5.046 14.422 1.00 88.61 120 SER B O 1
ATOM 2584 N N . ALA B 1 143 ? -9.919 -3.990 15.748 1.00 95.34 121 ALA B N 1
ATOM 2585 C CA . ALA B 1 143 ? -10.723 -5.167 15.992 1.00 101.42 121 ALA B CA 1
ATOM 2586 C C . ALA B 1 143 ? -11.281 -5.728 14.690 1.00 108.02 121 ALA B C 1
ATOM 2587 O O . ALA B 1 143 ? -11.348 -6.938 14.515 1.00 95.55 121 ALA B O 1
ATOM 2589 N N . VAL B 1 144 ? -11.699 -4.845 13.793 1.00 76.82 122 VAL B N 1
ATOM 2590 C CA . VAL B 1 144 ? -12.320 -5.279 12.564 1.00 80.46 122 VAL B CA 1
ATOM 2591 C C . VAL B 1 144 ? -11.408 -6.102 11.667 1.00 85.84 122 VAL B C 1
ATOM 2592 O O . VAL B 1 144 ? -11.827 -7.126 11.152 1.00 69.48 122 VAL B O 1
ATOM 2596 N N . ILE B 1 145 ? -10.170 -5.668 11.474 1.00 85.23 123 ILE B N 1
ATOM 2597 C CA . ILE B 1 145 ? -9.268 -6.411 10.604 1.00 82.14 123 ILE B CA 1
ATOM 2598 C C . ILE B 1 145 ? -8.859 -7.786 11.120 1.00 79.53 123 ILE B C 1
ATOM 2599 O O . ILE B 1 145 ? -8.987 -8.778 10.417 1.00 77.25 123 ILE B O 1
ATOM 2604 N N . GLU B 1 146 ? -8.443 -7.855 12.375 1.00 81.66 124 GLU B N 1
ATOM 2605 C CA . GLU B 1 146 ? -8.282 -9.129 13.061 1.00 75.57 124 GLU B CA 1
ATOM 2606 C C . GLU B 1 146 ? -9.504 -9.961 12.706 1.00 77.44 124 GLU B C 1
ATOM 2607 O O . GLU B 1 146 ? -9.434 -10.992 12.031 1.00 84.09 124 GLU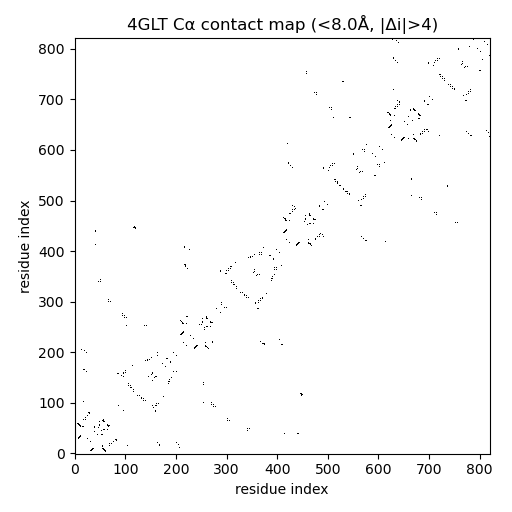 B O 1
ATOM 2613 N N . LYS B 1 147 ? -10.640 -9.463 13.166 1.00 63.93 125 LYS B N 1
ATOM 2614 C CA . LYS B 1 147 ? -11.912 -10.147 13.061 1.00 63.08 125 LYS B CA 1
ATOM 2615 C C . LYS B 1 147 ? -12.194 -10.692 11.653 1.00 57.96 125 LYS B C 1
ATOM 2616 O O . LYS B 1 147 ? -12.678 -11.816 11.512 1.00 59.98 125 LYS B O 1
ATOM 2622 N N . GLN B 1 148 ? -11.875 -9.932 10.611 1.00 55.90 126 GLN B N 1
ATOM 2623 C CA . GLN B 1 148 ? -12.171 -10.414 9.253 1.00 68.26 126 GLN B CA 1
ATOM 2624 C C . GLN B 1 148 ? -11.185 -11.487 8.774 1.00 83.69 126 GLN B C 1
ATOM 2625 O O . GLN B 1 148 ? -11.594 -12.519 8.224 1.00 67.62 126 GLN B O 1
ATOM 2631 N N . LEU B 1 149 ? -9.894 -11.229 8.984 1.00 71.43 127 LEU B N 1
ATOM 2632 C CA . LEU B 1 149 ? -8.831 -12.174 8.649 1.00 71.40 127 LEU B CA 1
ATOM 2633 C C . LEU B 1 149 ? -9.090 -13.544 9.254 1.00 72.37 127 LEU B C 1
ATOM 2634 O O . LEU B 1 149 ? -9.119 -14.551 8.541 1.00 73.15 127 LEU B O 1
ATOM 2639 N N . ASN B 1 150 ? -9.250 -13.581 10.575 1.00 69.13 128 ASN B N 1
ATOM 2640 C CA . ASN B 1 150 ? -9.643 -14.806 11.260 1.00 65.36 128 ASN B CA 1
ATOM 2641 C C . ASN B 1 150 ? -10.702 -15.569 10.485 1.00 66.43 128 ASN B C 1
ATOM 2642 O O . ASN B 1 150 ? -10.600 -16.780 10.300 1.00 67.91 128 ASN B O 1
ATOM 2647 N N . LYS B 1 151 ? -11.733 -14.853 10.054 1.00 59.51 129 LYS B N 1
ATOM 2648 C CA . LYS B 1 151 ? -12.766 -15.440 9.224 1.00 65.10 129 LYS B CA 1
ATOM 2649 C C . LYS B 1 151 ? -12.137 -16.107 8.007 1.00 59.52 129 LYS B C 1
ATOM 2650 O O . LYS B 1 151 ? -12.533 -17.201 7.612 1.00 73.38 129 LYS B O 1
ATOM 2656 N N . VAL B 1 152 ? -11.164 -15.429 7.409 1.00 53.76 130 VAL B N 1
ATOM 2657 C CA . VAL B 1 152 ? -10.510 -15.912 6.198 1.00 67.25 130 VAL B CA 1
ATOM 2658 C C . VAL B 1 152 ? -9.841 -17.272 6.406 1.00 69.49 130 VAL B C 1
ATOM 2659 O O . VAL B 1 152 ? -10.136 -18.243 5.704 1.00 54.11 130 VAL B O 1
ATOM 2663 N N . GLU B 1 153 ? -8.940 -17.335 7.376 1.00 50.07 131 GLU B N 1
ATOM 2664 C CA . GLU B 1 153 ? -8.234 -18.567 7.694 1.00 70.55 131 GLU B CA 1
ATOM 2665 C C . GLU B 1 153 ? -9.158 -19.710 8.061 1.00 57.21 131 GLU B C 1
ATOM 2666 O O . GLU B 1 153 ? -8.953 -20.843 7.630 1.00 77.12 131 GLU B O 1
ATOM 2672 N N . ARG B 1 154 ? -10.177 -19.417 8.858 1.00 75.24 132 ARG B N 1
ATOM 2673 C CA . ARG B 1 154 ? -11.180 -20.421 9.173 1.00 67.17 132 ARG B CA 1
ATOM 2674 C C . ARG B 1 154 ? -11.888 -20.892 7.905 1.00 61.31 132 ARG B C 1
ATOM 2675 O O . ARG B 1 154 ? -12.176 -22.076 7.753 1.00 89.13 132 ARG B O 1
ATOM 2683 N N . GLY B 1 155 ? -12.160 -19.971 6.992 1.00 62.39 133 GLY B N 1
ATOM 2684 C CA . GLY B 1 155 ? -12.801 -20.340 5.727 1.00 50.78 133 GLY B CA 1
ATOM 2685 C C . GLY B 1 155 ? -11.855 -21.225 4.936 1.00 57.04 133 GLY B C 1
ATOM 2686 O O . GLY B 1 155 ? -12.265 -22.234 4.367 1.00 50.88 133 GLY B O 1
ATOM 2687 N N . LEU B 1 156 ? -10.575 -20.855 4.927 1.00 63.10 134 LEU B N 1
ATOM 2688 C CA . LEU B 1 156 ? -9.561 -21.614 4.201 1.00 61.19 134 LEU B CA 1
ATOM 2689 C C . LEU B 1 156 ? -9.267 -22.966 4.858 1.00 60.20 134 LEU B C 1
ATOM 2690 O O . LEU B 1 156 ? -9.161 -23.986 4.172 1.00 59.13 134 LEU B O 1
ATOM 2695 N N . ARG B 1 157 ? -9.119 -22.983 6.179 1.00 69.00 135 ARG B N 1
ATOM 2696 C CA . ARG B 1 157 ? -8.860 -24.248 6.864 1.00 63.88 135 ARG B CA 1
ATOM 2697 C C . ARG B 1 157 ? -9.961 -25.245 6.518 1.00 60.14 135 ARG B C 1
ATOM 2698 O O . ARG B 1 157 ? -9.696 -26.337 6.025 1.00 63.74 135 ARG B O 1
ATOM 2706 N N . ARG B 1 158 ? -11.203 -24.862 6.762 1.00 64.46 136 ARG B N 1
ATOM 2707 C CA . ARG B 1 158 ? -12.318 -25.732 6.442 1.00 57.11 136 ARG B CA 1
ATOM 2708 C C . ARG B 1 158 ? -12.226 -26.218 4.990 1.00 71.93 136 ARG B C 1
ATOM 2709 O O . ARG B 1 158 ? -12.286 -27.418 4.719 1.00 72.05 136 ARG B O 1
ATOM 2717 N N . MET B 1 159 ? -12.077 -25.277 4.062 1.00 63.52 137 MET B N 1
ATOM 2718 C CA . MET B 1 159 ? -12.081 -25.576 2.632 1.00 62.14 137 MET B CA 1
ATOM 2719 C C . MET B 1 159 ? -10.959 -26.500 2.185 1.00 82.31 137 MET B C 1
ATOM 2720 O O . MET B 1 159 ? -11.124 -27.252 1.220 1.00 70.23 137 MET B O 1
ATOM 2725 N N . ASP B 1 160 ? -9.811 -26.407 2.855 1.00 56.69 138 ASP B N 1
ATOM 2726 C CA . ASP B 1 160 ? -8.641 -27.200 2.496 1.00 72.37 138 ASP B CA 1
ATOM 2727 C C . ASP B 1 160 ? -8.706 -28.607 3.061 1.00 76.43 138 ASP B C 1
ATOM 2728 O O . ASP B 1 160 ? -7.918 -29.472 2.692 1.00 67.99 138 ASP B O 1
ATOM 2733 N N . GLN B 1 161 ? -9.624 -28.830 3.986 1.00 72.16 139 GLN B N 1
ATOM 2734 C CA . GLN B 1 161 ? -9.794 -30.155 4.544 1.00 69.63 139 GLN B CA 1
ATOM 2735 C C . GLN B 1 161 ? -10.882 -30.831 3.739 1.00 65.82 139 GLN B C 1
ATOM 2736 O O . GLN B 1 161 ? -10.770 -31.999 3.379 1.00 86.02 139 GLN B O 1
ATOM 2742 N N . ASP B 1 162 ? -11.935 -30.077 3.447 1.00 63.20 140 ASP B N 1
ATOM 2743 C CA . ASP B 1 162 ? -13.020 -30.575 2.621 1.00 63.69 140 ASP B CA 1
ATOM 2744 C C . ASP B 1 162 ? -12.503 -31.111 1.284 1.00 60.77 140 ASP B C 1
ATOM 2745 O O . ASP B 1 162 ? -13.140 -31.958 0.671 1.00 75.90 140 ASP B O 1
ATOM 2750 N N . LEU B 1 163 ? -11.348 -30.627 0.837 1.00 63.18 141 LEU B N 1
ATOM 2751 C CA . LEU B 1 163 ? -10.757 -31.122 -0.405 1.00 71.27 141 LEU B CA 1
ATOM 2752 C C . LEU B 1 163 ? -9.657 -32.165 -0.197 1.00 76.08 141 LEU B C 1
ATOM 2753 O O . LEU B 1 163 ? -8.913 -32.478 -1.127 1.00 74.57 141 LEU B O 1
ATOM 2758 N N . GLU B 1 164 ? -9.555 -32.703 1.011 1.00 75.72 142 GLU B N 1
ATOM 2759 C CA . GLU B 1 164 ? -8.398 -33.512 1.381 1.00 83.42 142 GLU B CA 1
ATOM 2760 C C . GLU B 1 164 ? -8.107 -34.695 0.454 1.00 92.36 142 GLU B C 1
ATOM 2761 O O . GLU B 1 164 ? -6.943 -35.040 0.228 1.00 86.36 142 GLU B O 1
ATOM 2767 N N . LYS B 1 165 ? -9.150 -35.322 -0.073 1.00 81.36 143 LYS B N 1
ATOM 2768 C CA . LYS B 1 165 ? -8.947 -36.482 -0.935 1.00 91.11 143 LYS B CA 1
ATOM 2769 C C . LYS B 1 165 ? -9.756 -36.341 -2.209 1.00 89.69 143 LYS B C 1
ATOM 2770 O O . LYS B 1 165 ? -10.288 -37.320 -2.731 1.00 94.54 143 LYS B O 1
ATOM 2776 N N . ARG B 1 166 ? -9.850 -35.120 -2.714 1.00 75.57 144 ARG B N 1
ATOM 2777 C CA . ARG B 1 166 ? -10.703 -34.866 -3.857 1.00 73.31 144 ARG B CA 1
ATOM 2778 C C . ARG B 1 166 ? -10.023 -33.964 -4.874 1.00 80.12 144 ARG B C 1
ATOM 2779 O O . ARG B 1 166 ? -9.026 -33.311 -4.575 1.00 77.07 144 ARG B O 1
ATOM 2787 N N . LYS B 1 167 ? -10.587 -33.938 -6.076 1.00 84.07 145 LYS B N 1
ATOM 2788 C CA . LYS B 1 167 ? -10.079 -33.139 -7.177 1.00 75.34 145 LYS B CA 1
ATOM 2789 C C . LYS B 1 167 ? -10.970 -31.912 -7.325 1.00 72.37 145 LYS B C 1
ATOM 2790 O O . LYS B 1 167 ? -10.510 -30.776 -7.232 1.00 72.26 145 LYS B O 1
ATOM 2796 N N . TRP B 1 168 ? -12.255 -32.155 -7.549 1.00 66.96 146 TRP B N 1
ATOM 2797 C CA . TRP B 1 168 ? -13.246 -31.097 -7.556 1.00 61.97 146 TRP B CA 1
ATOM 2798 C C . TRP B 1 168 ? -14.037 -31.098 -6.244 1.00 70.02 146 TRP B C 1
ATOM 2799 O O . TRP B 1 168 ? -13.984 -32.060 -5.472 1.00 76.53 146 TRP B O 1
ATOM 2810 N N . CYS B 1 169 ? -14.772 -30.020 -5.997 1.00 51.93 147 CYS B N 1
ATOM 2811 C CA . CYS B 1 169 ? -15.462 -29.859 -4.721 1.00 65.34 147 CYS B CA 1
ATOM 2812 C C . CYS B 1 169 ? -16.585 -30.883 -4.495 1.00 60.53 147 CYS B C 1
ATOM 2813 O O . CYS B 1 169 ? -16.680 -31.484 -3.433 1.00 60.86 147 CYS B O 1
ATOM 2816 N N . VAL B 1 170 ? -17.431 -31.083 -5.494 1.00 62.18 148 VAL B N 1
ATOM 2817 C CA . VAL B 1 170 ? -18.623 -31.896 -5.311 1.00 55.23 148 VAL B CA 1
ATOM 2818 C C . VAL B 1 170 ? -18.639 -33.073 -6.284 1.00 56.45 148 VAL B C 1
ATOM 2819 O O . VAL B 1 170 ? -18.408 -32.899 -7.472 1.00 55.14 148 VAL B O 1
ATOM 2823 N N . ASN B 1 171 ? -18.890 -34.277 -5.766 1.00 68.31 149 ASN B N 1
ATOM 2824 C CA . ASN B 1 171 ? -18.996 -35.474 -6.604 1.00 65.92 149 ASN B CA 1
ATOM 2825 C C . ASN B 1 171 ? -17.876 -35.571 -7.628 1.00 63.92 149 ASN B C 1
ATOM 2826 O O . ASN B 1 171 ? -18.096 -35.989 -8.760 1.00 69.03 149 ASN B O 1
ATOM 2831 N N . GLU B 1 172 ? -16.676 -35.167 -7.235 1.00 76.01 150 GLU B N 1
ATOM 2832 C CA . GLU B 1 172 ? -15.539 -35.221 -8.143 1.00 69.13 150 GLU B CA 1
ATOM 2833 C C . GLU B 1 172 ? -15.869 -34.779 -9.572 1.00 77.29 150 GLU B C 1
ATOM 2834 O O . GLU B 1 172 ? -15.322 -35.324 -10.528 1.00 87.61 150 GLU B O 1
ATOM 2840 N N . SER B 1 173 ? -16.761 -33.802 -9.725 1.00 73.09 151 SER B N 1
ATOM 2841 C CA . SER B 1 173 ? -16.986 -33.208 -11.045 1.00 60.66 151 SER B CA 1
ATOM 2842 C C . SER B 1 173 ? -17.077 -31.673 -11.011 1.00 63.54 151 SER B C 1
ATOM 2843 O O . SER B 1 173 ? -17.730 -31.084 -10.144 1.00 61.65 151 SER B O 1
ATOM 2846 N N . PHE B 1 174 ? -16.381 -31.042 -11.955 1.00 63.98 152 PHE B N 1
ATOM 2847 C CA . PHE B 1 174 ? -16.234 -29.592 -12.027 1.00 62.51 152 PHE B CA 1
ATOM 2848 C C . PHE B 1 174 ? -17.570 -28.867 -11.960 1.00 56.26 152 PHE B C 1
ATOM 2849 O O . PHE B 1 174 ? -18.473 -29.143 -12.751 1.00 60.44 152 PHE B O 1
ATOM 2857 N N . SER B 1 175 ? -17.693 -27.934 -11.020 1.00 53.37 153 SER B N 1
ATOM 2858 C CA . SER B 1 175 ? -18.955 -27.219 -10.834 1.00 59.29 153 SER B CA 1
ATOM 2859 C C . SER B 1 175 ? -18.742 -25.758 -10.482 1.00 56.99 153 SER B C 1
ATOM 2860 O O . SER B 1 175 ? -17.616 -25.292 -10.349 1.00 45.49 153 SER B O 1
ATOM 2863 N N . LEU B 1 176 ? -19.847 -25.044 -10.311 1.00 47.02 154 LEU B N 1
ATOM 2864 C CA . LEU B 1 176 ? -19.795 -23.689 -9.800 1.00 43.68 154 LEU B CA 1
ATOM 2865 C C . LEU B 1 176 ? -18.945 -23.584 -8.516 1.00 50.75 154 LEU B C 1
ATOM 2866 O O . LEU B 1 1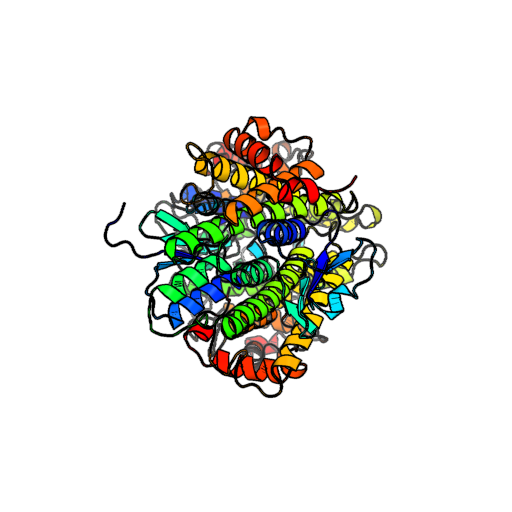76 ? -18.258 -22.595 -8.292 1.00 52.06 154 LEU B O 1
ATOM 2871 N N . ALA B 1 177 ? -19.007 -24.596 -7.666 1.00 52.14 155 ALA B N 1
ATOM 2872 C CA . ALA B 1 177 ? -18.253 -24.563 -6.422 1.00 54.51 155 ALA B CA 1
ATOM 2873 C C . ALA B 1 177 ? -16.761 -24.357 -6.689 1.00 51.65 155 ALA B C 1
ATOM 2874 O O . ALA B 1 177 ? -16.107 -23.589 -5.997 1.00 59.11 155 ALA B O 1
ATOM 2876 N N . ASP B 1 178 ? -16.233 -25.051 -7.694 1.00 45.44 156 ASP B N 1
ATOM 2877 C CA . ASP B 1 178 ? -14.811 -24.966 -8.034 1.00 73.21 156 ASP B CA 1
ATOM 2878 C C . ASP B 1 178 ? -14.458 -23.564 -8.530 1.00 58.20 156 ASP B C 1
ATOM 2879 O O . ASP B 1 178 ? -13.437 -22.995 -8.159 1.00 54.80 156 ASP B O 1
ATOM 2884 N N . ILE B 1 179 ? -15.317 -23.016 -9.376 1.00 52.14 157 ILE B N 1
ATOM 2885 C CA . ILE B 1 179 ? -15.147 -21.672 -9.884 1.00 53.87 157 ILE B CA 1
ATOM 2886 C C . ILE B 1 179 ? -15.099 -20.698 -8.704 1.00 65.19 157 ILE B C 1
ATOM 2887 O O . ILE B 1 179 ? -14.163 -19.910 -8.551 1.00 51.98 157 ILE B O 1
ATOM 2892 N N . ALA B 1 180 ? -16.098 -20.772 -7.841 1.00 64.39 158 ALA B N 1
ATOM 2893 C CA . ALA B 1 180 ? -16.126 -19.894 -6.686 1.00 44.39 158 ALA B CA 1
ATOM 2894 C C . ALA B 1 180 ? -14.821 -19.985 -5.904 1.00 56.17 158 ALA B C 1
ATOM 2895 O O . ALA B 1 180 ? -14.169 -18.967 -5.659 1.00 48.35 158 ALA B O 1
ATOM 2897 N N . VAL B 1 181 ? -14.418 -21.199 -5.543 1.00 49.20 159 VAL B N 1
ATOM 2898 C CA . VAL B 1 181 ? -13.188 -21.368 -4.780 1.00 56.79 159 VAL B CA 1
ATOM 2899 C C . VAL B 1 181 ? -12.024 -20.687 -5.488 1.00 59.37 159 VAL B C 1
ATOM 2900 O O . VAL B 1 181 ? -11.157 -20.086 -4.851 1.00 47.26 159 VAL B O 1
ATOM 2904 N N . GLY B 1 182 ? -12.010 -20.779 -6.812 1.00 57.65 160 GLY B N 1
ATOM 2905 C CA . GLY B 1 182 ? -10.915 -20.216 -7.592 1.00 63.29 160 GLY B CA 1
ATOM 2906 C C . GLY B 1 182 ? -10.831 -18.701 -7.517 1.00 70.50 160 GLY B C 1
ATOM 2907 O O . GLY B 1 182 ? -9.769 -18.138 -7.249 1.00 56.11 160 GLY B O 1
ATOM 2908 N N . CYS B 1 183 ? -11.957 -18.039 -7.756 1.00 48.36 161 CYS B N 1
ATOM 2909 C CA . CYS B 1 183 ? -11.995 -16.588 -7.761 1.00 58.22 161 CYS B CA 1
ATOM 2910 C C . CYS B 1 183 ? -11.609 -16.027 -6.405 1.00 49.16 161 CYS B C 1
ATOM 2911 O O . CYS B 1 183 ? -10.903 -15.021 -6.305 1.00 50.24 161 CYS B O 1
ATOM 2914 N N . MET B 1 184 ? -12.058 -16.717 -5.367 1.00 48.74 162 MET B N 1
ATOM 2915 C CA . MET B 1 184 ? -11.787 -16.348 -4.010 1.00 43.97 162 MET B CA 1
ATOM 2916 C C . MET B 1 184 ? -10.286 -16.274 -3.794 1.00 48.19 162 MET B C 1
ATOM 2917 O O . MET B 1 184 ? -9.751 -15.237 -3.432 1.00 57.34 162 MET B O 1
ATOM 2922 N N . LEU B 1 185 ? -9.611 -17.385 -4.037 1.00 52.87 163 LEU B N 1
ATOM 2923 C CA . LEU B 1 185 ? -8.167 -17.439 -3.933 1.00 68.26 163 LEU B CA 1
ATOM 2924 C C . LEU B 1 185 ? -7.518 -16.445 -4.899 1.00 63.37 163 LEU B C 1
ATOM 2925 O O . LEU B 1 185 ? -6.527 -15.797 -4.571 1.00 62.94 163 LEU B O 1
ATOM 2930 N N . GLY B 1 186 ? -8.079 -16.331 -6.094 1.00 59.08 164 GLY B N 1
ATOM 2931 C CA . GLY B 1 186 ? -7.611 -15.327 -7.033 1.00 59.24 164 GLY B CA 1
ATOM 2932 C C . GLY B 1 186 ? -7.574 -13.982 -6.337 1.00 54.81 164 GLY B C 1
ATOM 2933 O O . GLY B 1 186 ? -6.603 -13.239 -6.454 1.00 57.34 164 GLY B O 1
ATOM 2934 N N . TYR B 1 187 ? -8.637 -13.666 -5.605 1.00 59.36 165 TYR B N 1
ATOM 2935 C CA . TYR B 1 187 ? -8.710 -12.371 -4.947 1.00 59.01 165 TYR B CA 1
ATOM 2936 C C . TYR B 1 187 ? -7.601 -12.240 -3.906 1.00 59.42 165 TYR B C 1
ATOM 2937 O O . TYR B 1 187 ? -6.982 -11.184 -3.789 1.00 61.73 165 TYR B O 1
ATOM 2946 N N . LEU B 1 188 ? -7.326 -13.321 -3.177 1.00 59.39 166 LEU B N 1
ATOM 2947 C CA . LEU B 1 188 ? -6.221 -13.324 -2.216 1.00 54.57 166 LEU B CA 1
ATOM 2948 C C . LEU B 1 188 ? -4.879 -13.265 -2.939 1.00 69.46 166 LEU B C 1
ATOM 2949 O O . LEU B 1 188 ? -3.848 -12.937 -2.343 1.00 66.17 166 LEU B O 1
ATOM 2954 N N . GLU B 1 189 ? -4.887 -13.616 -4.221 1.00 66.10 167 GLU B N 1
ATOM 2955 C CA . GLU B 1 189 ? -3.678 -13.554 -5.019 1.00 76.51 167 GLU B CA 1
ATOM 2956 C C . GLU B 1 189 ? -3.365 -12.096 -5.259 1.00 64.74 167 GLU B C 1
ATOM 2957 O O . GLU B 1 189 ? -2.211 -11.703 -5.410 1.00 78.81 167 GLU B O 1
ATOM 2963 N N . LEU B 1 190 ? -4.421 -11.298 -5.271 1.00 67.86 168 LEU B N 1
ATOM 2964 C CA . LEU B 1 190 ? -4.326 -9.896 -5.619 1.00 74.20 168 LEU B CA 1
ATOM 2965 C C . LEU B 1 190 ? -3.968 -9.045 -4.404 1.00 70.83 168 LEU B C 1
ATOM 2966 O O . LEU B 1 190 ? -3.137 -8.140 -4.489 1.00 71.46 168 LEU B O 1
ATOM 2971 N N . ARG B 1 191 ? -4.577 -9.363 -3.267 1.00 72.56 169 ARG B N 1
ATOM 2972 C CA . ARG B 1 191 ? -4.609 -8.441 -2.136 1.00 63.32 169 ARG B CA 1
ATOM 2973 C C . ARG B 1 191 ? -3.935 -8.962 -0.886 1.00 63.62 169 ARG B C 1
ATOM 2974 O O . ARG B 1 191 ? -3.876 -8.247 0.107 1.00 72.55 169 ARG B O 1
ATOM 2982 N N . TYR B 1 192 ? -3.512 -10.216 -0.891 1.00 75.73 170 TYR B N 1
ATOM 2983 C CA . TYR B 1 192 ? -2.869 -10.792 0.282 1.00 78.99 170 TYR B CA 1
ATOM 2984 C C . TYR B 1 192 ? -1.622 -11.584 -0.061 1.00 76.67 170 TYR B C 1
ATOM 2985 O O . TYR B 1 192 ? -1.577 -12.798 0.101 1.00 82.10 170 TYR B O 1
ATOM 2994 N N . GLN B 1 193 ? -0.590 -10.897 -0.507 1.00 75.62 171 GLN B N 1
ATOM 2995 C CA . GLN B 1 193 ? 0.627 -11.594 -0.843 1.00 83.53 171 GLN B CA 1
ATOM 2996 C C . GLN B 1 193 ? 1.161 -12.249 0.407 1.00 84.62 171 GLN B C 1
ATOM 2997 O O . GLN B 1 193 ? 1.566 -13.397 0.384 1.00 112.05 171 GLN B O 1
ATOM 3003 N N . HIS B 1 194 ? 1.090 -11.532 1.517 1.00 100.52 172 HIS B N 1
ATOM 3004 C CA . HIS B 1 194 ? 1.830 -11.892 2.713 1.00 102.57 172 HIS B CA 1
ATOM 3005 C C . HIS B 1 194 ? 1.427 -13.265 3.162 1.00 109.19 172 HIS B C 1
ATOM 3006 O O . HIS B 1 194 ? 2.246 -14.024 3.658 1.00 104.40 172 HIS B O 1
ATOM 3013 N N . LEU B 1 195 ? 0.155 -13.587 3.009 1.00 87.95 173 LEU B N 1
ATOM 3014 C CA . LEU B 1 195 ? -0.265 -14.927 3.325 1.00 93.34 173 LEU B CA 1
ATOM 3015 C C . LEU B 1 195 ? 0.443 -15.901 2.407 1.00 101.35 173 LEU B C 1
ATOM 3016 O O . LEU B 1 195 ? 0.464 -15.744 1.192 1.00 107.85 173 LEU B O 1
ATOM 3021 N N . ASP B 1 196 ? 0.988 -16.929 3.026 1.00 89.80 174 ASP B N 1
ATOM 3022 C CA . ASP B 1 196 ? 1.532 -18.111 2.380 1.00 90.21 174 ASP B CA 1
ATOM 3023 C C . ASP B 1 196 ? 0.557 -19.280 2.511 1.00 94.09 174 ASP B C 1
ATOM 3024 O O . ASP B 1 196 ? 0.796 -20.228 3.260 1.00 99.29 174 ASP B O 1
ATOM 3029 N N . TRP B 1 197 ? -0.542 -19.202 1.769 1.00 80.81 175 TRP B N 1
ATOM 3030 C CA . TRP B 1 197 ? -1.613 -20.184 1.869 1.00 81.48 175 TRP B CA 1
ATOM 3031 C C . TRP B 1 197 ? -1.413 -21.411 0.989 1.00 90.32 175 TRP B C 1
ATOM 3032 O O . TRP B 1 197 ? -1.835 -22.512 1.347 1.00 84.36 175 TRP B O 1
ATOM 3043 N N . LYS B 1 198 ? -0.791 -21.225 -0.171 1.00 94.44 176 LYS B N 1
ATOM 3044 C CA . LYS B 1 198 ? -0.418 -22.368 -0.988 1.00 81.68 176 LYS B CA 1
ATOM 3045 C C . LYS B 1 198 ? 0.461 -23.270 -0.137 1.00 82.19 176 LYS B C 1
ATOM 3046 O O . LYS B 1 198 ? 0.781 -24.389 -0.522 1.00 103.37 176 LYS B O 1
ATOM 3052 N N . GLN B 1 199 ? 0.835 -22.773 1.036 1.00 78.92 177 GLN B N 1
ATOM 3053 C CA . GLN B 1 199 ? 1.710 -23.515 1.934 1.00 90.77 177 GLN B CA 1
ATOM 3054 C C . GLN B 1 199 ? 0.956 -24.226 3.056 1.00 92.68 177 GLN B C 1
ATOM 3055 O O . GLN B 1 199 ? 1.280 -25.363 3.39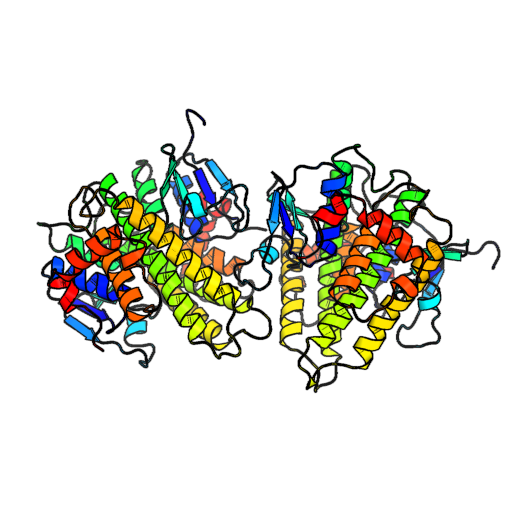7 1.00 92.49 177 GLN B O 1
ATOM 3061 N N . GLN B 1 200 ? -0.041 -23.558 3.632 1.00 97.36 178 GLN B N 1
ATOM 3062 C CA . GLN B 1 200 ? -0.813 -24.150 4.725 1.00 89.58 178 GLN B CA 1
ATOM 3063 C C . GLN B 1 200 ? -2.011 -24.922 4.201 1.00 81.63 178 GLN B C 1
ATOM 3064 O O . GLN B 1 200 ? -2.591 -25.743 4.908 1.00 103.11 178 GLN B O 1
ATOM 3070 N N . TYR B 1 201 ? -2.376 -24.662 2.956 1.00 71.25 179 TYR B N 1
ATOM 3071 C CA . TYR B 1 201 ? -3.579 -25.257 2.392 1.00 69.25 179 TYR B CA 1
ATOM 3072 C C . TYR B 1 201 ? -3.292 -25.942 1.053 1.00 68.47 179 TYR B C 1
ATOM 3073 O O . TYR B 1 201 ? -3.804 -25.539 -0.002 1.00 66.96 179 TYR B O 1
ATOM 3082 N N . PRO B 1 202 ? -2.463 -26.991 1.107 1.00 70.76 180 PRO B N 1
ATOM 3083 C CA . PRO B 1 202 ? -1.989 -27.779 -0.015 1.00 76.04 180 PRO B CA 1
ATOM 3084 C C . PRO B 1 202 ? -3.115 -28.123 -0.969 1.00 79.97 180 PRO B C 1
ATOM 3085 O O . PRO B 1 202 ? -3.001 -27.874 -2.167 1.00 87.26 180 PRO B O 1
ATOM 3089 N N . ASN B 1 203 ? -4.201 -28.679 -0.441 1.00 80.67 181 ASN B N 1
ATOM 3090 C CA . ASN B 1 203 ? -5.353 -29.014 -1.268 1.00 71.24 181 ASN B CA 1
ATOM 3091 C C . ASN B 1 203 ? -5.869 -27.816 -2.060 1.00 73.06 181 ASN B C 1
ATOM 3092 O O . ASN B 1 203 ? -6.190 -27.943 -3.243 1.00 74.33 181 ASN B O 1
ATOM 3097 N N . LEU B 1 204 ? -5.940 -26.654 -1.415 1.00 63.31 182 LEU B N 1
ATOM 3098 C CA . LEU B 1 204 ? -6.319 -25.428 -2.115 1.00 63.74 182 LEU B CA 1
ATOM 3099 C C . LEU B 1 204 ? -5.295 -25.121 -3.204 1.00 64.38 182 LEU B C 1
ATOM 3100 O O . LEU B 1 204 ? -5.654 -24.762 -4.332 1.00 60.11 182 LEU B O 1
ATOM 3105 N N . ALA B 1 205 ? -4.017 -25.278 -2.861 1.00 74.85 183 ALA B N 1
ATOM 3106 C CA . ALA B 1 205 ? -2.939 -25.104 -3.825 1.00 61.45 183 ALA B CA 1
ATOM 3107 C C . ALA B 1 205 ? -3.202 -25.946 -5.076 1.00 68.42 183 ALA B C 1
ATOM 3108 O O . ALA B 1 205 ? -3.210 -25.427 -6.193 1.00 74.23 183 ALA B O 1
ATOM 3110 N N . ARG B 1 206 ? -3.439 -27.240 -4.889 1.00 60.65 184 ARG B N 1
ATOM 3111 C CA . ARG B 1 206 ? -3.705 -28.126 -6.020 1.00 68.53 184 ARG B CA 1
ATOM 3112 C C . ARG B 1 206 ? -4.910 -27.657 -6.826 1.00 64.15 184 ARG B C 1
ATOM 3113 O O . ARG B 1 206 ? -4.923 -27.731 -8.051 1.00 61.60 184 ARG B O 1
ATOM 3121 N N . HIS B 1 207 ? -5.939 -27.209 -6.124 1.00 62.23 185 HIS B N 1
ATOM 3122 C CA . HIS B 1 207 ? -7.183 -26.853 -6.768 1.00 59.77 185 HIS B CA 1
ATOM 3123 C C . HIS B 1 207 ? -6.954 -25.650 -7.666 1.00 66.67 185 HIS B C 1
ATOM 3124 O O . HIS B 1 207 ? -7.508 -25.548 -8.768 1.00 62.23 185 HIS B O 1
ATOM 3131 N N . TYR B 1 208 ? -6.122 -24.746 -7.169 1.00 61.01 186 TYR B N 1
ATOM 3132 C CA . TYR B 1 208 ? -5.816 -23.494 -7.831 1.00 60.50 186 TYR B CA 1
ATOM 3133 C C . TYR B 1 208 ? -5.064 -23.733 -9.131 1.00 67.80 186 TYR B C 1
ATOM 3134 O O . TYR B 1 208 ? -5.442 -23.209 -10.191 1.00 64.52 186 TYR B O 1
ATOM 3143 N N . ALA B 1 209 ? -3.997 -24.522 -9.049 1.00 64.04 187 ALA B N 1
ATOM 3144 C CA . ALA B 1 209 ? -3.213 -24.861 -10.234 1.00 71.54 187 ALA B CA 1
ATOM 3145 C C . ALA B 1 209 ? -4.090 -25.493 -11.307 1.00 78.22 187 ALA B C 1
ATOM 3146 O O . ALA B 1 209 ? -3.977 -25.162 -12.484 1.00 86.89 187 ALA B O 1
ATOM 3148 N N . ALA B 1 210 ? -4.968 -26.401 -10.893 1.00 70.65 188 ALA B N 1
ATOM 3149 C CA . ALA B 1 210 ? -5.897 -27.034 -11.820 1.00 64.37 188 ALA B CA 1
ATOM 3150 C C . ALA B 1 210 ? -6.847 -26.002 -12.410 1.00 62.43 188 ALA B C 1
ATOM 3151 O O . ALA B 1 210 ? -7.160 -26.047 -13.602 1.00 71.58 188 ALA B O 1
ATOM 3153 N N . MET B 1 211 ? -7.312 -25.082 -11.566 1.00 61.81 189 MET B N 1
ATOM 3154 C CA . MET B 1 211 ? -8.106 -23.947 -12.027 1.00 66.60 189 MET B CA 1
ATOM 3155 C C . MET B 1 211 ? -7.265 -23.086 -12.962 1.00 65.55 189 MET B C 1
ATOM 3156 O O . MET B 1 211 ? -7.688 -22.757 -14.070 1.00 59.73 189 MET B O 1
ATOM 3161 N N . MET B 1 212 ? -6.063 -22.729 -12.515 1.00 74.21 190 MET B N 1
ATOM 3162 C CA . MET B 1 212 ? -5.176 -21.901 -13.329 1.00 77.81 190 MET B CA 1
ATOM 3163 C C . MET B 1 212 ? -5.073 -22.424 -14.758 1.00 96.13 190 MET B C 1
ATOM 3164 O O . MET B 1 212 ? -5.149 -21.655 -15.718 1.00 109.93 190 MET B O 1
ATOM 3169 N N . LYS B 1 213 ? -4.906 -23.736 -14.889 1.00 77.29 191 LYS B N 1
ATOM 3170 C CA . LYS B 1 213 ? -4.738 -24.366 -16.194 1.00 80.18 191 LYS B CA 1
ATOM 3171 C C . LYS B 1 213 ? -5.951 -24.238 -17.119 1.00 83.72 191 LYS B C 1
ATOM 3172 O O . LYS B 1 213 ? -5.897 -24.671 -18.269 1.00 80.16 191 LYS B O 1
ATOM 3178 N N . ARG B 1 214 ? -7.040 -23.650 -16.632 1.00 72.90 192 ARG B N 1
ATOM 3179 C CA . ARG B 1 214 ? -8.243 -23.533 -17.453 1.00 66.14 192 ARG B CA 1
ATOM 3180 C C . ARG B 1 214 ? -8.306 -22.197 -18.177 1.00 72.69 192 ARG B C 1
ATOM 3181 O O . ARG B 1 214 ? -8.120 -21.143 -17.575 1.00 71.23 192 ARG B O 1
ATOM 3189 N N . ALA B 1 215 ? -8.572 -22.249 -19.476 1.00 65.94 193 ALA B N 1
ATOM 3190 C CA . ALA B 1 215 ? -8.660 -21.041 -20.274 1.00 65.06 193 ALA B CA 1
ATOM 3191 C C . ALA B 1 215 ? -9.644 -20.066 -19.633 1.00 62.55 193 ALA B C 1
ATOM 3192 O O . ALA B 1 215 ? -9.291 -18.925 -19.336 1.00 78.41 193 ALA B O 1
ATOM 3194 N N . SER B 1 216 ? -10.869 -20.521 -19.391 1.00 63.87 194 SER B N 1
ATOM 3195 C CA . SER B 1 216 ? -11.881 -19.676 -18.765 1.00 60.34 194 SER B CA 1
ATOM 3196 C C . SER B 1 216 ? -11.307 -18.884 -17.584 1.00 65.05 194 SER B C 1
ATOM 3197 O O . SER B 1 216 ? -11.637 -17.720 -17.374 1.00 62.84 194 SER B O 1
ATOM 3200 N N . PHE B 1 217 ? -10.437 -19.521 -16.815 1.00 55.89 195 PHE B N 1
ATOM 3201 C CA . PHE B 1 217 ? -9.952 -18.922 -15.580 1.00 59.80 195 PHE B CA 1
ATOM 3202 C C . PHE B 1 217 ? -8.798 -17.947 -15.791 1.00 60.73 195 PHE B C 1
ATOM 3203 O O . PHE B 1 217 ? -8.742 -16.903 -15.154 1.00 65.73 195 PHE B O 1
ATOM 3211 N N . LYS B 1 218 ? -7.877 -18.275 -16.684 1.00 61.51 196 LYS B N 1
ATOM 3212 C CA . LYS B 1 218 ? -6.716 -17.424 -16.866 1.00 62.61 196 LYS B CA 1
ATOM 3213 C C . LYS B 1 218 ? -7.028 -16.220 -17.761 1.00 68.29 196 LYS B C 1
ATOM 3214 O O . LYS B 1 218 ? -6.342 -15.207 -17.705 1.00 68.50 196 LYS B O 1
ATOM 3220 N N . ASP B 1 219 ? -8.058 -16.328 -18.592 1.00 66.24 197 ASP B N 1
ATOM 3221 C CA . ASP B 1 219 ? -8.464 -15.193 -19.417 1.00 61.94 197 ASP B CA 1
ATOM 3222 C C . ASP B 1 219 ? -9.183 -14.135 -18.576 1.00 63.86 197 ASP B C 1
ATOM 3223 O O . ASP B 1 219 ? -9.358 -13.003 -19.014 1.00 76.12 197 ASP B O 1
ATOM 3228 N N . THR B 1 220 ? -9.594 -14.509 -17.368 1.00 59.95 198 THR B N 1
ATOM 3229 C CA . THR B 1 220 ? -10.389 -13.627 -16.520 1.00 58.54 198 THR B CA 1
ATOM 3230 C C . THR B 1 220 ? -9.605 -13.096 -15.322 1.00 60.88 198 THR B C 1
ATOM 3231 O O . THR B 1 220 ? -10.169 -12.437 -14.449 1.00 60.99 198 THR B O 1
ATOM 3235 N N . ALA B 1 221 ? -8.312 -13.397 -15.271 1.00 55.01 199 ALA B N 1
ATOM 3236 C CA . ALA B 1 221 ? -7.478 -12.914 -14.184 1.00 62.64 199 ALA B CA 1
ATOM 3237 C C . ALA B 1 221 ? -7.345 -11.392 -14.247 1.00 66.62 199 ALA B C 1
ATOM 3238 O O . ALA B 1 221 ? -7.429 -10.795 -15.322 1.00 63.26 199 ALA B O 1
ATOM 3240 N N . PRO B 1 222 ? -7.126 -10.755 -13.089 1.00 69.12 200 PRO B N 1
ATOM 3241 C CA . PRO B 1 222 ? -6.962 -9.304 -13.037 1.00 71.40 200 PRO B CA 1
ATOM 3242 C C . PRO B 1 222 ? -5.772 -8.822 -13.863 1.00 78.01 200 PRO B C 1
ATOM 3243 O O . PRO B 1 222 ? -4.660 -9.325 -13.695 1.00 82.51 200 PRO B O 1
ATOM 3247 N N . VAL B 1 223 ? -6.005 -7.861 -14.753 1.00 71.75 201 VAL B N 1
ATOM 3248 C CA . VAL B 1 223 ? -4.912 -7.197 -15.455 1.00 71.26 201 VAL B CA 1
ATOM 3249 C C . VAL B 1 223 ? -4.251 -6.234 -14.479 1.00 69.94 201 VAL B C 1
ATOM 3250 O O . VAL B 1 223 ? -4.938 -5.524 -13.744 1.00 76.78 201 VAL B O 1
ATOM 3254 N N . ILE B 1 224 ? -2.923 -6.232 -14.456 1.00 78.20 202 ILE B N 1
ATOM 3255 C CA . ILE B 1 224 ? -2.167 -5.328 -13.598 1.00 83.43 202 ILE B CA 1
ATOM 3256 C C . ILE B 1 224 ? -1.112 -4.560 -14.375 1.00 97.45 202 ILE B C 1
ATOM 3257 O O . ILE B 1 224 ? -1.410 -3.928 -15.389 1.00 109.69 202 ILE B O 1
ATOM 3258 N N . SER C 1 22 ? -27.875 -22.271 29.101 1.00 102.56 0 SER C N 1
ATOM 3259 C CA . SER C 1 22 ? -27.353 -21.776 30.409 1.00 101.72 0 SER C CA 1
ATOM 3260 C C . SER C 1 22 ? -27.272 -20.254 30.434 1.00 101.87 0 SER C C 1
ATOM 3261 O O . SER C 1 22 ? -27.580 -19.591 29.445 1.00 127.15 0 SER C O 1
ATOM 3264 N N . MET C 1 23 ? -26.849 -19.708 31.569 1.00 97.79 1 MET C N 1
ATOM 3265 C CA . MET C 1 23 ? -26.747 -18.262 31.738 1.00 77.75 1 MET C CA 1
ATOM 3266 C C . MET C 1 23 ? -25.527 -17.671 31.049 1.00 77.74 1 MET C C 1
ATOM 3267 O O . MET C 1 23 ? -24.491 -18.321 30.941 1.00 86.62 1 MET C O 1
ATOM 3272 N N . LYS C 1 24 ? -25.651 -16.424 30.606 1.00 70.94 2 LYS C N 1
ATOM 3273 C CA . LYS C 1 24 ? -24.567 -15.754 29.900 1.00 70.08 2 LYS C CA 1
ATOM 3274 C C . LYS C 1 24 ? -24.292 -14.377 30.473 1.00 73.40 2 LYS C C 1
ATOM 3275 O O . LYS C 1 24 ? -25.199 -13.557 30.609 1.00 77.35 2 LYS C O 1
ATOM 3277 N N . LEU C 1 25 ? -23.030 -14.126 30.802 1.00 67.49 3 LEU C N 1
ATOM 3278 C CA . LEU C 1 25 ? -22.615 -12.826 31.299 1.00 63.76 3 LEU C CA 1
ATOM 3279 C C . LEU C 1 25 ? -21.708 -12.128 30.292 1.00 71.10 3 LEU C C 1
ATOM 3280 O O . LEU C 1 25 ? -20.518 -12.419 30.212 1.00 76.89 3 LEU C O 1
ATOM 3285 N N . LEU C 1 26 ? -22.269 -11.212 29.513 1.00 71.32 4 LEU C N 1
ATOM 3286 C CA . LEU C 1 26 ? -21.441 -10.365 28.672 1.00 67.34 4 LEU C CA 1
ATOM 3287 C C . LEU C 1 26 ? -20.540 -9.506 29.572 1.00 71.39 4 LEU C C 1
ATOM 3288 O O . LEU C 1 26 ? -21.036 -8.742 30.392 1.00 61.86 4 LEU C O 1
ATOM 3293 N N . TYR C 1 27 ? -19.224 -9.647 29.433 1.00 63.21 5 TYR C N 1
ATOM 3294 C CA . TYR C 1 27 ? -18.284 -8.847 30.217 1.00 60.45 5 TYR C CA 1
ATOM 3295 C C . TYR C 1 27 ? -17.068 -8.449 29.390 1.00 58.39 5 TYR C C 1
ATOM 3296 O O . TYR C 1 27 ? -16.915 -8.881 28.246 1.00 58.38 5 TYR C O 1
ATOM 3305 N N . SER C 1 28 ? -16.185 -7.647 29.981 1.00 57.21 6 SER C N 1
ATOM 3306 C CA . SER C 1 28 ? -14.886 -7.357 29.357 1.00 65.62 6 SER C CA 1
ATOM 3307 C C . SER C 1 28 ? -13.743 -7.530 30.348 1.00 66.71 6 SER C C 1
ATOM 3308 O O . SER C 1 28 ? -13.950 -7.555 31.555 1.00 69.37 6 SER C O 1
ATOM 3311 N N . ASN C 1 29 ? -12.529 -7.627 29.833 1.00 69.29 7 ASN C N 1
ATOM 3312 C CA . ASN C 1 29 ? -11.364 -7.786 30.689 1.00 78.04 7 ASN C CA 1
ATOM 3313 C C . ASN C 1 29 ? -11.212 -6.719 31.761 1.00 74.98 7 ASN C C 1
ATOM 3314 O O . ASN C 1 29 ? -10.725 -6.994 32.854 1.00 72.77 7 ASN C O 1
ATOM 3319 N N . THR C 1 30 ? -11.630 -5.500 31.456 1.00 74.33 8 THR C N 1
ATOM 3320 C CA . THR C 1 30 ? -11.251 -4.380 32.307 1.00 81.40 8 THR C CA 1
ATOM 3321 C C . THR C 1 30 ? -12.347 -3.823 33.208 1.00 68.32 8 THR C C 1
ATOM 3322 O O . THR C 1 30 ? -12.038 -3.197 34.215 1.00 63.03 8 THR C O 1
ATOM 3326 N N . SER C 1 31 ? -13.614 -4.055 32.871 1.00 59.21 9 SER C N 1
ATOM 3327 C CA . SER C 1 31 ? -14.711 -3.445 33.633 1.00 55.07 9 SER C CA 1
ATOM 3328 C C . SER C 1 31 ? -14.821 -3.939 35.076 1.00 59.13 9 SER C C 1
ATOM 3329 O O . SER C 1 31 ? -15.092 -5.114 35.315 1.00 53.01 9 SER C O 1
ATOM 3332 N N . PRO C 1 32 ? -14.645 -3.027 36.044 1.00 58.37 10 PRO C N 1
ATOM 3333 C CA . PRO C 1 32 ? -14.702 -3.420 37.452 1.00 55.53 10 PRO C CA 1
ATOM 3334 C C . PRO C 1 32 ? -16.141 -3.721 37.877 1.00 58.86 10 PRO C C 1
ATOM 3335 O O . PRO C 1 32 ? -16.361 -4.458 38.844 1.00 53.35 10 PRO C O 1
ATOM 3339 N N . TYR C 1 33 ? -17.107 -3.167 37.149 1.00 48.45 11 TYR C N 1
ATOM 3340 C CA . TYR C 1 33 ? -18.523 -3.498 37.356 1.00 49.54 11 TYR C CA 1
ATOM 3341 C C . TYR C 1 33 ? -18.784 -4.957 37.013 1.00 64.93 11 TYR C C 1
ATOM 3342 O O . TYR C 1 33 ? -19.333 -5.700 37.827 1.00 62.65 11 TYR C O 1
ATOM 3351 N N . ALA C 1 34 ? -18.402 -5.359 35.801 1.00 59.25 12 ALA C N 1
ATOM 3352 C CA . ALA C 1 34 ? -18.605 -6.735 35.365 1.00 56.48 12 ALA C CA 1
ATOM 3353 C C . ALA C 1 34 ? -17.821 -7.676 36.255 1.00 53.34 12 ALA C C 1
ATOM 3354 O O . ALA C 1 34 ? -18.267 -8.784 36.556 1.00 50.56 12 ALA C O 1
ATOM 3356 N N . ARG C 1 35 ? -16.647 -7.233 36.682 1.00 59.16 13 ARG C N 1
ATOM 3357 C CA . ARG C 1 35 ? -15.856 -8.039 37.584 1.00 56.65 13 ARG C CA 1
ATOM 3358 C C . ARG C 1 35 ? -16.565 -8.263 38.918 1.00 65.63 13 ARG C C 1
ATOM 3359 O O . ARG C 1 35 ? -16.456 -9.341 39.514 1.00 73.14 13 ARG C O 1
ATOM 3367 N N . LYS C 1 36 ? -17.271 -7.243 39.396 1.00 65.14 14 LYS C N 1
ATOM 3368 C CA . LYS C 1 36 ? -18.022 -7.374 40.642 1.00 60.07 14 LYS C CA 1
ATOM 3369 C C . LYS C 1 36 ? -19.016 -8.526 40.490 1.00 63.29 14 LYS C C 1
ATOM 3370 O O . LYS C 1 36 ? -19.191 -9.338 41.403 1.00 51.88 14 LYS C O 1
ATOM 3376 N N . VAL C 1 37 ? -19.654 -8.603 39.324 1.00 52.27 15 VAL C N 1
ATOM 3377 C CA . VAL C 1 37 ? -20.555 -9.712 39.031 1.00 59.82 15 VAL C CA 1
ATOM 3378 C C . VAL C 1 37 ? -19.812 -11.054 38.927 1.00 58.56 15 VAL C C 1
ATOM 3379 O O . VAL C 1 37 ? -20.253 -12.066 39.472 1.00 57.08 15 VAL C O 1
ATOM 3383 N N . ARG C 1 38 ? -18.682 -11.062 38.228 1.00 54.76 16 ARG C N 1
ATOM 3384 C CA . ARG C 1 38 ? -17.903 -12.280 38.094 1.00 57.35 16 ARG C CA 1
ATOM 3385 C C . ARG C 1 38 ? -17.498 -12.812 39.467 1.00 57.34 16 ARG C C 1
ATOM 3386 O O . ARG C 1 38 ? -17.599 -14.005 39.733 1.00 66.66 16 ARG C O 1
ATOM 3394 N N . VAL C 1 39 ? -17.038 -11.930 40.343 1.00 57.46 17 VAL C N 1
ATOM 3395 C CA . VAL C 1 39 ? -16.595 -12.372 41.661 1.00 57.60 17 VAL C CA 1
ATOM 3396 C C . VAL C 1 39 ? -17.755 -12.966 42.451 1.00 57.49 17 VAL C C 1
ATOM 3397 O O . VAL C 1 39 ? -17.566 -13.854 43.282 1.00 72.11 17 VAL C O 1
ATOM 3401 N N . VAL C 1 40 ? -18.958 -12.473 42.195 1.00 59.26 18 VAL C N 1
ATOM 3402 C CA . VAL C 1 40 ? -20.120 -12.951 42.927 1.00 53.15 18 VAL C CA 1
ATOM 3403 C C . VAL C 1 40 ? -20.552 -14.339 42.482 1.00 59.14 18 VAL C C 1
ATOM 3404 O O . VAL C 1 40 ? -20.841 -15.182 43.328 1.00 67.78 18 VAL C O 1
ATOM 3408 N N . ALA C 1 41 ? -20.572 -14.591 41.172 1.00 59.47 19 ALA C N 1
ATOM 3409 C CA . ALA C 1 41 ? -20.867 -15.940 40.666 1.00 60.78 19 ALA C CA 1
ATOM 3410 C C . ALA C 1 41 ? -19.862 -16.975 41.158 1.00 62.94 19 ALA C C 1
ATOM 3411 O O . ALA C 1 41 ? -20.240 -18.075 41.553 1.00 59.31 19 ALA C O 1
ATOM 3413 N N . ALA C 1 42 ? -18.579 -16.633 41.119 1.00 62.53 20 ALA C N 1
ATOM 3414 C CA . ALA C 1 42 ? -17.558 -17.551 41.623 1.00 65.26 20 ALA C CA 1
ATOM 3415 C C . ALA C 1 42 ? -17.850 -17.883 43.083 1.00 66.05 20 ALA C C 1
ATOM 3416 O O . ALA C 1 42 ? -17.926 -19.047 43.462 1.00 69.66 20 ALA C O 1
ATOM 3418 N N . GLU C 1 43 ? -18.045 -16.858 43.890 1.00 67.62 21 GLU C N 1
ATOM 3419 C CA . GLU C 1 43 ? -18.281 -17.050 45.302 1.00 67.24 21 GLU C CA 1
ATOM 3420 C C . GLU C 1 43 ? -19.541 -17.869 45.501 1.00 73.26 21 GLU C C 1
ATOM 3421 O O . GLU C 1 43 ? -19.608 -18.700 46.388 1.00 76.91 21 GLU C O 1
ATOM 3427 N N . LYS C 1 44 ? -20.541 -17.634 44.670 1.00 68.47 22 LYS C N 1
ATOM 3428 C CA . LYS C 1 44 ? -21.788 -18.378 44.746 1.00 65.27 22 LYS C CA 1
ATOM 3429 C C . LYS C 1 44 ? -21.679 -19.805 44.231 1.00 68.08 22 LYS C C 1
ATOM 3430 O O . LYS C 1 44 ? -22.569 -20.614 44.442 1.00 66.91 22 LYS C O 1
ATOM 3436 N N . ARG C 1 45 ? -20.601 -20.094 43.518 1.00 72.79 23 ARG C N 1
ATOM 3437 C CA . ARG C 1 45 ? -20.449 -21.379 42.856 1.00 77.00 23 ARG C CA 1
ATOM 3438 C C . ARG C 1 45 ? -21.529 -21.545 41.805 1.00 74.06 23 ARG C C 1
ATOM 3439 O O . ARG C 1 45 ? -22.132 -22.595 41.682 1.00 74.62 23 ARG C O 1
ATOM 3447 N N . ILE C 1 46 ? -21.795 -20.483 41.066 1.00 73.16 24 ILE C N 1
ATOM 3448 C CA . ILE C 1 46 ? -22.845 -20.517 40.069 1.00 85.67 24 ILE C CA 1
ATOM 3449 C C . ILE C 1 46 ? -22.329 -20.848 38.678 1.00 84.49 24 ILE C C 1
ATOM 3450 O O . ILE C 1 46 ? -21.295 -20.346 38.248 1.00 82.83 24 ILE C O 1
ATOM 3455 N N . ASP C 1 47 ? -23.070 -21.694 37.977 1.00 98.23 25 ASP C N 1
ATOM 3456 C CA . ASP C 1 47 ? -22.738 -22.034 36.605 1.00 101.13 25 ASP C CA 1
ATOM 3457 C C . ASP C 1 47 ? -23.101 -20.857 35.709 1.00 83.36 25 ASP C C 1
ATOM 3458 O O . ASP C 1 47 ? -24.272 -20.648 35.387 1.00 82.47 25 ASP C O 1
ATOM 3463 N N . VAL C 1 48 ? -22.104 -20.071 35.324 1.00 71.10 26 VAL C N 1
ATOM 3464 C CA . VAL C 1 48 ? -22.364 -18.972 34.407 1.00 79.63 26 VAL C CA 1
ATOM 3465 C C . VAL C 1 48 ? -21.462 -19.013 33.181 1.00 74.50 26 VAL C C 1
ATOM 3466 O O . VAL C 1 48 ? -20.241 -18.950 33.280 1.00 73.87 26 VAL C O 1
ATOM 3470 N N . ASP C 1 49 ? -22.098 -19.128 32.024 1.00 78.25 27 ASP C N 1
ATOM 3471 C CA . ASP C 1 49 ? -21.445 -19.002 30.734 1.00 76.71 27 ASP C CA 1
ATOM 3472 C C . ASP C 1 49 ? -20.844 -17.599 30.592 1.00 78.36 27 ASP C C 1
ATOM 3473 O O . ASP C 1 49 ? -21.565 -16.628 30.372 1.00 78.06 27 ASP C O 1
ATOM 3478 N N . MET C 1 50 ? -19.536 -17.485 30.736 1.00 80.55 28 MET C N 1
ATOM 3479 C CA . MET C 1 50 ? -18.899 -16.187 30.644 1.00 75.76 28 MET C CA 1
ATOM 3480 C C . MET C 1 50 ? -18.659 -15.841 29.186 1.00 79.63 28 MET C C 1
ATOM 3481 O O . MET C 1 50 ? -18.093 -16.632 28.456 1.00 87.44 28 MET C O 1
ATOM 3486 N N . VAL C 1 51 ? -19.076 -14.657 28.764 1.00 82.18 29 VAL C N 1
ATOM 3487 C CA . VAL C 1 51 ? -18.889 -14.239 27.375 1.00 78.12 29 VAL C CA 1
ATOM 3488 C C . VAL C 1 51 ? -18.101 -12.940 27.259 1.00 75.91 29 VAL C C 1
ATOM 3489 O O . VAL C 1 51 ? -18.643 -11.857 27.449 1.00 77.26 29 VAL C O 1
ATOM 3493 N N . LEU C 1 52 ? -16.817 -13.054 26.945 1.00 73.50 30 LEU C N 1
ATOM 3494 C CA . LEU C 1 52 ? -15.974 -11.879 26.778 1.00 78.57 30 LEU C CA 1
ATOM 3495 C C . LEU C 1 52 ? -16.436 -11.060 25.579 1.00 74.90 30 LEU C C 1
ATOM 3496 O O . LEU C 1 52 ? -16.656 -11.594 24.492 1.00 74.64 30 LEU C O 1
ATOM 3501 N N . VAL C 1 53 ? -16.584 -9.758 25.779 1.00 73.06 31 VAL C N 1
ATOM 3502 C CA . VAL C 1 53 ? -17.066 -8.884 24.713 1.00 74.13 31 VAL C CA 1
ATOM 3503 C C . VAL C 1 53 ? -16.067 -7.757 24.457 1.00 73.71 31 VAL C C 1
ATOM 3504 O O . VAL C 1 53 ? -15.423 -7.257 25.382 1.00 86.42 31 VAL C O 1
ATOM 3508 N N . VAL C 1 54 ? -15.939 -7.373 23.193 1.00 78.52 32 VAL C N 1
ATOM 3509 C CA . VAL C 1 54 ? -14.927 -6.418 22.759 1.00 85.80 32 VAL C CA 1
ATOM 3510 C C . VAL C 1 54 ? -15.593 -5.125 22.310 1.00 91.36 32 VAL C C 1
ATOM 3511 O O . VAL C 1 54 ? -15.933 -4.965 21.139 1.00 98.98 32 VAL C O 1
ATOM 3515 N N . LEU C 1 55 ? -15.763 -4.200 23.246 1.00 83.82 33 LEU C N 1
ATOM 3516 C CA . LEU C 1 55 ? -16.581 -3.012 23.010 1.00 90.23 33 LEU C CA 1
ATOM 3517 C C . LEU C 1 55 ? -16.307 -2.286 21.692 1.00 85.07 33 LEU C C 1
ATOM 3518 O O . LEU C 1 55 ? -17.194 -1.637 21.149 1.00 84.25 33 LEU C O 1
ATOM 3523 N N . ALA C 1 56 ? -15.089 -2.403 21.177 1.00 81.21 34 ALA C N 1
ATOM 3524 C CA . ALA C 1 56 ? -14.697 -1.657 19.992 1.00 80.75 34 ALA C CA 1
ATOM 3525 C C . ALA C 1 56 ? -15.190 -2.305 18.701 1.00 88.32 34 ALA C C 1
ATOM 3526 O O . ALA C 1 56 ? -14.986 -1.764 17.616 1.00 96.08 34 ALA C O 1
ATOM 3528 N N . ASP C 1 57 ? -15.817 -3.471 18.812 1.00 85.81 35 ASP C N 1
ATOM 3529 C CA . ASP C 1 57 ? -16.396 -4.114 17.641 1.00 84.87 35 ASP C CA 1
ATOM 3530 C C . ASP C 1 57 ? -17.840 -3.668 17.483 1.00 85.29 35 ASP C C 1
ATOM 3531 O O . ASP C 1 57 ? -18.654 -3.848 18.390 1.00 88.48 35 ASP C O 1
ATOM 3536 N N . PRO C 1 58 ? -18.156 -3.060 16.334 1.00 77.92 36 PRO C N 1
ATOM 3537 C CA . PRO C 1 58 ? -19.516 -2.619 16.039 1.00 84.76 36 PRO C CA 1
ATOM 3538 C C . PRO C 1 58 ? -20.486 -3.794 16.000 1.00 82.65 36 PRO C C 1
ATOM 3539 O O . PRO C 1 58 ? -21.640 -3.657 16.407 1.00 89.30 36 PRO C O 1
ATOM 3543 N N . GLU C 1 59 ? -20.002 -4.953 15.598 1.00 82.85 37 GLU C N 1
ATOM 3544 C CA . GLU C 1 59 ? -20.841 -6.129 15.532 1.00 84.72 37 GLU C CA 1
ATOM 3545 C C . GLU C 1 59 ? -21.217 -6.542 16.930 1.00 87.97 37 GLU C C 1
ATOM 3546 O O . GLU C 1 59 ? -22.107 -7.352 17.126 1.00 103.10 37 GLU C O 1
ATOM 3552 N N . CYS C 1 60 ? -20.522 -5.980 17.906 1.00 83.80 38 CYS C N 1
ATOM 3553 C CA . CYS C 1 60 ? -20.708 -6.367 19.284 1.00 80.91 38 CYS C CA 1
ATOM 3554 C C . CYS C 1 60 ? -22.160 -6.161 19.642 1.00 94.10 38 CYS C C 1
ATOM 3555 O O . CYS C 1 60 ? -22.783 -5.206 19.214 1.00 102.82 38 CYS C O 1
ATOM 3558 N N . PRO C 1 61 ? -22.700 -7.102 20.396 1.00 87.05 39 PRO C N 1
ATOM 3559 C CA . PRO C 1 61 ? -24.141 -7.236 20.594 1.00 78.25 39 PRO C CA 1
ATOM 3560 C C . PRO C 1 61 ? -24.722 -6.575 21.830 1.00 78.71 39 PRO C C 1
ATOM 3561 O O . PRO C 1 61 ? -25.916 -6.702 22.042 1.00 70.68 39 PRO C O 1
ATOM 3565 N N . VAL C 1 62 ? -23.917 -5.881 22.621 1.00 65.46 40 VAL C N 1
ATOM 3566 C CA . VAL C 1 62 ? -24.354 -5.471 23.944 1.00 64.46 40 VAL C CA 1
ATOM 3567 C C . VAL C 1 62 ? -25.592 -4.594 23.906 1.00 73.00 40 VAL C C 1
ATOM 3568 O O . VAL C 1 62 ? -26.531 -4.810 24.658 1.00 58.45 40 VAL C O 1
ATOM 3572 N N . ALA C 1 63 ? -25.608 -3.646 22.984 1.00 65.04 41 ALA C N 1
ATOM 3573 C CA . ALA C 1 63 ? -26.713 -2.720 22.840 1.00 67.14 41 ALA C CA 1
ATOM 3574 C C . ALA C 1 63 ? -27.977 -3.475 22.481 1.00 65.22 41 ALA C C 1
ATOM 3575 O O . ALA C 1 63 ? -29.074 -3.036 22.753 1.00 76.15 41 ALA C O 1
ATOM 3577 N N . ASP C 1 64 ? -27.821 -4.592 21.803 1.00 58.49 42 ASP C N 1
ATOM 3578 C CA . ASP C 1 64 ? -28.960 -5.425 21.480 1.00 65.68 42 ASP C CA 1
ATOM 3579 C C . ASP C 1 64 ? -29.677 -6.031 22.681 1.00 72.78 42 ASP C C 1
ATOM 3580 O O . ASP C 1 64 ? -30.881 -6.230 22.632 1.00 67.71 42 ASP C O 1
ATOM 3585 N N . HIS C 1 65 ? -28.927 -6.399 23.716 1.00 57.13 43 HIS C N 1
ATOM 3586 C CA . HIS C 1 65 ? -29.519 -6.955 24.931 1.00 67.68 43 HIS C CA 1
ATOM 3587 C C . HIS C 1 65 ? -29.746 -5.987 26.105 1.00 67.88 43 HIS C C 1
ATOM 3588 O O . HIS C 1 65 ? -30.755 -6.068 26.780 1.00 72.59 43 HIS C O 1
ATOM 3595 N N . ASN C 1 66 ? -28.809 -5.080 26.344 1.00 61.51 44 ASN C N 1
ATOM 3596 C CA . ASN C 1 66 ? -29.014 -3.962 27.279 1.00 57.68 44 ASN C CA 1
ATOM 3597 C C . ASN C 1 66 ? -29.244 -2.676 26.481 1.00 72.91 44 ASN C C 1
ATOM 3598 O O . ASN C 1 66 ? -28.349 -2.221 25.768 1.00 63.46 44 ASN C O 1
ATOM 3603 N N . PRO C 1 67 ? -30.450 -2.094 26.580 1.00 78.23 45 PRO C N 1
ATOM 3604 C CA . PRO C 1 67 ? -30.757 -0.957 25.719 1.00 68.85 45 PRO C CA 1
ATOM 3605 C C . PRO C 1 67 ? -29.834 0.199 26.052 1.00 54.62 45 PRO C C 1
ATOM 3606 O O . PRO C 1 67 ? -29.602 1.075 25.225 1.00 70.23 45 PRO C O 1
ATOM 3610 N N . LEU C 1 68 ? -29.290 0.167 27.255 1.00 60.40 46 LEU C N 1
ATOM 3611 C CA . LEU C 1 68 ? -28.308 1.146 27.675 1.00 67.68 46 LEU C CA 1
ATOM 3612 C C . LEU C 1 68 ? -26.930 0.844 27.098 1.00 58.65 46 LEU C C 1
ATOM 3613 O O . LEU C 1 68 ? -25.980 1.574 27.351 1.00 58.91 46 LEU C O 1
ATOM 3618 N N . GLY C 1 69 ? -26.818 -0.239 26.340 1.00 53.89 47 GLY C N 1
ATOM 3619 C CA . GLY C 1 69 ? -25.543 -0.625 25.755 1.00 60.09 47 GLY C CA 1
ATOM 3620 C C . GLY C 1 69 ? -24.381 -0.686 26.737 1.00 58.58 47 GLY C C 1
ATOM 3621 O O . GLY C 1 69 ? -23.245 -0.362 26.388 1.00 62.40 47 GLY C O 1
ATOM 3622 N N . LYS C 1 70 ? -24.641 -1.105 27.966 1.00 52.77 48 LYS C N 1
ATOM 3623 C CA . LYS C 1 70 ? -23.549 -1.210 28.927 1.00 55.22 48 LYS C CA 1
ATOM 3624 C C . LYS C 1 70 ? -23.323 -2.620 29.413 1.00 48.13 48 LYS C C 1
ATOM 3625 O O . LYS C 1 70 ? -24.262 -3.401 29.582 1.00 55.47 48 LYS C O 1
ATOM 3631 N N . ILE C 1 71 ? -22.052 -2.944 29.605 1.00 51.32 49 ILE C N 1
ATOM 3632 C CA . ILE C 1 71 ? -21.649 -4.154 30.307 1.00 49.33 49 ILE C CA 1
ATOM 3633 C C . ILE C 1 71 ? -21.530 -3.779 31.794 1.00 54.35 49 ILE C C 1
ATOM 3634 O O . ILE C 1 71 ? -21.113 -2.672 32.123 1.00 59.23 49 ILE C O 1
ATOM 3639 N N . PRO C 1 72 ? -21.858 -4.714 32.702 1.00 51.04 50 PRO C N 1
ATOM 3640 C CA . PRO C 1 72 ? -22.281 -6.069 32.372 1.00 60.24 50 PRO C CA 1
ATOM 3641 C C . PRO C 1 72 ? -23.766 -6.226 32.080 1.00 52.06 50 PRO C C 1
ATOM 3642 O O . PRO C 1 72 ? -24.578 -5.334 32.353 1.00 52.92 50 PRO C O 1
ATOM 3646 N N . VAL C 1 73 ? -24.114 -7.386 31.548 1.00 56.03 51 VAL C N 1
ATOM 3647 C CA . VAL C 1 73 ? -25.502 -7.730 31.346 1.00 69.76 51 VAL C CA 1
ATOM 3648 C C . VAL C 1 73 ? -25.585 -9.241 31.448 1.00 69.92 51 VAL C C 1
ATOM 3649 O O . VAL C 1 73 ? -24.709 -9.957 30.971 1.00 72.29 51 VAL C O 1
ATOM 3653 N N . LEU C 1 74 ? -26.607 -9.719 32.139 1.00 69.96 52 LEU C N 1
ATOM 3654 C CA . LEU C 1 74 ? -26.786 -11.140 32.309 1.00 73.13 52 LEU C CA 1
ATOM 3655 C C . LEU C 1 74 ? -27.941 -11.551 31.411 1.00 76.79 52 LEU C C 1
ATOM 3656 O O . LEU C 1 74 ? -29.026 -10.970 31.472 1.00 64.06 52 LEU C O 1
ATOM 3661 N N . ILE C 1 75 ? -27.701 -12.521 30.541 1.00 73.83 53 ILE C N 1
ATOM 3662 C CA . ILE C 1 75 ? -28.773 -13.021 29.709 1.00 66.18 53 ILE C CA 1
ATOM 3663 C C . ILE C 1 75 ? -29.234 -14.341 30.308 1.00 79.45 53 ILE C C 1
ATOM 3664 O O . ILE C 1 75 ? -28.445 -15.274 30.474 1.00 86.45 53 ILE C O 1
ATOM 3669 N N . LEU C 1 76 ? -30.511 -14.393 30.665 1.00 75.17 54 LEU C N 1
ATOM 3670 C CA . LEU C 1 76 ? -31.087 -15.553 31.326 1.00 77.75 54 LEU C CA 1
ATOM 3671 C C . LEU C 1 76 ? -31.381 -16.673 30.333 1.00 86.00 54 LEU C C 1
ATOM 3672 O O . LEU C 1 76 ? -31.370 -16.451 29.121 1.00 84.78 54 LEU C O 1
ATOM 3677 N N . PRO C 1 77 ? -31.652 -17.884 30.845 1.00 88.95 55 PRO C N 1
ATOM 3678 C CA . PRO C 1 77 ? -31.946 -18.995 29.951 1.00 98.46 55 PRO C CA 1
ATOM 3679 C C . PRO C 1 77 ? -33.306 -18.723 29.348 1.00 105.75 55 PRO C C 1
ATOM 3680 O O . PRO C 1 77 ? -33.851 -19.535 28.602 1.00 101.16 55 PRO C O 1
ATOM 3684 N N . ASP C 1 78 ? -33.820 -17.548 29.684 1.00 110.95 56 ASP C N 1
ATOM 3685 C CA . ASP C 1 78 ? -35.152 -17.113 29.323 1.00 121.33 56 ASP C CA 1
ATOM 3686 C C . ASP C 1 78 ? -35.126 -16.291 28.036 1.00 111.55 56 ASP C C 1
ATOM 3687 O O . ASP C 1 78 ? -36.109 -16.238 27.304 1.00 95.24 56 ASP C O 1
ATOM 3692 N N . GLY C 1 79 ? -33.986 -15.663 27.764 1.00 119.36 57 GLY C N 1
ATOM 3693 C CA . GLY C 1 79 ? -33.872 -14.684 26.687 1.00 90.31 57 GLY C CA 1
ATOM 3694 C C . GLY C 1 79 ? -33.831 -13.285 27.283 1.00 90.93 57 GLY C C 1
ATOM 3695 O O . GLY C 1 79 ? -33.363 -12.338 26.653 1.00 89.44 57 GLY C O 1
ATOM 3696 N N . GLU C 1 80 ? -34.317 -13.163 28.516 1.00 86.47 58 GLU C N 1
ATOM 3697 C CA . GLU C 1 80 ? -34.367 -11.875 29.198 1.00 86.45 58 GLU C CA 1
ATOM 3698 C C . GLU C 1 80 ? -32.974 -11.395 29.570 1.00 82.07 58 GLU C C 1
ATOM 3699 O O . GLU C 1 80 ? -32.060 -12.194 29.790 1.00 81.57 58 GLU C O 1
ATOM 3705 N N . SER C 1 81 ? -32.838 -10.087 29.682 1.00 65.15 59 SER C N 1
ATOM 3706 C CA . SER C 1 81 ? -31.588 -9.487 30.077 1.00 67.20 59 SER C CA 1
ATOM 3707 C C . SER C 1 81 ? -31.736 -8.823 31.422 1.00 63.15 59 SER C C 1
ATOM 3708 O O . SER C 1 81 ? -32.764 -8.241 31.722 1.00 76.80 59 SER C O 1
ATOM 3711 N N . LEU C 1 82 ? -30.702 -8.940 32.236 1.00 68.81 60 LEU C N 1
ATOM 3712 C CA . LEU C 1 82 ? -30.654 -8.278 33.519 1.00 58.27 60 LEU C CA 1
ATOM 3713 C C . LEU C 1 82 ? -29.467 -7.352 33.546 1.00 55.42 60 LEU C C 1
ATOM 3714 O O . LEU C 1 82 ? -28.389 -7.715 33.123 1.00 60.23 60 LEU C O 1
ATOM 3719 N N . TYR C 1 83 ? -29.696 -6.137 34.011 1.00 54.25 61 TYR C N 1
ATOM 3720 C CA . TYR C 1 83 ? -28.664 -5.143 34.223 1.00 59.82 61 TYR C CA 1
ATOM 3721 C C . TYR C 1 83 ? -29.320 -4.201 35.209 1.00 71.13 61 TYR C C 1
ATOM 3722 O O . TYR C 1 83 ? -30.520 -4.260 35.366 1.00 48.96 61 TYR C O 1
ATOM 3731 N N . ASP C 1 84 ? -28.578 -3.347 35.889 1.00 65.16 62 ASP C N 1
ATOM 3732 C CA . ASP C 1 84 ? -27.144 -3.230 35.806 1.00 49.72 62 ASP C CA 1
ATOM 3733 C C . ASP C 1 84 ? -26.546 -4.162 36.837 1.00 48.08 62 ASP C C 1
ATOM 3734 O O . ASP C 1 84 ? -27.211 -5.056 37.308 1.00 41.93 62 ASP C O 1
ATOM 3739 N N . SER C 1 85 ? -25.294 -3.947 37.198 1.00 52.59 63 SER C N 1
ATOM 3740 C CA . SER C 1 85 ? -24.592 -4.857 38.085 1.00 48.43 63 SER C CA 1
ATOM 3741 C C . SER C 1 85 ? -25.282 -5.021 39.428 1.00 53.02 63 SER C C 1
ATOM 3742 O O . SER C 1 85 ? -25.337 -6.107 39.964 1.00 45.17 63 SER C O 1
ATOM 3745 N N . ARG C 1 86 ? -25.841 -3.946 39.948 1.00 53.86 64 ARG C N 1
ATOM 3746 C CA A ARG C 1 86 ? -26.557 -3.929 41.209 0.50 56.92 64 ARG C CA 1
ATOM 3747 C CA B ARG C 1 86 ? -26.538 -3.985 41.218 0.50 56.97 64 ARG C CA 1
ATOM 3748 C C . ARG C 1 86 ? -27.731 -4.913 41.154 1.00 54.72 64 ARG C C 1
ATOM 3749 O O . ARG C 1 86 ? -28.098 -5.544 42.128 1.00 45.21 64 ARG C O 1
ATOM 3764 N N . VAL C 1 87 ? -28.372 -4.939 40.000 1.00 49.66 65 VAL C N 1
ATOM 3765 C CA . VAL C 1 87 ? -29.553 -5.763 39.787 1.00 49.62 65 VAL C CA 1
ATOM 3766 C C . VAL C 1 87 ? -29.151 -7.217 39.588 1.00 65.68 65 VAL C C 1
ATOM 3767 O O . VAL C 1 87 ? -29.841 -8.133 40.041 1.00 53.70 65 VAL C O 1
ATOM 3771 N N . ILE C 1 88 ? -28.024 -7.417 38.912 1.00 58.46 66 ILE C N 1
ATOM 3772 C CA . ILE C 1 88 ? -27.591 -8.747 38.564 1.00 55.88 66 ILE C CA 1
ATOM 3773 C C . ILE C 1 88 ? -27.123 -9.476 39.816 1.00 52.04 66 ILE C C 1
ATOM 3774 O O . ILE C 1 88 ? -27.414 -10.657 40.003 1.00 54.88 66 ILE C O 1
ATOM 3779 N N . VAL C 1 89 ? -26.409 -8.772 40.682 1.00 50.59 67 VAL C N 1
ATOM 3780 C CA . VAL C 1 89 ? -25.864 -9.418 41.863 1.00 53.99 67 VAL C CA 1
ATOM 3781 C C . VAL C 1 89 ? -26.968 -9.870 42.802 1.00 50.38 67 VAL C C 1
ATOM 3782 O O . VAL C 1 89 ? -26.867 -10.927 43.418 1.00 55.80 67 VAL C O 1
ATOM 3786 N N . GLU C 1 90 ? -28.031 -9.084 42.906 1.00 54.36 68 GLU C N 1
ATOM 3787 C CA . GLU C 1 90 ? -29.144 -9.501 43.738 1.00 54.25 68 GLU C CA 1
ATOM 3788 C C . GLU C 1 90 ? -29.799 -10.747 43.164 1.00 51.69 68 GLU C C 1
ATOM 3789 O O . GLU C 1 90 ? -30.201 -11.649 43.899 1.00 52.77 68 GLU C O 1
ATOM 3795 N N . TYR C 1 91 ? -29.911 -10.792 41.844 1.00 62.88 69 TYR C N 1
ATOM 3796 C CA . TYR C 1 91 ? -30.468 -11.953 41.179 1.00 59.68 69 TYR C CA 1
ATOM 3797 C C . TYR C 1 91 ? -29.610 -13.195 41.441 1.00 55.19 69 TYR C C 1
ATOM 3798 O O . TYR C 1 91 ? -30.121 -14.286 41.655 1.00 59.52 69 TYR C O 1
ATOM 3807 N N . LEU C 1 92 ? -28.296 -13.016 41.426 1.00 61.91 70 LEU C N 1
ATOM 3808 C CA . LEU C 1 92 ? -27.392 -14.137 41.613 1.00 66.08 70 LEU C CA 1
ATOM 3809 C C . LEU C 1 92 ? -27.325 -14.595 43.076 1.00 77.92 70 LEU C C 1
ATOM 3810 O O . LEU C 1 92 ? -27.148 -15.780 43.343 1.00 71.65 70 LEU C O 1
ATOM 3815 N N . ASP C 1 93 ? -27.462 -13.671 44.024 1.00 60.68 71 ASP C N 1
ATOM 3816 C CA . ASP C 1 93 ? -27.308 -14.031 45.431 1.00 54.39 71 ASP C CA 1
ATOM 3817 C C . ASP C 1 93 ? -28.457 -14.917 45.894 1.00 65.58 71 ASP C C 1
ATOM 3818 O O . ASP C 1 93 ? -28.363 -15.584 46.924 1.00 82.97 71 ASP C O 1
ATOM 3823 N N . HIS C 1 94 ? -29.551 -14.895 45.147 1.00 71.64 72 HIS C N 1
ATOM 3824 C CA . HIS C 1 94 ? -30.740 -15.665 45.494 1.00 74.57 72 HIS C CA 1
ATOM 3825 C C . HIS C 1 94 ? -30.760 -17.076 44.913 1.00 76.87 72 HIS C C 1
ATOM 3826 O O . HIS C 1 94 ? -31.598 -17.888 45.268 1.00 89.65 72 HIS C O 1
ATOM 3833 N N . ARG C 1 95 ? -29.844 -17.357 44.002 1.00 72.64 73 ARG C N 1
ATOM 3834 C CA . ARG C 1 95 ? -29.765 -18.666 43.389 1.00 74.47 73 ARG C CA 1
ATOM 3835 C C . ARG C 1 95 ? -29.434 -19.749 44.395 1.00 88.15 73 ARG C C 1
ATOM 3836 O O . ARG C 1 95 ? -29.929 -20.859 44.301 1.00 98.11 73 ARG C O 1
ATOM 3844 N N . THR C 1 96 ? -28.566 -19.439 45.345 1.00 104.71 74 THR C N 1
ATOM 3845 C CA . THR C 1 96 ? -28.205 -20.427 46.340 1.00 96.88 74 THR C CA 1
ATOM 3846 C C . THR C 1 96 ? -27.876 -19.822 47.688 1.00 101.65 74 THR C C 1
ATOM 3847 O O . THR C 1 96 ? -27.631 -18.634 47.817 1.00 94.32 74 THR C O 1
ATOM 3851 N N . PRO C 1 97 ? -27.864 -20.677 48.694 1.00 113.95 75 PRO C N 1
ATOM 3852 C CA . PRO C 1 97 ? -27.559 -20.281 50.066 1.00 112.62 75 PRO C CA 1
ATOM 3853 C C . PRO C 1 97 ? -26.130 -20.660 50.377 1.00 109.19 75 PRO C C 1
ATOM 3854 O O . PRO C 1 97 ? -25.787 -20.853 51.532 1.00 119.22 75 PRO C O 1
ATOM 3858 N N . VAL C 1 98 ? -25.311 -20.773 49.340 1.00 108.76 76 VAL C N 1
ATOM 3859 C CA . VAL C 1 98 ? -23.924 -21.175 49.495 1.00 127.84 76 VAL C CA 1
ATOM 3860 C C . VAL C 1 98 ? -23.324 -20.165 50.429 1.00 145.44 76 VAL C C 1
ATOM 3861 O O . VAL C 1 98 ? -22.489 -20.475 51.282 1.00 147.83 76 VAL C O 1
ATOM 3865 N N . ALA C 1 99 ? -23.754 -18.935 50.234 1.00 126.46 77 ALA C N 1
ATOM 3866 C CA . ALA C 1 99 ? -23.407 -17.843 51.101 1.00 108.06 77 ALA C CA 1
ATOM 3867 C C . ALA C 1 99 ? -24.459 -16.821 50.798 1.00 95.16 77 ALA C C 1
ATOM 3868 O O . ALA C 1 99 ? -25.028 -16.829 49.720 1.00 98.49 77 ALA C O 1
ATOM 3870 N N . HIS C 1 100 ? -24.715 -15.922 51.725 1.00 87.34 78 HIS C N 1
ATOM 3871 C CA . HIS C 1 100 ? -25.594 -14.840 51.405 1.00 73.84 78 HIS C CA 1
ATOM 3872 C C . HIS C 1 100 ? -24.693 -13.642 51.315 1.00 72.70 78 HIS C C 1
ATOM 3873 O O . HIS C 1 100 ? -24.203 -13.148 52.320 1.00 67.22 78 HIS C O 1
ATOM 3880 N N . LEU C 1 101 ? -24.450 -13.203 50.092 1.00 66.06 79 LEU C N 1
ATOM 3881 C CA . LEU C 1 101 ? -23.659 -12.014 49.840 1.00 63.78 79 LEU C CA 1
ATOM 3882 C C . LEU C 1 101 ? -24.377 -10.753 50.293 1.00 53.37 79 LEU C C 1
ATOM 3883 O O . LEU C 1 101 ? -23.767 -9.815 50.758 1.00 64.20 79 LEU C O 1
ATOM 3888 N N . ILE C 1 102 ? -25.687 -10.749 50.125 1.00 59.19 80 ILE C N 1
ATOM 3889 C CA . ILE C 1 102 ? -26.548 -9.656 50.555 1.00 54.18 80 ILE C CA 1
ATOM 3890 C C . ILE C 1 102 ? -27.414 -10.191 51.684 1.00 48.99 80 ILE C C 1
ATOM 3891 O O . ILE C 1 102 ? -28.312 -10.995 51.446 1.00 60.77 80 ILE C O 1
ATOM 3896 N N . PRO C 1 103 ? -27.142 -9.759 52.919 1.00 50.23 81 PRO C N 1
ATOM 3897 C CA . PRO C 1 103 ? -27.909 -10.274 54.046 1.00 54.54 81 PRO C CA 1
ATOM 3898 C C . PRO C 1 103 ? -29.406 -10.175 53.807 1.00 58.80 81 PRO C C 1
ATOM 3899 O O . PRO C 1 103 ? -29.863 -9.423 52.941 1.00 58.93 81 PRO C O 1
ATOM 3903 N N . GLN C 1 104 ? -30.168 -10.946 54.566 1.00 63.37 82 GLN C N 1
ATOM 3904 C CA . GLN C 1 104 ? -31.609 -10.983 54.380 1.00 64.54 82 GLN C CA 1
ATOM 3905 C C . GLN C 1 104 ? -32.267 -9.934 55.264 1.00 62.30 82 GLN C C 1
ATOM 3906 O O . GLN C 1 104 ? -33.243 -9.311 54.875 1.00 57.45 82 GLN C O 1
ATOM 3912 N N . ASP C 1 105 ? -31.717 -9.723 56.456 1.00 64.20 83 ASP C N 1
ATOM 3913 C CA . ASP C 1 105 ? -32.257 -8.704 57.346 1.00 60.51 83 ASP C CA 1
ATOM 3914 C C . ASP C 1 105 ? -32.031 -7.326 56.735 1.00 57.96 83 ASP C C 1
ATOM 3915 O O . ASP C 1 105 ? -31.000 -7.082 56.121 1.00 57.32 83 ASP C O 1
ATOM 3920 N N . HIS C 1 106 ? -33.002 -6.435 56.926 1.00 57.82 84 HIS C N 1
ATOM 3921 C CA . HIS C 1 106 ? -32.972 -5.078 56.386 1.00 59.50 84 HIS C CA 1
ATOM 3922 C C . HIS C 1 106 ? -31.799 -4.224 56.889 1.00 53.83 84 HIS C C 1
ATOM 3923 O O . HIS C 1 106 ? -31.167 -3.506 56.117 1.00 53.05 84 HIS C O 1
ATOM 3930 N N . THR C 1 107 ? -31.521 -4.290 58.180 1.00 47.21 85 THR C N 1
ATOM 3931 C CA . THR C 1 107 ? -30.454 -3.487 58.768 1.00 53.99 85 THR C CA 1
ATOM 3932 C C . THR C 1 107 ? -29.123 -3.717 58.058 1.00 64.96 85 THR C C 1
ATOM 3933 O O . THR C 1 107 ? -28.411 -2.773 57.715 1.00 64.45 85 THR C O 1
ATOM 3937 N N . ALA C 1 108 ? -28.780 -4.980 57.855 1.00 65.98 86 ALA C N 1
ATOM 3938 C CA . ALA C 1 108 ? -27.505 -5.305 57.257 1.00 57.39 86 ALA C CA 1
ATOM 3939 C C . ALA C 1 108 ? -27.605 -5.294 55.737 1.00 46.99 86 ALA C C 1
ATOM 3940 O O . ALA C 1 108 ? -26.635 -4.998 55.064 1.00 44.16 86 ALA C O 1
ATOM 3942 N N . LYS C 1 109 ? -28.780 -5.583 55.177 1.00 50.91 87 LYS C N 1
ATOM 3943 C CA . LYS C 1 109 ? -28.915 -5.459 53.727 1.00 39.66 87 LYS C CA 1
ATOM 3944 C C . LYS C 1 109 ? -28.570 -4.026 53.313 1.00 42.94 87 LYS C C 1
ATOM 3945 O O . LYS C 1 109 ? -27.722 -3.783 52.454 1.00 42.04 87 LYS C O 1
ATOM 3951 N N . ILE C 1 110 ? -29.230 -3.075 53.957 1.00 55.46 88 ILE C N 1
ATOM 3952 C CA . ILE C 1 110 ? -29.067 -1.679 53.620 1.00 47.81 88 ILE C CA 1
ATOM 3953 C C . ILE C 1 110 ? -27.642 -1.209 53.908 1.00 49.18 88 ILE C C 1
ATOM 3954 O O . ILE C 1 110 ? -27.103 -0.368 53.193 1.00 46.86 88 ILE C O 1
ATOM 3959 N N . ALA C 1 111 ? -27.016 -1.765 54.934 1.00 47.71 89 ALA C N 1
ATOM 3960 C CA . ALA C 1 111 ? -25.647 -1.373 55.220 1.00 50.01 89 ALA C CA 1
ATOM 3961 C C . ALA C 1 111 ? -24.758 -1.783 54.059 1.00 53.04 89 ALA C C 1
ATOM 3962 O O . ALA C 1 111 ? -23.940 -1.001 53.580 1.00 62.04 89 ALA C O 1
ATOM 3964 N N . VAL C 1 112 ? -24.934 -3.015 53.604 1.00 51.28 90 VAL C N 1
ATOM 3965 C CA . VAL C 1 112 ? -24.123 -3.552 52.517 1.00 49.06 90 VAL C CA 1
ATOM 3966 C C . VAL C 1 112 ? -24.326 -2.767 51.226 1.00 48.11 90 VAL C C 1
ATOM 3967 O O . VAL C 1 112 ? -23.370 -2.449 50.523 1.00 48.83 90 VAL C O 1
ATOM 3971 N N . ARG C 1 113 ? -25.572 -2.448 50.907 1.00 44.99 91 ARG C N 1
ATOM 3972 C CA . ARG C 1 113 ? -25.837 -1.732 49.668 1.00 46.82 91 ARG C CA 1
ATOM 3973 C C . ARG C 1 113 ? -25.331 -0.294 49.700 1.00 50.79 91 ARG C C 1
ATOM 3974 O O . ARG C 1 113 ? -25.130 0.327 48.655 1.00 52.75 91 ARG C O 1
ATOM 3982 N N . ARG C 1 114 ? -25.103 0.230 50.899 1.00 57.22 92 ARG C N 1
ATOM 3983 C CA . ARG C 1 114 ? -24.602 1.591 51.032 1.00 47.87 92 ARG C CA 1
ATOM 3984 C C . ARG C 1 114 ? -23.113 1.638 50.686 1.00 51.18 92 ARG C C 1
ATOM 3985 O O . ARG C 1 114 ? -22.703 2.435 49.860 1.00 49.47 92 ARG C O 1
ATOM 3993 N N . TRP C 1 115 ? -22.321 0.771 51.313 1.00 42.59 93 TRP C N 1
ATOM 3994 C CA . TRP C 1 115 ? -20.937 0.514 50.905 1.00 53.75 93 TRP C CA 1
ATOM 3995 C C . TRP C 1 115 ? -20.796 0.318 49.392 1.00 66.17 93 TRP C C 1
ATOM 3996 O O . TRP C 1 115 ? -19.921 0.891 48.746 1.00 54.39 93 TRP C O 1
ATOM 4007 N N . GLU C 1 116 ? -21.633 -0.536 48.833 1.00 37.77 94 GLU C N 1
ATOM 4008 C CA . GLU C 1 116 ? -21.551 -0.810 47.401 1.00 46.63 94 GLU C CA 1
ATOM 4009 C C . GLU C 1 116 ? -21.704 0.451 46.571 1.00 54.93 94 GLU C C 1
ATOM 4010 O O . GLU C 1 116 ? -20.901 0.686 45.651 1.00 44.20 94 GLU C O 1
ATOM 4016 N N . ALA C 1 117 ? -22.734 1.246 46.894 1.00 43.66 95 ALA C N 1
ATOM 4017 C CA . ALA C 1 117 ? -23.024 2.501 46.188 1.00 48.57 95 ALA C CA 1
ATOM 4018 C C . ALA C 1 117 ? -21.873 3.489 46.342 1.00 52.58 95 ALA C C 1
ATOM 4019 O O . ALA C 1 117 ? -21.559 4.258 45.437 1.00 44.50 95 ALA C O 1
ATOM 4021 N N . LEU C 1 118 ? -21.245 3.487 47.502 1.00 36.57 96 LEU C N 1
ATOM 4022 C CA . LEU C 1 118 ? -20.054 4.305 47.654 1.00 47.14 96 LEU C CA 1
ATOM 4023 C C . LEU C 1 118 ? -18.959 3.787 46.723 1.00 52.02 96 LEU C C 1
ATOM 4024 O O . LEU C 1 118 ? -18.390 4.536 45.931 1.00 51.43 96 LEU C O 1
ATOM 4029 N N . ALA C 1 119 ? -18.670 2.496 46.810 1.00 49.22 97 ALA C N 1
ATOM 4030 C CA . ALA C 1 119 ? -17.655 1.907 45.954 1.00 51.70 97 ALA C CA 1
ATOM 4031 C C . ALA C 1 119 ? -17.968 2.192 44.476 1.00 58.29 97 ALA C C 1
ATOM 4032 O O . ALA C 1 119 ? -17.151 2.759 43.756 1.00 62.93 97 ALA C O 1
ATOM 4034 N N . ASP C 1 120 ? -19.148 1.774 44.034 1.00 46.45 98 ASP C N 1
ATOM 4035 C CA . ASP C 1 120 ? -19.617 2.053 42.682 1.00 51.61 98 ASP C CA 1
ATOM 4036 C C . ASP C 1 120 ? -19.437 3.535 42.354 1.00 49.04 98 ASP C C 1
ATOM 4037 O O . ASP C 1 120 ? -19.108 3.900 41.226 1.00 50.73 98 ASP C O 1
ATOM 4042 N N . GLY C 1 121 ? -19.657 4.390 43.345 1.00 51.98 99 GLY C N 1
ATOM 4043 C CA . GLY C 1 121 ? -19.594 5.830 43.124 1.00 56.22 99 GLY C CA 1
ATOM 4044 C C . GLY C 1 121 ? -18.165 6.286 42.926 1.00 50.85 99 GLY C C 1
ATOM 4045 O O . GLY C 1 121 ? -17.861 7.021 41.993 1.00 61.53 99 GLY C O 1
ATOM 4046 N N . VAL C 1 122 ? -17.275 5.840 43.800 1.00 51.31 100 VAL C N 1
ATOM 4047 C CA . VAL C 1 122 ? -15.873 6.187 43.663 1.00 45.70 100 VAL C CA 1
ATOM 4048 C C . VAL C 1 122 ? -15.336 5.615 42.367 1.00 57.56 100 VAL C C 1
ATOM 4049 O O . VAL C 1 122 ? -14.475 6.214 41.721 1.00 53.87 100 VAL C O 1
ATOM 4053 N N . THR C 1 123 ? -15.868 4.464 41.974 1.00 48.66 101 THR C N 1
ATOM 4054 C CA . THR C 1 123 ? -15.470 3.861 40.718 1.00 61.22 101 THR C CA 1
ATOM 4055 C C . THR C 1 123 ? -15.959 4.738 39.553 1.00 52.04 101 THR C C 1
ATOM 4056 O O . THR C 1 123 ? -15.223 4.987 38.594 1.00 60.38 101 THR C O 1
ATOM 4060 N N . ASP C 1 124 ? -17.200 5.203 39.646 1.00 57.15 102 ASP C N 1
ATOM 4061 C CA . ASP C 1 124 ? -17.750 6.150 38.675 1.00 45.21 102 ASP C CA 1
ATOM 4062 C C . ASP C 1 124 ? -16.861 7.395 38.550 1.00 47.70 102 ASP C C 1
ATOM 4063 O O . ASP C 1 124 ? -16.579 7.866 37.453 1.00 50.35 102 ASP C O 1
ATOM 4068 N N . ALA C 1 125 ? -16.438 7.941 39.685 1.00 53.69 103 ALA C N 1
ATOM 4069 C CA . ALA C 1 125 ? -15.686 9.181 39.659 1.00 50.93 103 ALA C CA 1
ATOM 4070 C C . ALA C 1 125 ? -14.341 8.949 38.993 1.00 50.64 103 ALA C C 1
ATOM 4071 O O . ALA C 1 125 ? -13.851 9.792 38.253 1.00 63.98 103 ALA C O 1
ATOM 4073 N N . ALA C 1 126 ? -13.764 7.779 39.235 1.00 55.87 104 ALA C N 1
ATOM 4074 C CA . ALA C 1 126 ? -12.443 7.471 38.728 1.00 46.69 104 ALA C CA 1
ATOM 4075 C C . ALA C 1 126 ? -12.490 7.132 37.247 1.00 53.77 104 ALA C C 1
ATOM 4076 O O . ALA C 1 126 ? -11.550 7.417 36.513 1.00 61.57 104 ALA C O 1
ATOM 4078 N N . VAL C 1 127 ? -13.590 6.529 36.811 1.00 53.88 105 VAL C N 1
ATOM 4079 C CA . VAL C 1 127 ? -13.781 6.237 35.400 1.00 56.19 105 VAL C CA 1
ATOM 4080 C C . VAL C 1 127 ? -13.958 7.526 34.615 1.00 65.44 105 VAL C C 1
ATOM 4081 O O . VAL C 1 127 ? -13.305 7.738 33.592 1.00 69.98 105 VAL C O 1
ATOM 4085 N N . ALA C 1 128 ? -14.858 8.379 35.094 1.00 64.75 106 ALA C N 1
ATOM 4086 C CA . ALA C 1 128 ? -15.098 9.676 34.468 1.00 56.51 106 ALA C CA 1
ATOM 4087 C C . ALA C 1 128 ? -13.795 10.465 34.278 1.00 64.41 106 ALA C C 1
ATOM 4088 O O . ALA C 1 128 ? -13.525 10.966 33.191 1.00 69.43 106 ALA C O 1
ATOM 4090 N N . ALA C 1 129 ? -12.993 10.584 35.335 1.00 59.01 107 ALA C N 1
ATOM 4091 C CA . ALA C 1 129 ? -11.726 11.313 35.242 1.00 58.92 107 ALA C CA 1
ATOM 4092 C C . ALA C 1 129 ? -10.858 10.727 34.134 1.00 54.78 107 ALA C C 1
ATOM 4093 O O . ALA C 1 129 ? -10.268 11.451 33.349 1.00 65.17 107 ALA C O 1
ATOM 4095 N N . VAL C 1 130 ? -10.803 9.405 34.057 1.00 63.98 108 VAL C N 1
ATOM 4096 C CA . VAL C 1 130 ? -10.135 8.750 32.934 1.00 66.45 108 VAL C CA 1
ATOM 4097 C C . VAL C 1 130 ? -10.720 9.190 31.585 1.00 61.12 108 VAL C C 1
ATOM 4098 O O . VAL C 1 130 ? -9.990 9.655 30.714 1.00 77.03 108 VAL C O 1
ATOM 4102 N N . MET C 1 131 ? -12.033 9.046 31.411 1.00 66.39 109 MET C N 1
ATOM 4103 C CA . MET C 1 131 ? -12.665 9.414 30.142 1.00 58.68 109 MET C CA 1
ATOM 4104 C C . MET C 1 131 ? -12.324 10.847 29.749 1.00 61.96 109 MET C C 1
ATOM 4105 O O . MET C 1 131 ? -12.074 11.136 28.584 1.00 74.95 109 MET C O 1
ATOM 4110 N N . GLU C 1 132 ? -12.316 11.748 30.722 1.00 67.07 110 GLU C N 1
ATOM 4111 C CA . GLU C 1 132 ? -11.976 13.138 30.449 1.00 65.23 110 GLU C CA 1
ATOM 4112 C C . GLU C 1 132 ? -10.579 13.242 29.861 1.00 70.30 110 GLU C C 1
ATOM 4113 O O . GLU C 1 132 ? -10.322 14.073 28.991 1.00 75.76 110 GLU C O 1
ATOM 4119 N N . GLY C 1 133 ? -9.676 12.402 30.353 1.00 67.82 111 GLY C N 1
ATOM 4120 C CA . GLY C 1 133 ? -8.308 12.383 29.865 1.00 85.26 111 GLY C CA 1
ATOM 4121 C C . GLY C 1 133 ? -8.212 11.762 28.487 1.00 80.82 111 GLY C C 1
ATOM 4122 O O . GLY C 1 133 ? -7.175 11.854 27.831 1.00 82.54 111 GLY C O 1
ATOM 4123 N N . ARG C 1 134 ? -9.297 11.132 28.045 1.00 77.24 112 ARG C N 1
ATOM 4124 C CA . ARG C 1 134 ? -9.326 10.499 26.729 1.00 86.08 112 ARG C CA 1
ATOM 4125 C C . ARG C 1 134 ? -9.980 11.371 25.657 1.00 88.14 112 ARG C C 1
ATOM 4126 O O . ARG C 1 134 ? -10.039 10.982 24.492 1.00 91.06 112 ARG C O 1
ATOM 4134 N N . ARG C 1 135 ? -10.488 12.521 26.072 1.00 96.87 113 ARG C N 1
ATOM 4135 C CA . ARG C 1 135 ? -11.005 13.514 25.149 1.00 92.51 113 ARG C CA 1
ATOM 4136 C C . ARG C 1 135 ? -9.835 14.164 24.434 1.00 102.68 113 ARG C C 1
ATOM 4137 O O . ARG C 1 135 ? -8.733 14.220 24.969 1.00 98.85 113 ARG C O 1
ATOM 4145 N N . PRO C 1 136 ? -10.084 14.688 23.242 1.00 111.36 114 PRO C N 1
ATOM 4146 C CA . PRO C 1 136 ? -9.031 15.325 22.463 1.00 116.00 114 PRO C CA 1
ATOM 4147 C C . PRO C 1 136 ? -8.468 16.477 23.257 1.00 134.74 114 PRO C C 1
ATOM 4148 O O . PRO C 1 136 ? -9.200 17.181 23.947 1.00 140.56 114 PRO C O 1
ATOM 4152 N N . GLU C 1 137 ? -7.165 16.674 23.134 1.00 138.08 115 GLU C N 1
ATOM 4153 C CA . GLU C 1 137 ? -6.355 17.381 24.105 1.00 134.25 115 GLU C CA 1
ATOM 4154 C C . GLU C 1 137 ? -6.892 18.785 24.285 1.00 144.41 115 GLU C C 1
ATOM 4155 O O . GLU C 1 137 ? -6.854 19.345 25.379 1.00 142.57 115 GLU C O 1
ATOM 4161 N N . GLY C 1 138 ? -7.385 19.352 23.194 1.00 137.53 116 GLY C N 1
ATOM 4162 C CA . GLY C 1 138 ? -7.976 20.670 23.222 1.00 121.37 116 GLY C CA 1
ATOM 4163 C C . GLY C 1 138 ? -9.168 20.681 24.147 1.00 111.29 116 GLY C C 1
ATOM 4164 O O . GLY C 1 138 ? -9.367 21.622 24.906 1.00 106.13 116 GLY C O 1
ATOM 4165 N N . MET C 1 139 ? -9.958 19.620 24.078 1.00 103.83 117 MET C N 1
ATOM 4166 C CA . MET C 1 139 ? -11.234 19.562 24.770 1.00 95.24 117 MET C CA 1
ATOM 4167 C C . MET C 1 139 ? -11.161 18.982 26.178 1.00 93.44 117 MET C C 1
ATOM 4168 O O . MET C 1 139 ? -12.160 18.886 26.869 1.00 92.54 117 MET C O 1
ATOM 4173 N N . GLN C 1 140 ? -9.971 18.600 26.604 1.00 92.79 118 GLN C N 1
ATOM 4174 C CA . GLN C 1 140 ? -9.812 18.083 27.938 1.00 92.11 118 GLN C CA 1
ATOM 4175 C C . GLN C 1 140 ? -10.204 19.207 28.866 1.00 89.60 118 GLN C C 1
ATOM 4176 O O . GLN C 1 140 ? -9.776 20.335 28.680 1.00 94.29 118 GLN C O 1
ATOM 4182 N N . ASP C 1 141 ? -11.008 18.914 29.875 1.00 78.46 119 ASP C N 1
ATOM 4183 C CA . ASP C 1 141 ? -11.349 19.939 30.852 1.00 81.07 119 ASP C CA 1
ATOM 4184 C C . ASP C 1 141 ? -10.682 19.689 32.201 1.00 84.13 119 ASP C C 1
ATOM 4185 O O . ASP C 1 141 ? -10.899 18.651 32.840 1.00 78.14 119 ASP C O 1
ATOM 4190 N N . SER C 1 142 ? -9.884 20.665 32.627 1.00 83.23 120 SER C N 1
ATOM 4191 C CA . SER C 1 142 ? -9.068 20.567 33.835 1.00 86.89 120 SER C CA 1
ATOM 4192 C C . SER C 1 142 ? -9.873 20.539 35.141 1.00 85.14 120 SER C C 1
ATOM 4193 O O . SER C 1 142 ? -9.504 19.844 36.085 1.00 81.29 120 SER C O 1
ATOM 4196 N N . ALA C 1 143 ? -10.963 21.300 35.197 1.00 86.80 121 ALA C N 1
ATOM 4197 C CA . ALA C 1 143 ? -11.782 21.368 36.407 1.00 83.39 121 ALA C CA 1
ATOM 4198 C C . ALA C 1 143 ? -12.539 20.064 36.615 1.00 79.81 121 ALA C C 1
ATOM 4199 O O . ALA C 1 143 ? -12.593 19.517 37.719 1.00 81.51 121 ALA C O 1
ATOM 4201 N N . VAL C 1 144 ? -13.123 19.565 35.535 1.00 80.79 122 VAL C N 1
ATOM 4202 C CA . VAL C 1 144 ? -13.793 18.287 35.566 1.00 66.49 122 VAL C CA 1
ATOM 4203 C C . VAL C 1 144 ? -12.910 17.243 36.231 1.00 67.18 122 VAL C C 1
ATOM 4204 O O . VAL C 1 144 ? -13.308 16.601 37.200 1.00 71.47 122 VAL C O 1
ATOM 4208 N N . ILE C 1 145 ? -11.704 17.063 35.714 1.00 66.13 123 ILE C N 1
ATOM 4209 C CA . ILE C 1 145 ? -10.870 15.983 36.216 1.00 71.98 123 ILE C CA 1
ATOM 4210 C C . ILE C 1 145 ? -10.653 16.115 37.721 1.00 66.77 123 ILE C C 1
ATOM 4211 O O . ILE C 1 145 ? -10.836 15.153 38.458 1.00 62.64 123 ILE C O 1
ATOM 4216 N N . GLU C 1 146 ? -10.284 17.312 38.170 1.00 75.27 124 GLU C N 1
ATOM 4217 C CA . GLU C 1 146 ? -10.080 17.566 39.595 1.00 77.87 124 GLU C CA 1
ATOM 4218 C C . GLU C 1 146 ? -11.329 17.244 40.399 1.00 81.89 124 GLU C C 1
ATOM 4219 O O . GLU C 1 146 ? -11.256 16.616 41.457 1.00 81.62 124 GLU C O 1
ATOM 4225 N N . LYS C 1 147 ? -12.475 17.692 39.902 1.00 68.57 125 LYS C N 1
ATOM 4226 C CA . LYS C 1 147 ? -13.736 17.419 40.571 1.00 74.06 125 LYS C CA 1
ATOM 4227 C C . LYS C 1 147 ? -13.848 15.923 40.858 1.00 74.27 125 LYS C C 1
ATOM 4228 O O . LYS C 1 147 ? -13.875 15.507 42.020 1.00 73.24 125 LYS C O 1
ATOM 4234 N N . GLN C 1 148 ? -13.885 15.116 39.800 1.00 73.07 126 GLN C N 1
ATOM 4235 C CA . GLN C 1 148 ? -14.008 13.664 39.944 1.00 65.94 126 GLN C CA 1
ATOM 4236 C C . GLN C 1 148 ? -13.010 13.078 40.939 1.00 66.36 126 GLN C C 1
ATOM 4237 O O . GLN C 1 148 ? -13.390 12.347 41.850 1.00 61.09 126 GLN C O 1
ATOM 4243 N N . LEU C 1 149 ? -11.734 13.404 40.756 1.00 70.19 127 LEU C N 1
ATOM 4244 C CA . LEU C 1 149 ? -10.674 12.878 41.603 1.00 65.03 127 LEU C CA 1
ATOM 4245 C C . LEU C 1 149 ? -10.880 13.264 43.061 1.00 71.35 127 LEU C C 1
ATOM 4246 O O . LEU C 1 149 ? -10.384 12.594 43.970 1.00 65.10 127 LEU C O 1
ATOM 4251 N N . ASN C 1 150 ? -11.588 14.365 43.279 1.00 66.28 128 ASN C N 1
ATOM 4252 C CA . ASN C 1 150 ? -11.964 14.759 44.624 1.00 63.66 128 ASN C CA 1
ATOM 4253 C C . ASN C 1 150 ? -13.052 13.836 45.171 1.00 63.51 128 ASN C C 1
ATOM 4254 O O . ASN C 1 150 ? -13.031 13.467 46.344 1.00 59.69 128 ASN C O 1
ATOM 4259 N N . LYS C 1 151 ? -13.992 13.434 44.322 1.00 56.55 129 LYS C N 1
ATOM 4260 C CA . LYS C 1 151 ? -14.927 12.397 44.738 1.00 58.49 129 LYS C CA 1
ATOM 4261 C C . LYS C 1 151 ? -14.143 11.143 45.183 1.00 79.40 129 LYS C C 1
ATOM 4262 O O . LYS C 1 151 ? -14.290 10.647 46.311 1.00 58.02 129 LYS C O 1
ATOM 4268 N N . VAL C 1 152 ? -13.291 10.654 44.289 1.00 58.67 130 VAL C N 1
ATOM 4269 C CA . VAL C 1 152 ? -12.561 9.417 44.508 1.00 53.53 130 VAL C CA 1
ATOM 4270 C C . VAL C 1 152 ? -11.803 9.455 45.826 1.00 59.13 130 VAL C C 1
ATOM 4271 O O . VAL C 1 152 ? -11.746 8.458 46.560 1.00 50.16 130 VAL C O 1
ATOM 4275 N N . GLU C 1 153 ? -11.243 10.621 46.126 1.00 64.55 131 GLU C N 1
ATOM 4276 C CA . GLU C 1 153 ? -10.430 10.810 47.318 1.00 65.25 131 GLU C CA 1
ATOM 4277 C C . GLU C 1 153 ? -11.252 10.868 48.601 1.00 72.42 131 GLU C C 1
ATOM 4278 O O . GLU C 1 153 ? -10.802 10.424 49.662 1.00 56.58 131 GLU C O 1
ATOM 4284 N N . ARG C 1 154 ? -12.452 11.431 48.516 1.00 72.38 132 ARG C N 1
ATOM 4285 C CA . ARG C 1 154 ? -13.322 11.455 49.677 1.00 73.21 132 ARG C CA 1
ATOM 4286 C C . ARG C 1 154 ? -13.735 10.044 50.053 1.00 64.57 132 ARG C C 1
ATOM 4287 O O . ARG C 1 154 ? -13.475 9.596 51.168 1.00 80.99 132 ARG C O 1
ATOM 4295 N N . GLY C 1 155 ? -14.378 9.348 49.121 1.00 64.40 133 GLY C N 1
ATOM 4296 C CA . GLY C 1 155 ? -14.778 7.960 49.348 1.00 63.21 133 GLY C CA 1
ATOM 4297 C C . GLY C 1 155 ? -13.616 7.153 49.906 1.00 58.74 133 GLY C C 1
ATOM 4298 O O . GLY C 1 155 ? -13.729 6.459 50.930 1.00 42.50 133 GLY C O 1
ATOM 4299 N N . LEU C 1 156 ? -12.482 7.233 49.230 1.00 50.98 134 LEU C N 1
ATOM 4300 C CA . LEU C 1 156 ? -11.352 6.476 49.683 1.00 54.41 134 LEU C CA 1
ATOM 4301 C C . LEU C 1 156 ? -11.153 6.829 51.152 1.00 58.78 134 LEU C C 1
ATOM 4302 O O . LEU C 1 156 ? -11.210 5.956 52.017 1.00 55.74 134 LEU C O 1
ATOM 4307 N N . ARG C 1 157 ? -10.952 8.111 51.442 1.00 60.66 135 ARG C N 1
ATOM 4308 C CA . ARG C 1 157 ? -10.689 8.508 52.824 1.00 78.20 135 ARG C CA 1
ATOM 4309 C C . ARG C 1 157 ? -11.717 7.854 53.734 1.00 74.66 135 ARG C C 1
ATOM 4310 O O . ARG C 1 157 ? -11.382 7.334 54.788 1.00 56.46 135 ARG C O 1
ATOM 4318 N N . ARG C 1 158 ? -12.970 7.869 53.295 1.00 47.74 136 ARG C N 1
ATOM 4319 C CA . ARG C 1 158 ? -14.096 7.470 54.128 1.00 61.18 136 ARG C CA 1
ATOM 4320 C C . ARG C 1 158 ? -14.101 5.977 54.420 1.00 55.19 136 ARG C C 1
ATOM 4321 O O . ARG C 1 158 ? -14.157 5.548 55.575 1.00 67.41 136 ARG C O 1
ATOM 4329 N N . MET C 1 159 ? -14.067 5.199 53.350 1.00 66.43 137 MET C N 1
ATOM 4330 C CA . MET C 1 159 ? -14.023 3.754 53.445 1.00 54.89 137 MET C CA 1
ATOM 4331 C C . MET C 1 159 ? -12.871 3.277 54.296 1.00 59.04 137 MET C C 1
ATOM 4332 O O . MET C 1 159 ? -12.981 2.275 54.992 1.00 66.75 137 MET C O 1
ATOM 4337 N N . ASP C 1 160 ? -11.759 3.995 54.241 1.00 64.02 138 ASP C N 1
ATOM 4338 C CA . ASP C 1 160 ? -10.597 3.613 55.021 1.00 57.52 138 ASP C CA 1
ATOM 4339 C C . ASP C 1 160 ? -10.842 3.890 56.499 1.00 69.47 138 ASP C C 1
ATOM 4340 O O . ASP C 1 160 ? -10.439 3.120 57.369 1.00 59.28 138 ASP C O 1
ATOM 4345 N N . GLN C 1 161 ? -11.503 4.999 56.791 1.00 80.19 139 GLN C N 1
ATOM 4346 C CA . GLN C 1 161 ? -11.941 5.230 58.151 1.00 69.98 139 GLN C CA 1
ATOM 4347 C C . GLN C 1 161 ? -12.950 4.148 58.517 1.00 63.97 139 GLN C C 1
ATOM 4348 O O . GLN C 1 161 ? -12.863 3.548 59.580 1.00 55.39 139 GLN C O 1
ATOM 4354 N N . ASP C 1 162 ? -13.898 3.862 57.641 1.00 51.58 140 ASP C N 1
ATOM 4355 C CA . ASP C 1 162 ? -14.970 2.951 58.010 1.00 47.37 140 ASP C CA 1
ATOM 4356 C C . ASP C 1 162 ? -14.471 1.548 58.325 1.00 48.54 140 ASP C C 1
ATOM 4357 O O . ASP C 1 162 ? -15.109 0.807 59.040 1.00 62.94 140 ASP C O 1
ATOM 4362 N N . LEU C 1 163 ? -13.322 1.192 57.785 1.00 58.32 141 LEU C N 1
ATOM 4363 C CA . LEU C 1 163 ? -12.761 -0.136 57.967 1.00 53.70 141 LEU C CA 1
ATOM 4364 C C . LEU C 1 163 ? -11.770 -0.231 59.128 1.00 58.60 141 LEU C C 1
ATOM 4365 O O . LEU C 1 163 ? -11.006 -1.176 59.217 1.00 67.44 141 LEU C O 1
ATOM 4370 N N . GLU C 1 164 ? -11.776 0.756 60.006 1.00 73.21 142 GLU C N 1
ATOM 4371 C CA . GLU C 1 164 ? -10.690 0.920 60.951 1.00 76.94 142 GLU C CA 1
ATOM 4372 C C . GLU C 1 164 ? -10.467 -0.287 61.864 1.00 74.20 142 GLU C C 1
ATOM 4373 O O . GLU C 1 164 ? -9.338 -0.722 62.013 1.00 121.41 142 GLU C O 1
ATOM 4379 N N . LYS C 1 165 ? -11.510 -0.866 62.438 1.00 81.80 143 LYS C N 1
ATOM 4380 C CA . LYS C 1 165 ? -11.308 -2.065 63.250 1.00 83.43 143 LYS C CA 1
ATOM 4381 C C . LYS C 1 165 ? -11.922 -3.324 62.665 1.00 82.34 143 LYS C C 1
ATOM 4382 O O . LYS C 1 165 ? -11.941 -4.368 63.304 1.00 73.10 143 LYS C O 1
ATOM 4388 N N . ARG C 1 166 ? -12.442 -3.199 61.455 1.00 66.52 144 ARG C N 1
ATOM 4389 C CA . ARG C 1 166 ? -13.211 -4.257 60.835 1.00 64.76 144 ARG C CA 1
ATOM 4390 C C . ARG C 1 166 ? -12.386 -5.271 60.059 1.00 64.21 144 ARG C C 1
ATOM 4391 O O . ARG C 1 166 ? -11.396 -4.931 59.441 1.00 65.52 144 ARG C O 1
ATOM 4399 N N . LYS C 1 167 ? -12.809 -6.524 60.093 1.00 69.02 145 LYS C N 1
ATOM 4400 C CA . LYS C 1 167 ? -12.259 -7.536 59.197 1.00 77.06 145 LYS C CA 1
ATOM 4401 C C . LYS C 1 167 ? -12.848 -7.273 57.818 1.00 68.02 145 LYS C C 1
ATOM 4402 O O . LYS C 1 167 ? -12.119 -7.142 56.834 1.00 66.96 145 LYS C O 1
ATOM 4408 N N . TRP C 1 168 ? -14.176 -7.183 57.770 1.00 67.18 146 TRP C N 1
ATOM 4409 C CA . TRP C 1 168 ? -14.901 -6.848 56.547 1.00 62.37 146 TRP C CA 1
ATOM 4410 C C . TRP C 1 168 ? -15.789 -5.632 56.778 1.00 69.64 146 TRP C C 1
ATOM 4411 O O . TRP C 1 168 ? -15.880 -5.113 57.892 1.00 62.36 146 TRP C O 1
ATOM 4422 N N . CYS C 1 169 ? -16.463 -5.198 55.717 1.00 58.29 147 CYS C N 1
ATOM 4423 C CA . CYS C 1 169 ? -17.285 -4.000 55.763 1.00 54.67 147 CYS C CA 1
ATOM 4424 C C . CYS C 1 169 ? -18.416 -4.087 56.784 1.00 55.29 147 CYS C C 1
ATOM 4425 O O . CYS C 1 169 ? -18.632 -3.155 57.559 1.00 66.74 147 CYS C O 1
ATOM 4428 N N . VAL C 1 170 ? -19.139 -5.201 56.797 1.00 53.40 148 VAL C N 1
ATOM 4429 C CA . VAL C 1 170 ? -20.367 -5.251 57.577 1.00 44.66 148 VAL C CA 1
ATOM 4430 C C . VAL C 1 170 ? -20.543 -6.476 58.457 1.00 47.01 148 VAL C C 1
ATOM 4431 O O . VAL C 1 170 ? -20.602 -7.604 57.974 1.00 55.44 148 VAL C O 1
ATOM 4435 N N . ASN C 1 171 ? -20.630 -6.250 59.762 1.00 62.46 149 ASN C N 1
ATOM 4436 C CA . ASN C 1 171 ? -20.964 -7.322 60.676 1.00 56.76 149 ASN C CA 1
ATOM 4437 C C . ASN C 1 171 ? -19.924 -8.436 60.627 1.00 55.25 149 ASN C C 1
ATOM 4438 O O . ASN C 1 171 ? -20.147 -9.545 61.113 1.00 61.39 149 ASN C O 1
ATOM 4443 N N . GLU C 1 172 ? -18.787 -8.150 60.027 1.00 63.94 150 GLU C N 1
ATOM 4444 C CA . GLU C 1 172 ? -17.691 -9.087 60.046 1.00 62.14 150 GLU C CA 1
ATOM 4445 C C . GLU C 1 172 ? -17.988 -10.294 59.202 1.00 60.43 150 GLU C C 1
ATOM 4446 O O . GLU C 1 172 ? -17.360 -11.318 59.356 1.00 73.94 150 GLU C O 1
ATOM 4452 N N . SER C 1 173 ? -18.946 -10.190 58.305 1.00 69.07 151 SER C N 1
ATOM 4453 C CA . SER C 1 173 ? -19.206 -11.304 57.425 1.00 64.17 151 SER C CA 1
ATOM 4454 C C . SER C 1 173 ? -18.911 -10.879 56.019 1.00 63.29 151 SER C C 1
ATOM 4455 O O . SER C 1 173 ? -19.401 -9.867 55.564 1.00 67.03 151 SER C O 1
ATOM 4458 N N . PHE C 1 174 ? -18.140 -11.678 55.310 1.00 66.26 152 PHE C N 1
ATOM 4459 C CA . PHE C 1 174 ? -17.762 -11.323 53.966 1.00 60.69 152 PHE C CA 1
ATOM 4460 C C . PHE C 1 174 ? -19.050 -11.170 53.182 1.00 68.74 152 PHE C C 1
ATOM 4461 O O . PHE C 1 174 ? -19.983 -11.939 53.349 1.00 63.02 152 PHE C O 1
ATOM 4469 N N . SER C 1 175 ? -19.092 -10.140 52.349 1.00 63.85 153 SER C N 1
ATOM 4470 C CA . SER C 1 175 ? -20.320 -9.683 51.732 1.00 71.92 153 SER C CA 1
ATOM 4471 C C . SER C 1 175 ? -20.053 -8.965 50.428 1.00 65.67 153 SER C C 1
ATOM 4472 O O . SER C 1 175 ? -18.918 -8.730 50.055 1.00 54.33 153 SER C O 1
ATOM 4475 N N . LEU C 1 176 ? -21.127 -8.613 49.749 1.00 47.07 154 LEU C N 1
ATOM 4476 C CA . LEU C 1 176 ? -21.045 -7.901 48.496 1.00 48.85 154 LEU C CA 1
ATOM 4477 C C . LEU C 1 176 ? -20.317 -6.590 48.717 1.00 45.09 154 LEU C C 1
ATOM 4478 O O . LEU C 1 176 ? -19.554 -6.161 47.876 1.00 44.89 154 LEU C O 1
ATOM 4483 N N . ALA C 1 177 ? -20.560 -5.953 49.850 1.00 49.56 155 ALA C N 1
ATOM 4484 C CA . ALA C 1 177 ? -19.790 -4.771 50.227 1.00 55.52 155 ALA C CA 1
ATOM 4485 C C . ALA C 1 177 ? -18.283 -4.991 50.027 1.00 41.97 155 ALA C C 1
ATOM 4486 O O . ALA C 1 177 ? -17.569 -4.098 49.579 1.00 55.32 155 ALA C O 1
ATOM 4488 N N . ASP C 1 178 ? -17.800 -6.184 50.348 1.00 51.38 156 ASP C N 1
ATOM 4489 C CA . ASP C 1 178 ? -16.356 -6.430 50.310 1.00 60.48 156 ASP C CA 1
ATOM 4490 C C . ASP C 1 178 ? -15.922 -6.657 48.867 1.00 58.23 156 ASP C C 1
ATOM 4491 O O . ASP C 1 178 ? -14.852 -6.226 48.439 1.00 66.77 156 ASP C O 1
ATOM 4496 N N . ILE C 1 179 ? -16.765 -7.343 48.116 1.00 60.87 157 ILE C N 1
ATOM 4497 C CA . ILE C 1 179 ? -16.492 -7.569 46.714 1.00 62.10 157 ILE C CA 1
ATOM 4498 C C . ILE C 1 179 ? -16.334 -6.218 46.018 1.00 52.69 157 ILE C C 1
ATOM 4499 O O . ILE C 1 179 ? -15.384 -5.993 45.260 1.00 56.27 157 ILE C O 1
ATOM 4504 N N . ALA C 1 180 ? -17.254 -5.310 46.317 1.00 54.06 158 ALA C N 1
ATOM 4505 C CA . ALA C 1 180 ? -17.325 -4.016 45.647 1.00 49.66 158 ALA C CA 1
ATOM 4506 C C . ALA C 1 180 ? -16.129 -3.123 45.944 1.00 59.52 158 ALA C C 1
ATOM 4507 O O . ALA C 1 180 ? -15.689 -2.370 45.076 1.00 52.55 158 ALA C O 1
ATOM 4509 N N . VAL C 1 181 ? -15.619 -3.187 47.173 1.00 44.22 159 VAL C N 1
ATOM 4510 C CA . VAL C 1 181 ? -14.447 -2.415 47.523 1.00 55.22 159 VAL C CA 1
ATOM 4511 C C . VAL C 1 181 ? -13.284 -2.932 46.690 1.00 64.53 159 VAL C C 1
ATOM 4512 O O . VAL C 1 181 ? -12.574 -2.160 46.035 1.00 61.71 159 VAL C O 1
ATOM 4516 N N . GLY C 1 182 ? -13.112 -4.251 46.709 1.00 64.71 160 GLY C N 1
ATOM 4517 C CA . GLY C 1 182 ? -12.112 -4.916 45.889 1.00 64.02 160 GLY C CA 1
ATOM 4518 C C . GLY C 1 182 ? -12.122 -4.477 44.433 1.00 55.06 160 GLY C C 1
ATOM 4519 O O . GLY C 1 182 ? -11.108 -4.016 43.916 1.00 66.74 160 GLY C O 1
ATOM 4520 N N . CYS C 1 183 ? -13.260 -4.615 43.758 1.00 60.83 161 CYS C N 1
ATOM 4521 C CA . CYS C 1 183 ? -13.303 -4.314 42.329 1.00 62.12 161 CYS C CA 1
ATOM 4522 C C . CYS C 1 183 ? -13.008 -2.856 42.072 1.00 62.01 161 CYS C C 1
ATOM 4523 O O . CYS C 1 183 ? -12.623 -2.475 40.971 1.00 56.70 161 CYS C O 1
ATOM 4526 N N . MET C 1 184 ? -13.193 -2.044 43.106 1.00 54.57 162 MET C N 1
ATOM 4527 C CA . MET C 1 184 ? -12.902 -0.627 43.017 1.00 52.99 162 MET C CA 1
ATOM 4528 C C . MET C 1 184 ? -11.395 -0.425 43.158 1.00 55.26 162 MET C C 1
ATOM 4529 O O . MET C 1 184 ? -10.767 0.2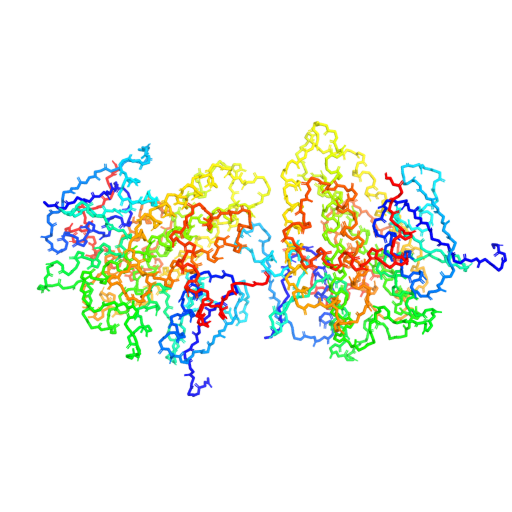75 42.361 1.00 54.99 162 MET C O 1
ATOM 4534 N N . LEU C 1 185 ? -10.809 -1.054 44.167 1.00 54.02 163 LEU C N 1
ATOM 4535 C CA . LEU C 1 185 ? -9.370 -0.957 44.349 1.00 50.61 163 LEU C CA 1
ATOM 4536 C C . LEU C 1 185 ? -8.690 -1.454 43.073 1.00 58.10 163 LEU C C 1
ATOM 4537 O O . LEU C 1 185 ? -7.776 -0.817 42.556 1.00 61.83 163 LEU C O 1
ATOM 4542 N N . GLY C 1 186 ? -9.157 -2.585 42.556 1.00 64.07 164 GLY C N 1
ATOM 4543 C CA . GLY C 1 186 ? -8.661 -3.104 41.288 1.00 64.32 164 GLY C CA 1
ATOM 4544 C C . GLY C 1 186 ? -8.530 -2.053 40.192 1.00 68.57 164 GLY C C 1
ATOM 4545 O O . GLY C 1 186 ? -7.448 -1.859 39.639 1.00 69.87 164 GLY C O 1
ATOM 4546 N N . TYR C 1 187 ? -9.628 -1.371 39.876 1.00 53.35 165 TYR C N 1
ATOM 4547 C CA . TYR C 1 187 ? -9.607 -0.347 38.837 1.00 57.00 165 TYR C CA 1
ATOM 4548 C C . TYR C 1 187 ? -8.525 0.700 39.094 1.00 55.99 165 TYR C C 1
ATOM 4549 O O . TYR C 1 187 ? -7.802 1.094 38.174 1.00 65.26 165 TYR C O 1
ATOM 4558 N N . LEU C 1 188 ? -8.404 1.148 40.340 1.00 64.87 166 LEU C N 1
ATOM 4559 C CA . LEU C 1 188 ? -7.346 2.096 40.696 1.00 58.82 166 LEU C CA 1
ATOM 4560 C C . LEU C 1 188 ? -5.968 1.521 40.395 1.00 65.48 166 LEU C C 1
ATOM 4561 O O . LEU C 1 188 ? -5.094 2.207 39.858 1.00 71.47 166 LEU C O 1
ATOM 4566 N N . GLU C 1 189 ? -5.773 0.259 40.755 1.00 71.51 167 GLU C N 1
ATOM 4567 C CA . GLU C 1 189 ? -4.557 -0.451 40.399 1.00 69.16 167 GLU C CA 1
ATOM 4568 C C . GLU C 1 189 ? -4.354 -0.376 38.902 1.00 68.83 167 GLU C C 1
ATOM 4569 O O . GLU C 1 189 ? -3.253 -0.113 38.428 1.00 73.97 167 GLU C O 1
ATOM 4575 N N . LEU C 1 190 ? -5.429 -0.614 38.158 1.00 64.56 168 LEU C N 1
ATOM 4576 C CA . LEU C 1 190 ? -5.344 -0.654 36.707 1.00 71.20 168 LEU C CA 1
ATOM 4577 C C . LEU C 1 190 ? -4.987 0.702 36.109 1.00 66.32 168 LEU C C 1
ATOM 4578 O O . LEU C 1 190 ? -4.053 0.807 35.332 1.00 68.71 168 LEU C O 1
ATOM 4583 N N . ARG C 1 191 ? -5.727 1.738 36.488 1.00 71.01 169 ARG C N 1
ATOM 4584 C CA . ARG C 1 191 ? -5.639 3.028 35.814 1.00 62.54 169 ARG C CA 1
ATOM 4585 C C . ARG C 1 191 ? -4.975 4.137 36.624 1.00 65.00 169 ARG C C 1
ATOM 4586 O O . ARG C 1 191 ? -4.646 5.178 36.068 1.00 68.16 169 ARG C O 1
ATOM 4594 N N . TYR C 1 192 ? -4.801 3.946 37.930 1.00 67.29 170 TYR C N 1
ATOM 4595 C CA . TYR C 1 192 ? -4.118 4.965 38.743 1.00 78.99 170 TYR C CA 1
ATOM 4596 C C . TYR C 1 192 ? -2.854 4.471 39.437 1.00 74.48 170 TYR C C 1
ATOM 4597 O O . TYR C 1 192 ? -2.652 4.725 40.624 1.00 75.61 170 TYR C O 1
ATOM 4606 N N . GLN C 1 193 ? -2.003 3.785 38.681 1.00 82.42 171 GLN C N 1
ATOM 4607 C CA . GLN C 1 193 ? -0.743 3.259 39.204 1.00 84.82 171 GLN C CA 1
ATOM 4608 C C . GLN C 1 193 ? 0.018 4.319 39.987 1.00 92.56 171 GLN C C 1
ATOM 4609 O O . GLN C 1 193 ? 0.688 4.018 40.975 1.00 104.23 171 GLN C O 1
ATOM 4615 N N . HIS C 1 194 ? -0.078 5.562 39.531 1.00 86.87 172 HIS C N 1
ATOM 4616 C CA . HIS C 1 194 ? 0.647 6.657 40.157 1.00 88.60 172 HIS C CA 1
ATOM 4617 C C . HIS C 1 194 ? 0.163 6.870 41.582 1.00 83.89 172 HIS C C 1
ATOM 4618 O O . HIS C 1 194 ? 0.867 7.462 42.395 1.00 93.02 172 HIS C O 1
ATOM 4625 N N . LEU C 1 195 ? -1.042 6.390 41.875 1.00 82.70 173 LEU C N 1
ATOM 4626 C CA . LEU C 1 195 ? -1.617 6.513 43.210 1.00 84.10 173 LEU C CA 1
ATOM 4627 C C . LEU C 1 195 ? -0.992 5.531 44.193 1.00 95.18 173 LEU C C 1
ATOM 4628 O O . LEU C 1 195 ? -1.021 4.322 43.978 1.00 110.21 173 LEU C O 1
ATOM 4633 N N . ASP C 1 196 ? -0.428 6.064 45.271 1.00 89.80 174 ASP C N 1
ATOM 4634 C CA . ASP C 1 196 ? 0.154 5.245 46.325 1.00 90.32 174 ASP C CA 1
ATOM 4635 C C . ASP C 1 196 ? -0.876 5.028 47.426 1.00 93.57 174 ASP C C 1
ATOM 4636 O O . ASP C 1 196 ? -0.597 5.220 48.611 1.00 77.41 174 ASP C O 1
ATOM 4641 N N . TRP C 1 197 ? -2.074 4.632 47.024 1.00 78.44 175 TRP C N 1
ATOM 4642 C CA . TRP C 1 197 ? -3.183 4.515 47.952 1.00 72.32 175 TRP C CA 1
ATOM 4643 C C . TRP C 1 197 ? -2.942 3.501 49.072 1.00 79.79 175 TRP C C 1
ATOM 4644 O O . TRP C 1 197 ? -3.436 3.677 50.193 1.00 83.53 175 TRP C O 1
ATOM 4655 N N . LYS C 1 198 ? -2.194 2.449 48.779 1.00 73.92 176 LYS C N 1
ATOM 4656 C CA . LYS C 1 198 ? -1.975 1.420 49.771 1.00 68.38 176 LYS C CA 1
ATOM 4657 C C . LYS C 1 198 ? -1.289 2.036 50.958 1.00 80.76 176 LYS C C 1
ATOM 4658 O O . LYS C 1 198 ? -1.638 1.761 52.093 1.00 75.55 176 LYS C O 1
ATOM 4664 N N . GLN C 1 199 ? -0.302 2.873 50.695 1.00 85.34 177 GLN C N 1
ATOM 4665 C CA . GLN C 1 199 ? 0.355 3.601 51.757 1.00 82.25 177 GLN C CA 1
ATOM 4666 C C . GLN C 1 199 ? -0.594 4.585 52.399 1.00 85.48 177 GLN C C 1
ATOM 4667 O O . GLN C 1 199 ? -0.589 4.745 53.610 1.00 81.87 177 GLN C O 1
ATOM 4673 N N . GLN C 1 200 ? -1.385 5.265 51.574 1.00 74.04 178 GLN C N 1
ATOM 4674 C CA . GLN C 1 200 ? -2.327 6.266 52.063 1.00 81.61 178 GLN C CA 1
ATOM 4675 C C . GLN C 1 200 ? -3.444 5.714 52.935 1.00 94.24 178 GLN C C 1
ATOM 4676 O O . GLN C 1 200 ? -3.771 6.290 53.964 1.00 102.06 178 GLN C O 1
ATOM 4682 N N . TYR C 1 201 ? -4.032 4.599 52.524 1.00 73.14 179 TYR C N 1
ATOM 4683 C CA . TYR C 1 201 ? -5.114 4.016 53.291 1.00 72.02 179 TYR C CA 1
ATOM 4684 C C . TYR C 1 201 ? -4.772 2.597 53.676 1.00 76.84 179 TYR C C 1
ATOM 4685 O O . TYR C 1 201 ? -5.005 1.668 52.921 1.00 73.35 179 TYR C O 1
ATOM 4694 N N . PRO C 1 202 ? -4.204 2.450 54.863 1.00 69.45 180 PRO C N 1
ATOM 4695 C CA . PRO C 1 202 ? -3.730 1.161 55.367 1.00 70.55 180 PRO C CA 1
ATOM 4696 C C . PRO C 1 202 ? -4.827 0.134 55.549 1.00 68.82 180 PRO C C 1
ATOM 4697 O O . PRO C 1 202 ? -4.655 -1.032 55.231 1.00 64.64 180 PRO C O 1
ATOM 4701 N N . ASN C 1 203 ? -5.955 0.579 56.066 1.00 71.68 181 ASN C N 1
ATOM 4702 C CA . ASN C 1 203 ? -7.081 -0.304 56.273 1.00 76.84 181 ASN C CA 1
ATOM 4703 C C . ASN C 1 203 ? -7.575 -0.846 54.956 1.00 68.77 181 ASN C C 1
ATOM 4704 O O . ASN C 1 203 ? -7.950 -1.997 54.856 1.00 80.07 181 ASN C O 1
ATOM 4709 N N . LEU C 1 204 ? -7.571 0.000 53.941 1.00 80.04 182 LEU C N 1
ATOM 4710 C CA . LEU C 1 204 ? -7.934 -0.415 52.599 1.00 56.66 182 LEU C CA 1
ATOM 4711 C C . LEU C 1 204 ? -6.958 -1.454 52.064 1.00 76.92 182 LEU C C 1
ATOM 4712 O O . LEU C 1 204 ? -7.359 -2.372 51.361 1.00 59.50 182 LEU C O 1
ATOM 4717 N N . ALA C 1 205 ? -5.671 -1.292 52.378 1.00 61.91 183 ALA C N 1
ATOM 4718 C CA . ALA C 1 205 ? -4.644 -2.229 51.919 1.00 79.23 183 ALA C CA 1
ATOM 4719 C C . ALA C 1 205 ? -4.808 -3.630 52.496 1.00 83.48 183 ALA C C 1
ATOM 4720 O O . ALA C 1 205 ? -4.774 -4.607 51.763 1.00 95.79 183 ALA C O 1
ATOM 4722 N N . ARG C 1 206 ? -5.037 -3.720 53.799 1.00 72.90 184 ARG C N 1
ATOM 4723 C CA . ARG C 1 206 ? -5.474 -4.968 54.422 1.00 75.21 184 ARG C CA 1
ATOM 4724 C C . ARG C 1 206 ? -6.586 -5.616 53.613 1.00 79.00 184 ARG C C 1
ATOM 4725 O O . ARG C 1 206 ? -6.439 -6.720 53.091 1.00 96.85 184 ARG C O 1
ATOM 4733 N N . HIS C 1 207 ? -7.713 -4.918 53.536 1.00 64.02 185 HIS C N 1
ATOM 4734 C CA . HIS C 1 207 ? -8.890 -5.423 52.841 1.00 65.52 185 HIS C CA 1
ATOM 4735 C C . HIS C 1 207 ? -8.521 -5.949 51.459 1.00 73.36 185 HIS C C 1
ATOM 4736 O O . HIS C 1 207 ? -8.984 -7.014 51.043 1.00 67.32 185 HIS C O 1
ATOM 4743 N N . TYR C 1 208 ? -7.682 -5.205 50.745 1.00 74.83 186 TYR C N 1
ATOM 4744 C CA . TYR C 1 208 ? -7.275 -5.628 49.414 1.00 68.30 186 TYR C CA 1
ATOM 4745 C C . TYR C 1 208 ? -6.518 -6.932 49.492 1.00 72.84 186 TYR C C 1
ATOM 4746 O O . TYR C 1 208 ? -6.854 -7.904 48.810 1.00 74.65 186 TYR C O 1
ATOM 4755 N N . ALA C 1 209 ? -5.488 -6.941 50.329 1.00 71.11 187 ALA C N 1
ATOM 4756 C CA . ALA C 1 209 ? -4.706 -8.134 50.561 1.00 76.94 187 ALA C CA 1
ATOM 4757 C C . ALA C 1 209 ? -5.623 -9.339 50.728 1.00 79.31 187 ALA C C 1
ATOM 4758 O O . ALA C 1 209 ? -5.456 -10.358 50.049 1.00 81.79 187 ALA C O 1
ATOM 4760 N N . ALA C 1 210 ? -6.588 -9.222 51.638 1.00 69.36 188 ALA C N 1
ATOM 4761 C CA . ALA C 1 210 ? -7.411 -10.369 51.997 1.00 73.75 188 ALA C CA 1
ATOM 4762 C C . ALA C 1 210 ? -8.310 -10.756 50.826 1.00 64.02 188 ALA C C 1
ATOM 4763 O O . ALA C 1 210 ? -8.694 -11.913 50.672 1.00 76.63 188 ALA C O 1
ATOM 4765 N N . MET C 1 211 ? -8.628 -9.777 49.997 1.00 64.21 189 MET C N 1
ATOM 4766 C CA . MET C 1 211 ? -9.414 -10.027 48.801 1.00 61.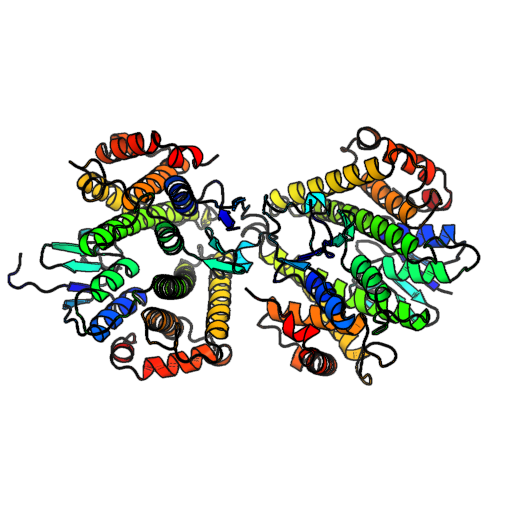12 189 MET C CA 1
ATOM 4767 C C . MET C 1 211 ? -8.504 -10.703 47.798 1.00 77.54 189 MET C C 1
ATOM 4768 O O . MET C 1 211 ? -8.956 -11.447 46.925 1.00 71.42 189 MET C O 1
ATOM 4773 N N . MET C 1 212 ? -7.216 -10.409 47.898 1.00 62.74 190 MET C N 1
ATOM 4774 C CA . MET C 1 212 ? -6.218 -11.009 47.019 1.00 79.03 190 MET C CA 1
ATOM 4775 C C . MET C 1 212 ? -6.120 -12.515 47.209 1.00 92.00 190 MET C C 1
ATOM 4776 O O . MET C 1 212 ? -5.933 -13.264 46.267 1.00 89.39 190 MET C O 1
ATOM 4781 N N . LYS C 1 213 ? -6.233 -12.948 48.450 1.00 85.25 191 LYS C N 1
ATOM 4782 C CA . LYS C 1 213 ? -6.129 -14.352 48.779 1.00 79.20 191 LYS C CA 1
ATOM 4783 C C . LYS C 1 213 ? -7.217 -15.189 48.128 1.00 88.07 191 LYS C C 1
ATOM 4784 O O . LYS C 1 213 ? -6.978 -16.325 47.755 1.00 86.45 191 LYS C O 1
ATOM 4790 N N . ARG C 1 214 ? -8.422 -14.648 48.030 1.00 77.66 192 ARG C N 1
ATOM 4791 C CA . ARG C 1 214 ? -9.537 -15.388 47.459 1.00 78.56 192 ARG C CA 1
ATOM 4792 C C . ARG C 1 214 ? -9.424 -15.640 45.958 1.00 81.14 192 ARG C C 1
ATOM 4793 O O . ARG C 1 214 ? -9.089 -14.753 45.193 1.00 71.27 192 ARG C O 1
ATOM 4801 N N . ALA C 1 215 ? -9.735 -16.864 45.560 1.00 78.70 193 ALA C N 1
ATOM 4802 C CA . ALA C 1 215 ? -9.720 -17.312 44.167 1.00 73.11 193 ALA C CA 1
ATOM 4803 C C . ALA C 1 215 ? -10.685 -16.533 43.291 1.00 78.45 193 ALA C C 1
ATOM 4804 O O . ALA C 1 215 ? -10.323 -16.070 42.211 1.00 86.85 193 ALA C O 1
ATOM 4806 N N . SER C 1 216 ? -11.923 -16.404 43.749 1.00 74.41 194 SER C N 1
ATOM 4807 C CA . SER C 1 216 ? -12.929 -15.705 42.977 1.00 77.77 194 SER C CA 1
ATOM 4808 C C . SER C 1 216 ? -12.389 -14.350 42.562 1.00 76.74 194 SER C C 1
ATOM 4809 O O . SER C 1 216 ? -12.703 -13.845 41.482 1.00 60.08 194 SER C O 1
ATOM 4812 N N . PHE C 1 217 ? -11.564 -13.763 43.421 1.00 66.00 195 PHE C N 1
ATOM 4813 C CA . PHE C 1 217 ? -11.103 -12.403 43.176 1.00 77.91 195 PHE C CA 1
ATOM 4814 C C . PHE C 1 217 ? -9.925 -12.360 42.211 1.00 77.92 195 PHE C C 1
ATOM 4815 O O . PHE C 1 217 ? -9.890 -11.541 41.291 1.00 89.59 195 PHE C O 1
ATOM 4823 N N . LYS C 1 218 ? -8.976 -13.265 42.414 1.00 74.03 196 LYS C N 1
ATOM 4824 C CA . LYS C 1 218 ? -7.797 -13.342 41.576 1.00 75.49 196 LYS C CA 1
ATOM 4825 C C . LYS C 1 218 ? -8.111 -13.835 40.174 1.00 78.01 196 LYS C C 1
ATOM 4826 O O . LYS C 1 218 ? -7.590 -13.310 39.193 1.00 94.15 196 LYS C O 1
ATOM 4832 N N . ASP C 1 219 ? -8.956 -14.853 40.083 1.00 76.18 197 ASP C N 1
ATOM 4833 C CA . ASP C 1 219 ? -9.324 -15.411 38.789 1.00 87.70 197 ASP C CA 1
ATOM 4834 C C . ASP C 1 219 ? -10.004 -14.376 37.904 1.00 81.00 197 ASP C C 1
ATOM 4835 O O . ASP C 1 219 ? -10.244 -14.623 36.724 1.00 80.66 197 ASP C O 1
ATOM 4840 N N . THR C 1 220 ? -10.312 -13.214 38.466 1.00 70.89 198 THR C N 1
ATOM 4841 C CA . THR C 1 220 ? -11.119 -12.251 37.737 1.00 67.77 198 THR C CA 1
ATOM 4842 C C . THR C 1 220 ? -10.398 -10.935 37.484 1.00 67.96 198 THR C C 1
ATOM 4843 O O . THR C 1 220 ? -10.991 -9.989 36.979 1.00 73.96 198 THR C O 1
ATOM 4847 N N . ALA C 1 221 ? -9.118 -10.871 37.824 1.00 70.24 199 ALA C N 1
ATOM 4848 C CA . ALA C 1 221 ? -8.357 -9.645 37.608 1.00 81.55 199 ALA C CA 1
ATOM 4849 C C . ALA C 1 221 ? -8.221 -9.344 36.117 1.00 94.30 199 ALA C C 1
ATOM 4850 O O . ALA C 1 221 ? -8.284 -10.254 35.286 1.00 90.27 199 ALA C O 1
ATOM 4852 N N . PRO C 1 222 ? -8.034 -8.061 35.773 1.00 86.57 200 PRO C N 1
ATOM 4853 C CA . PRO C 1 222 ? -7.831 -7.652 34.382 1.00 95.47 200 PRO C CA 1
ATOM 4854 C C . PRO C 1 222 ? -6.641 -8.377 33.761 1.00 107.74 200 PRO C C 1
ATOM 4855 O O . PRO C 1 222 ? -5.805 -8.917 34.489 1.00 95.83 200 PRO C O 1
ATOM 4859 N N . VAL C 1 223 ? -6.572 -8.401 32.430 1.00 105.40 201 VAL C N 1
ATOM 4860 C CA . VAL C 1 223 ? -5.409 -8.953 31.729 1.00 111.39 201 VAL C CA 1
ATOM 4861 C C . VAL C 1 223 ? -5.187 -8.275 30.381 1.00 111.55 201 VAL C C 1
ATOM 4862 O O . VAL C 1 223 ? -5.858 -8.590 29.399 1.00 119.45 201 VAL C O 1
ATOM 4866 N N . ASN D 1 17 ? -26.380 15.856 68.814 1.00 95.45 -5 ASN D N 1
ATOM 4867 C CA . ASN D 1 17 ? -27.170 16.672 67.843 1.00 100.98 -5 ASN D CA 1
ATOM 4868 C C . ASN D 1 17 ? -28.459 17.298 68.369 1.00 89.03 -5 ASN D C 1
ATOM 4869 O O . ASN D 1 17 ? -28.555 17.686 69.532 1.00 119.64 -5 ASN D O 1
ATOM 4874 N N . LEU D 1 18 ? -29.440 17.400 67.476 1.00 101.71 -4 LEU D N 1
ATOM 4875 C CA . LEU D 1 18 ? -30.768 17.895 67.820 1.00 99.21 -4 LEU D CA 1
ATOM 4876 C C . LEU D 1 18 ? -31.636 16.759 68.335 1.00 93.58 -4 LEU D C 1
ATOM 4877 O O . LEU D 1 18 ? -31.596 15.648 67.804 1.00 104.77 -4 LEU D O 1
ATOM 4882 N N . TYR D 1 19 ? -32.436 17.046 69.356 1.00 78.80 -3 TYR D N 1
ATOM 4883 C CA . TYR D 1 19 ? -33.305 16.043 69.941 1.00 72.87 -3 TYR D CA 1
ATOM 4884 C C . TYR D 1 19 ? -34.539 15.811 69.098 1.00 81.57 -3 TYR D C 1
ATOM 4885 O O . TYR D 1 19 ? -34.971 16.691 68.353 1.00 85.12 -3 TYR D O 1
ATOM 4894 N N . PHE D 1 20 ? -35.105 14.617 69.229 1.00 80.67 -2 PHE D N 1
ATOM 4895 C CA . PHE D 1 20 ? -36.263 14.235 68.451 1.00 70.80 -2 PHE D CA 1
ATOM 4896 C C . PHE D 1 20 ? -36.034 14.687 67.017 1.00 71.88 -2 PHE D C 1
ATOM 4897 O O . PHE D 1 20 ? -36.954 15.120 66.333 1.00 65.44 -2 PHE D O 1
ATOM 4905 N N . GLN D 1 21 ? -34.784 14.566 66.578 1.00 82.37 -1 GLN D N 1
ATOM 4906 C CA . GLN D 1 21 ? -34.382 14.939 65.229 1.00 65.79 -1 GLN D CA 1
ATOM 4907 C C . GLN D 1 21 ? -35.014 14.061 64.158 1.00 66.19 -1 GLN D C 1
ATOM 4908 O O . GLN D 1 21 ? -35.127 12.847 64.309 1.00 68.63 -1 GLN D O 1
ATOM 4914 N N . SER D 1 22 ? -35.404 14.681 63.057 1.00 57.18 0 SER D N 1
ATOM 4915 C CA . SER D 1 22 ? -36.085 13.949 61.998 1.00 61.98 0 SER D CA 1
ATOM 4916 C C . SER D 1 22 ? -35.150 13.600 60.847 1.00 51.43 0 SER D C 1
ATOM 4917 O O . SER D 1 22 ? -34.185 14.308 60.574 1.00 64.52 0 SER D O 1
ATOM 4920 N N . MET D 1 23 ? -35.436 12.501 60.167 1.00 53.84 1 MET D N 1
ATOM 4921 C CA . MET D 1 23 ? -34.737 12.217 58.935 1.00 53.68 1 MET D CA 1
ATOM 4922 C C . MET D 1 23 ? -34.747 13.454 58.054 1.00 58.39 1 MET D C 1
ATOM 4923 O O . MET D 1 23 ? -35.749 14.173 57.986 1.00 52.66 1 MET D O 1
ATOM 4928 N N . LYS D 1 24 ? -33.631 13.689 57.372 1.00 57.43 2 LYS D N 1
ATOM 4929 C CA . LYS D 1 24 ? -33.516 14.817 56.465 1.00 57.24 2 LYS D CA 1
ATOM 4930 C C . LYS D 1 24 ? -33.125 14.372 55.058 1.00 60.05 2 LYS D C 1
ATOM 4931 O O . LYS D 1 24 ? -32.302 13.473 54.898 1.00 67.93 2 LYS D O 1
ATOM 4937 N N . LEU D 1 25 ? -33.729 15.003 54.052 1.00 52.89 3 LEU D N 1
ATOM 4938 C CA . LEU D 1 25 ? -33.410 14.738 52.643 1.00 50.39 3 LEU D CA 1
ATOM 4939 C C . LEU D 1 25 ? -32.796 15.963 51.943 1.00 59.04 3 LEU D C 1
ATOM 4940 O O . LEU D 1 25 ? -33.507 16.893 51.564 1.00 59.96 3 LEU D O 1
ATOM 4945 N N . LEU D 1 26 ? -31.475 15.966 51.794 1.00 58.08 4 LEU D N 1
ATOM 4946 C CA . LEU D 1 26 ? -30.808 16.919 50.924 1.00 53.74 4 LEU D CA 1
ATOM 4947 C C . LEU D 1 26 ? -31.297 16.698 49.495 1.00 46.71 4 LEU D C 1
ATOM 4948 O O . LEU D 1 26 ? -31.178 15.595 48.961 1.00 53.16 4 LEU D O 1
ATOM 4953 N N . TYR D 1 27 ? -31.842 17.738 48.870 1.00 52.21 5 TYR D N 1
ATOM 4954 C CA . TYR D 1 27 ? -32.382 17.585 47.515 1.00 46.24 5 TYR D CA 1
ATOM 4955 C C . TYR D 1 27 ? -32.370 18.892 46.709 1.00 48.25 5 TYR D C 1
ATOM 4956 O O . TYR D 1 27 ? -32.093 19.962 47.239 1.00 51.52 5 TYR D O 1
ATOM 4965 N N . SER D 1 28 ? -32.668 18.791 45.418 1.00 53.05 6 SER D N 1
ATOM 4966 C CA . SER D 1 28 ? -32.743 19.971 44.580 1.00 56.80 6 SER D CA 1
ATOM 4967 C C . SER D 1 28 ? -34.007 19.902 43.754 1.00 62.21 6 SER D C 1
ATOM 4968 O O . SER D 1 28 ? -34.451 18.826 43.377 1.00 62.67 6 SER D O 1
ATOM 4971 N N . ASN D 1 29 ? -34.572 21.063 43.467 1.00 58.47 7 ASN D N 1
ATOM 4972 C CA . ASN D 1 29 ? -35.840 21.147 42.768 1.00 83.17 7 ASN D CA 1
ATOM 4973 C C . ASN D 1 29 ? -35.904 20.319 41.485 1.00 76.68 7 ASN D C 1
ATOM 4974 O O . ASN D 1 29 ? -36.973 19.845 41.100 1.00 84.92 7 ASN D O 1
ATOM 4979 N N . THR D 1 30 ? -34.773 20.143 40.815 1.00 58.43 8 THR D N 1
ATOM 4980 C CA . THR D 1 30 ? -34.822 19.562 39.479 1.00 74.56 8 THR D CA 1
ATOM 4981 C C . THR D 1 30 ? -34.375 18.108 39.407 1.00 70.11 8 THR D C 1
ATOM 4982 O O . THR D 1 30 ? -34.708 17.402 38.450 1.00 53.62 8 THR D O 1
ATOM 4986 N N . SER D 1 31 ? -33.633 17.658 40.413 1.00 56.26 9 SER D N 1
ATOM 4987 C CA . SER D 1 31 ? -33.067 16.314 40.379 1.00 54.86 9 SER D CA 1
ATOM 4988 C C . SER D 1 31 ? -34.129 15.232 40.254 1.00 58.17 9 SER D C 1
ATOM 4989 O O . SER D 1 31 ? -34.972 15.071 41.137 1.00 44.19 9 SER D O 1
ATOM 4992 N N . PRO D 1 32 ? -34.076 14.453 39.173 1.00 50.69 10 PRO D N 1
ATOM 4993 C CA . PRO D 1 32 ? -35.113 13.423 39.057 1.00 52.61 10 PRO D CA 1
ATOM 4994 C C . PRO D 1 32 ? -34.819 12.258 40.007 1.00 53.80 10 PRO D C 1
ATOM 4995 O O . PRO D 1 32 ? -35.712 11.478 40.351 1.00 55.15 10 PRO D O 1
ATOM 4999 N N . TYR D 1 33 ? -33.565 12.160 40.421 1.00 45.40 11 TYR D N 1
ATOM 5000 C CA . TYR D 1 33 ? -33.132 11.153 41.371 1.00 54.09 11 TYR D CA 1
ATOM 5001 C C . TYR D 1 33 ? -33.672 11.475 42.750 1.00 54.99 11 TYR D C 1
ATOM 5002 O O . TYR D 1 33 ? -34.241 10.608 43.410 1.00 51.02 11 TYR D O 1
ATOM 5011 N N . ALA D 1 34 ? -33.467 12.708 43.204 1.00 47.13 12 ALA D N 1
ATOM 5012 C CA . ALA D 1 34 ? -34.060 13.117 44.469 1.00 51.81 12 ALA D CA 1
ATOM 5013 C C . ALA D 1 34 ? -35.594 13.073 44.381 1.00 52.53 12 ALA D C 1
ATOM 5014 O O . ALA D 1 34 ? -36.278 12.809 45.375 1.00 47.08 12 ALA D O 1
ATOM 5016 N N . ARG D 1 35 ? -36.136 13.298 43.186 1.00 53.98 13 ARG D N 1
ATOM 5017 C CA . ARG D 1 35 ? -37.586 13.250 43.025 1.00 36.29 13 ARG D CA 1
ATOM 5018 C C . ARG D 1 35 ? -38.131 11.847 43.275 1.00 43.57 13 ARG D C 1
ATOM 5019 O O . ARG D 1 35 ? -39.186 11.685 43.887 1.00 51.83 13 ARG D O 1
ATOM 5027 N N . LYS D 1 36 ? -37.426 10.828 42.799 1.00 46.28 14 LYS D N 1
ATOM 5028 C CA . LYS D 1 36 ? -37.840 9.463 43.082 1.00 53.64 14 LYS D CA 1
ATOM 5029 C C . LYS D 1 36 ? -37.888 9.176 44.596 1.00 39.30 14 LYS D C 1
ATOM 5030 O O . LYS D 1 36 ? -38.825 8.569 45.095 1.00 48.02 14 LYS D O 1
ATOM 5036 N N . VAL D 1 37 ? -36.885 9.629 45.326 1.00 43.35 15 VAL D N 1
ATOM 5037 C CA . VAL D 1 37 ? -36.871 9.451 46.770 1.00 40.13 15 VAL D CA 1
ATOM 5038 C C . VAL D 1 37 ? -38.033 10.163 47.445 1.00 51.59 15 VAL D C 1
ATOM 5039 O O . VAL D 1 37 ? -38.657 9.618 48.353 1.00 49.88 15 VAL D O 1
ATOM 5043 N N . ARG D 1 38 ? -38.316 11.389 47.005 1.00 49.01 16 ARG D N 1
ATOM 5044 C CA . ARG D 1 38 ? -39.374 12.181 47.614 1.00 50.85 16 ARG D CA 1
ATOM 5045 C C . ARG D 1 38 ? -40.718 11.511 47.403 1.00 49.61 16 ARG D C 1
ATOM 5046 O O . ARG D 1 38 ? -41.529 11.430 48.324 1.00 48.40 16 ARG D O 1
ATOM 5054 N N . VAL D 1 39 ? -40.943 11.025 46.188 1.00 43.83 17 VAL D N 1
ATOM 5055 C CA . VAL D 1 39 ? -42.177 10.333 45.848 1.00 43.63 17 VAL D CA 1
ATOM 5056 C C . VAL D 1 39 ? -42.345 9.023 46.618 1.00 49.04 17 VAL D C 1
ATOM 5057 O O . VAL D 1 39 ? -43.459 8.577 46.874 1.00 52.12 17 VAL D O 1
ATOM 5061 N N . VAL D 1 40 ? -41.226 8.408 46.978 1.00 59.07 18 VAL D N 1
ATOM 5062 C CA . VAL D 1 40 ? -41.246 7.161 47.727 1.00 44.02 18 VAL D CA 1
ATOM 5063 C C . VAL D 1 40 ? -41.629 7.427 49.182 1.00 50.21 18 VAL D C 1
ATOM 5064 O O . VAL D 1 40 ? -42.404 6.685 49.777 1.00 56.12 18 VAL D O 1
ATOM 5068 N N . ALA D 1 41 ? -41.090 8.504 49.739 1.00 47.77 19 ALA D N 1
ATOM 5069 C CA . ALA D 1 41 ? -41.440 8.940 51.074 1.00 42.85 19 ALA D CA 1
ATOM 5070 C C . ALA D 1 41 ? -42.933 9.264 51.181 1.00 53.45 19 ALA D C 1
ATOM 5071 O O . ALA D 1 41 ? -43.601 8.875 52.143 1.00 50.84 19 ALA D O 1
ATOM 5073 N N . ALA D 1 42 ? -43.455 9.987 50.194 1.00 53.45 20 ALA D N 1
ATOM 5074 C CA . ALA D 1 42 ? -44.863 10.351 50.214 1.00 50.03 20 ALA D CA 1
ATOM 5075 C C . ALA D 1 42 ? -45.714 9.099 50.202 1.00 46.58 20 ALA D C 1
ATOM 5076 O O . ALA D 1 42 ? -46.612 8.957 51.024 1.00 56.98 20 ALA D O 1
ATOM 5078 N N . GLU D 1 43 ? -45.428 8.198 49.261 1.00 52.87 21 GLU D N 1
ATOM 5079 C CA . GLU D 1 43 ? -46.204 6.974 49.094 1.00 50.94 21 GLU D CA 1
ATOM 5080 C C . GLU D 1 43 ? -46.134 6.109 50.344 1.00 61.72 21 GLU D C 1
ATOM 5081 O O . GLU D 1 43 ? -47.092 5.435 50.676 1.00 52.55 21 GLU D O 1
ATOM 5087 N N . LYS D 1 44 ? -44.990 6.123 51.024 1.00 49.08 22 LYS D N 1
ATOM 5088 C CA . LYS D 1 44 ? -44.811 5.365 52.254 1.00 54.54 22 LYS D CA 1
ATOM 5089 C C . LYS D 1 44 ? -45.378 6.127 53.448 1.00 68.66 22 LYS D C 1
ATOM 5090 O O . LYS D 1 44 ? -45.265 5.673 54.579 1.00 53.00 22 LYS D O 1
ATOM 5096 N N . ARG D 1 45 ? -45.979 7.286 53.195 1.00 57.96 23 ARG D N 1
ATOM 5097 C CA . ARG D 1 45 ? -46.508 8.118 54.274 1.00 65.95 23 ARG D CA 1
ATOM 5098 C C . ARG D 1 45 ? -45.436 8.502 55.301 1.00 52.57 23 ARG D C 1
ATOM 5099 O O . ARG D 1 45 ? -45.725 8.596 56.494 1.00 64.84 23 ARG D O 1
ATOM 5107 N N . ILE D 1 46 ? -44.210 8.733 54.839 1.00 53.57 24 ILE D N 1
ATOM 5108 C CA . ILE D 1 46 ? -43.104 9.090 55.735 1.00 52.16 24 ILE D CA 1
ATOM 5109 C C . ILE D 1 46 ? -42.823 10.584 55.754 1.00 60.26 24 ILE D C 1
ATOM 5110 O O . ILE D 1 46 ? -42.472 11.177 54.735 1.00 53.24 24 ILE D O 1
ATOM 5115 N N . ASP D 1 47 ? -42.972 11.187 56.925 1.00 60.15 25 ASP D N 1
ATOM 5116 C CA . ASP D 1 47 ? -42.583 12.571 57.117 1.00 68.46 25 ASP D CA 1
ATOM 5117 C C . ASP D 1 47 ? -41.071 12.655 57.034 1.00 76.56 25 ASP D C 1
ATOM 5118 O O . ASP D 1 47 ? -40.365 12.041 57.832 1.00 80.02 25 ASP D O 1
ATOM 5123 N N . VAL D 1 48 ? -40.576 13.411 56.062 1.00 69.27 26 VAL D N 1
ATOM 5124 C CA . VAL D 1 48 ? -39.146 13.633 55.935 1.00 71.46 26 VAL D CA 1
ATOM 5125 C C . VAL D 1 48 ? -38.830 15.119 55.875 1.00 63.87 26 VAL D C 1
ATOM 5126 O O . VAL D 1 48 ? -39.552 15.896 55.261 1.00 67.02 26 VAL D O 1
ATOM 5130 N N . ASP D 1 49 ? -37.745 15.509 56.525 1.00 66.99 27 ASP D N 1
ATOM 5131 C CA . ASP D 1 49 ? -37.310 16.896 56.518 1.00 65.69 27 ASP D CA 1
ATOM 5132 C C . ASP D 1 49 ? -36.629 17.249 55.192 1.00 74.79 27 ASP D C 1
ATOM 5133 O O . ASP D 1 49 ? -35.507 16.817 54.929 1.00 72.16 27 ASP D O 1
ATOM 5138 N N . MET D 1 50 ? -37.319 18.034 54.368 1.00 66.57 28 MET D N 1
ATOM 5139 C CA . MET D 1 50 ? -36.860 18.390 53.026 1.00 64.90 28 MET D CA 1
ATOM 5140 C C . MET D 1 50 ? -35.879 19.558 53.096 1.00 64.75 28 MET D C 1
ATOM 5141 O O . MET D 1 50 ? -36.250 20.653 53.496 1.00 79.74 28 MET D O 1
ATOM 5146 N N . VAL D 1 51 ? -34.630 19.333 52.703 1.00 68.23 29 VAL D N 1
ATOM 5147 C CA . VAL D 1 51 ? -33.620 20.387 52.774 1.00 58.47 29 VAL D CA 1
ATOM 5148 C C . VAL D 1 51 ? -33.041 20.747 51.412 1.00 61.90 29 VAL D C 1
ATOM 5149 O O . VAL D 1 51 ? -32.031 20.181 50.984 1.00 59.54 29 VAL D O 1
ATOM 5153 N N . LEU D 1 52 ? -33.676 21.700 50.744 1.00 62.94 30 LEU D N 1
ATOM 5154 C CA . LEU D 1 52 ? -33.252 22.143 49.426 1.00 67.62 30 LEU D CA 1
ATOM 5155 C C . LEU D 1 52 ? -31.785 22.546 49.421 1.00 70.97 30 LEU D C 1
ATOM 5156 O O . LEU D 1 52 ? -31.301 23.175 50.362 1.00 75.97 30 LEU D O 1
ATOM 5161 N N . VAL D 1 53 ? -31.082 22.183 48.353 1.00 71.19 31 VAL D N 1
ATOM 5162 C CA . VAL D 1 53 ? -29.653 22.461 48.238 1.00 71.57 31 VAL D CA 1
ATOM 5163 C C . VAL D 1 53 ? -29.315 22.978 46.844 1.00 72.23 31 VAL D C 1
ATOM 5164 O O . VAL D 1 53 ? -30.120 22.856 45.919 1.00 85.62 31 VAL D O 1
ATOM 5168 N N . VAL D 1 54 ? -28.127 23.558 46.701 1.00 92.16 32 VAL D N 1
ATOM 5169 C CA . VAL D 1 54 ? -27.652 24.054 45.405 1.00 103.61 32 VAL D CA 1
ATOM 5170 C C . VAL D 1 54 ? -26.229 23.573 45.121 1.00 102.53 32 VAL D C 1
ATOM 5171 O O . VAL D 1 54 ? -25.257 24.211 45.530 1.00 108.88 32 VAL D O 1
ATOM 5175 N N . LEU D 1 55 ? -26.116 22.448 44.416 1.00 123.21 33 LEU D N 1
ATOM 5176 C CA . LEU D 1 55 ? -24.821 21.802 44.176 1.00 124.87 33 LEU D CA 1
ATOM 5177 C C . LEU D 1 55 ? -23.713 22.789 43.830 1.00 125.52 33 LEU D C 1
ATOM 5178 O O . LEU D 1 55 ? -22.576 22.642 44.282 1.00 136.94 33 LEU D O 1
ATOM 5183 N N . ALA D 1 56 ? -24.044 23.790 43.022 1.00 108.08 34 ALA D N 1
ATOM 5184 C CA . ALA D 1 56 ? -23.062 24.781 42.617 1.00 124.47 34 ALA D CA 1
ATOM 5185 C C . ALA D 1 56 ? -22.379 25.427 43.825 1.00 137.14 34 ALA D C 1
ATOM 5186 O O . ALA D 1 56 ? -21.151 25.525 43.873 1.00 156.15 34 ALA D O 1
ATOM 5188 N N . ASP D 1 57 ? -23.177 25.851 44.804 1.00 152.67 35 ASP D N 1
ATOM 5189 C CA . ASP D 1 57 ? -22.662 26.611 45.949 1.00 142.81 35 ASP D CA 1
ATOM 5190 C C . ASP D 1 57 ? -21.886 25.777 46.968 1.00 135.29 35 ASP D C 1
ATOM 5191 O O . ASP D 1 57 ? -22.385 24.762 47.456 1.00 124.56 35 ASP D O 1
ATOM 5196 N N . PRO D 1 58 ? -20.658 26.215 47.292 1.00 136.45 36 PRO D N 1
ATOM 5197 C CA . PRO D 1 58 ? -19.776 25.574 48.268 1.00 133.51 36 PRO D CA 1
ATOM 5198 C C . PRO D 1 58 ? -20.150 25.901 49.714 1.00 122.30 36 PRO D C 1
ATOM 5199 O O . PRO D 1 58 ? -19.292 25.874 50.599 1.00 119.11 36 PRO D O 1
ATOM 5203 N N . GLU D 1 59 ? -21.420 26.220 49.944 1.00 124.35 37 GLU D N 1
ATOM 5204 C CA . GLU D 1 59 ? -21.936 26.374 51.301 1.00 122.37 37 GLU D CA 1
ATOM 5205 C C . GLU D 1 59 ? -22.960 25.290 51.608 1.00 124.06 37 GLU D C 1
ATOM 5206 O O . GLU D 1 59 ? -23.759 25.422 52.536 1.00 121.43 37 GLU D O 1
ATOM 5212 N N . CYS D 1 60 ? -22.868 24.220 50.828 1.00 111.39 38 CYS D N 1
ATOM 5213 C CA . CYS D 1 60 ? -23.624 23.010 51.037 1.00 112.88 38 CYS D CA 1
ATOM 5214 C C . CYS D 1 60 ? -22.672 22.022 51.675 1.00 104.90 38 CYS D C 1
ATOM 5215 O O . CYS D 1 60 ? -21.493 21.973 51.346 1.00 87.50 38 CYS D O 1
ATOM 5218 N N . PRO D 1 61 ? -23.201 21.238 52.596 1.00 128.80 39 PRO D N 1
ATOM 5219 C CA . PRO D 1 61 ? -22.411 20.313 53.414 1.00 119.57 39 PRO D CA 1
ATOM 5220 C C . PRO D 1 61 ? -22.355 18.922 52.800 1.00 98.60 39 PRO D C 1
ATOM 5221 O O . PRO D 1 61 ? -21.868 17.991 53.433 1.00 99.45 39 PRO D O 1
ATOM 5225 N N . VAL D 1 62 ? -22.823 18.795 51.567 1.00 69.48 40 VAL D N 1
ATOM 5226 C CA . VAL D 1 62 ? -23.207 17.523 50.999 1.00 76.42 40 VAL D CA 1
ATOM 5227 C C . VAL D 1 62 ? -22.054 16.556 51.031 1.00 84.60 40 VAL D C 1
ATOM 5228 O O . VAL D 1 62 ? -22.232 15.390 51.349 1.00 72.82 40 VAL D O 1
ATOM 5232 N N . ALA D 1 63 ? -20.868 17.054 50.740 1.00 71.69 41 ALA D N 1
ATOM 5233 C CA . ALA D 1 63 ? -19.679 16.233 50.768 1.00 74.02 41 ALA D CA 1
ATOM 5234 C C . ALA D 1 63 ? -19.533 15.719 52.167 1.00 71.76 41 ALA D C 1
ATOM 5235 O O . ALA D 1 63 ? -19.057 14.625 52.385 1.00 74.87 41 ALA D O 1
ATOM 5237 N N . ASP D 1 64 ? -19.945 16.526 53.123 1.00 88.84 42 ASP D N 1
ATOM 5238 C CA . ASP D 1 64 ? -19.829 16.141 54.512 1.00 80.39 42 ASP D CA 1
ATOM 5239 C C . ASP D 1 64 ? -20.618 14.882 54.805 1.00 81.40 42 ASP D C 1
ATOM 5240 O O . ASP D 1 64 ? -20.200 14.060 55.611 1.00 73.96 42 ASP D O 1
ATOM 5245 N N . HIS D 1 65 ? -21.779 14.750 54.183 1.00 64.60 43 HIS D N 1
ATOM 5246 C CA . HIS D 1 65 ? -22.573 13.552 54.368 1.00 65.82 43 HIS D CA 1
ATOM 5247 C C . HIS D 1 65 ? -22.366 12.469 53.312 1.00 67.48 43 HIS D C 1
ATOM 5248 O O . HIS D 1 65 ? -22.199 11.311 53.648 1.00 66.86 43 HIS D O 1
ATOM 5255 N N . ASN D 1 66 ? -22.343 12.847 52.043 1.00 52.78 44 ASN D N 1
ATOM 5256 C CA . ASN D 1 66 ? -22.027 11.903 50.991 1.00 54.02 44 ASN D CA 1
ATOM 5257 C C . ASN D 1 66 ? -20.693 12.289 50.394 1.00 63.45 44 ASN D C 1
ATOM 5258 O O . ASN D 1 66 ? -20.560 13.351 49.814 1.00 62.11 44 ASN D O 1
ATOM 5263 N N . PRO D 1 67 ? -19.701 11.423 50.511 1.00 70.15 45 PRO D N 1
ATOM 5264 C CA . PRO D 1 67 ? -18.384 11.792 50.000 1.00 66.09 45 PRO D CA 1
ATOM 5265 C C . PRO D 1 67 ? -18.384 11.944 48.481 1.00 66.05 45 PRO D C 1
ATOM 5266 O O . PRO D 1 67 ? -17.482 12.562 47.913 1.00 61.51 45 PRO D O 1
ATOM 5270 N N . LEU D 1 68 ? -19.395 11.393 47.826 1.00 58.43 46 LEU D N 1
ATOM 5271 C CA . LEU D 1 68 ? -19.514 11.570 46.397 1.00 62.84 46 LEU D CA 1
ATOM 5272 C C . LEU D 1 68 ? -20.019 12.975 46.072 1.00 66.29 46 LEU D C 1
ATOM 5273 O O . LEU D 1 68 ? -20.228 13.309 44.905 1.00 58.40 46 LEU D O 1
ATOM 5278 N N . GLY D 1 69 ? -20.213 13.794 47.104 1.00 57.68 47 GLY D N 1
ATOM 5279 C CA . GLY D 1 69 ? -20.807 15.125 46.919 1.00 55.38 47 GLY D CA 1
ATOM 5280 C C . GLY D 1 69 ? -22.033 15.093 46.014 1.00 59.11 47 GLY D C 1
ATOM 5281 O O . GLY D 1 69 ? -22.322 16.051 45.294 1.00 66.24 47 GLY D O 1
ATOM 5282 N N . LYS D 1 70 ? -22.760 13.984 46.041 1.00 57.39 48 LYS D N 1
ATOM 5283 C CA . LYS D 1 70 ? -23.968 13.860 45.236 1.00 50.75 48 LYS D CA 1
ATOM 5284 C C . LYS D 1 70 ? -25.254 13.865 46.079 1.00 61.17 48 LYS D C 1
ATOM 5285 O O . LYS D 1 70 ? -25.243 13.634 47.293 1.00 53.08 48 LYS D O 1
ATOM 5291 N N . ILE D 1 71 ? -26.368 14.121 45.413 1.00 48.68 49 ILE D N 1
ATOM 5292 C CA . ILE D 1 71 ? -27.663 14.279 46.065 1.00 45.36 49 ILE D CA 1
ATOM 5293 C C . ILE D 1 71 ? -28.594 13.413 45.223 1.00 48.90 49 ILE D C 1
ATOM 5294 O O . ILE D 1 71 ? -28.391 13.320 44.020 1.00 43.37 49 ILE D O 1
ATOM 5299 N N . PRO D 1 72 ? -29.610 12.774 45.827 1.00 48.15 50 PRO D N 1
ATOM 5300 C CA . PRO D 1 72 ? -30.055 12.827 47.224 1.00 47.74 50 PRO D CA 1
ATOM 5301 C C . PRO D 1 72 ? -29.158 12.152 48.262 1.00 53.98 50 PRO D C 1
ATOM 5302 O O . PRO D 1 72 ? -28.408 11.224 47.962 1.00 49.15 50 PRO D O 1
ATOM 5306 N N . VAL D 1 73 ? -29.228 12.654 49.484 1.00 49.84 51 VAL D N 1
ATOM 5307 C CA . VAL D 1 73 ? -28.756 11.904 50.624 1.00 58.39 51 VAL D CA 1
ATOM 5308 C C . VAL D 1 73 ? -29.743 12.050 51.762 1.00 62.21 51 VAL D C 1
ATOM 5309 O O . VAL D 1 73 ? -30.319 13.125 51.985 1.00 50.02 51 VAL D O 1
ATOM 5313 N N . LEU D 1 74 ? -29.944 10.940 52.458 1.00 62.65 52 LEU D N 1
ATOM 5314 C CA . LEU D 1 74 ? -30.846 10.881 53.577 1.00 46.72 52 LEU D CA 1
ATOM 5315 C C . LEU D 1 74 ? -30.022 10.767 54.844 1.00 56.36 52 LEU D C 1
ATOM 5316 O O . LEU D 1 74 ? -29.306 9.787 55.041 1.00 55.03 52 LEU D O 1
ATOM 5321 N N . ILE D 1 75 ? -30.108 11.788 55.689 1.00 50.74 53 ILE D N 1
ATOM 5322 C CA . ILE D 1 75 ? -29.421 11.773 56.955 1.00 60.34 53 ILE D CA 1
ATOM 5323 C C . ILE D 1 75 ? -30.399 11.270 58.001 1.00 61.46 53 ILE D C 1
ATOM 5324 O O . ILE D 1 75 ? -31.543 11.743 58.082 1.00 54.36 53 ILE D O 1
ATOM 5329 N N . LEU D 1 76 ? -29.949 10.285 58.769 1.00 56.84 54 LEU D N 1
ATOM 5330 C CA . LEU D 1 76 ? -30.761 9.659 59.806 1.00 53.21 54 LEU D CA 1
ATOM 5331 C C . LEU D 1 76 ? -30.531 10.366 61.122 1.00 57.32 54 LEU D C 1
ATOM 5332 O O . LEU D 1 76 ? -29.492 10.997 61.323 1.00 65.91 54 LEU D O 1
ATOM 5337 N N . PRO D 1 77 ? -31.497 10.250 62.036 1.00 60.49 55 PRO D N 1
ATOM 5338 C CA . PRO D 1 77 ? -31.413 10.887 63.335 1.00 61.10 55 PRO D CA 1
ATOM 5339 C C . PRO D 1 77 ? -30.064 10.659 64.000 1.00 63.69 55 PRO D C 1
ATOM 5340 O O . PRO D 1 77 ? -29.540 11.562 64.646 1.00 85.17 55 PRO D O 1
ATOM 5344 N N . ASP D 1 78 ? -29.503 9.466 63.851 1.00 61.66 56 ASP D N 1
ATOM 5345 C CA . ASP D 1 78 ? -28.266 9.128 64.573 1.00 73.90 56 ASP D CA 1
ATOM 5346 C C . ASP D 1 78 ? -27.049 9.836 63.980 1.00 73.11 56 ASP D C 1
ATOM 5347 O O . ASP D 1 78 ? -25.976 9.839 64.576 1.00 73.25 56 ASP D O 1
ATOM 5352 N N . GLY D 1 79 ? -27.220 10.428 62.801 1.00 71.87 57 GLY D N 1
ATOM 5353 C CA . GLY D 1 79 ? -26.122 11.118 62.120 1.00 61.69 57 GLY D CA 1
ATOM 5354 C C . GLY D 1 79 ? -25.674 10.410 60.852 1.00 70.24 57 GLY D C 1
ATOM 5355 O O . GLY D 1 79 ? -25.134 11.030 59.937 1.00 70.48 57 GLY D O 1
ATOM 5356 N N . GLU D 1 80 ? -25.895 9.103 60.792 1.00 67.08 58 GLU D N 1
ATOM 5357 C CA . GLU D 1 80 ? -25.455 8.322 59.650 1.00 61.65 58 GLU D CA 1
ATOM 5358 C C . GLU D 1 80 ? -26.184 8.751 58.384 1.00 53.59 58 GLU D C 1
ATOM 5359 O O . GLU D 1 80 ? -27.333 9.182 58.444 1.00 65.37 58 GLU D O 1
ATOM 5365 N N . SER D 1 81 ? -25.517 8.621 57.237 1.00 53.83 59 SER D N 1
ATOM 5366 C CA . SER D 1 81 ? -26.093 9.032 55.951 1.00 55.38 59 SER D CA 1
ATOM 5367 C C . SER D 1 81 ? -26.276 7.883 54.974 1.00 54.04 59 SER D C 1
ATOM 5368 O O . SER D 1 81 ? -25.437 6.992 54.903 1.00 60.56 59 SER D O 1
ATOM 5371 N N . LEU D 1 82 ? -27.348 7.963 54.197 1.00 42.69 60 LEU D N 1
ATOM 5372 C CA . LEU D 1 82 ? -27.660 6.987 53.168 1.00 52.98 60 LEU D CA 1
ATOM 5373 C C . LEU D 1 82 ? -27.751 7.587 51.758 1.00 54.19 60 LEU D C 1
ATOM 5374 O O . LEU D 1 82 ? -28.419 8.580 51.537 1.00 43.46 60 LEU D O 1
ATOM 5379 N N . TYR D 1 83 ? -27.067 6.952 50.819 1.00 52.24 61 TYR D N 1
ATOM 5380 C CA . TYR D 1 83 ? -27.058 7.325 49.414 1.00 48.38 61 TYR D CA 1
ATOM 5381 C C . TYR D 1 83 ? -26.667 6.041 48.706 1.00 64.65 61 TYR D C 1
ATOM 5382 O O . TYR D 1 83 ? -26.139 5.159 49.352 1.00 51.75 61 TYR D O 1
ATOM 5391 N N . ASP D 1 84 ? -26.894 5.885 47.411 1.00 66.66 62 ASP D N 1
ATOM 5392 C CA . ASP D 1 84 ? -27.552 6.824 46.526 1.00 63.72 62 ASP D CA 1
ATOM 5393 C C . ASP D 1 84 ? -29.048 6.574 46.533 1.00 51.94 62 ASP D C 1
ATOM 5394 O O . ASP D 1 84 ? -29.563 5.954 47.438 1.00 43.17 62 ASP D O 1
ATOM 5399 N N . SER D 1 85 ? -29.745 7.059 45.521 1.00 42.73 63 SER D N 1
ATOM 5400 C CA . SER D 1 85 ? -31.193 6.977 45.501 1.00 40.04 63 SER D CA 1
ATOM 5401 C C . SER D 1 85 ? -31.676 5.551 45.574 1.00 44.16 63 SER D C 1
ATOM 5402 O O . SER D 1 85 ? -32.674 5.276 46.193 1.00 51.60 63 SER D O 1
ATOM 5405 N N . ARG D 1 86 ? -30.978 4.648 44.920 1.00 37.75 64 ARG D N 1
ATOM 5406 C CA . ARG D 1 86 ? -31.398 3.256 44.885 1.00 40.08 64 ARG D CA 1
ATOM 5407 C C . ARG D 1 86 ? -31.328 2.524 46.235 1.00 51.42 64 ARG D C 1
ATOM 5408 O O . ARG D 1 86 ? -32.220 1.744 46.574 1.00 45.88 64 ARG D O 1
ATOM 5416 N N . VAL D 1 87 ? -30.284 2.798 47.004 1.00 35.75 65 VAL D N 1
ATOM 5417 C CA . VAL D 1 87 ? -30.232 2.399 48.400 1.00 44.17 65 VAL D CA 1
ATOM 5418 C C . VAL D 1 87 ? -31.312 3.074 49.243 1.00 55.17 65 VAL D C 1
ATOM 5419 O O . VAL D 1 87 ? -32.011 2.417 50.002 1.00 56.54 65 VAL D O 1
ATOM 5423 N N . ILE D 1 88 ? -31.447 4.391 49.110 1.00 58.56 66 ILE D N 1
ATOM 5424 C CA . ILE D 1 88 ? -32.369 5.151 49.953 1.00 42.96 66 ILE D CA 1
ATOM 5425 C C . ILE D 1 88 ? -33.820 4.690 49.850 1.00 48.79 66 ILE D C 1
ATOM 5426 O O . ILE D 1 88 ? -34.501 4.543 50.872 1.00 48.64 66 ILE D O 1
ATOM 5431 N N . VAL D 1 89 ? -34.305 4.468 48.633 1.00 43.42 67 VAL D N 1
ATOM 5432 C CA . VAL D 1 89 ? -35.682 4.046 48.467 1.00 51.29 67 VAL D CA 1
ATOM 5433 C C . VAL D 1 89 ? -35.933 2.679 49.111 1.00 53.09 67 VAL D C 1
ATOM 5434 O O . VAL D 1 89 ? -36.984 2.452 49.709 1.00 54.88 67 VAL D O 1
ATOM 5438 N N . GLU D 1 90 ? -34.966 1.774 48.999 1.00 50.86 68 GLU D N 1
ATOM 5439 C CA . GLU D 1 90 ? -35.112 0.454 49.607 1.00 50.63 68 GLU D CA 1
ATOM 5440 C C . GLU D 1 90 ? -35.182 0.575 51.119 1.00 49.37 68 GLU D C 1
ATOM 5441 O O . GLU D 1 90 ? -35.885 -0.181 51.789 1.00 49.66 68 GLU D O 1
ATOM 5447 N N . TYR D 1 91 ? -34.444 1.523 51.666 1.00 45.52 69 TYR D N 1
ATOM 5448 C CA . TYR D 1 91 ? -34.440 1.673 53.102 1.00 49.85 69 TYR D CA 1
ATOM 5449 C C . TYR D 1 91 ? -35.811 2.151 53.549 1.00 58.85 69 TYR D C 1
ATOM 5450 O O . TYR D 1 91 ? -36.348 1.684 54.549 1.00 55.36 69 TYR D O 1
ATOM 5459 N N . LEU D 1 92 ? -36.377 3.073 52.781 1.00 48.12 70 LEU D N 1
ATOM 5460 C CA . LEU D 1 92 ? -37.640 3.687 53.125 1.00 44.57 70 LEU D CA 1
ATOM 5461 C C . LEU D 1 92 ? -38.807 2.718 52.909 1.00 54.51 70 LEU D C 1
ATOM 5462 O O . LEU D 1 92 ? -39.840 2.822 53.554 1.00 48.28 70 LEU D O 1
ATOM 5467 N N . ASP D 1 93 ? -38.661 1.785 51.980 1.00 51.24 71 ASP D N 1
ATOM 5468 C CA . ASP D 1 93 ? -39.734 0.839 51.752 1.00 45.49 71 ASP D CA 1
ATOM 5469 C C . ASP D 1 93 ? -40.001 -0.064 52.970 1.00 54.76 71 ASP D C 1
ATOM 5470 O O . ASP D 1 93 ? -41.063 -0.649 53.068 1.00 52.23 71 ASP D O 1
ATOM 5475 N N . HIS D 1 94 ? -39.050 -0.151 53.901 1.00 45.78 72 HIS D N 1
ATOM 5476 C CA . HIS D 1 94 ? -39.192 -1.016 55.075 1.00 46.74 72 HIS D CA 1
ATOM 5477 C C . HIS D 1 94 ? -39.284 -0.258 56.402 1.00 56.67 72 HIS D C 1
ATOM 5478 O O . HIS D 1 94 ? -38.983 -0.820 57.461 1.00 55.68 72 HIS D O 1
ATOM 5485 N N . ARG D 1 95 ? -39.692 1.009 56.354 1.00 50.30 73 ARG D N 1
ATOM 5486 C CA . ARG D 1 95 ? -39.799 1.807 57.574 1.00 53.22 73 ARG D CA 1
ATOM 5487 C C . ARG D 1 95 ? -41.245 2.059 57.989 1.00 43.74 73 ARG D C 1
ATOM 5488 O O . ARG D 1 95 ? -41.507 2.479 59.112 1.00 46.54 73 ARG D O 1
ATOM 5496 N N . THR D 1 96 ? -42.167 1.802 57.072 1.00 46.01 74 THR D N 1
ATOM 5497 C CA . THR D 1 96 ? -43.589 1.778 57.365 1.00 49.27 74 THR D CA 1
ATOM 5498 C C . THR D 1 96 ? -44.245 0.615 56.642 1.00 56.01 74 THR D C 1
ATOM 5499 O O . THR D 1 96 ? -43.728 0.117 55.659 1.00 56.05 74 THR D O 1
ATOM 5503 N N . PRO D 1 97 ? -45.395 0.194 57.139 1.00 55.22 75 PRO D N 1
ATOM 5504 C CA . PRO D 1 97 ? -46.116 -0.953 56.600 1.00 58.23 75 PRO D CA 1
ATOM 5505 C C . PRO D 1 97 ? -47.153 -0.514 55.606 1.00 64.90 75 PRO D C 1
ATOM 5506 O O . PRO D 1 97 ? -48.017 -1.287 55.239 1.00 70.54 75 PRO D O 1
ATOM 5510 N N . VAL D 1 98 ? -47.107 0.742 55.208 1.00 67.50 76 VAL D N 1
ATOM 5511 C CA . VAL D 1 98 ? -48.176 1.276 54.405 1.00 75.02 76 VAL D CA 1
ATOM 5512 C C . VAL D 1 98 ? -48.363 0.581 53.073 1.00 87.59 76 VAL D C 1
ATOM 5513 O O . VAL D 1 98 ? -49.481 0.250 52.683 1.00 116.30 76 VAL D O 1
ATOM 5517 N N . ALA D 1 99 ? -47.276 0.343 52.373 1.00 80.98 77 ALA D N 1
ATOM 5518 C CA . ALA D 1 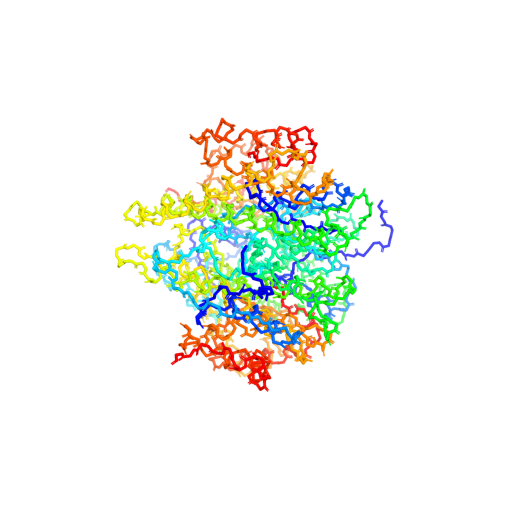99 ? -47.379 -0.235 51.056 1.00 83.75 77 ALA D CA 1
ATOM 5519 C C . ALA D 1 99 ? -46.054 -0.841 50.762 1.00 72.34 77 ALA D C 1
ATOM 5520 O O . ALA D 1 99 ? -45.090 -0.568 51.456 1.00 93.28 77 ALA D O 1
ATOM 5522 N N . HIS D 1 100 ? -45.989 -1.683 49.752 1.00 66.43 78 HIS D N 1
ATOM 5523 C CA . HIS D 1 100 ? -44.704 -2.192 49.366 1.00 71.60 78 HIS D CA 1
ATOM 5524 C C . HIS D 1 100 ? -44.394 -1.676 47.991 1.00 60.44 78 HIS D C 1
ATOM 5525 O O . HIS D 1 100 ? -45.079 -2.004 47.043 1.00 61.77 78 HIS D O 1
ATOM 5532 N N . LEU D 1 101 ? -43.337 -0.887 47.876 1.00 60.00 79 LEU D N 1
ATOM 5533 C CA . LEU D 1 101 ? -42.980 -0.340 46.575 1.00 60.63 79 LEU D CA 1
ATOM 5534 C C . LEU D 1 101 ? -42.061 -1.309 45.860 1.00 63.45 79 LEU D C 1
ATOM 5535 O O . LEU D 1 101 ? -41.991 -1.333 44.628 1.00 59.21 79 LEU D O 1
ATOM 5540 N N . ILE D 1 102 ? -41.386 -2.127 46.659 1.00 50.84 80 ILE D N 1
ATOM 5541 C CA . ILE D 1 102 ? -40.567 -3.224 46.166 1.00 58.47 80 ILE D CA 1
ATOM 5542 C C . ILE D 1 102 ? -41.135 -4.555 46.666 1.00 54.21 80 ILE D C 1
ATOM 5543 O O . ILE D 1 102 ? -41.102 -4.835 47.866 1.00 66.61 80 ILE D O 1
ATOM 5548 N N . PRO D 1 103 ? -41.652 -5.385 45.745 1.00 54.55 81 PRO D N 1
ATOM 5549 C CA . PRO D 1 103 ? -42.281 -6.659 46.087 1.00 55.52 81 PRO D CA 1
ATOM 5550 C C . PRO D 1 103 ? -41.366 -7.562 46.916 1.00 60.80 81 PRO D C 1
ATOM 5551 O O . PRO D 1 103 ? -40.148 -7.475 46.803 1.00 57.40 81 PRO D O 1
ATOM 5555 N N . GLN D 1 104 ? -41.952 -8.431 47.733 1.00 63.50 82 GLN D N 1
ATOM 5556 C CA . GLN D 1 104 ? -41.167 -9.378 48.520 1.00 65.19 82 GLN D CA 1
ATOM 5557 C C . GLN D 1 104 ? -40.672 -10.548 47.671 1.00 68.98 82 GLN D C 1
ATOM 5558 O O . GLN D 1 104 ? -39.490 -10.891 47.693 1.00 62.45 82 GLN D O 1
ATOM 5564 N N . ASP D 1 105 ? -41.572 -11.168 46.919 1.00 61.62 83 ASP D N 1
ATOM 5565 C CA . ASP D 1 105 ? -41.172 -12.328 46.149 1.00 65.82 83 ASP D CA 1
ATOM 5566 C C . ASP D 1 105 ? -39.963 -11.953 45.299 1.00 64.24 83 ASP D C 1
ATOM 5567 O O . ASP D 1 105 ? -39.799 -10.792 44.913 1.00 63.41 83 ASP D O 1
ATOM 5572 N N . HIS D 1 106 ? -39.112 -12.931 45.010 1.00 61.83 84 HIS D N 1
ATOM 5573 C CA . HIS D 1 106 ? -37.832 -12.632 44.381 1.00 66.22 84 HIS D CA 1
ATOM 5574 C C . HIS D 1 106 ? -37.943 -12.165 42.928 1.00 69.76 84 HIS D C 1
ATOM 5575 O O . HIS D 1 106 ? -37.293 -11.200 42.525 1.00 73.66 84 HIS D O 1
ATOM 5582 N N . THR D 1 107 ? -38.756 -12.864 42.148 1.00 63.97 85 THR D N 1
ATOM 5583 C CA . THR D 1 107 ? -38.908 -12.569 40.731 1.00 60.90 85 THR D CA 1
ATOM 5584 C C . THR D 1 107 ? -39.441 -11.163 40.517 1.00 59.83 85 THR D C 1
ATOM 5585 O O . THR D 1 107 ? -38.910 -10.407 39.704 1.00 55.43 85 THR D O 1
ATOM 5589 N N . ALA D 1 108 ? -40.490 -10.815 41.253 1.00 64.94 86 ALA D N 1
ATOM 5590 C CA . ALA D 1 108 ? -41.062 -9.486 41.160 1.00 60.41 86 ALA D CA 1
ATOM 5591 C C . ALA D 1 108 ? -40.045 -8.434 41.620 1.00 55.11 86 ALA D C 1
ATOM 5592 O O . ALA D 1 108 ? -39.833 -7.432 40.937 1.00 53.47 86 ALA D O 1
ATOM 5594 N N . LYS D 1 109 ? -39.390 -8.670 42.753 1.00 58.82 87 LYS D N 1
ATOM 5595 C CA . LYS D 1 109 ? -38.366 -7.731 43.220 1.00 51.23 87 LYS D CA 1
ATOM 5596 C C . LYS D 1 109 ? -37.335 -7.458 42.134 1.00 60.11 87 LYS D C 1
ATOM 5597 O O . LYS D 1 109 ? -37.049 -6.308 41.806 1.00 58.22 87 LYS D O 1
ATOM 5603 N N . ILE D 1 110 ? -36.760 -8.519 41.586 1.00 65.44 88 ILE D N 1
ATOM 5604 C CA . ILE D 1 110 ? -35.742 -8.350 40.564 1.00 67.45 88 ILE D CA 1
ATOM 5605 C C . ILE D 1 110 ? -36.314 -7.614 39.349 1.00 57.43 88 ILE D C 1
ATOM 5606 O O . ILE D 1 110 ? -35.671 -6.728 38.799 1.00 53.34 88 ILE D O 1
ATOM 5611 N N . ALA D 1 111 ? -37.531 -7.970 38.945 1.00 60.36 89 ALA D N 1
ATOM 5612 C CA . ALA D 1 111 ? -38.161 -7.322 37.804 1.00 47.77 89 ALA D CA 1
ATOM 5613 C C . ALA D 1 111 ? -38.285 -5.812 38.032 1.00 56.60 89 ALA D C 1
ATOM 5614 O O . ALA D 1 111 ? -38.001 -5.001 37.150 1.00 55.75 89 ALA D O 1
ATOM 5616 N N . VAL D 1 112 ? -38.717 -5.443 39.231 1.00 64.19 90 VAL D N 1
ATOM 5617 C CA . VAL D 1 112 ? -38.914 -4.044 39.574 1.00 53.55 90 VAL D CA 1
ATOM 5618 C C . VAL D 1 112 ? -37.581 -3.303 39.587 1.00 55.18 90 VAL D C 1
ATOM 5619 O O . VAL D 1 112 ? -37.459 -2.190 39.063 1.00 53.89 90 VAL D O 1
ATOM 5623 N N . ARG D 1 113 ? -36.569 -3.933 40.161 1.00 41.02 91 ARG D N 1
ATOM 5624 C CA . ARG D 1 113 ? -35.260 -3.304 40.234 1.00 44.45 91 ARG D CA 1
ATOM 5625 C C . ARG D 1 113 ? -34.669 -3.113 38.846 1.00 46.30 91 ARG D C 1
ATOM 5626 O O . ARG D 1 113 ? -34.007 -2.122 38.578 1.00 53.77 91 ARG D O 1
ATOM 5634 N N . ARG D 1 114 ? -34.907 -4.068 37.962 1.00 47.18 92 ARG D N 1
ATOM 5635 C CA . ARG D 1 114 ? -34.395 -3.957 36.609 1.00 53.50 92 ARG D CA 1
ATOM 5636 C C . ARG D 1 114 ? -35.077 -2.802 35.836 1.00 58.40 92 ARG D C 1
ATOM 5637 O O . ARG D 1 114 ? -34.411 -2.032 35.130 1.00 49.22 92 ARG D O 1
ATOM 5645 N N . TRP D 1 115 ? -36.390 -2.659 36.004 1.00 55.39 93 TRP D N 1
ATOM 5646 C CA . TRP D 1 115 ? -37.115 -1.504 35.471 1.00 54.21 93 TRP D CA 1
ATOM 5647 C C . TRP D 1 115 ? -36.493 -0.186 35.917 1.00 72.94 93 TRP D C 1
ATOM 5648 O O . TRP D 1 115 ? -36.308 0.737 35.120 1.00 61.18 93 TRP D O 1
ATOM 5659 N N . GLU D 1 116 ? -36.217 -0.105 37.216 1.00 45.05 94 GLU D N 1
ATOM 5660 C CA . GLU D 1 116 ? -35.644 1.072 37.826 1.00 54.23 94 GLU D CA 1
ATOM 5661 C C . GLU D 1 116 ? -34.286 1.391 37.244 1.00 59.47 94 GLU D C 1
ATOM 5662 O O . GLU D 1 116 ? -33.991 2.551 36.972 1.00 53.67 94 GLU D O 1
ATOM 5668 N N . ALA D 1 117 ? -33.456 0.359 37.090 1.00 49.21 95 ALA D N 1
ATOM 5669 C CA . ALA D 1 117 ? -32.146 0.505 36.475 1.00 49.15 95 ALA D CA 1
ATOM 5670 C C . ALA D 1 117 ? -32.254 1.021 35.046 1.00 46.27 95 ALA D C 1
ATOM 5671 O O . ALA D 1 117 ? -31.450 1.845 34.630 1.00 43.46 95 ALA D O 1
ATOM 5673 N N . LEU D 1 118 ? -33.217 0.519 34.281 1.00 45.69 96 LEU D N 1
ATOM 5674 C CA . LEU D 1 118 ? -33.343 0.996 32.919 1.00 44.63 96 LEU D CA 1
ATOM 5675 C C . LEU D 1 118 ? -33.743 2.454 32.968 1.00 57.01 96 LEU D C 1
ATOM 5676 O O . LEU D 1 118 ? -33.189 3.273 32.235 1.00 64.46 96 LEU D O 1
ATOM 5681 N N . ALA D 1 119 ? -34.693 2.783 33.844 1.00 47.82 97 ALA D N 1
ATOM 5682 C CA . ALA D 1 119 ? -35.151 4.173 33.989 1.00 63.30 97 ALA D CA 1
ATOM 5683 C C . ALA D 1 119 ? -34.009 5.088 34.425 1.00 46.56 97 ALA D C 1
ATOM 5684 O O . ALA D 1 119 ? -33.752 6.131 33.829 1.00 61.27 97 ALA D O 1
ATOM 5686 N N . ASP D 1 120 ? -33.333 4.681 35.480 1.00 45.23 98 ASP D N 1
ATOM 5687 C CA . ASP D 1 120 ? -32.223 5.453 36.012 1.00 54.54 98 ASP D CA 1
ATOM 5688 C C . ASP D 1 120 ? -31.096 5.659 35.004 1.00 50.24 98 ASP D C 1
ATOM 5689 O O . ASP D 1 120 ? -30.413 6.690 35.012 1.00 48.68 98 ASP D O 1
ATOM 5694 N N . GLY D 1 121 ? -30.899 4.673 34.138 1.00 57.17 99 GLY D N 1
ATOM 5695 C CA . GLY D 1 121 ? -29.835 4.751 33.152 1.00 56.76 99 GLY D CA 1
ATOM 5696 C C . GLY D 1 121 ? -30.204 5.730 32.057 1.00 49.78 99 GLY D C 1
ATOM 5697 O O . GLY D 1 121 ? -29.390 6.542 31.633 1.00 53.05 99 GLY D O 1
ATOM 5698 N N . VAL D 1 122 ? -31.441 5.658 31.592 1.00 50.39 100 VAL D N 1
ATOM 5699 C CA . VAL D 1 122 ? -31.881 6.584 30.573 1.00 42.32 100 VAL D CA 1
ATOM 5700 C C . VAL D 1 122 ? -31.698 8.011 31.052 1.00 40.52 100 VAL D C 1
ATOM 5701 O O . VAL D 1 122 ? -31.233 8.881 30.306 1.00 42.07 100 VAL D O 1
ATOM 5705 N N . THR D 1 123 ? -32.048 8.239 32.314 1.00 50.80 101 THR D N 1
ATOM 5706 C CA . THR D 1 123 ? -31.891 9.536 32.944 1.00 44.37 101 THR D CA 1
ATOM 5707 C C . THR D 1 123 ? -30.418 9.910 32.921 1.00 44.88 101 THR D C 1
ATOM 5708 O O . THR D 1 123 ? -30.039 10.991 32.481 1.00 55.49 101 THR D O 1
ATOM 5712 N N . ASP D 1 124 ? -29.594 9.003 33.415 1.00 48.91 102 ASP D N 1
ATOM 5713 C CA . ASP D 1 124 ? -28.144 9.151 33.358 1.00 42.29 102 ASP D CA 1
ATOM 5714 C C . ASP D 1 124 ? -27.702 9.688 32.010 1.00 54.73 102 ASP D C 1
ATOM 5715 O O . ASP D 1 124 ? -26.899 10.620 31.918 1.00 41.76 102 ASP D O 1
ATOM 5720 N N . ALA D 1 125 ? -28.224 9.085 30.951 1.00 42.41 103 ALA D N 1
ATOM 5721 C CA . ALA D 1 125 ? -27.745 9.418 29.621 1.00 47.37 103 ALA D CA 1
ATOM 5722 C C . ALA D 1 125 ? -28.237 10.816 29.232 1.00 57.93 103 ALA D C 1
ATOM 5723 O O . ALA D 1 125 ? -27.456 11.640 28.743 1.00 55.89 103 ALA D O 1
ATOM 5725 N N . ALA D 1 126 ? -29.516 11.091 29.495 1.00 65.39 104 ALA D N 1
ATOM 5726 C CA . ALA D 1 126 ? -30.091 12.416 29.252 1.00 60.89 104 ALA D CA 1
ATOM 5727 C C . ALA D 1 126 ? -29.379 13.493 30.068 1.00 53.17 104 ALA D C 1
ATOM 5728 O O . ALA D 1 126 ? -29.076 14.560 29.564 1.00 61.81 104 ALA D O 1
ATOM 5730 N N . VAL D 1 127 ? -29.143 13.223 31.341 1.00 48.39 105 VAL D N 1
ATOM 5731 C CA . VAL D 1 127 ? -28.383 14.149 32.156 1.00 57.69 105 VAL D CA 1
ATOM 5732 C C . VAL D 1 127 ? -27.010 14.355 31.533 1.00 63.47 105 VAL D C 1
ATOM 5733 O O . VAL D 1 127 ? -26.520 15.479 31.444 1.00 68.54 105 VAL D O 1
ATOM 5737 N N . ALA D 1 128 ? -26.395 13.265 31.087 1.00 55.47 106 ALA D N 1
ATOM 5738 C CA . ALA D 1 128 ? -25.081 13.353 30.466 1.00 55.66 106 ALA D CA 1
ATOM 5739 C C . ALA D 1 128 ? -25.112 14.187 29.187 1.00 54.20 106 ALA D C 1
ATOM 5740 O O . ALA D 1 128 ? -24.208 14.983 28.932 1.00 56.00 106 ALA D O 1
ATOM 5742 N N . ALA D 1 129 ? -26.141 13.997 28.365 1.00 69.48 107 ALA D N 1
ATOM 5743 C CA . ALA D 1 129 ? -26.237 14.767 27.140 1.00 57.65 107 ALA D CA 1
ATOM 5744 C C . ALA D 1 129 ? -26.309 16.243 27.517 1.00 69.52 107 ALA D C 1
ATOM 5745 O O . ALA D 1 129 ? -25.591 17.080 26.974 1.00 57.43 107 ALA D O 1
ATOM 5747 N N . VAL D 1 130 ? -27.170 16.552 28.477 1.00 67.76 108 VAL D N 1
ATOM 5748 C CA . VAL D 1 130 ? -27.382 17.935 28.881 1.00 75.17 108 VAL D CA 1
ATOM 5749 C C . VAL D 1 130 ? -26.085 18.570 29.373 1.00 66.95 108 VAL D C 1
ATOM 5750 O O . VAL D 1 130 ? -25.806 19.726 29.086 1.00 74.59 108 VAL D O 1
ATOM 5754 N N . MET D 1 131 ? -25.289 17.790 30.096 1.00 67.06 109 MET D N 1
ATOM 5755 C CA . MET D 1 131 ? -24.036 18.263 30.676 1.00 61.45 109 MET D CA 1
ATOM 5756 C C . MET D 1 131 ? -22.969 18.591 29.646 1.00 65.45 109 MET D C 1
ATOM 5757 O O . MET D 1 131 ? -22.220 19.559 29.799 1.00 66.76 109 MET D O 1
ATOM 5762 N N . GLU D 1 132 ? -22.884 17.770 28.607 1.00 67.55 110 GLU D N 1
ATOM 5763 C CA . GLU D 1 132 ? -21.892 17.978 27.566 1.00 62.55 110 GLU D CA 1
ATOM 5764 C C . GLU D 1 132 ? -22.267 19.233 26.796 1.00 74.28 110 GLU D C 1
ATOM 5765 O O . GLU D 1 132 ? -21.401 20.007 26.389 1.00 73.13 110 GLU D O 1
ATOM 5771 N N . GLY D 1 133 ? -23.567 19.431 26.607 1.00 66.19 111 GLY D N 1
ATOM 5772 C CA . GLY D 1 133 ? -24.069 20.672 26.043 1.00 75.60 111 GLY D CA 1
ATOM 5773 C C . GLY D 1 133 ? -23.615 21.876 26.851 1.00 84.48 111 GLY D C 1
ATOM 5774 O O . GLY D 1 133 ? -23.280 22.918 26.289 1.00 97.31 111 GLY D O 1
ATOM 5775 N N . ARG D 1 134 ? -23.587 21.746 28.166 1.00 74.86 112 ARG D N 1
ATOM 5776 C CA . ARG D 1 134 ? -23.190 22.855 29.017 1.00 77.77 112 ARG D CA 1
ATOM 5777 C C . ARG D 1 134 ? -21.731 23.233 28.868 1.00 80.24 112 ARG D C 1
ATOM 5778 O O . ARG D 1 134 ? -21.329 24.311 29.274 1.00 89.67 112 ARG D O 1
ATOM 5786 N N . ARG D 1 135 ? -20.931 22.323 28.330 1.00 84.98 113 ARG D N 1
ATOM 5787 C CA . ARG D 1 135 ? -19.490 22.546 28.232 1.00 79.42 113 ARG D CA 1
ATOM 5788 C C . ARG D 1 135 ? -19.170 23.610 27.205 1.00 89.24 113 ARG D C 1
ATOM 5789 O O . ARG D 1 135 ? -19.779 23.648 26.138 1.00 90.48 113 ARG D O 1
ATOM 5797 N N . PRO D 1 136 ? -18.208 24.484 27.530 1.00 95.94 114 PRO D N 1
ATOM 5798 C CA . PRO D 1 136 ? -17.768 25.569 26.671 1.00 90.26 114 PRO D CA 1
ATOM 5799 C C . PRO D 1 136 ? -17.792 25.201 25.188 1.00 97.34 114 PRO D C 1
ATOM 5800 O O . PRO D 1 136 ? -17.640 24.033 24.833 1.00 98.72 114 PRO D O 1
ATOM 5804 N N . GLU D 1 137 ? -17.982 26.202 24.334 1.00 96.80 115 GLU D N 1
ATOM 5805 C CA . GLU D 1 137 ? -17.983 26.001 22.885 1.00 108.03 115 GLU D CA 1
ATOM 5806 C C . GLU D 1 137 ? -16.798 25.153 22.417 1.00 114.68 115 GLU D C 1
ATOM 5807 O O . GLU D 1 137 ? -16.978 24.130 21.753 1.00 118.02 115 GLU D O 1
ATOM 5813 N N . GLY D 1 138 ? -15.591 25.582 22.771 1.00 106.74 116 GLY D N 1
ATOM 5814 C CA . GLY D 1 138 ? -14.378 24.851 22.419 1.00 114.88 116 GLY D CA 1
ATOM 5815 C C . GLY D 1 138 ? -14.451 23.363 22.755 1.00 103.23 116 GLY D C 1
ATOM 5816 O O . GLY D 1 138 ? -13.922 22.531 22.019 1.00 104.86 116 GLY D O 1
ATOM 5817 N N . MET D 1 139 ? -15.104 23.029 23.863 1.00 102.28 117 MET D N 1
ATOM 5818 C CA . MET D 1 139 ? -14.941 21.703 24.462 1.00 93.21 117 MET D CA 1
ATOM 5819 C C . MET D 1 139 ? -16.162 20.779 24.414 1.00 91.48 117 MET D C 1
ATOM 5820 O O . MET D 1 139 ? -16.221 19.785 25.138 1.00 89.41 117 MET D O 1
ATOM 5825 N N . GLN D 1 140 ? -17.132 21.088 23.564 1.00 91.34 118 GLN D N 1
ATOM 5826 C CA . GLN D 1 140 ? -18.299 20.220 23.442 1.00 92.83 118 GLN D CA 1
ATOM 5827 C C . GLN D 1 140 ? -18.017 19.047 22.509 1.00 99.41 118 GLN D C 1
ATOM 5828 O O . GLN D 1 140 ? -17.136 19.131 21.652 1.00 104.36 118 GLN D O 1
ATOM 5834 N N . ASP D 1 141 ? -18.757 17.952 22.682 1.00 95.36 119 ASP D N 1
ATOM 5835 C CA . ASP D 1 141 ? -18.588 16.781 21.820 1.00 87.54 119 ASP D CA 1
ATOM 5836 C C . ASP D 1 141 ? -19.893 16.221 21.271 1.00 82.58 119 ASP D C 1
ATOM 5837 O O . ASP D 1 141 ? -20.636 15.535 21.972 1.00 79.73 119 ASP D O 1
ATOM 5842 N N . SER D 1 142 ? -20.141 16.511 20.000 1.00 80.29 120 SER D N 1
ATOM 5843 C CA . SER D 1 142 ? -21.293 16.002 19.275 1.00 84.63 120 SER D CA 1
ATOM 5844 C C . SER D 1 142 ? -21.362 14.484 19.342 1.00 77.88 120 SER D C 1
ATOM 5845 O O . SER D 1 142 ? -22.427 13.904 19.544 1.00 88.23 120 SER D O 1
ATOM 5848 N N . ALA D 1 143 ? -20.222 13.835 19.158 1.00 74.67 121 ALA D N 1
ATOM 5849 C CA . ALA D 1 143 ? -20.194 12.386 19.220 1.00 77.96 121 ALA D CA 1
ATOM 5850 C C . ALA D 1 143 ? -20.747 11.917 20.569 1.00 79.60 121 ALA 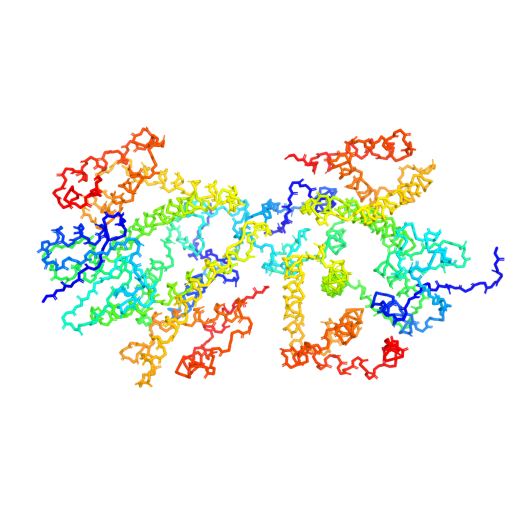D C 1
ATOM 5851 O O . ALA D 1 143 ? -21.747 11.193 20.621 1.00 75.03 121 ALA D O 1
ATOM 5853 N N . VAL D 1 144 ? -20.109 12.352 21.657 1.00 68.52 122 VAL D N 1
ATOM 5854 C CA . VAL D 1 144 ? -20.568 12.007 22.997 1.00 59.55 122 VAL D CA 1
ATOM 5855 C C . VAL D 1 144 ? -22.055 12.254 23.205 1.00 64.90 122 VAL D C 1
ATOM 5856 O O . VAL D 1 144 ? -22.699 11.556 23.990 1.00 57.50 122 VAL D O 1
ATOM 5860 N N . ILE D 1 145 ? -22.601 13.250 22.517 1.00 72.61 123 ILE D N 1
ATOM 5861 C CA . ILE D 1 145 ? -24.010 13.595 22.692 1.00 71.00 123 ILE D CA 1
ATOM 5862 C C . ILE D 1 145 ? -24.898 12.621 21.925 1.00 79.33 123 ILE D C 1
ATOM 5863 O O . ILE D 1 145 ? -25.876 12.093 22.461 1.00 78.96 123 ILE D O 1
ATOM 5868 N N . GLU D 1 146 ? -24.544 12.394 20.666 1.00 73.73 124 GLU D N 1
ATOM 5869 C CA . GLU D 1 146 ? -25.161 11.365 19.853 1.00 62.82 124 GLU D CA 1
ATOM 5870 C C . GLU D 1 146 ? -25.272 10.054 20.622 1.00 68.49 124 GLU D C 1
ATOM 5871 O O . GLU D 1 146 ? -26.335 9.437 20.672 1.00 56.62 124 GLU D O 1
ATOM 5877 N N . LYS D 1 147 ? -24.160 9.634 21.221 1.00 68.90 125 LYS D N 1
ATOM 5878 C CA . LYS D 1 147 ? -24.084 8.359 21.928 1.00 75.06 125 LYS D CA 1
ATOM 5879 C C . LYS D 1 147 ? -25.167 8.270 22.999 1.00 78.22 125 LYS D C 1
ATOM 5880 O O . LYS D 1 147 ? -26.095 7.464 22.889 1.00 71.37 125 LYS D O 1
ATOM 5886 N N . GLN D 1 148 ? -25.035 9.103 24.032 1.00 62.80 126 GLN D N 1
ATOM 5887 C CA . GLN D 1 148 ? -26.038 9.223 25.092 1.00 58.03 126 GLN D CA 1
ATOM 5888 C C . GLN D 1 148 ? -27.485 9.240 24.582 1.00 59.35 126 GLN D C 1
ATOM 5889 O O . GLN D 1 148 ? -28.349 8.545 25.117 1.00 70.58 126 GLN D O 1
ATOM 5895 N N . LEU D 1 149 ? -27.747 10.046 23.560 1.00 68.10 127 LEU D N 1
ATOM 5896 C CA . LEU D 1 149 ? -29.110 10.229 23.058 1.00 61.74 127 LEU D CA 1
ATOM 5897 C C . LEU D 1 149 ? -29.674 8.972 22.389 1.00 71.17 127 LEU D C 1
ATOM 5898 O O . LEU D 1 149 ? -30.894 8.753 22.373 1.00 62.31 127 LEU D O 1
ATOM 5903 N N . ASN D 1 150 ? -28.793 8.157 21.818 1.00 69.16 128 ASN D N 1
ATOM 5904 C CA . ASN D 1 150 ? -29.210 6.868 21.289 1.00 69.51 128 ASN D CA 1
ATOM 5905 C C . ASN D 1 150 ? -29.613 5.906 22.411 1.00 68.47 128 ASN D C 1
ATOM 5906 O O . ASN D 1 150 ? -30.588 5.162 22.271 1.00 61.75 128 ASN D O 1
ATOM 5911 N N . LYS D 1 151 ? -28.879 5.936 23.524 1.00 52.63 129 LYS D N 1
ATOM 5912 C CA . LYS D 1 151 ? -29.258 5.157 24.712 1.00 46.51 129 LYS D CA 1
ATOM 5913 C C . LYS D 1 151 ? -30.614 5.610 25.215 1.00 64.52 129 LYS D C 1
ATOM 5914 O O . LYS D 1 151 ? -31.425 4.790 25.644 1.00 54.76 129 LYS D O 1
ATOM 5920 N N . VAL D 1 152 ? -30.851 6.921 25.179 1.00 57.64 130 VAL D N 1
ATOM 5921 C CA . VAL D 1 152 ? -32.113 7.458 25.656 1.00 57.38 130 VAL D CA 1
ATOM 5922 C C . VAL D 1 152 ? -33.266 6.886 24.843 1.00 57.87 130 VAL D C 1
ATOM 5923 O O . VAL D 1 152 ? -34.227 6.363 25.404 1.00 62.37 130 VAL D O 1
ATOM 5927 N N . GLU D 1 153 ? -33.165 6.979 23.520 1.00 60.58 131 GLU D N 1
ATOM 5928 C CA . GLU D 1 153 ? -34.230 6.501 22.651 1.00 60.79 131 GLU D CA 1
ATOM 5929 C C . GLU D 1 153 ? -34.343 4.981 22.638 1.00 61.02 131 GLU D C 1
ATOM 5930 O O . GLU D 1 153 ? -35.426 4.436 22.452 1.00 53.73 131 GLU D O 1
ATOM 5936 N N . ARG D 1 154 ? -33.231 4.289 22.846 1.00 67.10 132 ARG D N 1
ATOM 5937 C CA . ARG D 1 154 ? -33.285 2.834 22.906 1.00 71.66 132 ARG D CA 1
ATOM 5938 C C . ARG D 1 154 ? -34.086 2.397 24.148 1.00 70.36 132 ARG D C 1
ATOM 5939 O O . ARG D 1 154 ? -35.023 1.593 24.048 1.00 56.16 132 ARG D O 1
ATOM 5947 N N . GLY D 1 155 ? -33.732 2.949 25.309 1.00 63.51 133 GLY D N 1
ATOM 5948 C CA . GLY D 1 155 ? -34.475 2.691 26.547 1.00 60.44 133 GLY D CA 1
ATOM 5949 C C . GLY D 1 155 ? -35.955 3.035 26.403 1.00 72.97 133 GLY D C 1
ATOM 5950 O O . GLY D 1 155 ? -36.833 2.222 26.698 1.00 57.51 133 GLY D O 1
ATOM 5951 N N . LEU D 1 156 ? -36.239 4.248 25.943 1.00 47.07 134 LEU D N 1
ATOM 5952 C CA . LEU D 1 156 ? -37.609 4.708 25.859 1.00 60.46 134 LEU D CA 1
ATOM 5953 C C . LEU D 1 156 ? -38.414 3.684 25.093 1.00 50.26 134 LEU D C 1
ATOM 5954 O O . LEU D 1 156 ? -39.509 3.298 25.504 1.00 53.86 134 LEU D O 1
ATOM 5959 N N . ARG D 1 157 ? -37.844 3.219 23.991 1.00 53.62 135 ARG D N 1
ATOM 5960 C CA . ARG D 1 157 ? -38.527 2.290 23.121 1.00 66.41 135 ARG D CA 1
ATOM 5961 C C . ARG D 1 157 ? -38.771 0.943 23.802 1.00 63.26 135 ARG D C 1
ATOM 5962 O O . ARG D 1 157 ? -39.838 0.346 23.640 1.00 59.47 135 ARG D O 1
ATOM 5970 N N . ARG D 1 158 ? -37.786 0.467 24.561 1.00 59.77 136 ARG D N 1
ATOM 5971 C CA . ARG D 1 158 ? -37.949 -0.782 25.314 1.00 66.67 136 ARG D CA 1
ATOM 5972 C C . ARG D 1 158 ? -39.028 -0.653 26.394 1.00 64.47 136 ARG D C 1
ATOM 5973 O O . ARG D 1 158 ? -39.811 -1.577 26.622 1.00 57.18 136 ARG D O 1
ATOM 5981 N N . MET D 1 159 ? -39.049 0.492 27.067 1.00 67.65 137 MET D N 1
ATOM 5982 C CA . MET D 1 159 ? -39.983 0.721 28.157 1.00 60.66 137 MET D CA 1
ATOM 5983 C C . MET D 1 159 ? -41.400 0.909 27.650 1.00 63.93 137 MET D C 1
ATOM 5984 O O . MET D 1 159 ? -42.365 0.563 28.326 1.00 75.12 137 MET D O 1
ATOM 5989 N N . ASP D 1 160 ? -41.504 1.467 26.453 1.00 58.85 138 ASP D N 1
ATOM 5990 C CA . ASP D 1 160 ? -42.784 1.768 25.824 1.00 64.84 138 ASP D CA 1
ATOM 5991 C C . ASP D 1 160 ? -43.492 0.523 25.271 1.00 84.57 138 ASP D C 1
ATOM 5992 O O . ASP D 1 160 ? -44.727 0.456 25.256 1.00 76.44 138 ASP D O 1
ATOM 5997 N N . GLN D 1 161 ? -42.719 -0.459 24.812 1.00 83.64 139 GLN D N 1
ATOM 5998 C CA . GLN D 1 161 ? -43.305 -1.715 24.337 1.00 68.87 139 GLN D CA 1
ATOM 5999 C C . GLN D 1 161 ? -43.555 -2.652 25.521 1.00 71.31 139 GLN D C 1
ATOM 6000 O O . GLN D 1 161 ? -44.517 -3.420 25.527 1.00 66.87 139 GLN D O 1
ATOM 6006 N N . ASP D 1 162 ? -42.690 -2.577 26.532 1.00 54.05 140 ASP D N 1
ATOM 6007 C CA . ASP D 1 162 ? -42.858 -3.405 27.731 1.00 61.60 140 ASP D CA 1
ATOM 6008 C C . ASP D 1 162 ? -44.124 -3.036 28.485 1.00 60.86 140 ASP D C 1
ATOM 6009 O O . ASP D 1 162 ? -44.715 -3.870 29.169 1.00 63.13 140 ASP D O 1
ATOM 6014 N N . LEU D 1 163 ? -44.541 -1.782 28.356 1.00 60.02 141 LEU D N 1
ATOM 6015 C CA . LEU D 1 163 ? -45.790 -1.336 28.960 1.00 75.63 141 LEU D CA 1
ATOM 6016 C C . LEU D 1 163 ? -47.010 -1.734 28.140 1.00 64.61 141 LEU D C 1
ATOM 6017 O O . LEU D 1 163 ? -48.139 -1.659 28.624 1.00 89.40 141 LEU D O 1
ATOM 6022 N N . GLU D 1 164 ? -46.784 -2.164 26.904 1.00 75.20 142 GLU D N 1
ATOM 6023 C CA . GLU D 1 164 ? -47.893 -2.522 26.014 1.00 69.33 142 GLU D CA 1
ATOM 6024 C C . GLU D 1 164 ? -48.960 -3.349 26.714 1.00 75.99 142 GLU D C 1
ATOM 6025 O O . GLU D 1 164 ? -48.658 -4.350 27.354 1.00 75.16 142 GLU D O 1
ATOM 6031 N N . LYS D 1 165 ? -50.213 -2.920 26.574 1.00 91.56 143 LYS D N 1
ATOM 6032 C CA . LYS D 1 165 ? -51.347 -3.583 27.212 1.00 83.20 143 LYS D CA 1
ATOM 6033 C C . LYS D 1 165 ? -51.191 -3.768 28.733 1.00 83.61 143 LYS D C 1
ATOM 6034 O O . LYS D 1 165 ? -51.865 -4.606 29.334 1.00 70.87 143 LYS D O 1
ATOM 6040 N N . ARG D 1 166 ? -50.320 -2.975 29.354 1.00 71.66 144 ARG D N 1
ATOM 6041 C CA . ARG D 1 166 ? -50.149 -3.034 30.807 1.00 73.30 144 ARG D CA 1
ATOM 6042 C C . ARG D 1 166 ? -50.596 -1.753 31.502 1.00 76.82 144 ARG D C 1
ATOM 6043 O O . ARG D 1 166 ? -50.560 -0.671 30.917 1.00 66.76 144 ARG D O 1
ATOM 6051 N N . LYS D 1 167 ? -51.000 -1.887 32.761 1.00 71.04 145 LYS D N 1
ATOM 6052 C CA . LYS D 1 167 ? -51.465 -0.765 33.562 1.00 69.71 145 LYS D CA 1
ATOM 6053 C C . LYS D 1 167 ? -50.300 -0.172 34.346 1.00 70.02 145 LYS D C 1
ATOM 6054 O O . LYS D 1 167 ? -50.124 1.043 34.407 1.00 76.54 145 LYS D O 1
ATOM 6060 N N . TRP D 1 168 ? -49.508 -1.046 34.949 1.00 62.63 146 TRP D N 1
ATOM 6061 C CA . TRP D 1 168 ? -48.314 -0.626 35.675 1.00 76.53 146 TRP D CA 1
ATOM 6062 C C . TRP D 1 168 ? -47.146 -1.476 35.218 1.00 62.52 146 TRP D C 1
ATOM 6063 O O . TRP D 1 168 ? -47.331 -2.483 34.530 1.00 62.50 146 TRP D O 1
ATOM 6074 N N . CYS D 1 169 ? -45.943 -1.102 35.624 1.00 60.88 147 CYS D N 1
ATOM 6075 C CA . CYS D 1 169 ? -44.775 -1.841 35.168 1.00 58.58 147 CYS D CA 1
ATOM 6076 C C . CYS D 1 169 ? -44.843 -3.329 35.519 1.00 60.77 147 CYS D C 1
ATOM 6077 O O . CYS D 1 169 ? -44.729 -4.186 34.642 1.00 66.30 147 CYS D O 1
ATOM 6080 N N . VAL D 1 170 ? -45.051 -3.645 36.790 1.00 61.84 148 VAL D N 1
ATOM 6081 C CA . VAL D 1 170 ? -44.903 -5.025 37.234 1.00 57.93 148 VAL D CA 1
ATOM 6082 C C . VAL D 1 170 ? -46.137 -5.590 37.910 1.00 62.51 148 VAL D C 1
ATOM 6083 O O . VAL D 1 170 ? -46.584 -5.087 38.944 1.00 52.19 148 VAL D O 1
ATOM 6087 N N . ASN D 1 171 ? -46.671 -6.655 37.321 1.00 72.20 149 ASN D N 1
ATOM 6088 C CA . ASN D 1 171 ? -47.843 -7.328 37.854 1.00 66.36 149 ASN D CA 1
ATOM 6089 C C . ASN D 1 171 ? -48.987 -6.378 38.111 1.00 70.03 149 ASN D C 1
ATOM 6090 O O . ASN D 1 171 ? -49.728 -6.547 39.072 1.00 83.24 149 ASN D O 1
ATOM 6095 N N . GLU D 1 172 ? -49.134 -5.377 37.251 1.00 87.59 150 GLU D N 1
ATOM 6096 C CA . GLU D 1 172 ? -50.297 -4.513 37.329 1.00 72.70 150 GLU D CA 1
ATOM 6097 C C . GLU D 1 172 ? -50.361 -3.883 38.694 1.00 77.04 150 GLU D C 1
ATOM 6098 O O . GLU D 1 172 ? -51.429 -3.483 39.149 1.00 82.73 150 GLU D O 1
ATOM 6104 N N . SER D 1 173 ? -49.234 -3.856 39.384 1.00 63.40 151 SER D N 1
ATOM 6105 C CA . SER D 1 173 ? -49.210 -3.334 40.733 1.00 62.92 151 SER D CA 1
ATOM 6106 C C . SER D 1 173 ? -48.282 -2.135 40.813 1.00 64.46 151 SER D C 1
ATOM 6107 O O . SER D 1 173 ? -47.133 -2.201 40.407 1.00 78.18 151 SER D O 1
ATOM 6110 N N . PHE D 1 174 ? -48.781 -1.036 41.351 1.00 67.38 152 PHE D N 1
ATOM 6111 C CA . PHE D 1 174 ? -48.000 0.181 41.403 1.00 67.11 152 PHE D CA 1
ATOM 6112 C C . PHE D 1 174 ? -46.759 -0.118 42.210 1.00 56.39 152 PHE D C 1
ATOM 6113 O O . PHE D 1 174 ? -46.829 -0.767 43.237 1.00 71.54 152 PHE D O 1
ATOM 6121 N N . SER D 1 175 ? -45.620 0.350 41.736 1.00 47.62 153 SER D N 1
ATOM 6122 C CA . SER D 1 175 ? -44.370 -0.001 42.365 1.00 48.85 153 SER D CA 1
ATOM 6123 C C . SER D 1 175 ? -43.318 1.049 42.134 1.00 54.86 153 SER D C 1
ATOM 6124 O O . SER D 1 175 ? -43.562 2.054 41.496 1.00 47.00 153 SER D O 1
ATOM 6127 N N . LEU D 1 176 ? -42.140 0.779 42.663 1.00 41.37 154 LEU D N 1
ATOM 6128 C CA . LEU D 1 176 ? -40.998 1.648 42.538 1.00 41.45 154 LEU D CA 1
ATOM 6129 C C . LEU D 1 176 ? -40.670 1.851 41.078 1.00 46.90 154 LEU D C 1
ATOM 6130 O O . LEU D 1 176 ? -40.183 2.892 40.691 1.00 44.56 154 LEU D O 1
ATOM 6135 N N . ALA D 1 177 ? -40.902 0.829 40.275 1.00 47.13 155 ALA D N 1
ATOM 6136 C CA . ALA D 1 177 ? -40.646 0.913 38.852 1.00 52.04 155 ALA D CA 1
ATOM 6137 C C . ALA D 1 177 ? -41.482 1.991 38.183 1.00 51.37 155 ALA D C 1
ATOM 6138 O O . ALA D 1 177 ? -41.004 2.698 37.329 1.00 48.89 155 ALA D O 1
ATOM 6140 N N . ASP D 1 178 ? -42.734 2.110 38.578 1.00 48.87 156 ASP D N 1
ATOM 6141 C CA . ASP D 1 178 ? -43.604 3.134 38.028 1.00 66.34 156 ASP D CA 1
ATOM 6142 C C . ASP D 1 178 ? -43.112 4.530 38.378 1.00 61.15 156 ASP D C 1
ATOM 6143 O O . ASP D 1 178 ? -43.174 5.445 37.576 1.00 51.21 156 ASP D O 1
ATOM 6148 N N . ILE D 1 179 ? -42.628 4.665 39.599 1.00 52.87 157 ILE D N 1
ATOM 6149 C CA . ILE D 1 179 ? -42.090 5.904 40.111 1.00 48.73 157 ILE D CA 1
ATOM 6150 C C . ILE D 1 179 ? -40.849 6.345 39.327 1.00 48.64 157 ILE D C 1
ATOM 6151 O O . ILE D 1 179 ? -40.756 7.493 38.890 1.00 40.28 157 ILE D O 1
ATOM 6156 N N . ALA D 1 180 ? -39.899 5.431 39.152 1.00 59.93 158 ALA D N 1
ATOM 6157 C CA . ALA D 1 180 ? -38.688 5.717 38.398 1.00 48.98 158 ALA D CA 1
ATOM 6158 C C . ALA D 1 180 ? -39.027 6.051 36.947 1.00 56.25 158 ALA D C 1
ATOM 6159 O O . ALA D 1 180 ? -38.470 6.976 36.363 1.00 63.26 158 ALA D O 1
ATOM 6161 N N . VAL D 1 181 ? -39.939 5.292 36.354 1.00 51.93 159 VAL D N 1
ATOM 6162 C CA . VAL D 1 181 ? -40.370 5.613 35.004 1.00 55.23 159 VAL D CA 1
ATOM 6163 C C . VAL D 1 181 ? -40.957 7.018 35.011 1.00 67.57 159 VAL D C 1
ATOM 6164 O O . VAL D 1 181 ? -40.813 7.769 34.046 1.00 51.51 159 VAL D O 1
ATOM 6168 N N . GLY D 1 182 ? -41.607 7.376 36.116 1.00 48.44 160 GLY D N 1
ATOM 6169 C CA . GLY D 1 182 ? -42.229 8.686 36.220 1.00 51.63 160 GLY D CA 1
ATOM 6170 C C . GLY D 1 182 ? -41.222 9.815 36.222 1.00 60.15 160 GLY D C 1
ATOM 6171 O O . GLY D 1 182 ? -41.351 10.792 35.476 1.00 45.01 160 GLY D O 1
ATOM 6172 N N . CYS D 1 183 ? -40.216 9.661 37.071 1.00 41.69 161 CYS D N 1
ATOM 6173 C CA . CYS D 1 183 ? -39.228 10.689 37.328 1.00 50.68 161 CYS D CA 1
ATOM 6174 C C . CYS D 1 183 ? -38.332 10.911 36.121 1.00 49.77 161 CYS D C 1
ATOM 6175 O O . CYS D 1 183 ? -37.847 12.017 35.886 1.00 56.13 161 CYS D O 1
ATOM 6178 N N . MET D 1 184 ? -38.088 9.845 35.373 1.00 56.51 162 MET D N 1
ATOM 6179 C CA . MET D 1 184 ? -37.288 9.943 34.166 1.00 47.34 162 MET D CA 1
ATOM 6180 C C . MET D 1 184 ? -38.055 10.749 33.129 1.00 58.80 162 MET D C 1
ATOM 6181 O O . MET D 1 184 ? -37.543 11.730 32.591 1.00 55.96 162 MET D O 1
ATOM 6186 N N . LEU D 1 185 ? -39.294 10.352 32.873 1.00 46.61 163 LEU D N 1
ATOM 6187 C CA . LEU D 1 185 ? -40.130 11.074 31.932 1.00 52.64 163 LEU D CA 1
ATOM 6188 C C . LEU D 1 185 ? -40.262 12.550 32.302 1.00 59.16 163 LEU D C 1
ATOM 6189 O O . LEU D 1 185 ? -40.112 13.439 31.461 1.00 55.89 163 LEU D O 1
ATOM 6194 N N . GLY D 1 186 ? -40.557 12.816 33.564 1.00 61.22 164 GLY D N 1
ATOM 6195 C CA . GLY D 1 186 ? -40.613 14.191 34.016 1.00 50.49 164 GLY D CA 1
ATOM 6196 C C . GLY D 1 186 ? -39.368 14.927 33.564 1.00 56.69 164 GLY D C 1
ATOM 6197 O O . GLY D 1 186 ? -39.461 16.010 32.997 1.00 58.84 164 GLY D O 1
ATOM 6198 N N . TYR D 1 187 ? -38.198 14.328 33.797 1.00 46.97 165 TYR D N 1
ATOM 6199 C CA . TYR D 1 187 ? -36.940 14.953 33.379 1.00 55.23 165 TYR D CA 1
ATOM 6200 C C . TYR D 1 187 ? -36.909 15.330 31.891 1.00 58.81 165 TYR D C 1
ATOM 6201 O O . TYR D 1 187 ? -36.383 16.379 31.532 1.00 61.24 165 TYR D O 1
ATOM 6210 N N . LEU D 1 188 ? -37.463 14.480 31.031 1.00 53.87 166 LEU D N 1
ATOM 6211 C CA . LEU D 1 188 ? -37.525 14.793 29.606 1.00 58.09 166 LEU D CA 1
ATOM 6212 C C . LEU D 1 188 ? -38.510 15.927 29.405 1.00 69.62 166 LEU D C 1
ATOM 6213 O O . LEU D 1 188 ? -38.353 16.750 28.501 1.00 69.76 166 LEU D O 1
ATOM 6218 N N . GLU D 1 189 ? -39.537 15.959 30.248 1.00 68.50 167 GLU D N 1
ATOM 6219 C CA . GLU D 1 189 ? -40.438 17.097 30.268 1.00 64.14 167 GLU D CA 1
ATOM 6220 C C . GLU D 1 189 ? -39.632 18.358 30.562 1.00 64.64 167 GLU D C 1
ATOM 6221 O O . GLU D 1 189 ? -39.731 19.337 29.851 1.00 61.94 167 GLU D O 1
ATOM 6227 N N . LEU D 1 190 ? -38.810 18.312 31.604 1.00 54.45 168 LEU D N 1
ATOM 6228 C CA . LEU D 1 190 ? -37.997 19.456 31.992 1.00 54.43 168 LEU D CA 1
ATOM 6229 C C . LEU D 1 190 ? -36.966 19.863 30.930 1.00 58.47 168 LEU D C 1
ATOM 6230 O O . LEU D 1 190 ? -36.904 21.025 30.554 1.00 63.61 168 LEU D O 1
ATOM 6235 N N . ARG D 1 191 ? -36.174 18.914 30.433 1.00 65.97 169 ARG D N 1
ATOM 6236 C CA . ARG D 1 191 ? -34.975 19.257 29.650 1.00 57.70 169 ARG D CA 1
ATOM 6237 C C . ARG D 1 191 ? -35.017 18.944 28.157 1.00 67.20 169 ARG D C 1
ATOM 6238 O O . ARG D 1 191 ? -34.145 19.397 27.419 1.00 67.19 169 ARG D O 1
ATOM 6246 N N . TYR D 1 192 ? -35.999 18.160 27.714 1.00 61.96 170 TYR D N 1
ATOM 6247 C CA . TYR D 1 192 ? -36.087 17.778 26.301 1.00 55.20 170 TYR D CA 1
ATOM 6248 C C . TYR D 1 192 ? -37.457 18.058 25.726 1.00 59.95 170 TYR D C 1
ATOM 6249 O O . TYR D 1 192 ? -38.064 17.177 25.127 1.00 70.71 170 TYR D O 1
ATOM 6258 N N . GLN D 1 193 ? -37.936 19.286 25.898 1.00 64.93 171 GLN D N 1
ATOM 6259 C CA . GLN D 1 193 ? -39.250 19.672 25.391 1.00 77.55 171 GLN D CA 1
ATOM 6260 C C . GLN D 1 193 ? -39.362 19.475 23.879 1.00 79.35 171 GLN D C 1
ATOM 6261 O O . GLN D 1 193 ? -40.462 19.345 23.336 1.00 90.05 171 GLN D O 1
ATOM 6263 N N . HIS D 1 194 ? -38.221 19.464 23.202 1.00 76.68 172 HIS D N 1
ATOM 6264 C CA . HIS D 1 194 ? -38.204 19.370 21.750 1.00 83.43 172 HIS D CA 1
ATOM 6265 C C . HIS D 1 194 ? -38.578 17.962 21.323 1.00 79.12 172 HIS D C 1
ATOM 6266 O O . HIS D 1 194 ? -38.710 17.685 20.137 1.00 83.77 172 HIS D O 1
ATOM 6273 N N . LEU D 1 195 ? -38.744 17.080 22.302 1.00 70.21 173 LEU D N 1
ATOM 6274 C CA . LEU D 1 195 ? -39.002 15.669 22.035 1.00 80.41 173 LEU D CA 1
ATOM 6275 C C . LEU D 1 195 ? -40.474 15.324 22.181 1.00 85.41 173 LEU D C 1
ATOM 6276 O O . LEU D 1 195 ? -41.041 15.426 23.270 1.00 92.71 173 LEU D O 1
ATOM 6281 N N . ASP D 1 196 ? -41.087 14.903 21.082 1.00 74.53 174 ASP D N 1
ATOM 6282 C CA . ASP D 1 196 ? -42.477 14.477 21.115 1.00 87.16 174 ASP D CA 1
ATOM 6283 C C . ASP D 1 196 ? -42.553 12.984 21.437 1.00 77.32 174 ASP D C 1
ATOM 6284 O O . ASP D 1 196 ? -43.132 12.192 20.686 1.00 80.18 174 ASP D O 1
ATOM 6289 N N . TRP D 1 197 ? -41.956 12.610 22.563 1.00 75.77 175 TRP D N 1
ATOM 6290 C CA . TRP D 1 197 ? -41.996 11.237 23.017 1.00 71.65 175 TRP D CA 1
ATOM 6291 C C . TRP D 1 197 ? -43.414 10.858 23.356 1.00 69.55 175 TRP D C 1
ATOM 6292 O O . TRP D 1 197 ? -43.820 9.705 23.167 1.00 68.86 175 TRP D O 1
ATOM 6303 N N . LYS D 1 198 ? -44.168 11.827 23.870 1.00 74.67 176 LYS D N 1
ATOM 6304 C CA . LYS D 1 198 ? -45.593 11.621 24.048 1.00 74.16 176 LYS D CA 1
ATOM 6305 C C . LYS D 1 198 ? -46.172 10.998 22.777 1.00 69.46 176 LYS D C 1
ATOM 6306 O O . LYS D 1 198 ? -46.897 10.008 22.848 1.00 74.42 176 LYS D O 1
ATOM 6312 N N . GLN D 1 199 ? -45.837 11.565 21.616 1.00 92.51 177 GLN D N 1
ATOM 6313 C CA . GLN D 1 199 ? -46.433 11.138 20.332 1.00 90.49 177 GLN D CA 1
ATOM 6314 C C . GLN D 1 199 ? -45.892 9.774 19.854 1.00 88.12 177 GLN D C 1
ATOM 6315 O O . GLN D 1 199 ? -46.623 9.001 19.217 1.00 88.05 177 GLN D O 1
ATOM 6321 N N . GLN D 1 200 ? -44.629 9.459 20.166 1.00 67.64 178 GLN D N 1
ATOM 6322 C CA . GLN D 1 200 ? -44.075 8.223 19.617 1.00 68.60 178 GLN D CA 1
ATOM 6323 C C . GLN D 1 200 ? -44.123 7.051 20.607 1.00 80.89 178 GLN D C 1
ATOM 6324 O O . GLN D 1 200 ? -44.048 5.884 20.201 1.00 69.94 178 GLN D O 1
ATOM 6330 N N . TYR D 1 201 ? -44.246 7.356 21.898 1.00 64.03 179 TYR D N 1
ATOM 6331 C CA . TYR D 1 201 ? -44.286 6.321 22.925 1.00 64.71 179 TYR D CA 1
ATOM 6332 C C . TYR D 1 201 ? -45.583 6.371 23.742 1.00 71.41 179 TYR D C 1
ATOM 6333 O O . TYR D 1 201 ? -45.543 6.509 24.964 1.00 59.98 179 TYR D O 1
ATOM 6342 N N . PRO D 1 202 ? -46.737 6.225 23.062 1.00 55.70 180 PRO D N 1
ATOM 6343 C CA . PRO D 1 202 ? -48.073 6.411 23.644 1.00 62.02 180 PRO D CA 1
ATOM 6344 C C . PRO D 1 202 ? -48.426 5.454 24.788 1.00 66.38 180 PRO D C 1
ATOM 6345 O O . PRO D 1 202 ? -49.400 5.700 25.505 1.00 76.18 180 PRO D O 1
ATOM 6349 N N . ASN D 1 203 ? -47.655 4.377 24.968 1.00 67.06 181 ASN D N 1
ATOM 6350 C CA . ASN D 1 203 ? -47.824 3.570 26.163 1.00 62.81 181 ASN D CA 1
ATOM 6351 C C . ASN D 1 203 ? -47.206 4.351 27.324 1.00 71.93 181 ASN D C 1
ATOM 6352 O O . ASN D 1 203 ? -47.806 4.462 28.397 1.00 60.62 181 ASN D O 1
ATOM 6357 N N . LEU D 1 204 ? -46.008 4.893 27.086 1.00 61.67 182 LEU D N 1
ATOM 6358 C CA . LEU D 1 204 ? -45.345 5.812 28.015 1.00 50.69 182 LEU D CA 1
ATOM 6359 C C . LEU D 1 204 ? -46.200 7.049 28.288 1.00 56.99 182 LEU D C 1
ATOM 6360 O O . LEU D 1 204 ? -46.224 7.560 29.400 1.00 73.50 182 LEU D O 1
ATOM 6365 N N . ALA D 1 205 ? -46.928 7.509 27.274 1.00 78.89 183 ALA D N 1
ATOM 6366 C CA . ALA D 1 205 ? -47.825 8.646 27.445 1.00 76.14 183 ALA D CA 1
ATOM 6367 C C . ALA D 1 205 ? -48.881 8.358 28.517 1.00 76.17 183 ALA D C 1
ATOM 6368 O O . ALA D 1 205 ? -48.955 9.064 29.522 1.00 72.17 183 ALA D O 1
ATOM 6370 N N . ARG D 1 206 ? -49.696 7.328 28.287 1.00 62.62 184 ARG D N 1
ATOM 6371 C CA . ARG D 1 206 ? -50.694 6.881 29.261 1.00 59.10 184 ARG D CA 1
ATOM 6372 C C . ARG D 1 206 ? -50.081 6.814 30.654 1.00 65.24 184 ARG D C 1
ATOM 6373 O O . ARG D 1 206 ? -50.495 7.521 31.566 1.00 66.99 184 ARG D O 1
ATOM 6381 N N . HIS D 1 207 ? -49.107 5.927 30.810 1.00 50.32 185 HIS D N 1
ATOM 6382 C CA . HIS D 1 207 ? -48.521 5.674 32.104 1.00 63.08 185 HIS D CA 1
ATOM 6383 C C . HIS D 1 207 ? -48.193 6.998 32.762 1.00 57.20 185 HIS D C 1
ATOM 6384 O O . HIS D 1 207 ? -48.339 7.154 33.976 1.00 70.77 185 HIS D O 1
ATOM 6391 N N . TYR D 1 208 ? -47.754 7.953 31.948 1.00 58.57 186 TYR D N 1
ATOM 6392 C CA . TYR D 1 208 ? -47.427 9.289 32.436 1.00 66.02 186 TYR D CA 1
ATOM 6393 C C . TYR D 1 208 ? -48.685 10.047 32.852 1.00 52.70 186 TYR D C 1
ATOM 6394 O O . TYR D 1 208 ? -48.769 10.585 33.956 1.00 50.49 186 TYR D O 1
ATOM 6403 N N . ALA D 1 209 ? -49.680 10.096 31.977 1.00 63.62 187 ALA D N 1
ATOM 6404 C CA . ALA D 1 209 ? -50.938 10.674 32.387 1.00 52.09 187 ALA D CA 1
ATOM 6405 C C . ALA D 1 209 ? -51.276 10.113 33.768 1.00 65.42 187 ALA D C 1
ATOM 6406 O O . ALA D 1 209 ? -51.571 10.854 34.708 1.00 68.28 187 ALA D O 1
ATOM 6408 N N . ALA D 1 210 ? -51.205 8.793 33.888 1.00 59.88 188 ALA D N 1
ATOM 6409 C CA . ALA D 1 210 ? -51.580 8.110 35.121 1.00 67.81 188 ALA D CA 1
ATOM 6410 C C . ALA D 1 210 ? -50.873 8.667 36.342 1.00 63.59 188 ALA D C 1
ATOM 6411 O O . ALA D 1 210 ? -51.524 8.977 37.336 1.00 66.36 188 ALA D O 1
ATOM 6413 N N . MET D 1 211 ? -49.544 8.779 36.260 1.00 53.33 189 MET D N 1
ATOM 6414 C CA . MET D 1 211 ? -48.715 9.291 37.352 1.00 56.54 189 MET D CA 1
ATOM 6415 C C . MET D 1 211 ? -48.990 10.743 37.708 1.00 59.86 189 MET D C 1
ATOM 6416 O O . MET D 1 211 ? -48.866 11.133 38.876 1.00 60.11 189 MET D O 1
ATOM 6421 N N . MET D 1 212 ? -49.309 11.550 36.700 1.00 56.37 190 MET D N 1
ATOM 6422 C CA . MET D 1 212 ? -49.588 12.966 36.913 1.00 67.58 190 MET D CA 1
ATOM 6423 C C . MET D 1 212 ? -50.799 13.165 37.821 1.00 72.24 190 MET D C 1
ATOM 6424 O O . MET D 1 212 ? -50.882 14.149 38.558 1.00 84.86 190 MET D O 1
ATOM 6429 N N . LYS D 1 213 ? -51.733 12.224 37.764 1.00 66.64 191 LYS D N 1
ATOM 6430 C CA . LYS D 1 213 ? -52.933 12.274 38.595 1.00 65.99 191 LYS D CA 1
ATOM 6431 C C . LYS D 1 213 ? -52.682 11.746 40.017 1.00 63.22 191 LYS D C 1
ATOM 6432 O O . LYS D 1 213 ? -53.599 11.684 40.832 1.00 80.28 191 LYS D O 1
ATOM 6438 N N . ARG D 1 214 ? -51.441 11.374 40.305 1.00 60.27 192 ARG D N 1
ATOM 6439 C CA . ARG D 1 214 ? -51.055 10.950 41.652 1.00 66.30 192 ARG D CA 1
ATOM 6440 C C . ARG D 1 214 ? -50.452 12.095 42.462 1.00 68.94 192 ARG D C 1
ATOM 6441 O O . ARG D 1 214 ? -49.454 12.694 42.065 1.00 64.51 192 ARG D O 1
ATOM 6449 N N . ALA D 1 215 ? -51.058 12.379 43.608 1.00 66.64 193 ALA D N 1
ATOM 6450 C CA . ALA D 1 215 ? -50.623 13.475 44.458 1.00 66.30 193 ALA D CA 1
ATOM 6451 C C . ALA D 1 215 ? -49.137 13.396 44.706 1.00 57.17 193 ALA D C 1
ATOM 6452 O O . ALA D 1 215 ? -48.405 14.329 44.400 1.00 74.49 193 ALA D O 1
ATOM 6454 N N . SER D 1 216 ? -48.690 12.274 45.257 1.00 61.46 194 SER D N 1
ATOM 6455 C CA . SER D 1 216 ? -47.273 12.079 45.550 1.00 61.33 194 SER D CA 1
ATOM 6456 C C . SER D 1 216 ? -46.416 12.509 44.365 1.00 63.85 194 SER D C 1
ATOM 6457 O O . SER D 1 216 ? -45.372 13.131 44.528 1.00 57.62 194 SER D O 1
ATOM 6460 N N . PHE D 1 217 ? -46.874 12.191 43.163 1.00 63.90 195 PHE D N 1
ATOM 6461 C CA . PHE D 1 217 ? -46.109 12.520 41.976 1.00 71.09 195 PHE D CA 1
ATOM 6462 C C . PHE D 1 217 ? -46.205 13.991 41.575 1.00 64.53 195 PHE D C 1
ATOM 6463 O O . PHE D 1 217 ? -45.187 14.667 41.452 1.00 66.30 195 PHE D O 1
ATOM 6471 N N . LYS D 1 218 ? -47.422 14.488 41.368 1.00 74.58 196 LYS D N 1
ATOM 6472 C CA . LYS D 1 218 ? -47.599 15.870 40.923 1.00 80.49 196 LYS D CA 1
ATOM 6473 C C . LYS D 1 218 ? -46.979 16.889 41.881 1.00 78.46 196 LYS D C 1
ATOM 6474 O O . LYS D 1 218 ? -46.427 17.898 41.444 1.00 87.84 196 LYS D O 1
ATOM 6480 N N . ASP D 1 219 ? -47.089 16.622 43.180 1.00 57.74 197 ASP D N 1
ATOM 6481 C CA . ASP D 1 219 ? -46.573 17.511 44.229 1.00 66.38 197 ASP D CA 1
ATOM 6482 C C . ASP D 1 219 ? -45.051 17.623 44.254 1.00 73.86 197 ASP D C 1
ATOM 6483 O O . ASP D 1 219 ? -44.491 18.289 45.129 1.00 66.80 197 ASP D O 1
ATOM 6488 N N . THR D 1 220 ? -44.377 16.953 43.326 1.00 68.66 198 THR D N 1
ATOM 6489 C CA . THR D 1 220 ? -42.925 17.012 43.281 1.00 68.52 198 THR D CA 1
ATOM 6490 C C . THR D 1 220 ? -42.404 17.413 41.909 1.00 60.63 198 THR D C 1
ATOM 6491 O O . THR D 1 220 ? -41.206 17.369 41.655 1.00 66.35 198 THR D O 1
ATOM 6495 N N . ALA D 1 221 ? -43.305 17.803 41.023 1.00 65.38 199 ALA D N 1
ATOM 6496 C CA . ALA D 1 221 ? -42.890 18.317 39.733 1.00 74.96 199 ALA D CA 1
ATOM 6497 C C . ALA D 1 221 ? -41.908 19.477 39.933 1.00 82.08 199 ALA D C 1
ATOM 6498 O O . ALA D 1 221 ? -42.084 20.307 40.823 1.00 71.99 199 ALA D O 1
ATOM 6500 N N . PRO D 1 222 ? -40.854 19.528 39.111 1.00 79.46 200 PRO D N 1
ATOM 6501 C CA . PRO D 1 222 ? -39.942 20.673 39.130 1.00 74.10 200 PRO D CA 1
ATOM 6502 C C . PRO D 1 222 ? -40.729 21.969 38.987 1.00 76.03 200 PRO D C 1
ATOM 6503 O O . PRO D 1 222 ? -41.565 22.079 38.089 1.00 95.03 200 PRO D O 1
ATOM 6507 N N . VAL D 1 223 ? -40.464 22.945 39.853 1.00 92.28 201 VAL D N 1
ATOM 6508 C CA . VAL D 1 223 ? -41.289 24.159 39.911 1.00 104.61 201 VAL D CA 1
ATOM 6509 C C . VAL D 1 223 ? -40.949 25.247 38.880 1.00 89.50 201 VAL D C 1
ATOM 6510 O O . VAL D 1 223 ? -41.256 26.420 39.089 1.00 99.77 201 VAL D O 1
ATOM 6514 N N . ILE D 1 224 ? -40.332 24.859 37.767 1.00 90.28 202 ILE D N 1
ATOM 6515 C CA . ILE D 1 224 ? -40.046 25.803 36.690 1.00 89.14 202 ILE D CA 1
ATOM 6516 C C . ILE D 1 224 ? -41.136 25.796 35.631 1.00 113.17 202 ILE D C 1
ATOM 6517 O O . ILE D 1 224 ? -41.432 26.809 34.990 1.00 102.56 202 ILE D O 1
#

Sequence (821 aa):
NLYFQSMKLLYSNTSPYARKVRVVAAEKRIDVDMVLVVLADPECPVADHNPLGKIPVLILPDGESLYDSRVIVEYLDHRTPVAHLIPQDHTAKIAVRRWEALADGVTDAAVAAVMEGRRPEGMQDSAVIEKQLNKVERGLRRMDQDLEKRKWCVNESFSLADIAVGCMLGYLELRYQHLDWKQQYPNLARHYAAMMKRASFKDTAPVISMKLLYSNTSPYARKVRVVAAEKRIDVDMVLVVLADPECPVADHNPLGKIPVLILPDGESLYDSRVIVEYLDHRTPVAHLIPQDHTAKIAVRRWEALADGVTDAAVAAVMEGRRPEGMQDSAVIEKQLNKVERGLRRMDQDLEKRKWCVNESFSLADIAVGCMLGYLELRYQHLDWKQQYPNLARHYAAMMKRASFKDTAPVISMKLLYSNTSPYARKVRVVAAEKRIDVDMVLVVLADPECPVADHNPLGKIPVLILPDGESLYDSRRVIVEYLDHRTPVAHLIPQDHTAKIAVRRWEALADGVTDAAVAAVMEGRRPEGMQDSAVIEKQLNKVERGLRRMDQDLEKRKWCVNESFSLADIAVGCMLGYLELRYQHLDWKQQYPNLARHYAAMMKRASFKDTAPVNLYFQSMKLLYSNTSPYARKVRVVAAEKRIDVDMVLVVLADPECPVADHNPLGKIPVLILPDGESLYDSRVIVEYLDHRTPVAHLIPQDHTAKIAVRRWEALADGVTDAAVAAVMEGRRPEGMQDSAVIEKQLNKVERGLRRMDQDLEKRKWCVNESFSLADIAVGCMLGYLELRYQHLDWKQQYPNLARHYAAMMKRASFKDTAPVI

CATH classification: 3.40.30.10 (+1 more: 1.20.1050.10)

Secondary structure (DSSP, 8-state):
--TTPPPEEEE-SS-HHHHHHHHHHHHHT---EEEE--TT-SSS-GGGT-TT--S-EEE-TTS-EE-SHHHHHHHHHTT-SS--SS-SSHHHHHHHHHHHHHHHHHHHHHHHHHHHHTS-SSS--HHHHHHHHHHHHHHHHHHHHHTTT-SSSSTTS--HHHHHHHHHHHHHHHH-TT--HHHH-HHHHHHHHHHHT-HHHHTT----/--EEEE-SS-HHHHHHHHHHHHTT--PEEEE--TT--STTHHHH-TT--S-EEE-TTS-EE-SHHHHHHHHHTTSTTS-SS-SSHHHHHHHHHHHHHHHHHHHHHHHHHHHHSS-GGG--HHHHHHHHHHHHHHHHHHHHHTTT-SSSSTTS--HHHHHHHHHHHHHHHH-SS--HHHH-HHHHHHHHHHHT-HHHHTTSPP-/-EEEEE-SS-HHHHHHHHHHHHHT--EEEEE--TT-TT--HHHHSTT--S-EEE-TTS-EE-SHHHHHHHHHTT-SS--SS-SSHHHHHHHHHHHHHHHHHHHHHHHHHHHHTS-GGG--HHHHHHHHHHHHHHHHHHHHHTSS-SSSSTTS--HHHHHHHHHHHHHHHH-TT--HHHH-HHHHHHHHHHHH-HHHHTT---/--TTPPPEEEE-TT-HHHHHHHHHHHHTT---EEEE--TTSTT--HHHH-TT--S-EEE-TTS-EE-SHHHHHHHHHTS-SS--SS-SSHHHHHHHHHHHHHHHHHHHHHHHHHHHHHS-GGG--HHHHHHHHHHHHHHHHHHHHHTTT-SSTBTTB--HHHHHHHHHHHHHHHH-TT--HHHH-HHHHHHHHHHHT-HHHHTTS---

Foldseek 3Di:
DDPPDFKEWEDAQQDLLSLLLLLLCVQLPHDYHYHHDDLVDDVDDCCVQPVVSDDTWIQGPVRHIDDDSVRSSVVSLVVHPNDRQADPDPVQRVLQVVLLCLLVLLLVLVVQLLVLVVPPPPPHDPVSNVVSVVSNVVSLVVQLVQQPPAPDNTPNDNHSSLSSLLSSVLSCCVRPVPDPSCVVRVSSVSSNVVQCPDCSRVVSRRDD/DKEWEDELQDLLSLLLLLLCVVLVHDHHYHYDDPVDDLPPQCVQPVVSDDTWMQDVVSHIDDDSVRSSVVSQVVRPVDGLADPDPVSNVQLVVLLVLLVLLLVLLVVLVVLVVDDPVPRDPCSNVVSVVSNVVSLVVVLVCQVPAQDNTPNDRHSSLSSLQSSVLSCVVRPPVDPSVVVRVSSVNSNVVQCPDPSNVVSRRDD/DKEWEDEQQDLLSLLVLLLCVLLVHDYHYDHFDLVDPVTCQCVQVVVSDDTWMQDVVRHIDDDSVGNSVVSLPPDPSDRQQDPDPVRNVQLVVLLCLLVLLLVLQVQLVVLVVPDPVRRDPVSNVVSVVSNVVSLVVVLVQLVPEQANTPNDNHSSLSSLQSSVLNCVVPVVVDPVCVVRVSSVSSNVVLCPDPSSVVSHHD/DDPPDFKEWEDALQDLLSLLLLLLCVQLVHDYHYDYDDLVDPVDCQCVQPVVSDDTWIAHPVGHIDDDSVRNSVVSQPPHPRDHQADDDDVSNVQLVVLLVLLVLLLVLVVQLVVLVVDDPVRHDPVSNVVSVVSNVVSLVVQLVCLVVACDNTPNDRHSSLSSLQSSVLSCVVPVVVDPSCVVRVSSVNSNVVQCPDCSRVVSRRPD

Solvent-accessible surface area: 36351 Å² total; per-residue (Å²): 179,132,197,205,45,50,22,66,1,2,23,20,41,21,19,12,50,0,7,1,1,25,0,0,3,46,17,1,173,25,121,21,60,74,41,71,11,20,86,49,13,76,77,46,52,6,38,115,61,2,8,6,20,98,17,5,0,2,14,10,76,118,48,93,17,4,5,43,4,32,1,0,0,11,34,0,17,102,94,31,132,58,37,123,0,16,24,162,85,36,108,6,30,9,34,0,14,28,11,0,4,0,0,17,6,0,5,72,1,0,39,34,3,22,37,10,40,57,14,34,71,67,42,64,36,89,67,50,45,97,112,28,56,61,11,2,79,68,0,2,159,98,0,18,112,21,1,112,182,103,152,42,4,12,116,92,65,31,2,0,0,0,0,3,0,0,4,1,0,3,6,1,53,29,48,48,69,129,71,76,8,98,143,111,12,82,12,0,19,100,3,10,46,38,0,69,168,76,68,13,0,138,111,12,42,29,77,43,92,12,91,0,5,33,6,50,34,16,12,55,0,11,3,0,28,0,1,6,47,46,12,224,12,112,23,58,86,46,97,16,77,124,99,61,105,88,61,73,10,14,104,57,2,13,6,20,108,32,6,0,0,25,22,103,116,45,94,14,12,5,43,3,24,2,0,1,12,55,0,5,97,126,26,94,146,61,65,16,9,29,124,81,31,102,10,27,10,39,0,15,29,12,0,2,0,0,15,8,0,6,70,1,0,32,36,5,25,90,5,41,135,42,80,165,66,39,60,1,98,21,24,48,111,51,18,45,70,9,0,56,70,0,1,112,118,0,12,90,33,1,110,186,94,113,24,2,11,105,88,66,34,4,1,0,0,0,3,0,0,4,2,0,3,17,0,74,62,88,14,168,124,40,96,7,97,123,131,17,73,14,0,24,124,4,24,50,19,0,58,151,73,66,12,0,109,106,9,38,38,117,118,113,23,10,0,0,28,12,53,57,18,11,53,0,10,3,0,27,0,1,7,43,20,0,180,23,118,27,26,56,0,82,7,85,107,38,20,11,70,16,27,4,19,21,37,2,7,10,21,111,20,7,0,0,12,23,105,98,30,89,19,10,5,42,4,22,5,0,2,12,26,0,7,98,100,35,117,74,38,85,2,6,31,109,80,40,117,11,19,8,36,0,15,32,11,0,4,0,1,15,7,0,6,72,0,0,30,39,5,26,107,9,40,146,31,85,160,61,65,75,30,88,69,39,39,114,125,24,63,70,14,5,68,85,0,5,143,107,0,16,108,37,2,90,181,95,126,22,2,14,110,99,57,35,4,0,0,0,0,3,0,0,4,2,0,5,19,1,69,56,91,12,162,131,49,79,4,84,138,104,17,79,11,0,22,118,5,25,55,22,0,64,177,70,68,11,0,117,115,8,36,37,160,160,124,183,204,26,49,24,52,1,8,30,16,51,50,16,12,56,0,10,2,1,37,0,1,6,43,22,0,185,20,132,17,56,73,56,108,15,83,90,101,76,130,172,30,63,6,40,122,58,2,12,9,20,112,20,5,0,0,15,18,68,115,35,108,15,8,6,47,4,28,4,0,2,2,30,0,2,64,134,33,134,74,42,79,4,4,33,129,84,30,107,14,32,9,34,0,16,27,12,0,4,0,0,20,9,0,6,73,3,0,36,35,7,30,103,9,36,152,34,84,154,45,56,68,29,86,36,34,46,106,96,28,51,69,19,1,42,77,0,1,59,68,0,5,99,43,0,95,196,105,132,24,3,10,116,84,63,34,3,0,0,0,0,2,0,0,4,2,0,3,19,1,68,51,87,11,93,139,47,77,3,92,143,85,6,78,17,0,26,109,3,24,57,38,0,54,183,70,73,16,0,130,110,11,38,34,130,111

Radius of gyration: 30.2 Å; Cα contacts (8 Å, |Δi|>4): 1285; chains: 4; bounding box: 55×67×97 Å

Organism: Methylobacillus flagellatus (strain ATCC 51484 / DSM 6875 / VKM B-1610 / KT) (NCBI:txid265072)

Nearest PDB structures (foldseek):
  4glt-assembly2_C  TM=9.923E-01  e=1.929E-29  Methylobacillus flagellatus KT
  4jed-assembly1_A-2  TM=9.421E-01  e=5.561E-17  Methylobacterium radiotolerans JCM 2831
  3r2q-assembly1_A-2  TM=9.302E-01  e=4.813E-15  Escherichia coli K-12
  3qag-assembly1_A  TM=8.565E-01  e=1.649E-10  Homo sapiens
  5f8b-assembly1_A  TM=8.337E-01  e=1.977E-09  Aspergillus fumigatus Af293

B-factor: mean 69.16, std 18.7, range [29.81, 163.97]

InterPro domains:
  IPR004045 Glutathione S-transferase, N-terminal [PF13409] (8-73)
  IPR004045 Glutathione S-transferase, N-terminal [PS50404] (1-78)
  IPR010987 Glutathione S-transferase, C-terminal-like [PS50405] (83-203)
  IPR036249 Thioredoxin-like superfamily [SSF52833] (1-100)
  IPR036282 Glutathione S-transferase, C-terminal domain superfamily [SSF47616] (69-200)
  IPR040079 Glutathione transferase family [SFLDS00019] (1-192)
  IPR050983 Glutathione S-transferase Omega/HSP26 [PTHR43968] (2-198)